Protein AF-0000000086746421 (afdb_homodimer)

Foldseek 3Di:
DDQEFAEEEEAQELWSLLLLLLCVVVVHTYAYEHQAPAHLVVLVQPPQVFWALQFAALDAPDDADLQNLLRQLQQFPSCDPVNCVVPVLSRLSVQDNDGTDGSVSSRVSSRVCCVVSVVVVRYDYSQDWQAWFDDPQWIWTDRDPVDIHIYNFYEYAHAFDFDDDDDAAPDDPLAAAESSRDHLVCCLVQAAQFFEEEEEQWASSLVVLQSCLVGYVAYEYEYQDDQDECLQAVFSRGYYPVSCCLVVCVVVVVRRYYYNWDWRYKDADCDDPLHQWIKTWTWDWAVVDVNTDIDIDIDTGNHYYYDHDGADLPVRHYPCVGDPADADPVRRAGDADLLQAGPPRPNYHYAELRVCVQPVRFCRNGSLARSLSSSVNSQVCCVVPPPDHFDFPDKDKAQQVHRQVVLLVVLVVVLVCQQRHSNLSRRAPFKKWKWAWDDDPDPRITMITIGDIGTVNVVCVVCLQGAWMKIKHKDAQDVVSNPPPDDSPQDDDWDDLVDQSRGGGIWIKIFIGGHNHGDDIQTATDAPSSHLQDHPDDADQFPNCLSSQSSSQRVCVRVVHPDHDHNGRHDPVCCCVRPPDDDPVRVVVVCVVRVSVVVSVVVD/DDQEFAEEEEAQELWSLLLLLLCVVVVHDYAYEHQAPAHLVVLVQPPQVFWALQFAALDAPDDADLQNLLRQLQQFPSCHPVNCVVPVLSRLNVQDNDGTDGSVSSRVSSRVCCVVSVVVVRYDYSQDWQAWFDDPQWIWTDRDPVDIHIYNFYEYAHAFDFDDDDDAAPDDPLAAAESSRDHLVCCLVQAAQFFEEEEEQWASSLVVLQSCLVRYVAYEYEYQDDQDECLQAVFSRGYYPVSCCLVVCVVVVVRRYYYNWDWRYKDADCDDPLHQWIKTWTWDWAVVDVNTDIDIDIDTGNHYYYDYDGADLPVRHYPCVGDPADADPVRRAGDADLLQAGPPRPNYHYAELRVCVQPVRFCRNGSLARSLSSSVNSQVCCVVPPPDHFDFPDKDKAQQVHRQVVLLVVLVVVQVCQQRHSNLSRRAPFKKWKWAWDDDPDPRITMITIGDIGTPNVVCVVCLQGAWMKIKHKDAQDPVSNPPPDDSPQDDQQADLVDQSRGGGIWIKIFIGGHNHGDDIQTAHDAPSSHLQDHPDDDDQFPNCLSSQSSSQRVCVSVVHPDHDHNGRHDPVCCCVRPPDDDPVRVVVVCVVRVSNVVSVVVD

Organism: NCBI:txid471575

InterPro domains:
  IPR036188 FAD/NAD(P)-binding domain superfamily [G3DSA:3.50.50.60] (3-385)
  IPR036188 FAD/NAD(P)-binding domain superfamily [SSF51905] (1-231)
  IPR050982 Auxin biosynthesis and cation transport [PTHR43539] (8-226)

Radius of gyration: 33.9 Å; Cα contacts (8 Å, |Δi|>4): 2793; chains: 2; bounding box: 78×106×78 Å

Structure (mmCIF, N/CA/C/O backbone):
data_AF-0000000086746421-model_v1
#
loop_
_entity.id
_entity.type
_entity.pdbx_description
1 polymer 'Pyridine nucleotide-disulfide oxidoreductase'
#
loop_
_atom_site.group_PDB
_atom_site.id
_atom_site.type_symbol
_atom_site.label_atom_id
_atom_site.label_alt_id
_atom_site.label_comp_id
_atom_site.label_asym_id
_atom_site.label_entity_id
_atom_site.label_seq_id
_atom_site.pdbx_PDB_ins_code
_atom_site.Cartn_x
_atom_site.Cartn_y
_atom_site.Cartn_z
_atom_site.occupancy
_atom_site.B_iso_or_equiv
_atom_site.auth_seq_id
_atom_site.auth_comp_id
_atom_site.auth_asym_id
_atom_site.auth_atom_id
_atom_site.pdbx_PDB_model_num
ATOM 1 N N . MET A 1 1 ? 13.844 49.219 -5.504 1 72.12 1 MET A N 1
ATOM 2 C CA . MET A 1 1 ? 14.188 48.562 -4.246 1 72.12 1 MET A CA 1
ATOM 3 C C . MET A 1 1 ? 14.82 49.562 -3.273 1 72.12 1 MET A C 1
ATOM 5 O O . MET A 1 1 ? 15.625 50.406 -3.678 1 72.12 1 MET A O 1
ATOM 9 N N . ARG A 1 2 ? 14.273 49.562 -2.148 1 80.69 2 ARG A N 1
ATOM 10 C CA . ARG A 1 2 ? 14.836 50.438 -1.112 1 80.69 2 ARG A CA 1
ATOM 11 C C . ARG A 1 2 ? 16.078 49.812 -0.5 1 80.69 2 ARG A C 1
ATOM 13 O O . ARG A 1 2 ? 16.375 48.625 -0.735 1 80.69 2 ARG A O 1
ATOM 20 N N . ASN A 1 3 ? 16.703 50.688 0.25 1 88.12 3 ASN A N 1
ATOM 21 C CA . ASN A 1 3 ? 17.938 50.188 0.85 1 88.12 3 ASN A CA 1
ATOM 22 C C . ASN A 1 3 ? 17.688 49.438 2.143 1 88.12 3 ASN A C 1
ATOM 24 O O . ASN A 1 3 ? 18.547 48.656 2.602 1 88.12 3 ASN A O 1
ATOM 28 N N . HIS A 1 4 ? 16.469 49.688 2.674 1 95.06 4 HIS A N 1
ATOM 29 C CA . HIS A 1 4 ? 16.141 49.062 3.949 1 95.06 4 HIS A CA 1
ATOM 30 C C . HIS A 1 4 ? 14.68 48.656 4 1 95.06 4 HIS A C 1
ATOM 32 O O . HIS A 1 4 ? 13.805 49.375 3.512 1 95.06 4 HIS A O 1
ATOM 38 N N . TYR A 1 5 ? 14.43 47.531 4.512 1 96.69 5 TYR A N 1
ATOM 39 C CA . TYR A 1 5 ? 13.086 47.031 4.746 1 96.69 5 TYR A CA 1
ATOM 40 C C . TYR A 1 5 ? 12.938 46.5 6.168 1 96.69 5 TYR A C 1
ATOM 42 O O . TYR A 1 5 ? 13.859 45.875 6.707 1 96.69 5 TYR A O 1
ATOM 50 N N . PRO A 1 6 ? 11.773 46.719 6.777 1 97.25 6 PRO A N 1
ATOM 51 C CA . PRO A 1 6 ? 11.578 46.094 8.086 1 97.25 6 PRO A CA 1
ATOM 52 C C . PRO A 1 6 ? 11.578 44.562 8.008 1 97.25 6 PRO A C 1
ATOM 54 O O . PRO A 1 6 ? 12.102 43.906 8.906 1 97.25 6 PRO A O 1
ATOM 57 N N . ASN A 1 7 ? 10.953 44 6.961 1 98.31 7 ASN A N 1
ATOM 58 C CA . ASN A 1 7 ? 10.836 42.562 6.777 1 98.31 7 ASN A CA 1
ATOM 59 C C . ASN A 1 7 ? 11.281 42.125 5.379 1 98.31 7 ASN A C 1
ATOM 61 O O . ASN A 1 7 ? 10.797 42.656 4.379 1 98.31 7 ASN A O 1
ATOM 65 N N . ILE A 1 8 ? 12.18 41.219 5.297 1 98.62 8 ILE A N 1
ATOM 66 C CA . ILE A 1 8 ? 12.555 40.594 4.02 1 98.62 8 ILE A CA 1
ATOM 67 C C . ILE A 1 8 ? 12.297 39.094 4.055 1 98.62 8 ILE A C 1
ATOM 69 O O . ILE A 1 8 ? 12.695 38.406 4.996 1 98.62 8 ILE A O 1
ATOM 73 N N . ILE A 1 9 ? 11.539 38.625 3.098 1 98.75 9 ILE A N 1
ATOM 74 C CA . ILE A 1 9 ? 11.281 37.188 2.898 1 98.75 9 ILE A CA 1
ATOM 75 C C . ILE A 1 9 ? 12.203 36.656 1.806 1 98.75 9 ILE A C 1
ATOM 77 O O . ILE A 1 9 ? 12.273 37.219 0.711 1 98.75 9 ILE A O 1
ATOM 81 N N . ILE A 1 10 ? 12.922 35.594 2.102 1 98 10 ILE A N 1
ATOM 82 C CA . ILE A 1 10 ? 13.828 35 1.124 1 98 10 ILE A CA 1
ATOM 83 C C . ILE A 1 10 ? 13.258 33.688 0.625 1 98 10 ILE A C 1
ATOM 85 O O . ILE A 1 10 ? 13.289 32.688 1.336 1 98 10 ILE A O 1
ATOM 89 N N . GLY A 1 11 ? 12.812 33.656 -0.613 1 97.44 11 GLY A N 1
ATOM 90 C CA . GLY A 1 11 ? 12.18 32.469 -1.216 1 97.44 11 GLY A CA 1
ATOM 91 C C . GLY A 1 11 ? 10.711 32.688 -1.534 1 97.44 11 GLY A C 1
ATOM 92 O O . GLY A 1 11 ? 9.938 33.094 -0.665 1 97.44 11 GLY A O 1
ATOM 93 N N . GLY A 1 12 ? 10.391 32.406 -2.756 1 97.88 12 GLY A N 1
ATOM 94 C CA . GLY A 1 12 ? 9.023 32.625 -3.219 1 97.88 12 GLY A CA 1
ATOM 95 C C . GLY A 1 12 ? 8.25 31.328 -3.412 1 97.88 12 GLY A C 1
ATOM 96 O O . GLY A 1 12 ? 7.477 31.203 -4.363 1 97.88 12 GLY A O 1
ATOM 97 N N . GLY A 1 13 ? 8.508 30.328 -2.598 1 97.5 13 GLY A N 1
ATOM 98 C CA . GLY A 1 13 ? 7.672 29.141 -2.525 1 97.5 13 GLY A CA 1
ATOM 99 C C . GLY A 1 13 ? 6.41 29.359 -1.71 1 97.5 13 GLY A C 1
ATOM 100 O O . GLY A 1 13 ? 6.074 30.484 -1.358 1 97.5 13 GLY A O 1
ATOM 101 N N . PRO A 1 14 ? 5.715 28.266 -1.425 1 98 14 PRO A N 1
ATOM 102 C CA . PRO A 1 14 ? 4.461 28.422 -0.682 1 98 14 PRO A CA 1
ATOM 103 C C . PRO A 1 14 ? 4.664 29.078 0.678 1 98 14 PRO A C 1
ATOM 105 O O . PRO A 1 14 ? 3.824 29.875 1.112 1 98 14 PRO A O 1
ATOM 108 N N . ALA A 1 15 ? 5.746 28.797 1.329 1 98.5 15 ALA A N 1
ATOM 109 C CA . ALA A 1 15 ? 6 29.406 2.637 1 98.5 15 ALA A CA 1
ATOM 110 C C . ALA A 1 15 ? 6.199 30.906 2.521 1 98.5 15 ALA A C 1
ATOM 112 O O . ALA A 1 15 ? 5.605 31.688 3.279 1 98.5 15 ALA A O 1
ATOM 113 N N . GLY A 1 16 ? 7.047 31.312 1.599 1 98.75 16 GLY A N 1
ATOM 114 C CA . GLY A 1 16 ? 7.285 32.719 1.396 1 98.75 16 GLY A CA 1
ATOM 115 C C . GLY A 1 16 ? 6.043 33.5 0.979 1 98.75 16 GLY A C 1
ATOM 116 O O . GLY A 1 16 ? 5.77 34.562 1.496 1 98.75 16 GLY A O 1
ATOM 117 N N . LEU A 1 17 ? 5.352 32.938 0.102 1 98.81 17 LEU A N 1
ATOM 118 C CA . LEU A 1 17 ? 4.129 33.562 -0.372 1 98.81 17 LEU A CA 1
ATOM 119 C C . LEU A 1 17 ? 3.092 33.656 0.742 1 98.81 17 LEU A C 1
ATOM 121 O O . LEU A 1 17 ? 2.355 34.625 0.836 1 98.81 17 LEU A O 1
ATOM 125 N N . ASN A 1 18 ? 2.994 32.594 1.522 1 98.81 18 ASN A N 1
ATOM 126 C CA . ASN A 1 18 ? 2.061 32.625 2.643 1 98.81 18 ASN A CA 1
ATOM 127 C C . ASN A 1 18 ? 2.416 33.719 3.643 1 98.81 18 ASN A C 1
ATOM 129 O O . ASN A 1 18 ? 1.531 34.406 4.168 1 98.81 18 ASN A O 1
ATOM 133 N N . MET A 1 19 ? 3.682 33.875 3.938 1 98.88 19 MET A N 1
ATOM 134 C CA . MET A 1 19 ? 4.121 34.969 4.824 1 98.88 19 MET A CA 1
ATOM 135 C C . MET A 1 19 ? 3.844 36.312 4.211 1 98.88 19 MET A C 1
ATOM 137 O O . MET A 1 19 ? 3.408 37.25 4.902 1 98.88 19 MET A O 1
ATOM 141 N N . ALA A 1 20 ? 4.109 36.406 2.93 1 98.88 20 ALA A N 1
ATOM 142 C CA . ALA A 1 20 ? 3.801 37.656 2.217 1 98.88 20 ALA A CA 1
ATOM 143 C C . ALA A 1 20 ? 2.318 38 2.33 1 98.88 20 ALA A C 1
ATOM 145 O O . ALA A 1 20 ? 1.957 39.156 2.535 1 98.88 20 ALA A O 1
ATOM 146 N N . LEU A 1 21 ? 1.496 37.031 2.18 1 98.81 21 LEU A N 1
ATOM 147 C CA . LEU A 1 21 ? 0.056 37.219 2.318 1 98.81 21 LEU A CA 1
ATOM 148 C C . LEU A 1 21 ? -0.292 37.75 3.709 1 98.81 21 LEU A C 1
ATOM 150 O O . LEU A 1 21 ? -1.094 38.656 3.848 1 98.81 21 LEU A O 1
ATOM 154 N N . GLU A 1 22 ? 0.291 37.125 4.723 1 98.62 22 GLU A N 1
ATOM 155 C CA . GLU A 1 22 ? 0.035 37.531 6.098 1 98.62 22 GLU A CA 1
ATOM 156 C C . GLU A 1 22 ? 0.398 39 6.312 1 98.62 22 GLU A C 1
ATOM 158 O O . GLU A 1 22 ? -0.371 39.75 6.91 1 98.62 22 GLU A O 1
ATOM 163 N N . LEU A 1 23 ? 1.551 39.406 5.828 1 98.62 23 LEU A N 1
ATOM 164 C CA . LEU A 1 23 ? 2.016 40.781 6.008 1 98.62 23 LEU A CA 1
ATOM 165 C C . LEU A 1 23 ? 1.192 41.75 5.164 1 98.62 23 LEU A C 1
ATOM 167 O O . LEU A 1 23 ? 0.782 42.812 5.645 1 98.62 23 LEU A O 1
ATOM 171 N N . SER A 1 24 ? 0.939 41.312 3.965 1 98.38 24 SER A N 1
ATOM 172 C CA . SER A 1 24 ? 0.194 42.188 3.041 1 98.38 24 SER A CA 1
ATOM 173 C C . SER A 1 24 ? -1.209 42.469 3.566 1 98.38 24 SER A C 1
ATOM 175 O O . SER A 1 24 ? -1.651 43.625 3.57 1 98.38 24 SER A O 1
ATOM 177 N N . LYS A 1 25 ? -1.902 41.469 3.996 1 97.44 25 LYS A N 1
ATOM 178 C CA . LYS A 1 25 ? -3.268 41.625 4.488 1 97.44 25 LYS A CA 1
ATOM 179 C C . LYS A 1 25 ? -3.309 42.531 5.719 1 97.44 25 LYS A C 1
ATOM 181 O O . LYS A 1 25 ? -4.332 43.156 5.996 1 97.44 25 LY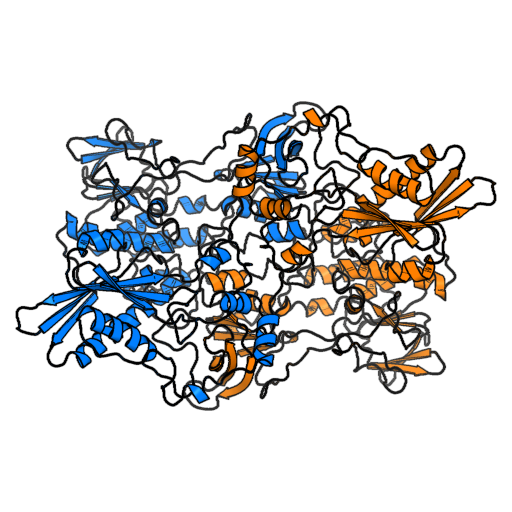S A O 1
ATOM 186 N N . ARG A 1 26 ? -2.182 42.688 6.391 1 97.44 26 ARG A N 1
ATOM 187 C CA . ARG A 1 26 ? -2.111 43.469 7.609 1 97.44 26 ARG A CA 1
ATOM 188 C C . ARG A 1 26 ? -1.513 44.844 7.328 1 97.44 26 ARG A C 1
ATOM 190 O O . ARG A 1 26 ? -1.334 45.656 8.25 1 97.44 26 ARG A O 1
ATOM 197 N N . GLY A 1 27 ? -1.17 45.062 6.098 1 97.44 27 GLY A N 1
ATOM 198 C CA . GLY A 1 27 ? -0.576 46.344 5.723 1 97.44 27 GLY A CA 1
ATOM 199 C C . GLY A 1 27 ? 0.847 46.5 6.227 1 97.44 27 GLY A C 1
ATOM 200 O O . GLY A 1 27 ? 1.319 47.625 6.41 1 97.44 27 GLY A O 1
ATOM 201 N N . ILE A 1 28 ? 1.508 45.469 6.52 1 98.25 28 ILE A N 1
ATOM 202 C CA . ILE A 1 28 ? 2.881 45.5 7.008 1 98.25 28 ILE A CA 1
ATOM 203 C C . ILE A 1 28 ? 3.852 45.469 5.828 1 98.25 28 ILE A C 1
ATOM 205 O O . ILE A 1 28 ? 3.717 44.625 4.926 1 98.25 28 ILE A O 1
ATOM 209 N N . GLU A 1 29 ? 4.812 46.281 5.844 1 97.75 29 GLU A N 1
ATOM 210 C CA . GLU A 1 29 ? 5.758 46.406 4.738 1 97.75 29 GLU A CA 1
ATOM 211 C C . GLU A 1 29 ? 6.711 45.219 4.68 1 97.75 29 GLU A C 1
ATOM 213 O O . GLU A 1 29 ? 7.188 44.75 5.711 1 97.75 29 GLU A O 1
ATOM 218 N N . TYR A 1 30 ? 6.977 44.75 3.438 1 98.25 30 TYR A N 1
ATOM 219 C CA . TYR A 1 30 ? 7.902 43.625 3.234 1 98.25 30 TYR A CA 1
ATOM 220 C C . TYR A 1 30 ? 8.469 43.656 1.818 1 98.25 30 TYR A C 1
ATOM 222 O O . TYR A 1 30 ? 7.98 44.375 0.958 1 98.25 30 TYR A O 1
ATOM 230 N N . LEU A 1 31 ? 9.508 42.906 1.626 1 98.62 31 LEU A N 1
ATOM 231 C CA . LEU A 1 31 ? 10.062 42.562 0.324 1 98.62 31 LEU A CA 1
ATOM 232 C C . LEU A 1 31 ? 10.344 41.062 0.239 1 98.62 31 LEU A C 1
ATOM 234 O O . LEU A 1 31 ? 10.906 40.5 1.165 1 98.62 31 LEU A O 1
ATOM 238 N N . LEU A 1 32 ? 9.859 40.438 -0.799 1 98.69 32 LEU A N 1
ATOM 239 C CA . LEU A 1 32 ? 10.141 39.031 -1.031 1 98.69 32 LEU A CA 1
ATOM 240 C C . LEU A 1 32 ? 11.133 38.844 -2.174 1 98.69 32 LEU A C 1
ATOM 242 O O . LEU A 1 32 ? 10.938 39.406 -3.262 1 98.69 32 LEU A O 1
ATOM 246 N N . LEU A 1 33 ? 12.242 38.188 -1.919 1 98.19 33 LEU A N 1
ATOM 247 C CA . LEU A 1 33 ? 13.266 37.875 -2.912 1 98.19 33 LEU A CA 1
ATOM 248 C C . LEU A 1 33 ? 13.156 36.438 -3.387 1 98.19 33 LEU A C 1
ATOM 250 O O . LEU A 1 33 ? 13.164 35.5 -2.574 1 98.19 33 LEU A O 1
ATOM 254 N N . GLU A 1 34 ? 12.984 36.219 -4.664 1 97.69 34 GLU A N 1
ATOM 255 C CA . GLU A 1 34 ? 12.922 34.875 -5.281 1 97.69 34 GLU A CA 1
ATOM 256 C C . GLU A 1 34 ? 14.07 34.688 -6.258 1 97.69 34 GLU A C 1
ATOM 258 O O . GLU A 1 34 ? 14.344 35.531 -7.102 1 97.69 34 GLU A O 1
ATOM 263 N N . ALA A 1 35 ? 14.758 33.562 -6.109 1 95.62 35 ALA A N 1
ATOM 264 C CA . ALA A 1 35 ? 15.961 33.281 -6.887 1 95.62 35 ALA A CA 1
ATOM 265 C C . ALA A 1 35 ? 15.617 33 -8.352 1 95.62 35 ALA A C 1
ATOM 267 O O . ALA A 1 35 ? 16.406 33.344 -9.25 1 95.62 35 ALA A O 1
ATOM 268 N N . ASN A 1 36 ? 14.461 32.469 -8.609 1 95.88 36 ASN A N 1
ATOM 269 C CA . ASN A 1 36 ? 14.094 32 -9.945 1 95.88 36 ASN A CA 1
ATOM 270 C C . ASN A 1 36 ? 13.297 33.062 -10.695 1 95.88 36 ASN A C 1
ATOM 272 O O . ASN A 1 36 ? 13.031 34.156 -10.164 1 95.88 36 ASN A O 1
ATOM 276 N N . GLU A 1 37 ? 12.969 32.719 -11.953 1 96.31 37 GLU A N 1
ATOM 277 C CA . GLU A 1 37 ? 12.266 33.656 -12.828 1 96.31 37 GLU A CA 1
ATOM 278 C C . GLU A 1 37 ? 10.828 33.875 -12.352 1 96.31 37 GLU A C 1
ATOM 280 O O . GLU A 1 37 ? 10.266 34.969 -12.57 1 96.31 37 GLU A O 1
ATOM 285 N N . THR A 1 38 ? 10.297 32.906 -11.758 1 96.88 38 THR A N 1
ATOM 286 C CA . THR A 1 38 ? 8.945 33 -11.219 1 96.88 38 THR A CA 1
ATOM 287 C C . THR A 1 38 ? 8.883 32.375 -9.82 1 96.88 38 THR A C 1
ATOM 289 O O . THR A 1 38 ? 9.789 31.672 -9.406 1 96.88 38 THR A O 1
ATOM 292 N N . VAL A 1 39 ? 7.84 32.781 -9.094 1 97.75 39 VAL A N 1
ATOM 293 C CA . VAL A 1 39 ? 7.605 32.156 -7.805 1 97.75 39 VAL A CA 1
ATOM 294 C C . VAL A 1 39 ? 7.328 30.656 -8.008 1 97.75 39 VAL A C 1
ATOM 296 O O . VAL A 1 39 ? 6.98 30.219 -9.109 1 97.75 39 VAL A O 1
ATOM 299 N N . GLY A 1 40 ? 7.52 29.891 -7.008 1 95.81 40 GLY A N 1
ATOM 300 C CA . GLY A 1 40 ? 7.266 28.469 -7.055 1 95.81 40 GLY A CA 1
ATOM 301 C C . GLY A 1 40 ? 8.375 27.688 -7.75 1 95.81 40 GLY A C 1
ATOM 302 O O . GLY A 1 40 ? 8.156 26.562 -8.211 1 95.81 40 GLY A O 1
ATOM 303 N N . GLY A 1 41 ? 9.562 28.234 -7.828 1 91.5 41 GLY A N 1
ATOM 304 C CA . GLY A 1 41 ? 10.656 27.656 -8.602 1 91.5 41 GLY A CA 1
ATOM 305 C C . GLY A 1 41 ? 11.008 26.25 -8.172 1 91.5 41 GLY A C 1
ATOM 306 O O . GLY A 1 41 ? 11.445 25.438 -8.992 1 91.5 41 GLY A O 1
ATOM 307 N N . GLN A 1 42 ? 10.836 25.875 -6.93 1 89.25 42 GLN A N 1
ATOM 308 C CA . GLN A 1 42 ? 11.18 24.547 -6.418 1 89.25 42 GLN A CA 1
ATOM 309 C C . GLN A 1 42 ? 10.352 23.453 -7.098 1 89.25 42 GLN A C 1
ATOM 311 O O . GLN A 1 42 ? 10.828 22.344 -7.285 1 89.25 42 GLN A O 1
ATOM 316 N N . TRP A 1 43 ? 9.156 23.719 -7.547 1 93.56 43 TRP A N 1
ATOM 317 C CA . TRP A 1 43 ? 8.211 22.734 -8.07 1 93.56 43 TRP A CA 1
ATOM 318 C C . TRP A 1 43 ? 8.523 22.406 -9.523 1 93.56 43 TRP A C 1
ATOM 320 O O . TRP A 1 43 ? 7.895 21.516 -10.109 1 93.56 43 TRP A O 1
ATOM 330 N N . ASP A 1 44 ? 9.516 23.141 -10.07 1 91.25 44 ASP A N 1
ATOM 331 C CA . ASP A 1 44 ? 10.055 22.766 -11.375 1 91.25 44 ASP A CA 1
ATOM 332 C C . ASP A 1 44 ? 11.031 21.594 -11.242 1 91.25 44 ASP A C 1
ATOM 334 O O . ASP A 1 44 ? 11.266 20.859 -12.203 1 91.25 44 ASP A O 1
ATOM 338 N N . ARG A 1 45 ? 11.5 21.438 -10.008 1 87.62 45 ARG A N 1
ATOM 339 C CA . ARG A 1 45 ? 12.594 20.484 -9.828 1 87.62 45 ARG A CA 1
ATOM 340 C C . ARG A 1 45 ? 12.141 19.297 -8.984 1 87.62 45 ARG A C 1
ATOM 342 O O . ARG A 1 45 ? 12.547 18.172 -9.234 1 87.62 45 ARG A O 1
ATOM 349 N N . PHE A 1 46 ? 11.375 19.578 -7.902 1 90.62 46 PHE A N 1
ATOM 350 C CA . PHE A 1 46 ? 10.977 18.562 -6.945 1 90.62 46 PHE A CA 1
ATOM 351 C C . PHE A 1 46 ? 9.461 18.516 -6.805 1 90.62 46 PHE A C 1
ATOM 353 O O . PHE A 1 46 ? 8.797 19.547 -6.852 1 90.62 46 PHE A O 1
ATOM 360 N N . PRO A 1 47 ? 8.93 17.312 -6.602 1 94.06 47 PRO A N 1
ATOM 361 C CA . PRO A 1 47 ? 9.594 16 -6.691 1 94.06 47 PRO A CA 1
ATOM 362 C C . PRO A 1 47 ? 10.023 15.656 -8.117 1 94.06 47 PRO A C 1
ATOM 364 O O . PRO A 1 47 ? 9.414 16.125 -9.078 1 94.06 47 PRO A O 1
ATOM 367 N N . VAL A 1 48 ? 11 14.828 -8.227 1 95.75 48 VAL A N 1
ATOM 368 C CA . VAL A 1 48 ? 11.672 14.664 -9.516 1 95.75 48 VAL A CA 1
ATOM 369 C C . VAL A 1 48 ? 10.727 13.977 -10.5 1 95.75 48 VAL A C 1
ATOM 371 O O . VAL A 1 48 ? 10.828 14.188 -11.711 1 95.75 48 VAL A O 1
ATOM 374 N N . CYS A 1 49 ? 9.766 13.203 -9.992 1 95.75 49 CYS A N 1
ATOM 375 C CA . CYS A 1 49 ? 8.852 12.516 -10.891 1 95.75 49 CYS A CA 1
ATOM 376 C C . CYS A 1 49 ? 7.574 13.32 -11.086 1 95.75 49 CYS A C 1
ATOM 378 O O . CYS A 1 49 ? 6.645 12.875 -11.766 1 95.75 49 CYS A O 1
ATOM 380 N N . GLY A 1 50 ? 7.41 14.414 -10.438 1 95.19 50 GLY A N 1
ATOM 381 C CA . GLY A 1 50 ? 6.438 15.438 -10.781 1 95.19 50 GLY A CA 1
ATOM 382 C C . GLY A 1 50 ? 5.105 15.266 -10.078 1 95.19 50 GLY A C 1
ATOM 383 O O . GLY A 1 50 ? 4.223 16.109 -10.188 1 95.19 50 GLY A O 1
ATOM 384 N N . GLU A 1 51 ? 4.891 14.188 -9.32 1 94.75 51 GLU A N 1
ATOM 385 C CA . GLU A 1 51 ? 3.633 13.953 -8.617 1 94.75 51 GLU A CA 1
ATOM 386 C C . GLU A 1 51 ? 3.762 14.289 -7.133 1 94.75 51 GLU A C 1
ATOM 388 O O . GLU A 1 51 ? 4.715 13.867 -6.477 1 94.75 51 GLU A O 1
ATOM 393 N N . LEU A 1 52 ? 2.795 15.109 -6.617 1 95.06 52 LEU A N 1
ATOM 394 C CA . LEU A 1 52 ? 2.805 15.492 -5.207 1 95.06 52 LEU A CA 1
ATOM 395 C C . LEU A 1 52 ? 2.201 14.391 -4.344 1 95.06 52 LEU A C 1
ATOM 397 O O . LEU A 1 52 ? 1.365 13.617 -4.812 1 95.06 52 LEU A O 1
ATOM 401 N N . ILE A 1 53 ? 2.652 14.305 -3.064 1 91.81 53 ILE A N 1
ATOM 402 C CA . ILE A 1 53 ? 2.123 13.312 -2.131 1 91.81 53 ILE A CA 1
ATOM 403 C C . ILE A 1 53 ? 1.168 13.992 -1.15 1 91.81 53 ILE A C 1
ATOM 405 O O . ILE A 1 53 ? 0.631 13.344 -0.25 1 91.81 53 ILE A O 1
ATOM 409 N N . SER A 1 54 ? 0.958 15.305 -1.263 1 93.75 54 SER A N 1
ATOM 410 C CA . SER A 1 54 ? -0.029 16.047 -0.477 1 93.75 54 SER A CA 1
ATOM 411 C C . SER A 1 54 ? -1.43 15.883 -1.06 1 93.75 54 SER A C 1
ATOM 413 O O . SER A 1 54 ? -1.627 16.031 -2.268 1 93.75 54 SER A O 1
ATOM 415 N N . LEU A 1 55 ? -2.359 15.648 -0.201 1 92.19 55 LEU A N 1
ATOM 416 C CA . LEU A 1 55 ? -3.703 15.273 -0.626 1 92.19 55 LEU A CA 1
ATOM 417 C C . LEU A 1 55 ? -4.477 16.484 -1.125 1 92.19 55 LEU A C 1
ATOM 419 O O . LEU A 1 55 ? -4.305 17.594 -0.606 1 92.19 55 LEU A O 1
ATOM 423 N N . ASN A 1 56 ? -5.246 16.266 -2.084 1 94.88 56 ASN A N 1
ATOM 424 C CA . ASN A 1 56 ? -6.215 17.219 -2.635 1 94.88 56 ASN A CA 1
ATOM 425 C C . ASN A 1 56 ? -7.59 16.578 -2.795 1 94.88 56 ASN A C 1
ATOM 427 O O . ASN A 1 56 ? -7.793 15.734 -3.67 1 94.88 56 ASN A O 1
ATOM 431 N N . LYS A 1 57 ? -8.484 16.875 -1.939 1 94.75 57 LYS A N 1
ATOM 432 C CA . LYS A 1 57 ? -9.844 16.359 -2.025 1 94.75 57 LYS A CA 1
ATOM 433 C C . LYS A 1 57 ? -10.844 17.469 -2.314 1 94.75 57 LYS A C 1
ATOM 435 O O . LYS A 1 57 ? -11.164 18.266 -1.433 1 94.75 57 LYS A O 1
ATOM 440 N N . LYS A 1 58 ? -11.398 17.422 -3.443 1 93.62 58 LYS A N 1
ATOM 441 C CA . LYS A 1 58 ? -12.281 18.5 -3.898 1 93.62 58 LYS A CA 1
ATOM 442 C C . LYS A 1 58 ? -13.641 18.422 -3.207 1 93.62 58 LYS A C 1
ATOM 444 O O . LYS A 1 58 ? -14.219 19.453 -2.852 1 93.62 58 LYS A O 1
ATOM 449 N N . TYR A 1 59 ? -14.125 17.234 -3.014 1 93 59 TYR A N 1
ATOM 450 C CA . TYR A 1 59 ? -15.461 17.047 -2.467 1 93 59 TYR A CA 1
ATOM 451 C C . TYR A 1 59 ? -15.398 16.516 -1.04 1 93 59 TYR A C 1
ATOM 453 O O . TYR A 1 59 ? -14.789 15.477 -0.788 1 93 59 TYR A O 1
ATOM 461 N N . VAL A 1 60 ? -15.906 17.25 -0.107 1 89.31 60 VAL A N 1
ATOM 462 C CA . VAL A 1 60 ? -15.984 16.859 1.298 1 89.31 60 VAL A CA 1
ATOM 463 C C . VAL A 1 60 ? -17.391 17.125 1.828 1 89.31 60 VAL A C 1
ATOM 465 O O . VAL A 1 60 ? -18.125 17.938 1.268 1 89.31 60 VAL A O 1
ATOM 468 N N . PRO A 1 61 ? -17.75 16.391 2.893 1 83.06 61 PRO A N 1
ATOM 469 C CA . PRO A 1 61 ? -19.078 16.641 3.445 1 83.06 61 PRO A CA 1
ATOM 470 C C . PRO A 1 61 ? -19.219 18.016 4.102 1 83.06 61 PRO A C 1
ATOM 472 O O . PRO A 1 61 ? -18.75 18.203 5.23 1 83.06 61 PRO A O 1
ATOM 475 N N . GLY A 1 62 ? -19.75 19.031 3.34 1 80.81 62 GLY A N 1
ATOM 476 C CA . GLY A 1 62 ? -19.938 20.359 3.893 1 80.81 62 GLY A CA 1
ATOM 477 C C . GLY A 1 62 ? -19.234 21.438 3.094 1 80.81 62 GLY A C 1
ATOM 478 O O . GLY A 1 62 ? -18.484 21.141 2.162 1 80.81 62 GLY A O 1
ATOM 479 N N . ASP A 1 63 ? -19.438 22.688 3.557 1 84.94 63 ASP A N 1
ATOM 480 C CA . ASP A 1 63 ? -18.938 23.781 2.729 1 84.94 63 ASP A CA 1
ATOM 481 C C . ASP A 1 63 ? -18.141 24.781 3.564 1 84.94 63 ASP A C 1
ATOM 483 O O . ASP A 1 63 ? -17.734 25.844 3.064 1 84.94 63 ASP A O 1
ATOM 487 N N . ASN A 1 64 ? -17.891 24.406 4.816 1 91.31 64 ASN A N 1
ATOM 488 C CA . ASN A 1 64 ? -17.078 25.312 5.637 1 91.31 64 ASN A CA 1
ATOM 489 C C . ASN A 1 64 ? -15.664 25.453 5.094 1 91.31 64 ASN A C 1
ATOM 491 O O . ASN A 1 64 ? -15.016 24.453 4.785 1 91.31 64 ASN A O 1
ATOM 495 N N . HIS A 1 65 ? -15.195 26.656 5.031 1 94.25 65 HIS A N 1
ATOM 496 C CA . HIS A 1 65 ? -13.938 26.953 4.363 1 94.25 65 HIS A CA 1
ATOM 497 C C . HIS A 1 65 ? -12.766 26.266 5.062 1 94.25 65 HIS A C 1
ATOM 499 O O . HIS A 1 65 ? -11.977 25.578 4.418 1 94.25 65 HIS A O 1
ATOM 505 N N . THR A 1 66 ? -12.664 26.438 6.395 1 94 66 THR A N 1
ATOM 506 C CA . THR A 1 66 ? -11.523 25.891 7.125 1 94 66 THR A CA 1
ATOM 507 C C . THR A 1 66 ? -11.617 24.375 7.234 1 94 66 THR A C 1
ATOM 509 O O . THR A 1 66 ? -10.594 23.688 7.242 1 94 66 THR A O 1
ATOM 512 N N . TYR A 1 67 ? -12.852 23.859 7.254 1 92.88 67 TYR A N 1
ATOM 513 C CA . TYR A 1 67 ? -13.031 22.422 7.219 1 92.88 67 TYR A CA 1
ATOM 514 C C . TYR A 1 67 ? -12.531 21.844 5.898 1 92.88 67 TYR A C 1
ATOM 516 O O . TYR A 1 67 ? -11.812 20.844 5.883 1 92.88 67 TYR A O 1
ATOM 524 N N . ARG A 1 68 ? -12.875 22.516 4.809 1 92.81 68 ARG A N 1
ATOM 525 C CA . ARG A 1 68 ? -12.445 22.062 3.486 1 92.81 68 ARG A CA 1
ATOM 526 C C . ARG A 1 68 ? -10.922 22.094 3.369 1 92.81 68 ARG A C 1
ATOM 528 O O . ARG A 1 68 ? -10.328 21.219 2.732 1 92.81 68 ARG A O 1
ATOM 535 N N . MET A 1 69 ? -10.359 22.984 4.027 1 94.56 69 MET A N 1
ATOM 536 C CA . MET A 1 69 ? -8.914 23.172 3.932 1 94.56 69 MET A CA 1
ATOM 537 C C . MET A 1 69 ? -8.18 22.047 4.66 1 94.56 69 MET A C 1
ATOM 539 O O . MET A 1 69 ? -6.98 21.844 4.441 1 94.56 69 MET A O 1
ATOM 543 N N . ARG A 1 70 ? -8.875 21.25 5.504 1 94.12 70 ARG A N 1
ATOM 544 C CA . ARG A 1 70 ? -8.273 20.062 6.105 1 94.12 70 ARG A CA 1
ATOM 545 C C . ARG A 1 70 ? -7.879 19.047 5.043 1 94.12 70 ARG A C 1
ATOM 547 O O . ARG A 1 70 ? -6.949 18.266 5.242 1 94.12 70 ARG A O 1
ATOM 554 N N . TYR A 1 71 ? -8.602 19.172 3.916 1 93.94 71 TYR A N 1
ATOM 555 C CA . TYR A 1 71 ? -8.438 18.141 2.895 1 93.94 71 TYR A CA 1
ATOM 556 C C . TYR A 1 71 ? -7.902 18.734 1.6 1 93.94 71 TYR A C 1
ATOM 558 O O . TYR A 1 71 ? -7.812 18.047 0.581 1 93.94 71 TYR A O 1
ATOM 566 N N . ASP A 1 72 ? -7.688 19.984 1.603 1 95.94 72 ASP A N 1
ATOM 567 C CA . ASP A 1 72 ? -6.906 20.766 0.644 1 95.94 72 ASP A CA 1
ATOM 568 C C . ASP A 1 72 ? -5.547 21.141 1.225 1 95.94 72 ASP A C 1
ATOM 570 O O . ASP A 1 72 ? -5.414 22.188 1.871 1 95.94 72 ASP A O 1
ATOM 574 N N . TRP A 1 73 ? -4.57 20.328 0.873 1 96.75 73 TRP A N 1
ATOM 575 C CA . TRP A 1 73 ? -3.275 20.5 1.524 1 96.75 73 TRP A CA 1
ATOM 576 C C . TRP A 1 73 ? -2.41 21.5 0.766 1 96.75 73 TRP A C 1
ATOM 578 O O . TRP A 1 73 ? -1.193 21.547 0.963 1 96.75 73 TRP A O 1
ATOM 588 N N . HIS A 1 74 ? -3.057 22.328 -0.131 1 97.62 74 HIS A N 1
ATOM 589 C CA . HIS A 1 74 ? -2.273 23.156 -1.035 1 97.62 74 HIS A CA 1
ATOM 590 C C . HIS A 1 74 ? -2.65 24.625 -0.896 1 97.62 74 HIS A C 1
ATOM 592 O O . HIS A 1 74 ? -1.784 25.5 -0.952 1 97.62 74 HIS A O 1
ATOM 598 N N . THR A 1 75 ? -3.887 24.891 -0.689 1 98.25 75 THR A N 1
ATOM 599 C CA . THR A 1 75 ? -4.328 26.266 -0.561 1 98.25 75 THR A CA 1
ATOM 600 C C . THR A 1 75 ? -3.639 26.953 0.617 1 98.25 75 THR A C 1
ATOM 602 O O . THR A 1 75 ? -3.527 26.375 1.698 1 98.25 75 THR A O 1
ATOM 605 N N . LEU A 1 76 ? -3.178 28.156 0.413 1 98.19 76 LEU A N 1
ATOM 606 C CA . LEU A 1 76 ? -2.475 28.891 1.461 1 98.19 76 LEU A CA 1
ATOM 607 C C . LEU A 1 76 ? -3.449 29.375 2.531 1 98.19 76 LEU A C 1
ATOM 609 O O . LEU A 1 76 ? -4.566 29.781 2.217 1 98.19 76 LEU A O 1
ATOM 613 N N . SER A 1 77 ? -3.047 29.297 3.744 1 95.25 77 SER A N 1
ATOM 614 C CA . SER A 1 77 ? -3.934 29.422 4.898 1 95.25 77 SER A CA 1
ATOM 615 C C . SER A 1 77 ? -4.504 30.828 5 1 95.25 77 SER A C 1
ATOM 617 O O . SER A 1 77 ? -5.586 31.031 5.559 1 95.25 77 SER A O 1
ATOM 619 N N . THR A 1 78 ? -3.799 31.797 4.484 1 96.81 78 THR A N 1
ATOM 620 C CA . THR A 1 78 ? -4.219 33.188 4.613 1 96.81 78 THR A CA 1
ATOM 621 C C . THR A 1 78 ? -5.359 33.5 3.65 1 96.81 78 THR A C 1
ATOM 623 O O . THR A 1 78 ? -6.043 34.531 3.797 1 96.81 78 THR A O 1
ATOM 626 N N . ILE A 1 79 ? -5.566 32.719 2.641 1 97.81 79 ILE A N 1
ATOM 627 C CA . ILE A 1 79 ? -6.73 32.812 1.771 1 97.81 79 ILE A CA 1
ATOM 628 C C . ILE A 1 79 ? -7.996 32.469 2.553 1 97.81 79 ILE A C 1
ATOM 630 O O . ILE A 1 79 ? -8.188 31.328 2.959 1 97.81 79 ILE A O 1
ATOM 634 N N . ASP A 1 80 ? -8.852 33.469 2.736 1 96.31 80 ASP A N 1
ATOM 635 C CA . ASP A 1 80 ? -10.023 33.219 3.574 1 96.31 80 ASP A CA 1
ATOM 636 C C . ASP A 1 80 ? -11.266 33 2.725 1 96.31 80 ASP A C 1
ATOM 638 O O . ASP A 1 80 ? -11.188 32.906 1.496 1 96.31 80 ASP A O 1
ATOM 642 N N . ALA A 1 81 ? -12.375 32.75 3.398 1 96 81 ALA A N 1
ATOM 643 C CA . ALA A 1 81 ? -13.633 32.406 2.734 1 96 81 ALA A CA 1
ATOM 644 C C . ALA A 1 81 ? -14.07 33.5 1.78 1 96 81 ALA A C 1
ATOM 646 O O . ALA A 1 81 ? -14.594 33.25 0.699 1 96 81 ALA A O 1
ATOM 647 N N . GLU A 1 82 ? -13.898 34.719 2.172 1 96.94 82 GLU A N 1
ATOM 648 C CA . GLU A 1 82 ? -14.297 35.875 1.347 1 96.94 82 GLU A CA 1
ATOM 649 C C . GLU A 1 82 ? -13.477 35.938 0.065 1 96.94 82 GLU A C 1
ATOM 651 O O . GLU A 1 82 ? -14 36.25 -1.004 1 96.94 82 GLU A O 1
ATOM 656 N N . ASP A 1 83 ? -12.148 35.656 0.196 1 97.88 83 ASP A N 1
ATOM 657 C CA . ASP A 1 83 ? -11.289 35.625 -0.984 1 97.88 83 ASP A CA 1
ATOM 658 C C . ASP A 1 83 ? -11.805 34.594 -2.01 1 97.88 83 ASP A C 1
ATOM 660 O O . ASP A 1 83 ? -11.883 34.906 -3.201 1 97.88 83 ASP A O 1
ATOM 664 N N . VAL A 1 84 ? -12.188 33.469 -1.512 1 96.69 84 VAL A N 1
ATOM 665 C CA . VAL A 1 84 ? -12.594 32.375 -2.379 1 96.69 84 VAL A CA 1
ATOM 666 C C . VAL A 1 84 ? -13.945 32.688 -3.02 1 96.69 84 VAL A C 1
ATOM 668 O O . VAL A 1 84 ? -14.188 32.312 -4.172 1 96.69 84 VAL A O 1
ATOM 671 N N . VAL A 1 85 ? -14.852 33.312 -2.289 1 96.19 85 VAL A N 1
ATOM 672 C CA . VAL A 1 85 ? -16.141 33.719 -2.836 1 96.19 85 VAL A CA 1
ATOM 673 C C . VAL A 1 85 ? -15.922 34.688 -3.99 1 96.19 85 VAL A C 1
ATOM 675 O O . VAL A 1 85 ? -16.594 34.594 -5.02 1 96.19 85 VAL A O 1
ATOM 678 N N . ASN A 1 86 ? -14.984 35.562 -3.771 1 97.44 86 ASN A N 1
ATOM 679 C CA . ASN A 1 86 ? -14.68 36.562 -4.789 1 97.44 86 ASN A CA 1
ATOM 680 C C . ASN A 1 86 ? -13.977 35.938 -5.992 1 97.44 86 ASN A C 1
ATOM 682 O O . ASN A 1 86 ? -14.172 36.375 -7.125 1 97.44 86 ASN A O 1
ATOM 686 N N . ASP A 1 87 ? -13.109 34.969 -5.727 1 98.31 87 ASP A N 1
ATOM 687 C CA . ASP A 1 87 ? -12.367 34.281 -6.773 1 98.31 87 ASP A CA 1
ATOM 688 C C . ASP A 1 87 ? -12.125 32.812 -6.391 1 98.31 87 ASP A C 1
ATOM 690 O O . ASP A 1 87 ? -11.125 32.5 -5.75 1 98.31 87 ASP A O 1
ATOM 694 N N . PRO A 1 88 ? -12.977 31.938 -6.887 1 96.81 88 PRO A N 1
ATOM 695 C CA . PRO A 1 88 ? -12.883 30.516 -6.516 1 96.81 88 PRO A CA 1
ATOM 696 C C . PRO A 1 88 ? -11.523 29.906 -6.879 1 96.81 88 PRO A C 1
ATOM 698 O O . PRO A 1 88 ? -11.086 28.953 -6.238 1 96.81 88 PRO A O 1
ATOM 701 N N . LYS A 1 89 ? -10.797 30.453 -7.789 1 98.06 89 LYS A N 1
ATOM 702 C CA . LYS A 1 89 ? -9.531 29.906 -8.25 1 98.06 89 LYS A CA 1
ATOM 703 C C . LYS A 1 89 ? -8.43 30.125 -7.219 1 98.06 89 LYS A C 1
ATOM 705 O O . LYS A 1 89 ? -7.336 29.562 -7.336 1 98.06 89 LYS A O 1
ATOM 710 N N . LEU A 1 90 ? -8.734 30.875 -6.184 1 98.44 90 LEU A N 1
ATOM 711 C CA . LEU A 1 90 ? -7.781 31.031 -5.09 1 98.44 90 LEU A CA 1
ATOM 712 C C . LEU A 1 90 ? -7.734 29.781 -4.23 1 98.44 90 LEU A C 1
ATOM 714 O O . LEU A 1 90 ? -6.832 29.609 -3.406 1 98.44 90 LEU A O 1
ATOM 718 N N . GLN A 1 91 ? -8.711 28.969 -4.453 1 97.25 91 GLN A N 1
ATOM 719 C CA . GLN A 1 91 ? -8.703 27.641 -3.846 1 97.25 91 GLN A CA 1
ATOM 720 C C . GLN A 1 91 ? -8.094 26.609 -4.785 1 97.25 91 GLN A C 1
ATOM 722 O O . GLN A 1 91 ? -8.531 26.453 -5.926 1 97.25 91 GLN A O 1
ATOM 727 N N . PHE A 1 92 ? -7.145 25.844 -4.297 1 98.12 92 PHE A N 1
ATOM 728 C CA . PHE A 1 92 ? -6.398 24.938 -5.168 1 98.12 92 PHE A CA 1
ATOM 729 C C . PHE A 1 92 ? -7.301 23.844 -5.715 1 98.12 92 PHE A C 1
ATOM 731 O O . PHE A 1 92 ? -7.117 23.375 -6.844 1 98.12 92 PHE A O 1
ATOM 738 N N . THR A 1 93 ? -8.312 23.375 -4.977 1 96.31 93 THR A N 1
ATOM 739 C CA . THR A 1 93 ? -9.188 22.281 -5.375 1 96.31 93 THR A CA 1
ATOM 740 C C . THR A 1 93 ? -9.938 22.625 -6.66 1 96.31 93 THR A C 1
ATOM 742 O O . THR A 1 93 ? -10.516 21.75 -7.301 1 96.31 93 THR A O 1
ATOM 745 N N . GLU A 1 94 ? -9.922 23.844 -7.098 1 97 94 GLU A N 1
ATOM 746 C CA . GLU A 1 94 ? -10.586 24.266 -8.328 1 97 94 GLU A CA 1
ATOM 747 C C . GLU A 1 94 ? -9.672 24.094 -9.531 1 97 94 GLU A C 1
ATOM 749 O O . GLU A 1 94 ? -10.109 24.234 -10.68 1 97 94 GLU A O 1
ATOM 754 N N . TRP A 1 95 ? -8.453 23.766 -9.32 1 97.88 95 TRP A N 1
ATOM 755 C CA . TRP A 1 95 ? -7.48 23.609 -10.398 1 97.88 95 TRP A CA 1
ATOM 756 C C . TRP A 1 95 ? -7.438 22.172 -10.883 1 97.88 95 TRP A C 1
ATOM 758 O O . TRP A 1 95 ? -7.102 21.906 -12.039 1 97.88 95 TRP A O 1
ATOM 768 N N . THR A 1 96 ? -7.695 21.25 -10.016 1 96.31 96 THR A N 1
ATOM 769 C CA . THR A 1 96 ? -7.688 19.828 -10.352 1 96.31 96 THR A CA 1
ATOM 770 C C . THR A 1 96 ? -8.469 19.016 -9.32 1 96.31 96 THR A C 1
ATOM 772 O O . THR A 1 96 ? -8.531 19.391 -8.148 1 96.31 96 THR A O 1
ATOM 775 N N . SER A 1 97 ? -9.078 17.953 -9.758 1 92.44 97 SER A N 1
ATOM 776 C CA . SER A 1 97 ? -9.75 17.031 -8.844 1 92.44 97 SER A CA 1
ATOM 777 C C . SER A 1 97 ? -8.852 15.836 -8.5 1 92.44 97 SER A C 1
ATOM 779 O O . SER A 1 97 ? -9.234 14.969 -7.715 1 92.44 97 SER A O 1
ATOM 781 N N . ALA A 1 98 ? -7.621 15.875 -9.086 1 92.44 98 ALA A N 1
ATOM 782 C CA . ALA A 1 98 ? -6.703 14.781 -8.789 1 92.44 98 ALA A CA 1
ATOM 783 C C . ALA A 1 98 ? -6.355 14.742 -7.305 1 92.44 98 ALA A C 1
ATOM 785 O O . ALA A 1 98 ? -6.043 15.773 -6.707 1 92.44 98 ALA A O 1
ATOM 786 N N . HIS A 1 99 ? -6.441 13.547 -6.742 1 90.44 99 HIS A N 1
ATOM 787 C CA . HIS A 1 99 ? -6.156 13.391 -5.32 1 90.44 99 HIS A CA 1
ATOM 788 C C . HIS A 1 99 ? -4.684 13.672 -5.023 1 90.44 99 HIS A C 1
ATOM 790 O O . HIS A 1 99 ? -4.352 14.211 -3.965 1 90.44 99 HIS A O 1
ATOM 796 N N . TRP A 1 100 ? -3.824 13.25 -5.961 1 92.12 100 TRP A N 1
ATOM 797 C CA . TRP A 1 100 ? -2.393 13.531 -5.941 1 92.12 100 TRP A CA 1
ATOM 798 C C . TRP A 1 100 ? -1.998 14.414 -7.121 1 92.12 100 TRP A C 1
ATOM 800 O O . TRP A 1 100 ? -1.655 13.914 -8.195 1 92.12 100 TRP A O 1
ATOM 810 N N . PRO A 1 101 ? -1.923 15.695 -6.887 1 96.06 101 PRO A N 1
ATOM 811 C CA . PRO A 1 101 ? -1.799 16.625 -8.016 1 96.06 101 PRO A CA 1
ATOM 812 C C . PRO A 1 101 ? -0.374 16.703 -8.555 1 96.06 101 PRO A C 1
ATOM 814 O O . PRO A 1 101 ? 0.563 16.219 -7.914 1 96.06 101 PRO A O 1
ATOM 817 N N . SER A 1 102 ? -0.268 17.266 -9.727 1 96.44 102 SER A N 1
ATOM 818 C CA . SER A 1 102 ? 1.029 17.547 -10.344 1 96.44 102 SER A CA 1
ATOM 819 C C . SER A 1 102 ? 1.705 18.75 -9.688 1 96.44 102 SER A C 1
ATOM 821 O O . SER A 1 102 ? 1.042 19.734 -9.352 1 96.44 102 SER A O 1
ATOM 823 N N . ALA A 1 103 ? 3.057 18.656 -9.578 1 96.88 103 ALA A N 1
ATOM 824 C CA . ALA A 1 103 ? 3.848 19.766 -9.062 1 96.88 103 ALA A CA 1
ATOM 825 C C . ALA A 1 103 ? 3.715 21 -9.969 1 96.88 103 ALA A C 1
ATOM 827 O O . ALA A 1 103 ? 3.707 22.125 -9.484 1 96.88 103 ALA A O 1
ATOM 828 N N . ARG A 1 104 ? 3.539 20.766 -11.242 1 96.75 104 ARG A N 1
ATOM 829 C CA . ARG A 1 104 ? 3.428 21.844 -12.203 1 96.75 104 ARG A CA 1
ATOM 830 C C . ARG A 1 104 ? 2.156 22.656 -11.977 1 96.75 104 ARG A C 1
ATOM 832 O O . ARG A 1 104 ? 2.18 23.891 -12.031 1 96.75 104 ARG A O 1
ATOM 839 N N . ILE A 1 105 ? 1.084 21.984 -11.688 1 98 105 ILE A N 1
ATOM 840 C CA . ILE A 1 105 ? -0.181 22.656 -11.438 1 98 105 ILE A CA 1
ATOM 841 C C . ILE A 1 105 ? -0.075 23.5 -10.172 1 98 105 ILE A C 1
ATOM 843 O O . ILE A 1 105 ? -0.625 24.609 -10.094 1 98 105 ILE A O 1
ATOM 847 N N . TYR A 1 106 ? 0.626 23.031 -9.219 1 98.12 106 TYR A N 1
ATOM 848 C CA . TYR A 1 106 ? 0.776 23.766 -7.977 1 98.12 106 TYR A CA 1
ATOM 849 C C . TYR A 1 106 ? 1.586 25.047 -8.203 1 98.12 106 TYR A C 1
ATOM 851 O O . TYR A 1 106 ? 1.271 26.094 -7.637 1 98.12 106 TYR A O 1
ATOM 859 N N . LYS A 1 107 ? 2.635 24.922 -9.008 1 98 107 LYS A N 1
ATOM 860 C CA . LYS A 1 107 ? 3.404 26.125 -9.352 1 98 107 LYS A CA 1
ATOM 861 C C . LYS A 1 107 ? 2.518 27.172 -10.008 1 98 107 LYS A C 1
ATOM 863 O O . LYS A 1 107 ? 2.582 28.359 -9.648 1 98 107 LYS A O 1
ATOM 868 N N . GLU A 1 108 ? 1.752 26.781 -10.922 1 98.44 108 GLU A N 1
ATOM 869 C CA . GLU A 1 108 ? 0.856 27.719 -11.602 1 98.44 108 GLU A CA 1
ATOM 870 C C . GLU A 1 108 ? -0.14 28.328 -10.625 1 98.44 108 GLU A C 1
ATOM 872 O O . GLU A 1 108 ? -0.473 29.516 -10.734 1 98.44 108 GLU A O 1
ATOM 877 N N . TYR A 1 109 ? -0.611 27.562 -9.727 1 98.44 109 TYR A N 1
ATOM 878 C CA . TYR A 1 109 ? -1.489 28.062 -8.68 1 98.44 109 TYR A CA 1
ATOM 879 C C . TYR A 1 109 ? -0.804 29.156 -7.871 1 98.44 109 TYR A C 1
ATOM 881 O O . TYR A 1 109 ? -1.395 30.203 -7.617 1 98.44 109 TYR A O 1
ATOM 889 N N . LEU A 1 110 ? 0.416 28.906 -7.438 1 98.56 110 LEU A N 1
ATOM 890 C CA . LEU A 1 110 ? 1.157 29.875 -6.637 1 98.56 110 LEU A CA 1
ATOM 891 C C . LEU A 1 110 ? 1.343 31.188 -7.398 1 98.56 110 LEU A C 1
ATOM 893 O O . LEU A 1 110 ? 1.226 32.281 -6.82 1 98.56 110 LEU A O 1
ATOM 897 N N . LYS A 1 111 ? 1.643 31.078 -8.664 1 98.62 111 LYS A N 1
ATOM 898 C CA . LYS A 1 111 ? 1.746 32.281 -9.5 1 98.62 111 LYS A CA 1
ATOM 899 C C . LYS A 1 111 ? 0.433 33.062 -9.516 1 98.62 111 LYS A C 1
ATOM 901 O O . LYS A 1 111 ? 0.432 34.281 -9.414 1 98.62 111 LYS A O 1
ATOM 906 N N . TYR A 1 112 ? -0.603 32.281 -9.672 1 98.69 112 TYR A N 1
ATOM 907 C CA . TYR A 1 112 ? -1.932 32.875 -9.703 1 98.69 112 TYR A CA 1
ATOM 908 C C . TYR A 1 112 ? -2.227 33.625 -8.406 1 98.69 112 TYR A C 1
ATOM 910 O O . TYR A 1 112 ? -2.705 34.75 -8.422 1 98.69 112 TYR A O 1
ATOM 918 N N . VAL A 1 113 ? -1.947 33.031 -7.293 1 98.62 113 VAL A N 1
ATOM 919 C CA . VAL A 1 113 ? -2.188 33.625 -5.984 1 98.62 113 VAL A CA 1
ATOM 920 C C . VAL A 1 113 ? -1.375 34.906 -5.844 1 98.62 113 VAL A C 1
ATOM 922 O O . VAL A 1 113 ? -1.898 35.938 -5.414 1 98.62 113 VAL A O 1
ATOM 925 N N . ALA A 1 114 ? -0.11 34.844 -6.184 1 98.69 114 ALA A N 1
ATOM 926 C CA . ALA A 1 114 ? 0.751 36.031 -6.086 1 98.69 114 ALA A CA 1
ATOM 927 C C . ALA A 1 114 ? 0.181 37.188 -6.887 1 98.69 114 ALA A C 1
ATOM 929 O O . ALA A 1 114 ? 0.187 38.312 -6.418 1 98.69 114 ALA A O 1
ATOM 930 N N . ASP A 1 115 ? -0.269 36.875 -8.016 1 98.5 115 ASP A N 1
ATOM 931 C CA . ASP A 1 115 ? -0.806 37.906 -8.914 1 98.5 115 ASP A CA 1
ATOM 932 C C . ASP A 1 115 ? -2.139 38.438 -8.398 1 98.5 115 ASP A C 1
ATOM 934 O O . ASP A 1 115 ? -2.283 39.656 -8.18 1 98.5 115 ASP A O 1
ATOM 938 N N . LYS A 1 116 ? -3.094 37.562 -8.133 1 98.31 116 LYS A N 1
ATOM 939 C CA . LYS A 1 116 ? -4.469 37.969 -7.82 1 98.31 116 LYS A CA 1
ATOM 940 C C . LYS A 1 116 ? -4.562 38.625 -6.445 1 98.31 116 LYS A C 1
ATOM 942 O O . LYS A 1 116 ? -5.434 39.469 -6.211 1 98.31 116 LYS A O 1
ATOM 947 N N . MET A 1 117 ? -3.629 38.25 -5.586 1 98.25 117 MET A N 1
ATOM 948 C CA . MET A 1 117 ? -3.66 38.812 -4.242 1 98.25 117 MET A CA 1
ATOM 949 C C . MET A 1 117 ? -2.775 40.062 -4.156 1 98.25 117 MET A C 1
ATOM 951 O O . MET A 1 117 ? -2.57 40.625 -3.07 1 98.25 117 MET A O 1
ATOM 955 N N . GLY A 1 118 ? -2.172 40.469 -5.262 1 97.69 118 GLY A N 1
ATOM 956 C CA . GLY A 1 118 ? -1.442 41.719 -5.344 1 97.69 118 GLY A CA 1
ATOM 957 C C . GLY A 1 118 ? -0.068 41.656 -4.707 1 97.69 118 GLY A C 1
ATOM 958 O O . GLY A 1 118 ? 0.45 42.656 -4.23 1 97.69 118 GLY A O 1
ATOM 959 N N . LEU A 1 119 ? 0.533 40.531 -4.684 1 98.5 119 LEU A N 1
ATOM 960 C CA . LEU A 1 119 ? 1.819 40.375 -4.016 1 98.5 119 LEU A CA 1
ATOM 961 C C . LEU A 1 119 ? 2.967 40.75 -4.949 1 98.5 119 LEU A C 1
ATOM 963 O O . LEU A 1 119 ? 4.078 41.031 -4.496 1 98.5 119 LEU A O 1
ATOM 967 N N . VAL A 1 120 ? 2.754 40.719 -6.211 1 98 120 VAL A N 1
ATOM 968 C CA . VAL A 1 120 ? 3.793 40.812 -7.23 1 98 120 VAL A CA 1
ATOM 969 C C . VAL A 1 120 ? 4.559 42.125 -7.055 1 98 120 VAL A C 1
ATOM 971 O O . VAL A 1 120 ? 5.766 42.188 -7.297 1 98 120 VAL A O 1
ATOM 974 N N . LYS A 1 121 ? 3.908 43.156 -6.602 1 97 121 LYS A N 1
ATOM 975 C CA . LYS A 1 121 ? 4.523 44.469 -6.445 1 97 121 LYS A CA 1
ATOM 976 C C . LYS A 1 121 ? 5.637 44.438 -5.402 1 97 121 LYS A C 1
ATOM 978 O O . LYS A 1 121 ? 6.535 45.281 -5.422 1 97 121 LYS A O 1
ATOM 983 N N . CYS A 1 122 ? 5.582 43.469 -4.531 1 98.19 122 CYS A N 1
ATOM 984 C CA . CYS A 1 122 ? 6.562 43.375 -3.453 1 98.19 122 CYS A CA 1
ATOM 985 C C . CYS A 1 122 ? 7.469 42.156 -3.635 1 98.19 122 CYS A C 1
ATOM 987 O O . CYS A 1 122 ? 8.18 41.781 -2.707 1 98.19 122 CYS A O 1
ATOM 989 N N . ILE A 1 123 ? 7.406 41.531 -4.789 1 98.31 123 ILE A N 1
ATOM 990 C CA . ILE A 1 123 ? 8.242 40.375 -5.105 1 98.31 123 ILE A CA 1
ATOM 991 C C . ILE A 1 123 ? 9.289 40.781 -6.145 1 98.31 123 ILE A C 1
ATOM 993 O O . ILE A 1 123 ? 8.977 41.438 -7.133 1 98.31 123 ILE A O 1
ATOM 997 N N . ARG A 1 124 ? 10.5 40.469 -5.902 1 97.81 124 ARG A N 1
ATOM 998 C CA . ARG A 1 124 ? 11.57 40.594 -6.887 1 97.81 124 ARG A CA 1
ATOM 999 C C . ARG A 1 124 ? 12.133 39.219 -7.254 1 97.81 124 ARG A C 1
ATOM 1001 O O . ARG A 1 124 ? 12.578 38.469 -6.383 1 97.81 124 ARG A O 1
ATOM 1008 N N . THR A 1 125 ? 12.062 38.875 -8.5 1 97 125 THR A N 1
ATOM 1009 C CA . THR A 1 125 ? 12.539 37.594 -8.992 1 97 125 THR A CA 1
ATOM 1010 C C . THR A 1 125 ? 13.969 37.719 -9.523 1 97 125 THR A C 1
ATOM 1012 O O . THR A 1 125 ? 14.523 38.812 -9.578 1 97 125 THR A O 1
ATOM 1015 N N . ASN A 1 126 ? 14.562 36.594 -9.805 1 96.31 126 ASN A N 1
ATOM 1016 C CA . ASN A 1 126 ? 15.953 36.531 -10.227 1 96.31 126 ASN A CA 1
ATOM 1017 C C . ASN A 1 126 ? 16.875 37.219 -9.219 1 96.31 126 ASN A C 1
ATOM 1019 O O . ASN A 1 126 ? 17.781 37.969 -9.609 1 96.31 126 ASN A O 1
ATOM 1023 N N . MET A 1 127 ? 16.516 37.062 -7.973 1 95.81 127 MET A N 1
ATOM 1024 C CA . MET A 1 127 ? 17.266 37.625 -6.867 1 95.81 127 MET A CA 1
ATOM 1025 C C . MET A 1 127 ? 17.766 36.562 -5.918 1 95.81 127 MET A C 1
ATOM 1027 O O . MET A 1 127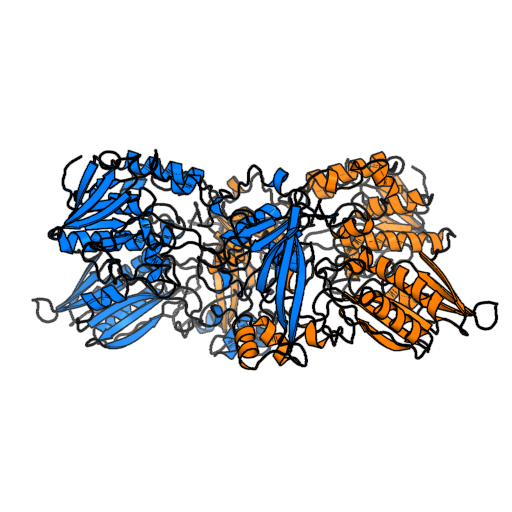 ? 17.266 36.438 -4.793 1 95.81 127 MET A O 1
ATOM 1031 N N . ARG A 1 128 ? 18.812 35.844 -6.348 1 95.44 128 ARG A N 1
ATOM 1032 C CA . ARG A 1 128 ? 19.406 34.844 -5.484 1 95.44 128 ARG A CA 1
ATOM 1033 C C . ARG A 1 128 ? 20.25 35.5 -4.391 1 95.44 128 ARG A C 1
ATOM 1035 O O . ARG A 1 128 ? 21.188 36.25 -4.684 1 95.44 128 ARG A O 1
ATOM 1042 N N . VAL A 1 129 ? 19.891 35.281 -3.197 1 96.56 129 VAL A N 1
ATOM 1043 C CA . VAL A 1 129 ? 20.656 35.781 -2.07 1 96.56 129 VAL A CA 1
ATOM 1044 C C . VAL A 1 129 ? 21.969 35 -1.945 1 96.56 129 VAL A C 1
ATOM 1046 O O . VAL A 1 129 ? 21.969 33.781 -1.864 1 96.56 129 VAL A O 1
ATOM 1049 N N . ARG A 1 130 ? 23.078 35.719 -1.821 1 96.12 130 ARG A N 1
ATOM 1050 C CA . ARG A 1 130 ? 24.391 35.094 -1.799 1 96.12 130 ARG A CA 1
ATOM 1051 C C . ARG A 1 130 ? 24.938 35.031 -0.379 1 96.12 130 ARG A C 1
ATOM 1053 O O . ARG A 1 130 ? 25.688 34.125 -0.034 1 96.12 130 ARG A O 1
ATOM 1060 N N . ARG A 1 131 ? 24.578 36.094 0.272 1 96.44 131 ARG A N 1
ATOM 1061 C CA . ARG A 1 131 ? 25.172 36.188 1.601 1 96.44 131 ARG A CA 1
ATOM 1062 C C . ARG A 1 131 ? 24.297 37.031 2.531 1 96.44 131 ARG A C 1
ATOM 1064 O O . ARG A 1 131 ? 23.719 38.031 2.113 1 96.44 131 ARG A O 1
ATOM 1071 N N . ILE A 1 132 ? 24.234 36.594 3.789 1 97.38 132 ILE A N 1
ATOM 1072 C CA . ILE A 1 132 ? 23.516 37.344 4.836 1 97.38 132 ILE A CA 1
ATOM 1073 C C . ILE A 1 132 ? 24.484 37.656 5.973 1 97.38 132 ILE A C 1
ATOM 1075 O O . ILE A 1 132 ? 25.125 36.781 6.543 1 97.38 132 ILE A O 1
ATOM 1079 N N . MET A 1 133 ? 24.594 38.906 6.254 1 96.94 133 MET A N 1
ATOM 1080 C CA . MET A 1 133 ? 25.438 39.406 7.32 1 96.94 133 MET A CA 1
ATOM 1081 C C . MET A 1 133 ? 24.641 40.219 8.32 1 96.94 133 MET A C 1
ATOM 1083 O O . MET A 1 133 ? 23.484 40.562 8.062 1 96.94 133 MET A O 1
ATOM 1087 N N . LYS A 1 134 ? 25.219 40.406 9.422 1 95.88 134 LYS A N 1
ATOM 1088 C CA . LYS A 1 134 ? 24.609 41.281 10.414 1 95.88 134 LYS A CA 1
ATOM 1089 C C . LYS A 1 134 ? 25.578 42.406 10.82 1 95.88 134 LYS A C 1
ATOM 1091 O O . LYS A 1 134 ? 26.734 42.125 11.141 1 95.88 134 LYS A O 1
ATOM 1096 N N . GLU A 1 135 ? 25.078 43.719 10.695 1 92.94 135 GLU A N 1
ATOM 1097 C CA . GLU A 1 135 ? 25.812 44.906 11.078 1 92.94 135 GLU A CA 1
ATOM 1098 C C . GLU A 1 135 ? 24.953 45.844 11.914 1 92.94 135 GLU A C 1
ATOM 1100 O O . GLU A 1 135 ? 23.859 46.25 11.484 1 92.94 135 GLU A O 1
ATOM 1105 N N . ASN A 1 136 ? 25.5 46.406 13.016 1 88.94 136 ASN A N 1
ATOM 1106 C CA . ASN A 1 136 ? 24.797 47.344 13.875 1 88.94 136 ASN A CA 1
ATOM 1107 C C . ASN A 1 136 ? 23.359 46.906 14.133 1 88.94 136 ASN A C 1
ATOM 1109 O O . ASN A 1 136 ? 22.422 47.688 13.922 1 88.94 136 ASN A O 1
ATOM 1113 N N . GLU A 1 137 ? 23.016 45.75 14.312 1 88.12 137 GLU A N 1
ATOM 1114 C CA . GLU A 1 137 ? 21.75 45.188 14.727 1 88.12 137 GLU A CA 1
ATOM 1115 C C . GLU A 1 137 ? 20.844 44.938 13.516 1 88.12 137 GLU A C 1
ATOM 1117 O O . GLU A 1 137 ? 19.719 44.438 13.664 1 88.12 137 GLU A O 1
ATOM 1122 N N . HIS A 1 138 ? 21.344 45.281 12.305 1 95.44 138 HIS A N 1
ATOM 1123 C CA . HIS A 1 138 ? 20.578 45.031 11.086 1 95.44 138 HIS A CA 1
ATOM 1124 C C . HIS A 1 138 ? 21.203 43.906 10.266 1 95.44 138 HIS A C 1
ATOM 1126 O O . HIS A 1 138 ? 22.422 43.719 10.297 1 95.44 138 HIS A O 1
ATOM 1132 N N . PHE A 1 139 ? 20.312 43.25 9.578 1 98.06 139 PHE A N 1
ATOM 1133 C CA . PHE A 1 139 ? 20.797 42.281 8.617 1 98.06 139 PHE A CA 1
ATOM 1134 C C . PHE A 1 139 ? 21.172 42.938 7.301 1 98.06 139 PHE A C 1
ATOM 1136 O O . PHE A 1 139 ? 20.5 43.875 6.859 1 98.06 139 PHE A O 1
ATOM 1143 N N . ILE A 1 140 ? 22.25 42.5 6.727 1 97.62 140 ILE A N 1
ATOM 1144 C CA . ILE A 1 140 ? 22.672 42.906 5.391 1 97.62 140 ILE A CA 1
ATOM 1145 C C . ILE A 1 140 ? 22.578 41.719 4.441 1 97.62 140 ILE A C 1
ATOM 1147 O O . ILE A 1 140 ? 23.234 40.688 4.652 1 97.62 140 ILE A O 1
ATOM 1151 N N . ILE A 1 141 ? 21.766 41.844 3.408 1 97.62 141 ILE A N 1
ATOM 1152 C CA . ILE A 1 141 ? 21.547 40.781 2.432 1 97.62 141 ILE A CA 1
ATOM 1153 C C . ILE A 1 141 ? 22.234 41.125 1.119 1 97.62 141 ILE A C 1
ATOM 1155 O O . ILE A 1 141 ? 21.891 42.125 0.474 1 97.62 141 ILE A O 1
ATOM 1159 N N . GLU A 1 142 ? 23.156 40.312 0.771 1 96.94 142 GLU A N 1
ATOM 1160 C CA . GLU A 1 142 ? 23.891 40.5 -0.472 1 96.94 142 GLU A CA 1
ATOM 1161 C C . GLU A 1 142 ? 23.297 39.688 -1.605 1 96.94 142 GLU A C 1
ATOM 1163 O O . GLU A 1 142 ? 23.188 38.469 -1.492 1 96.94 142 GLU A O 1
ATOM 1168 N N . ILE A 1 143 ? 22.938 40.312 -2.641 1 95.56 143 ILE A N 1
ATOM 1169 C CA . ILE A 1 143 ? 22.359 39.656 -3.812 1 95.56 143 ILE A CA 1
ATOM 1170 C C . ILE A 1 143 ? 23.422 39.562 -4.91 1 95.56 143 ILE A C 1
ATOM 1172 O O . ILE A 1 143 ? 23.5 38.531 -5.605 1 95.56 143 ILE A O 1
ATOM 1176 N N . SER A 1 144 ? 24.141 40.625 -5.113 1 92.44 144 SER A N 1
ATOM 1177 C CA . SER A 1 144 ? 25.297 40.688 -6.008 1 92.44 144 SER A CA 1
ATOM 1178 C C . SER A 1 144 ? 26.391 41.594 -5.441 1 92.44 144 SER A C 1
ATOM 1180 O O . SER A 1 144 ? 26.219 42.188 -4.367 1 92.44 144 SER A O 1
ATOM 1182 N N . ASP A 1 145 ? 27.438 41.656 -6.277 1 89.06 145 ASP A N 1
ATOM 1183 C CA . ASP A 1 145 ? 28.547 42.5 -5.84 1 89.06 145 ASP A CA 1
ATOM 1184 C C . ASP A 1 145 ? 28.125 43.969 -5.742 1 89.06 145 ASP A C 1
ATOM 1186 O O . ASP A 1 145 ? 28.656 44.719 -4.934 1 89.06 145 ASP A O 1
ATOM 1190 N N . SER A 1 146 ? 27.172 44.312 -6.402 1 91.19 146 SER A N 1
ATOM 1191 C CA . SER A 1 146 ? 26.797 45.719 -6.484 1 91.19 146 SER A CA 1
ATOM 1192 C C . SER A 1 146 ? 25.453 45.969 -5.805 1 91.19 146 SER A C 1
ATOM 1194 O O . SER A 1 146 ? 24.984 47.125 -5.75 1 91.19 146 SER A O 1
ATOM 1196 N N . LEU A 1 147 ? 24.859 44.938 -5.289 1 93.81 147 LEU A N 1
ATOM 1197 C CA . LEU A 1 147 ? 23.516 45.125 -4.746 1 93.81 147 LEU A CA 1
ATOM 1198 C C . LEU A 1 147 ? 23.391 44.469 -3.373 1 93.81 147 LEU A C 1
ATOM 1200 O O . LEU A 1 147 ? 23.5 43.25 -3.256 1 93.81 147 LEU A O 1
ATOM 1204 N N . SER A 1 148 ? 23.188 45.25 -2.375 1 95.19 148 SER A N 1
ATOM 1205 C CA . SER A 1 148 ? 22.922 44.844 -1.006 1 95.19 148 SER A CA 1
ATOM 1206 C C . SER A 1 148 ? 21.781 45.656 -0.39 1 95.19 148 SER A C 1
ATOM 1208 O O . SER A 1 148 ? 21.656 46.844 -0.65 1 95.19 148 SER A O 1
ATOM 1210 N N . ILE A 1 149 ? 21.031 44.969 0.37 1 96.5 149 ILE A N 1
ATOM 1211 C CA . ILE A 1 149 ? 19.922 45.656 1.062 1 96.5 149 ILE A CA 1
ATOM 1212 C C . ILE A 1 149 ? 19.938 45.25 2.537 1 96.5 149 ILE A C 1
ATOM 1214 O O . ILE A 1 149 ? 20.531 44.219 2.91 1 96.5 149 ILE A O 1
ATOM 1218 N N . SER A 1 150 ? 19.344 46.062 3.373 1 97.12 150 SER A N 1
ATOM 1219 C CA . SER A 1 150 ? 19.328 45.781 4.805 1 97.12 150 SER A CA 1
ATOM 1220 C C . SER A 1 150 ? 17.922 45.5 5.301 1 97.12 150 SER A C 1
ATOM 1222 O O . SER A 1 150 ? 16.938 45.875 4.641 1 97.12 150 SER A O 1
ATOM 1224 N N . ALA A 1 151 ? 17.812 44.844 6.438 1 97.81 151 ALA A N 1
ATOM 1225 C CA . ALA A 1 151 ? 16.5 44.5 7 1 97.81 151 ALA A CA 1
ATOM 1226 C C . ALA A 1 151 ? 16.578 44.406 8.523 1 97.81 151 ALA A C 1
ATOM 1228 O O . ALA A 1 151 ? 17.641 44.125 9.086 1 97.81 151 ALA A O 1
ATOM 1229 N N . ASP A 1 152 ? 15.422 44.688 9.18 1 97.88 152 ASP A N 1
ATOM 1230 C CA . ASP A 1 152 ? 15.305 44.438 10.609 1 97.88 152 ASP A CA 1
ATOM 1231 C C . ASP A 1 152 ? 15.125 42.938 10.898 1 97.88 152 ASP A C 1
ATOM 1233 O O . ASP A 1 152 ? 15.656 42.438 11.883 1 97.88 152 ASP A O 1
ATOM 1237 N N . ARG A 1 153 ? 14.359 42.25 10.07 1 97.88 153 ARG A N 1
ATOM 1238 C CA . ARG A 1 153 ? 14.016 40.844 10.219 1 97.88 153 ARG A CA 1
ATOM 1239 C C . ARG A 1 153 ? 14.062 40.125 8.875 1 97.88 153 ARG A C 1
ATOM 1241 O O . ARG A 1 153 ? 13.695 40.688 7.848 1 97.88 153 ARG A O 1
ATOM 1248 N N . ILE A 1 154 ? 14.477 38.906 8.977 1 98.19 154 ILE A N 1
ATOM 1249 C CA . ILE A 1 154 ? 14.531 38.062 7.789 1 98.19 154 ILE A CA 1
ATOM 1250 C C . ILE A 1 154 ? 13.719 36.812 8.016 1 98.19 154 ILE A C 1
ATOM 1252 O O . ILE A 1 154 ? 13.758 36.219 9.102 1 98.19 154 ILE A O 1
ATOM 1256 N N . PHE A 1 155 ? 12.922 36.406 7.031 1 98.69 155 PHE A N 1
ATOM 1257 C CA . PHE A 1 155 ? 12.211 35.156 7 1 98.69 155 PHE A CA 1
ATOM 1258 C C . PHE A 1 155 ? 12.789 34.25 5.922 1 98.69 155 PHE A C 1
ATOM 1260 O O . PHE A 1 155 ? 12.516 34.438 4.734 1 98.69 155 PHE A O 1
ATOM 1267 N N . CYS A 1 156 ? 13.539 33.25 6.352 1 98.12 156 CYS A N 1
ATOM 1268 C CA . CYS A 1 156 ? 14.148 32.312 5.418 1 98.12 156 CYS A CA 1
ATOM 1269 C C . CYS A 1 156 ? 13.133 31.266 4.965 1 98.12 156 CYS A C 1
ATOM 1271 O O . CYS A 1 156 ? 12.82 30.328 5.711 1 98.12 156 CYS A O 1
ATOM 1273 N N . ALA A 1 157 ? 12.688 31.312 3.756 1 97.69 157 ALA A N 1
ATOM 1274 C CA . ALA A 1 157 ? 11.719 30.406 3.143 1 97.69 157 ALA A CA 1
ATOM 1275 C C . ALA A 1 157 ? 12.32 29.703 1.925 1 97.69 157 ALA A C 1
ATOM 1277 O O . ALA A 1 157 ? 11.648 29.531 0.907 1 97.69 157 ALA A O 1
ATOM 1278 N N . THR A 1 158 ? 13.523 29.219 1.979 1 92.12 158 THR A N 1
ATOM 1279 C CA . THR A 1 158 ? 14.273 28.766 0.813 1 92.12 158 THR A CA 1
ATOM 1280 C C . THR A 1 158 ? 14.023 27.281 0.571 1 92.12 158 THR A C 1
ATOM 1282 O O . THR A 1 158 ? 14.344 26.75 -0.502 1 92.12 158 THR A O 1
ATOM 1285 N N . GLY A 1 159 ? 13.398 26.609 1.509 1 86.88 159 GLY A N 1
ATOM 1286 C CA . GLY A 1 159 ? 13.242 25.172 1.355 1 86.88 159 GLY A CA 1
ATOM 1287 C C . GLY A 1 159 ? 14.547 24.406 1.512 1 86.88 159 GLY A C 1
ATOM 1288 O O . GLY A 1 159 ? 15.375 24.75 2.363 1 86.88 159 GLY A O 1
ATOM 1289 N N . VAL A 1 160 ? 14.711 23.297 0.667 1 78.81 160 VAL A N 1
ATOM 1290 C CA . VAL A 1 160 ? 15.867 22.406 0.778 1 78.81 160 VAL A CA 1
ATOM 1291 C C . VAL A 1 160 ? 17.125 23.141 0.325 1 78.81 160 VAL A C 1
ATOM 1293 O O . VAL A 1 160 ? 17.094 23.922 -0.63 1 78.81 160 VAL A O 1
ATOM 1296 N N . SER A 1 161 ? 18.141 22.828 1.031 1 73.25 161 SER A N 1
ATOM 1297 C CA . SER A 1 161 ? 19.406 23.516 0.751 1 73.25 161 SER A CA 1
ATOM 1298 C C . SER A 1 161 ? 20.391 22.594 0.049 1 73.25 161 SER A C 1
ATOM 1300 O O . SER A 1 161 ? 20.844 22.891 -1.06 1 73.25 161 SER A O 1
ATOM 1302 N N . LYS A 1 162 ? 20.719 21.469 0.667 1 85.25 162 LYS A N 1
ATOM 1303 C CA . LYS A 1 162 ? 21.734 20.578 0.106 1 85.25 162 LYS A CA 1
ATOM 1304 C C . LYS A 1 162 ? 21.375 19.109 0.335 1 85.25 162 LYS A C 1
ATOM 1306 O O . LYS A 1 162 ? 20.875 18.75 1.401 1 85.25 162 LYS A O 1
ATOM 1311 N N . PRO A 1 163 ? 21.781 18.266 -0.712 1 89.44 163 PRO A N 1
ATOM 1312 C CA . PRO A 1 163 ? 21.594 16.828 -0.488 1 89.44 163 PRO A CA 1
ATOM 1313 C C . PRO A 1 163 ? 22.547 16.266 0.555 1 89.44 163 PRO A C 1
ATOM 1315 O O . PRO A 1 163 ? 23.672 16.75 0.691 1 89.44 163 PRO A O 1
ATOM 1318 N N . ILE A 1 164 ? 22.141 15.32 1.232 1 89.69 164 ILE A N 1
ATOM 1319 C CA . ILE A 1 164 ? 23 14.617 2.184 1 89.69 164 ILE A CA 1
ATOM 1320 C C . ILE A 1 164 ? 23.734 13.484 1.477 1 89.69 164 ILE A C 1
ATOM 1322 O O . ILE A 1 164 ? 23.109 12.625 0.852 1 89.69 164 ILE A O 1
ATOM 1326 N N . MET A 1 165 ? 25.062 13.492 1.573 1 90.5 165 MET A N 1
ATOM 1327 C CA . MET A 1 165 ? 25.891 12.43 1.021 1 90.5 165 MET A CA 1
ATOM 1328 C C . MET A 1 165 ? 26.312 11.445 2.109 1 90.5 165 MET A C 1
ATOM 1330 O O . MET A 1 165 ? 26.922 11.828 3.104 1 90.5 165 MET A O 1
ATOM 1334 N N . PRO A 1 166 ? 25.891 10.203 1.894 1 92.25 166 PRO A N 1
ATOM 1335 C CA . PRO A 1 166 ? 26.344 9.234 2.898 1 92.25 166 PRO A CA 1
ATOM 1336 C C . PRO A 1 166 ? 27.859 9 2.854 1 92.25 166 PRO A C 1
ATOM 1338 O O . PRO A 1 166 ? 28.484 9.156 1.802 1 92.25 166 PRO A O 1
ATOM 1341 N N . ASP A 1 167 ? 28.391 8.617 4.02 1 92.75 167 ASP A N 1
ATOM 1342 C CA . ASP A 1 167 ? 29.812 8.328 4.125 1 92.75 167 ASP A CA 1
ATOM 1343 C C . ASP A 1 167 ? 30.125 6.898 3.672 1 92.75 167 ASP A C 1
ATOM 1345 O O . ASP A 1 167 ? 30.234 5.988 4.5 1 92.75 167 ASP A O 1
ATOM 1349 N N . ILE A 1 168 ? 30.234 6.605 2.396 1 96.5 168 ILE A N 1
ATOM 1350 C CA . ILE A 1 168 ? 30.547 5.332 1.759 1 96.5 168 ILE A CA 1
ATOM 1351 C C . ILE A 1 168 ? 31.812 5.477 0.916 1 96.5 168 ILE A C 1
ATOM 1353 O O . ILE A 1 168 ? 31.906 6.379 0.08 1 96.5 168 ILE A O 1
ATOM 1357 N N . LYS A 1 169 ? 32.781 4.598 1.169 1 97.62 169 LYS A N 1
ATOM 1358 C CA . LYS A 1 169 ? 34.062 4.66 0.427 1 97.62 169 LYS A CA 1
ATOM 1359 C C . LYS A 1 169 ? 33.812 4.562 -1.076 1 97.62 169 LYS A C 1
ATOM 1361 O O . LYS A 1 169 ? 33.125 3.643 -1.544 1 97.62 169 LYS A O 1
ATOM 1366 N N . GLY A 1 170 ? 34.219 5.547 -1.82 1 97.56 170 GLY A N 1
ATOM 1367 C CA . GLY A 1 170 ? 34.156 5.504 -3.271 1 97.56 170 GLY A CA 1
ATOM 1368 C C . GLY A 1 170 ? 32.906 6.152 -3.824 1 97.56 170 GLY A C 1
ATOM 1369 O O . GLY A 1 170 ? 32.75 6.305 -5.039 1 97.56 170 GLY A O 1
ATOM 1370 N N . LEU A 1 171 ? 31.969 6.527 -2.977 1 96.69 171 LEU A N 1
ATOM 1371 C CA . LEU A 1 171 ? 30.75 7.184 -3.43 1 96.69 171 LEU A CA 1
ATOM 1372 C C . LEU A 1 171 ? 31.016 8.648 -3.775 1 96.69 171 LEU A C 1
ATOM 1374 O O . LEU A 1 171 ? 31.438 9.422 -2.92 1 96.69 171 LEU A O 1
ATOM 1378 N N . ASN A 1 172 ? 30.781 8.969 -5 1 95.06 172 ASN A N 1
ATOM 1379 C CA . ASN A 1 172 ? 30.969 10.328 -5.488 1 95.06 172 ASN A CA 1
ATOM 1380 C C . ASN A 1 172 ? 30.156 10.586 -6.75 1 95.06 172 ASN A C 1
ATOM 1382 O O . ASN A 1 172 ? 29.312 9.773 -7.125 1 95.06 172 ASN A O 1
ATOM 1386 N N . ALA A 1 173 ? 30.344 11.719 -7.344 1 91.12 173 ALA A N 1
ATOM 1387 C CA . ALA A 1 173 ? 29.531 12.156 -8.469 1 91.12 173 ALA A CA 1
ATOM 1388 C C . ALA A 1 173 ? 29.688 11.219 -9.664 1 91.12 173 ALA A C 1
ATOM 1390 O O . ALA A 1 173 ? 28.781 11.094 -10.484 1 91.12 173 ALA A O 1
ATOM 1391 N N . GLU A 1 174 ? 30.781 10.5 -9.703 1 93 174 GLU A N 1
ATOM 1392 C CA . GLU A 1 174 ? 31.047 9.617 -10.828 1 93 174 GLU A CA 1
ATOM 1393 C C . GLU A 1 174 ? 30.453 8.227 -10.594 1 93 174 GLU A C 1
ATOM 1395 O O . GLU A 1 174 ? 30.344 7.43 -11.531 1 93 174 GLU A O 1
ATOM 1400 N N . THR A 1 175 ? 30.172 7.957 -9.367 1 96.31 175 THR A N 1
ATOM 1401 C CA . THR A 1 175 ? 29.75 6.594 -9.062 1 96.31 175 THR A CA 1
ATOM 1402 C C . THR A 1 175 ? 28.312 6.559 -8.586 1 96.31 175 THR A C 1
ATOM 1404 O O . THR A 1 175 ? 27.812 5.516 -8.141 1 96.31 175 THR A O 1
ATOM 1407 N N . CYS A 1 176 ? 27.641 7.672 -8.617 1 96.44 176 CYS A N 1
ATOM 1408 C CA . CYS A 1 176 ? 26.234 7.664 -8.203 1 96.44 176 CYS A CA 1
ATOM 1409 C C . CYS A 1 176 ? 25.453 8.758 -8.922 1 96.44 176 CYS A C 1
ATOM 1411 O O . CYS A 1 176 ? 26.031 9.617 -9.586 1 96.44 176 CYS A O 1
ATOM 1413 N N . THR A 1 177 ? 24.188 8.641 -8.945 1 96.56 177 THR A N 1
ATOM 1414 C CA . THR A 1 177 ? 23.234 9.68 -9.328 1 96.56 177 THR A CA 1
ATOM 1415 C C . THR A 1 177 ? 22.516 10.227 -8.094 1 96.56 177 THR A C 1
ATOM 1417 O O . THR A 1 177 ? 21.922 9.469 -7.324 1 96.56 177 THR A O 1
ATOM 1420 N N . LEU A 1 178 ? 22.609 11.547 -7.879 1 95.94 178 LEU A N 1
ATOM 1421 C CA . LEU A 1 178 ? 21.875 12.148 -6.777 1 95.94 178 LEU A CA 1
ATOM 1422 C C . LEU A 1 178 ? 20.406 12.297 -7.133 1 95.94 178 LEU A C 1
ATOM 1424 O O . LEU A 1 178 ? 20.047 12.422 -8.305 1 95.94 178 LEU A O 1
ATOM 1428 N N . TYR A 1 179 ? 19.547 12.281 -6.156 1 95.81 179 TYR A N 1
ATOM 1429 C CA . TYR A 1 179 ? 18.109 12.414 -6.34 1 95.81 179 TYR A CA 1
ATOM 1430 C C . TYR A 1 179 ? 17.781 13.609 -7.238 1 95.81 179 TYR A C 1
ATOM 1432 O O . TYR A 1 179 ? 16.984 13.492 -8.164 1 95.81 179 TYR A O 1
ATOM 1440 N N . GLU A 1 180 ? 18.469 14.719 -6.98 1 92.81 180 GLU A N 1
ATOM 1441 C CA . GLU A 1 180 ? 18.172 15.969 -7.684 1 92.81 180 GLU A CA 1
ATOM 1442 C C . GLU A 1 180 ? 18.578 15.883 -9.148 1 92.81 180 GLU A C 1
ATOM 1444 O O . GLU A 1 180 ? 18.156 16.703 -9.969 1 92.81 180 GLU A O 1
ATOM 1449 N N . ASN A 1 181 ? 19.391 14.859 -9.453 1 94.38 181 ASN A N 1
ATOM 1450 C CA . ASN A 1 181 ? 19.891 14.719 -10.82 1 94.38 181 ASN A CA 1
ATOM 1451 C C . ASN A 1 181 ? 19.125 13.633 -11.578 1 94.38 181 ASN A C 1
ATOM 1453 O O . ASN A 1 181 ? 19.375 13.406 -12.766 1 94.38 181 ASN A O 1
ATOM 1457 N N . PHE A 1 182 ? 18.219 12.93 -10.945 1 96.38 182 PHE A N 1
ATOM 1458 C CA . PHE A 1 182 ? 17.375 11.945 -11.609 1 96.38 182 PHE A CA 1
ATOM 1459 C C . PHE A 1 182 ? 16.406 12.625 -12.57 1 96.38 182 PHE A C 1
ATOM 1461 O O . PHE A 1 182 ? 15.703 13.562 -12.188 1 96.38 182 PHE A O 1
ATOM 1468 N N . ASP A 1 183 ? 16.359 12.188 -13.805 1 96.44 183 ASP A N 1
ATOM 1469 C CA . ASP A 1 183 ? 15.445 12.727 -14.812 1 96.44 183 ASP A CA 1
ATOM 1470 C C . ASP A 1 183 ? 14.461 11.656 -15.289 1 96.44 183 ASP A C 1
ATOM 1472 O O . ASP A 1 183 ? 14.828 10.773 -16.062 1 96.44 183 ASP A O 1
ATOM 1476 N N . PRO A 1 184 ? 13.195 11.75 -14.883 1 95.5 184 PRO A N 1
ATOM 1477 C CA . PRO A 1 184 ? 12.203 10.75 -15.266 1 95.5 184 PRO A CA 1
ATOM 1478 C C . PRO A 1 184 ? 12.008 10.656 -16.781 1 95.5 184 PRO A C 1
ATOM 1480 O O . PRO A 1 184 ? 11.617 9.602 -17.281 1 95.5 184 PRO A O 1
ATOM 1483 N N . ASN A 1 185 ? 12.289 11.711 -17.531 1 94.94 185 ASN A N 1
ATOM 1484 C CA . ASN A 1 185 ? 12.07 11.734 -18.969 1 94.94 185 ASN A CA 1
ATOM 1485 C C . ASN A 1 185 ? 13.109 10.898 -19.703 1 94.94 185 ASN A C 1
ATOM 1487 O O . ASN A 1 185 ? 12.875 10.461 -20.844 1 94.94 185 ASN A O 1
ATOM 1491 N N . THR A 1 186 ? 14.203 10.688 -19.062 1 96.56 186 THR A N 1
ATOM 1492 C CA . THR A 1 186 ? 15.258 9.914 -19.719 1 96.56 186 THR A CA 1
ATOM 1493 C C . THR A 1 186 ? 15.469 8.578 -19.016 1 96.56 186 THR A C 1
ATOM 1495 O O . THR A 1 186 ? 16.312 7.781 -19.422 1 96.56 186 THR A O 1
ATOM 1498 N N . ALA A 1 187 ? 14.742 8.344 -17.984 1 96.44 187 ALA A N 1
ATOM 1499 C CA . ALA A 1 187 ? 14.938 7.16 -17.141 1 96.44 187 ALA A CA 1
ATOM 1500 C C . ALA A 1 187 ? 14.719 5.879 -17.938 1 96.44 187 ALA A C 1
ATOM 1502 O O . ALA A 1 187 ? 15.477 4.91 -17.797 1 96.44 187 ALA A O 1
ATOM 1503 N N . ALA A 1 188 ? 13.703 5.836 -18.828 1 95.31 188 ALA A N 1
ATOM 1504 C CA . ALA A 1 188 ? 13.359 4.645 -19.609 1 95.31 188 ALA A CA 1
ATOM 1505 C C . ALA A 1 188 ? 14.531 4.199 -20.469 1 95.31 188 ALA A C 1
ATOM 1507 O O . ALA A 1 188 ? 14.742 3 -20.672 1 95.31 188 ALA A O 1
ATOM 1508 N N . GLU A 1 189 ? 15.234 5.145 -20.984 1 96.81 189 GLU A N 1
ATOM 1509 C CA . GLU A 1 189 ? 16.391 4.832 -21.812 1 96.81 189 GLU A CA 1
ATOM 1510 C C . GLU A 1 189 ? 17.609 4.516 -20.953 1 96.81 189 GLU A C 1
ATOM 1512 O O . GLU A 1 189 ? 18.297 3.52 -21.172 1 96.81 189 GLU A O 1
ATOM 1517 N N . ARG A 1 190 ? 17.812 5.266 -19.953 1 96.5 190 ARG A N 1
ATOM 1518 C CA . ARG A 1 190 ? 19.031 5.195 -19.141 1 96.5 190 ARG A CA 1
ATOM 1519 C C . ARG A 1 190 ? 19.047 3.92 -18.312 1 96.5 190 ARG A C 1
ATOM 1521 O O . ARG A 1 190 ? 20.109 3.316 -18.109 1 96.5 190 ARG A O 1
ATOM 1528 N N . TYR A 1 191 ? 17.922 3.51 -17.828 1 97.19 191 TYR A N 1
ATOM 1529 C CA . TYR A 1 191 ? 17.906 2.438 -16.844 1 97.19 191 TYR A CA 1
ATOM 1530 C C . TYR A 1 191 ? 17.234 1.192 -17.406 1 97.19 191 TYR A C 1
ATOM 1532 O O . TYR A 1 191 ? 16.969 0.232 -16.672 1 97.19 191 TYR A O 1
ATOM 1540 N N . LYS A 1 192 ? 16.953 1.161 -18.703 1 96.62 192 LYS A N 1
ATOM 1541 C CA . LYS A 1 192 ? 16.297 0.025 -19.344 1 96.62 192 LYS A CA 1
ATOM 1542 C C . LYS A 1 192 ? 17.047 -1.272 -19.078 1 96.62 192 LYS A C 1
ATOM 1544 O O . LYS A 1 192 ? 18.234 -1.38 -19.375 1 96.62 192 LYS A O 1
ATOM 1549 N N . ASN A 1 193 ? 16.312 -2.254 -18.484 1 94.81 193 ASN A N 1
ATOM 1550 C CA . ASN A 1 193 ? 16.844 -3.602 -18.281 1 94.81 193 ASN A CA 1
ATOM 1551 C C . ASN A 1 193 ? 18.078 -3.594 -17.406 1 94.81 193 ASN A C 1
ATOM 1553 O O . ASN A 1 193 ? 18.969 -4.445 -17.562 1 94.81 193 ASN A O 1
ATOM 1557 N N . LYS A 1 194 ? 18.266 -2.584 -16.531 1 95.38 194 LYS A N 1
ATOM 1558 C CA . LYS A 1 194 ? 19.453 -2.445 -15.688 1 95.38 194 LYS A CA 1
ATOM 1559 C C . LYS A 1 194 ? 19.156 -2.861 -14.25 1 95.38 194 LYS A C 1
ATOM 1561 O O . LYS A 1 194 ? 17.984 -3.014 -13.875 1 95.38 194 LYS A O 1
ATOM 1566 N N . ILE A 1 195 ? 20.234 -3.143 -13.516 1 93.56 195 ILE A N 1
ATOM 1567 C CA . ILE A 1 195 ? 20.172 -3.338 -12.078 1 93.56 195 ILE A CA 1
ATOM 1568 C C . ILE A 1 195 ? 20.531 -2.037 -11.359 1 93.56 195 ILE A C 1
ATOM 1570 O O . ILE A 1 195 ? 21.672 -1.568 -11.445 1 93.56 195 ILE A O 1
ATOM 1574 N N . VAL A 1 196 ? 19.547 -1.474 -10.656 1 96.88 196 VAL A N 1
ATOM 1575 C CA . VAL A 1 196 ? 19.719 -0.153 -10.062 1 96.88 196 VAL A CA 1
ATOM 1576 C C . VAL A 1 196 ? 19.5 -0.234 -8.547 1 96.88 196 VAL A C 1
ATOM 1578 O O . VAL A 1 196 ? 18.516 -0.823 -8.086 1 96.88 196 VAL A O 1
ATOM 1581 N N . VAL A 1 197 ? 20.438 0.343 -7.801 1 96.5 197 VAL A N 1
ATOM 1582 C CA . VAL A 1 197 ? 20.328 0.453 -6.352 1 96.5 197 VAL A CA 1
ATOM 1583 C C . VAL A 1 197 ? 19.844 1.851 -5.973 1 96.5 197 VAL A C 1
ATOM 1585 O O . VAL A 1 197 ? 20.359 2.852 -6.48 1 96.5 197 VAL A O 1
ATOM 1588 N N . VAL A 1 198 ? 18.844 1.932 -5.191 1 97.25 198 VAL A N 1
ATOM 1589 C CA . VAL A 1 198 ? 18.359 3.188 -4.637 1 97.25 198 VAL A CA 1
ATOM 1590 C C . VAL A 1 198 ? 18.656 3.24 -3.139 1 97.25 198 VAL A C 1
ATOM 1592 O O . VAL A 1 198 ? 18.172 2.396 -2.375 1 97.25 198 VAL A O 1
ATOM 1595 N N . LEU A 1 199 ? 19.453 4.258 -2.721 1 96.75 199 LEU A N 1
ATOM 1596 C CA . LEU A 1 199 ? 19.797 4.426 -1.313 1 96.75 199 LEU A CA 1
ATOM 1597 C C . LEU A 1 199 ? 18.812 5.367 -0.619 1 96.75 199 LEU A C 1
ATOM 1599 O O . LEU A 1 199 ? 18.672 6.523 -1.021 1 96.75 199 LEU A O 1
ATOM 1603 N N . GLY A 1 200 ? 18.094 4.848 0.387 1 93.62 200 GLY A N 1
ATOM 1604 C CA . GLY A 1 200 ? 17.188 5.688 1.157 1 93.62 200 GLY A CA 1
ATOM 1605 C C . GLY A 1 200 ? 15.977 4.938 1.681 1 93.62 200 GLY A C 1
ATOM 1606 O O . GLY A 1 200 ? 15.68 3.828 1.228 1 93.62 200 GLY A O 1
ATOM 1607 N N . ARG A 1 201 ? 15.266 5.484 2.619 1 89.06 201 ARG A N 1
ATOM 1608 C CA . ARG A 1 201 ? 14.125 4.805 3.217 1 89.06 201 ARG A CA 1
ATOM 1609 C C . ARG A 1 201 ? 12.867 5.668 3.131 1 89.06 201 ARG A C 1
ATOM 1611 O O . ARG A 1 201 ? 11.789 5.254 3.562 1 89.06 201 ARG A O 1
ATOM 1618 N N . GLY A 1 202 ? 13 6.828 2.674 1 92.38 202 GLY A N 1
ATOM 1619 C CA . GLY A 1 202 ? 11.883 7.758 2.701 1 92.38 202 GLY A CA 1
ATOM 1620 C C . GLY A 1 202 ? 11.172 7.871 1.368 1 92.38 202 GLY A C 1
ATOM 1621 O O . GLY A 1 202 ? 11.32 7.012 0.5 1 92.38 202 GLY A O 1
ATOM 1622 N N . ASN A 1 203 ? 10.359 8.914 1.226 1 94.06 203 ASN A N 1
ATOM 1623 C CA . ASN A 1 203 ? 9.461 9.094 0.087 1 94.06 203 ASN A CA 1
ATOM 1624 C C . ASN A 1 203 ? 10.242 9.32 -1.207 1 94.06 203 ASN A C 1
ATOM 1626 O O . ASN A 1 203 ? 9.828 8.852 -2.271 1 94.06 203 ASN A O 1
ATOM 1630 N N . SER A 1 204 ? 11.367 10.016 -1.141 1 95.5 204 SER A N 1
ATOM 1631 C CA . SER A 1 204 ? 12.156 10.25 -2.348 1 95.5 204 SER A CA 1
ATOM 1632 C C . SER A 1 204 ? 12.672 8.945 -2.936 1 95.5 204 SER A C 1
ATOM 1634 O O . SER A 1 204 ? 12.648 8.75 -4.152 1 95.5 204 SER A O 1
ATOM 1636 N N . ALA A 1 205 ? 13.172 8.055 -2.07 1 96.38 205 ALA A N 1
ATOM 1637 C CA . ALA A 1 205 ? 13.695 6.77 -2.521 1 96.38 205 ALA A CA 1
ATOM 1638 C C . ALA A 1 205 ? 12.602 5.941 -3.189 1 96.38 205 ALA A C 1
ATOM 1640 O O . ALA A 1 205 ? 12.797 5.406 -4.281 1 96.38 205 ALA A O 1
ATOM 1641 N N . PHE A 1 206 ? 11.484 5.887 -2.6 1 94.94 206 PHE A N 1
ATOM 1642 C CA . PHE A 1 206 ? 10.422 5.02 -3.098 1 94.94 206 PHE A CA 1
ATOM 1643 C C . PHE A 1 206 ? 9.695 5.668 -4.273 1 94.94 206 PHE A C 1
ATOM 1645 O O . PHE A 1 206 ? 9.078 4.977 -5.086 1 94.94 206 PHE A O 1
ATOM 1652 N N . GLU A 1 207 ? 9.758 6.996 -4.348 1 96.25 207 GLU A N 1
ATOM 1653 C CA . GLU A 1 207 ? 9.328 7.656 -5.578 1 96.25 207 GLU A CA 1
ATOM 1654 C C . GLU A 1 207 ? 10.117 7.152 -6.781 1 96.25 207 GLU A C 1
ATOM 1656 O O . GLU A 1 207 ? 9.531 6.785 -7.805 1 96.25 207 GLU A O 1
ATOM 1661 N N . ILE A 1 208 ? 11.391 7.125 -6.617 1 97.44 208 ILE A N 1
ATOM 1662 C CA . ILE A 1 208 ? 12.266 6.691 -7.703 1 97.44 208 ILE A CA 1
ATOM 1663 C C . ILE A 1 208 ? 12.062 5.203 -7.961 1 97.44 208 ILE A C 1
ATOM 1665 O O . ILE A 1 208 ? 11.922 4.777 -9.109 1 97.44 208 ILE A O 1
ATOM 1669 N N . ALA A 1 209 ? 12.039 4.41 -6.918 1 96.31 209 ALA A N 1
ATOM 1670 C CA . ALA A 1 209 ? 11.836 2.971 -7.07 1 96.31 209 ALA A CA 1
ATOM 1671 C C . ALA A 1 209 ? 10.531 2.672 -7.793 1 96.31 209 ALA A C 1
ATOM 1673 O O . ALA A 1 209 ? 10.484 1.816 -8.68 1 96.31 209 ALA A O 1
ATOM 1674 N N . HIS A 1 210 ? 9.484 3.383 -7.41 1 94.94 210 HIS A N 1
ATOM 1675 C CA . HIS A 1 210 ? 8.18 3.229 -8.047 1 94.94 210 HIS A CA 1
ATOM 1676 C C . HIS A 1 210 ? 8.258 3.547 -9.539 1 94.94 210 HIS A C 1
ATOM 1678 O O . HIS A 1 210 ? 7.68 2.83 -10.359 1 94.94 210 HIS A O 1
ATOM 1684 N N . HIS A 1 211 ? 8.953 4.59 -9.859 1 96.31 211 HIS A N 1
ATOM 1685 C CA . HIS A 1 211 ? 9.078 5.016 -11.25 1 96.31 211 HIS A CA 1
ATOM 1686 C C . HIS A 1 211 ? 9.852 3.988 -12.078 1 96.31 211 HIS A C 1
ATOM 1688 O O . HIS A 1 211 ? 9.594 3.824 -13.273 1 96.31 211 HIS A O 1
ATOM 1694 N N . LEU A 1 212 ? 10.711 3.258 -11.453 1 96.5 212 LEU A N 1
ATOM 1695 C CA . LEU A 1 212 ? 11.648 2.393 -12.164 1 96.5 212 LEU A CA 1
ATOM 1696 C C . LEU A 1 212 ? 11.086 0.982 -12.305 1 96.5 212 LEU A C 1
ATOM 1698 O O . LEU A 1 212 ? 11.648 0.153 -13.023 1 96.5 212 LEU A O 1
ATOM 1702 N N . ILE A 1 213 ? 9.984 0.629 -11.742 1 91.31 213 ILE A N 1
ATOM 1703 C CA . ILE A 1 213 ? 9.508 -0.743 -11.586 1 91.31 213 ILE A CA 1
ATOM 1704 C C . ILE A 1 213 ? 9.328 -1.386 -12.953 1 91.31 213 ILE A C 1
ATOM 1706 O O . ILE A 1 213 ? 9.602 -2.576 -13.133 1 91.31 213 ILE A O 1
ATOM 1710 N N . ASP A 1 214 ? 8.867 -0.639 -13.969 1 90.5 214 ASP A N 1
ATOM 1711 C CA . ASP A 1 214 ? 8.594 -1.246 -15.266 1 90.5 214 ASP A CA 1
ATOM 1712 C C . ASP A 1 214 ? 9.734 -0.974 -16.25 1 90.5 214 ASP A C 1
ATOM 1714 O O . ASP A 1 214 ? 9.602 -1.229 -17.438 1 90.5 214 ASP A O 1
ATOM 1718 N N . ILE A 1 215 ? 10.844 -0.423 -15.75 1 95.62 215 ILE A N 1
ATOM 1719 C CA . ILE A 1 215 ? 11.945 -0.014 -16.625 1 95.62 215 ILE A CA 1
ATOM 1720 C C . ILE A 1 215 ? 13.148 -0.917 -16.375 1 95.62 215 ILE A C 1
ATOM 1722 O O . ILE A 1 215 ? 13.773 -1.396 -17.328 1 95.62 215 ILE A O 1
ATOM 1726 N N . THR A 1 216 ? 13.391 -1.216 -15.133 1 95.88 216 THR A N 1
ATOM 1727 C CA . THR A 1 216 ? 14.617 -1.911 -14.758 1 95.88 216 THR A CA 1
ATOM 1728 C C . THR A 1 216 ? 14.406 -3.422 -14.758 1 95.88 216 THR A C 1
ATOM 1730 O O . THR A 1 216 ? 13.266 -3.893 -14.711 1 95.88 216 THR A O 1
ATOM 1733 N N . ALA A 1 217 ? 15.531 -4.141 -14.852 1 93.38 217 ALA A N 1
ATOM 1734 C CA . ALA A 1 217 ? 15.5 -5.578 -14.586 1 93.38 217 ALA A CA 1
ATOM 1735 C C . ALA A 1 217 ? 15.344 -5.852 -13.086 1 93.38 217 ALA A C 1
ATOM 1737 O O . ALA A 1 217 ? 14.625 -6.77 -12.695 1 93.38 217 ALA A O 1
ATOM 1738 N N . GLU A 1 218 ? 16.062 -5.008 -12.352 1 92.12 218 GLU A N 1
ATOM 1739 C CA . GLU A 1 218 ? 15.984 -5.102 -10.898 1 92.12 218 GLU A CA 1
ATOM 1740 C C . GLU A 1 218 ? 16.172 -3.732 -10.25 1 92.12 218 GLU A C 1
ATOM 1742 O O . GLU A 1 218 ? 17.047 -2.965 -10.656 1 92.12 218 GLU A O 1
ATOM 1747 N N . THR A 1 219 ? 15.336 -3.41 -9.375 1 94.19 219 THR A N 1
ATOM 1748 C CA . THR A 1 219 ? 15.492 -2.258 -8.5 1 94.19 219 THR A CA 1
ATOM 1749 C C . THR A 1 219 ? 15.648 -2.699 -7.051 1 94.19 219 THR A C 1
ATOM 1751 O O . THR A 1 219 ? 14.812 -3.439 -6.527 1 94.19 219 THR A O 1
ATOM 1754 N N . ARG A 1 220 ? 16.672 -2.277 -6.473 1 93.06 220 ARG A N 1
ATOM 1755 C CA . ARG A 1 220 ? 16.953 -2.643 -5.09 1 93.06 220 ARG A CA 1
ATOM 1756 C C . ARG A 1 220 ? 17.031 -1.405 -4.199 1 93.06 220 ARG A C 1
ATOM 1758 O O . ARG A 1 220 ? 17.953 -0.592 -4.328 1 93.06 220 ARG A O 1
ATOM 1765 N N . VAL A 1 221 ? 16.109 -1.285 -3.291 1 93.38 221 VAL A N 1
ATOM 1766 C CA . VAL A 1 221 ? 16.156 -0.219 -2.295 1 93.38 221 VAL A CA 1
ATOM 1767 C C . VAL A 1 221 ? 16.969 -0.676 -1.09 1 93.38 221 VAL A C 1
ATOM 1769 O O . VAL A 1 221 ? 16.672 -1.711 -0.487 1 93.38 221 VAL A O 1
ATOM 1772 N N . VAL A 1 222 ? 18.016 0.024 -0.811 1 91.44 222 VAL A N 1
ATOM 1773 C CA . VAL A 1 222 ? 18.875 -0.289 0.324 1 91.44 222 VAL A CA 1
ATOM 1774 C C . VAL A 1 222 ? 18.656 0.736 1.435 1 91.44 222 VAL A C 1
ATOM 1776 O O . VAL A 1 222 ? 18.828 1.938 1.22 1 91.44 222 VAL A O 1
ATOM 1779 N N . THR A 1 223 ? 18.25 0.244 2.51 1 87.06 223 THR A N 1
ATOM 1780 C CA . THR A 1 223 ? 17.953 1.121 3.637 1 87.06 223 THR A CA 1
ATOM 1781 C C . THR A 1 223 ? 18.781 0.731 4.859 1 87.06 223 THR A C 1
ATOM 1783 O O . THR A 1 223 ? 19.141 -0.436 5.027 1 87.06 223 THR A O 1
ATOM 1786 N N . ARG A 1 224 ? 19.094 1.661 5.715 1 80.44 224 ARG A N 1
ATOM 1787 C CA . ARG A 1 224 ? 19.859 1.403 6.934 1 80.44 224 ARG A CA 1
ATOM 1788 C C . ARG A 1 224 ? 18.922 1.239 8.133 1 80.44 224 ARG A C 1
ATOM 1790 O O . ARG A 1 224 ? 19.344 0.748 9.18 1 80.44 224 ARG A O 1
ATOM 1797 N N . SER A 1 225 ? 17.688 1.715 7.926 1 77.38 225 SER A N 1
ATOM 1798 C CA . SER A 1 225 ? 16.688 1.604 8.984 1 77.38 225 SER A CA 1
ATOM 1799 C C . SER A 1 225 ? 15.336 1.167 8.43 1 77.38 225 SER A C 1
ATOM 1801 O O . SER A 1 225 ? 15.117 1.213 7.215 1 77.38 225 SER A O 1
ATOM 1803 N N . LEU A 1 226 ? 14.516 0.791 9.312 1 76.12 226 LEU A N 1
ATOM 1804 C CA . LEU A 1 226 ? 13.195 0.301 8.93 1 76.12 226 LEU A CA 1
ATOM 1805 C C . LEU A 1 226 ? 12.367 1.413 8.305 1 76.12 226 LEU A C 1
ATOM 1807 O O . LEU A 1 226 ? 12.219 2.49 8.883 1 76.12 226 LEU A O 1
ATOM 1811 N N . PRO A 1 227 ? 11.906 1.136 7.055 1 81.12 227 PRO A N 1
ATOM 1812 C CA . PRO A 1 227 ? 10.938 2.094 6.516 1 81.12 227 PRO A CA 1
ATOM 1813 C C . PRO A 1 227 ? 9.625 2.113 7.305 1 81.12 227 PRO A C 1
ATOM 1815 O O . PRO A 1 227 ? 9.117 1.059 7.684 1 81.12 227 PRO A O 1
ATOM 1818 N N . LEU A 1 228 ? 9.141 3.26 7.641 1 81.31 228 LEU A N 1
ATOM 1819 C CA . LEU A 1 228 ? 7.875 3.432 8.344 1 81.31 228 LEU A CA 1
ATOM 1820 C C . LEU A 1 228 ? 6.785 3.918 7.395 1 81.31 228 LEU A C 1
ATOM 1822 O O . LEU A 1 228 ? 7.047 4.734 6.508 1 81.31 228 LEU A O 1
ATOM 1826 N N . PHE A 1 229 ? 5.598 3.404 7.59 1 83 229 PHE A N 1
ATOM 1827 C CA . PHE A 1 229 ? 4.473 3.807 6.754 1 83 229 PHE A CA 1
ATOM 1828 C C . PHE A 1 229 ? 3.633 4.871 7.453 1 83 229 PHE A C 1
ATOM 1830 O O . PHE A 1 229 ? 3.336 4.75 8.641 1 83 229 PHE A O 1
ATOM 1837 N N . ALA A 1 230 ? 3.219 5.875 6.68 1 84.38 230 ALA A N 1
ATOM 1838 C CA . ALA A 1 230 ? 2.387 6.949 7.223 1 84.38 230 ALA A CA 1
ATOM 1839 C C . ALA A 1 230 ? 1.088 6.395 7.801 1 84.38 230 ALA A C 1
ATOM 1841 O O . ALA A 1 230 ? 0.578 6.906 8.797 1 84.38 230 ALA A O 1
ATOM 1842 N N . ARG A 1 231 ? 0.538 5.383 7.238 1 79.62 231 ARG A N 1
ATOM 1843 C CA . ARG A 1 231 ? -0.713 4.789 7.699 1 79.62 231 ARG A CA 1
ATOM 1844 C C . ARG A 1 231 ? -0.555 4.191 9.094 1 79.62 231 ARG A C 1
ATOM 1846 O O . ARG A 1 231 ? -1.535 4.051 9.828 1 79.62 231 ARG A O 1
ATOM 1853 N N . GLN A 1 232 ? 0.597 3.895 9.453 1 76.94 232 GLN A N 1
ATOM 1854 C CA . GLN A 1 232 ? 0.853 3.289 10.758 1 76.94 232 GLN A CA 1
ATOM 1855 C C . GLN A 1 232 ? 1.237 4.344 11.789 1 76.94 232 GLN A C 1
ATOM 1857 O O . GLN A 1 232 ? 0.75 4.32 12.922 1 76.94 232 GLN A O 1
ATOM 1862 N N . THR A 1 233 ? 2.064 5.27 11.344 1 78.62 233 THR A N 1
ATOM 1863 C CA . THR A 1 233 ? 2.621 6.234 12.289 1 78.62 233 THR A CA 1
ATOM 1864 C C . THR A 1 233 ? 1.748 7.484 12.367 1 78.62 233 THR A C 1
ATOM 1866 O O . THR A 1 233 ? 1.896 8.297 13.281 1 78.62 233 THR A O 1
ATOM 1869 N N . HIS A 1 234 ? 0.92 7.727 11.406 1 80.94 234 HIS A N 1
ATOM 1870 C CA . HIS A 1 234 ? 0.135 8.945 11.227 1 80.94 234 HIS A CA 1
ATOM 1871 C C . HIS A 1 234 ? 1.032 10.141 10.938 1 80.94 234 HIS A C 1
ATOM 1873 O O . HIS A 1 234 ? 0.579 11.289 10.977 1 80.94 234 HIS A O 1
ATOM 1879 N N . ASN A 1 235 ? 2.332 9.852 10.742 1 86.5 235 ASN A N 1
ATOM 1880 C CA . ASN A 1 235 ? 3.277 10.883 10.328 1 86.5 235 ASN A CA 1
ATOM 1881 C C . ASN A 1 235 ? 3.354 11 8.812 1 86.5 235 ASN A C 1
ATOM 1883 O O . ASN A 1 235 ? 3.84 10.094 8.133 1 86.5 235 ASN A O 1
ATOM 1887 N N . VAL A 1 236 ? 2.988 12.125 8.305 1 89.44 236 VAL A N 1
ATOM 1888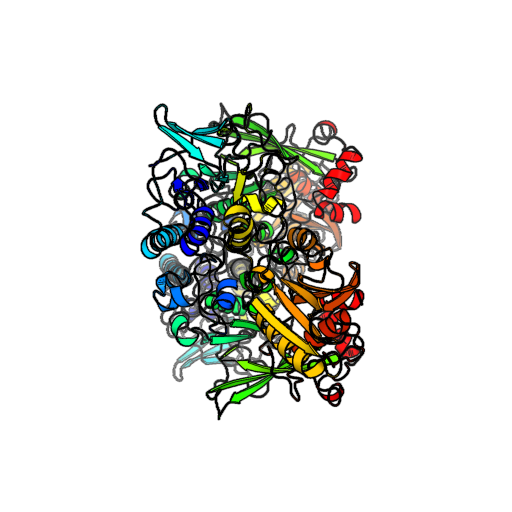 C CA . VAL A 1 236 ? 2.84 12.328 6.867 1 89.44 236 VAL A CA 1
ATOM 1889 C C . VAL A 1 236 ? 4.215 12.328 6.199 1 89.44 236 VAL A C 1
ATOM 1891 O O . VAL A 1 236 ? 4.316 12.227 4.977 1 89.44 236 VAL A O 1
ATOM 1894 N N . HIS A 1 237 ? 5.285 12.375 7.004 1 90.31 237 HIS A N 1
ATOM 1895 C CA . HIS A 1 237 ? 6.641 12.344 6.461 1 90.31 237 HIS A CA 1
ATOM 1896 C C . HIS A 1 237 ? 7.078 10.914 6.16 1 90.31 237 HIS A C 1
ATOM 1898 O O . HIS A 1 237 ? 8.07 10.695 5.457 1 90.31 237 HIS A O 1
ATOM 1904 N N . ASP A 1 238 ? 6.355 9.953 6.719 1 89 238 ASP A N 1
ATOM 1905 C CA . ASP A 1 238 ? 6.684 8.555 6.48 1 89 238 ASP A CA 1
ATOM 1906 C C . ASP A 1 238 ? 6.145 8.086 5.133 1 89 238 ASP A C 1
ATOM 1908 O O . ASP A 1 238 ? 5.434 8.828 4.449 1 89 238 ASP A O 1
ATOM 1912 N N . LEU A 1 239 ? 6.453 6.883 4.793 1 89.44 239 LEU A N 1
ATOM 1913 C CA . LEU A 1 239 ? 6.199 6.352 3.459 1 89.44 239 LEU A CA 1
ATOM 1914 C C . LEU A 1 239 ? 4.703 6.305 3.166 1 89.44 239 LEU A C 1
ATOM 1916 O O . LEU A 1 239 ? 3.918 5.84 3.996 1 89.44 239 LEU A O 1
ATOM 1920 N N . ARG A 1 240 ? 4.402 6.766 1.963 1 89 240 ARG A N 1
ATOM 1921 C CA . ARG A 1 240 ? 3.012 6.77 1.519 1 89 240 ARG A CA 1
ATOM 1922 C C . ARG A 1 240 ? 2.68 5.496 0.75 1 89 240 ARG A C 1
ATOM 1924 O O . ARG A 1 240 ? 3.543 4.922 0.087 1 89 240 ARG A O 1
ATOM 1931 N N . ALA A 1 241 ? 1.419 5.125 0.765 1 82.38 241 ALA A N 1
ATOM 1932 C CA . ALA A 1 241 ? 0.975 3.861 0.179 1 82.38 241 ALA A CA 1
ATOM 1933 C C . ALA A 1 241 ? 1.081 3.896 -1.343 1 82.38 241 ALA A C 1
ATOM 1935 O O . ALA A 1 241 ? 1.361 2.877 -1.976 1 82.38 241 ALA A O 1
ATOM 1936 N N . GLN A 1 242 ? 0.894 4.988 -1.956 1 83.44 242 GLN A N 1
ATOM 1937 C CA . GLN A 1 242 ? 0.784 5.074 -3.408 1 83.44 242 GLN A CA 1
ATOM 1938 C C . GLN A 1 242 ? 2.111 4.734 -4.082 1 83.44 242 GLN A C 1
ATOM 1940 O O . GLN A 1 242 ? 2.148 4.426 -5.273 1 83.44 242 GLN A O 1
ATOM 1945 N N . ILE A 1 243 ? 3.232 4.859 -3.334 1 87.62 243 ILE A N 1
ATOM 1946 C CA . ILE A 1 243 ? 4.535 4.57 -3.92 1 87.62 243 ILE A CA 1
ATOM 1947 C C . ILE A 1 243 ? 5.188 3.4 -3.184 1 87.62 243 ILE A C 1
ATOM 1949 O O . ILE A 1 243 ? 6.41 3.256 -3.193 1 87.62 243 ILE A O 1
ATOM 1953 N N . SER A 1 244 ? 4.43 2.617 -2.521 1 84.25 244 SER A N 1
ATOM 1954 C CA . SER A 1 244 ? 4.98 1.539 -1.706 1 84.25 244 SER A CA 1
ATOM 1955 C C . SER A 1 244 ? 4.848 0.192 -2.408 1 84.25 244 SER A C 1
ATOM 1957 O O . SER A 1 244 ? 4.973 -0.858 -1.774 1 84.25 244 SER A O 1
ATOM 1959 N N . ASP A 1 245 ? 4.578 0.166 -3.67 1 86.25 245 ASP A N 1
ATOM 1960 C CA . ASP A 1 245 ? 4.324 -1.061 -4.418 1 86.25 245 ASP A CA 1
ATOM 1961 C C . ASP A 1 245 ? 5.535 -1.991 -4.375 1 86.25 245 ASP A C 1
ATOM 1963 O O . ASP A 1 245 ? 5.391 -3.211 -4.492 1 86.25 245 ASP A O 1
ATOM 1967 N N . VAL A 1 246 ? 6.777 -1.418 -4.188 1 87.06 246 VAL A N 1
ATOM 1968 C CA . VAL A 1 246 ? 7.984 -2.232 -4.137 1 87.06 246 VAL A CA 1
ATOM 1969 C C . VAL A 1 246 ? 7.879 -3.25 -3.004 1 87.06 246 VAL A C 1
ATOM 1971 O O . VAL A 1 246 ? 8.398 -4.363 -3.109 1 87.06 246 VAL A O 1
ATOM 1974 N N . PHE A 1 247 ? 7.18 -2.867 -1.948 1 82.5 247 PHE A N 1
ATOM 1975 C CA . PHE A 1 247 ? 6.996 -3.789 -0.834 1 82.5 247 PHE A CA 1
ATOM 1976 C C . PHE A 1 247 ? 6.195 -5.012 -1.27 1 82.5 247 PHE A C 1
ATOM 1978 O O . PHE A 1 247 ? 6.531 -6.141 -0.904 1 82.5 247 PHE A O 1
ATOM 1985 N N . ASP A 1 248 ? 5.156 -4.766 -2.057 1 81.56 248 ASP A N 1
ATOM 1986 C CA . ASP A 1 248 ? 4.344 -5.863 -2.57 1 81.56 248 ASP A CA 1
ATOM 1987 C C . ASP A 1 248 ? 5.133 -6.711 -3.566 1 81.56 248 ASP A C 1
ATOM 1989 O O . ASP A 1 248 ? 5.078 -7.941 -3.521 1 81.56 248 ASP A O 1
ATOM 1993 N N . LEU A 1 249 ? 5.844 -6.035 -4.336 1 86.62 249 LEU A N 1
ATOM 1994 C CA . LEU A 1 249 ? 6.57 -6.711 -5.406 1 86.62 249 LEU A CA 1
ATOM 1995 C C . LEU A 1 249 ? 7.711 -7.551 -4.84 1 86.62 249 LEU A C 1
ATOM 1997 O O . LEU A 1 249 ? 8.023 -8.617 -5.375 1 86.62 249 LEU A O 1
ATOM 2001 N N . MET A 1 250 ? 8.273 -7.055 -3.803 1 84.69 250 MET A N 1
ATOM 2002 C CA . MET A 1 250 ? 9.32 -7.836 -3.145 1 84.69 250 MET A CA 1
ATOM 2003 C C . MET A 1 250 ? 8.742 -9.133 -2.57 1 84.69 250 MET A C 1
ATOM 2005 O O . MET A 1 250 ? 9.32 -10.203 -2.748 1 84.69 250 MET A O 1
ATOM 2009 N N . GLN A 1 251 ? 7.656 -9.008 -1.991 1 77.88 251 GLN A N 1
ATOM 2010 C CA . GLN A 1 251 ? 7.062 -10.164 -1.327 1 77.88 251 GLN A CA 1
ATOM 2011 C C . GLN A 1 251 ? 6.52 -11.164 -2.344 1 77.88 251 GLN A C 1
ATOM 2013 O O . GLN A 1 251 ? 6.484 -12.367 -2.08 1 77.88 251 GLN A O 1
ATOM 2018 N N . LEU A 1 252 ? 6.172 -10.609 -3.508 1 75.12 252 LEU A N 1
ATOM 2019 C CA . LEU A 1 252 ? 5.723 -11.484 -4.586 1 75.12 252 LEU A CA 1
ATOM 2020 C C . LEU A 1 252 ? 6.895 -11.914 -5.461 1 75.12 252 LEU A C 1
ATOM 2022 O O . LEU A 1 252 ? 6.699 -12.555 -6.496 1 75.12 252 LEU A O 1
ATOM 2026 N N . LYS A 1 253 ? 8.141 -11.523 -4.996 1 77.12 253 LYS A N 1
ATOM 2027 C CA . LYS A 1 253 ? 9.406 -11.914 -5.617 1 77.12 253 LYS A CA 1
ATOM 2028 C C . LYS A 1 253 ? 9.445 -11.5 -7.086 1 77.12 253 LYS A C 1
ATOM 2030 O O . LYS A 1 253 ? 9.766 -12.312 -7.957 1 77.12 253 LYS A O 1
ATOM 2035 N N . SER A 1 254 ? 9.172 -10.25 -7.359 1 80.94 254 SER A N 1
ATOM 2036 C CA . SER A 1 254 ? 9.125 -9.719 -8.719 1 80.94 254 SER A CA 1
ATOM 2037 C C . SER A 1 254 ? 10.336 -8.844 -9.008 1 80.94 254 SER A C 1
ATOM 2039 O O . SER A 1 254 ? 10.203 -7.746 -9.562 1 80.94 254 SER A O 1
ATOM 2041 N N . ASN A 1 255 ? 11.445 -9.219 -8.555 1 85.31 255 ASN A N 1
ATOM 2042 C CA . ASN A 1 255 ? 12.758 -8.633 -8.844 1 85.31 255 ASN A CA 1
ATOM 2043 C C . ASN A 1 255 ? 12.82 -7.176 -8.406 1 85.31 255 ASN A C 1
ATOM 2045 O O . ASN A 1 255 ? 13.484 -6.359 -9.047 1 85.31 255 ASN A O 1
ATOM 2049 N N . ASN A 1 256 ? 12.078 -6.727 -7.555 1 88.31 256 ASN A N 1
ATOM 2050 C CA . ASN A 1 256 ? 12.156 -5.496 -6.781 1 88.31 256 ASN A CA 1
ATOM 2051 C C . ASN A 1 256 ? 12.336 -5.777 -5.293 1 88.31 256 ASN A C 1
ATOM 2053 O O . ASN A 1 256 ? 11.562 -6.531 -4.703 1 88.31 256 ASN A O 1
ATOM 2057 N N . ASN A 1 257 ? 13.375 -5.215 -4.781 1 85.38 257 ASN A N 1
ATOM 2058 C CA . ASN A 1 257 ? 13.758 -5.66 -3.447 1 85.38 257 ASN A CA 1
ATOM 2059 C C . ASN A 1 257 ? 14.023 -4.48 -2.514 1 85.38 257 ASN A C 1
ATOM 2061 O O . ASN A 1 257 ? 14.32 -3.377 -2.971 1 85.38 257 ASN A O 1
ATOM 2065 N N . ILE A 1 258 ? 13.797 -4.699 -1.294 1 86.62 258 ILE A N 1
ATOM 2066 C CA . ILE A 1 258 ? 14.203 -3.822 -0.202 1 86.62 258 ILE A CA 1
ATOM 2067 C C . ILE A 1 258 ? 15.148 -4.574 0.736 1 86.62 258 ILE A C 1
ATOM 2069 O O . ILE A 1 258 ? 14.789 -5.625 1.274 1 86.62 258 ILE A O 1
ATOM 2073 N N . VAL A 1 259 ? 16.359 -4.074 0.894 1 82.25 259 VAL A N 1
ATOM 2074 C CA . VAL A 1 259 ? 17.328 -4.773 1.721 1 82.25 259 VAL A CA 1
ATOM 2075 C C . VAL A 1 259 ? 17.906 -3.818 2.764 1 82.25 259 VAL A C 1
ATOM 2077 O O . VAL A 1 259 ? 17.984 -2.609 2.533 1 82.25 259 VAL A O 1
ATOM 2080 N N . SER A 1 260 ? 18.25 -4.344 3.904 1 79.25 260 SER A N 1
ATOM 2081 C CA . SER A 1 260 ? 18.844 -3.555 4.984 1 79.25 260 SER A CA 1
ATOM 2082 C C . SER A 1 260 ? 20.344 -3.758 5.055 1 79.25 260 SER A C 1
ATOM 2084 O O . SER A 1 260 ? 20.938 -3.746 6.145 1 79.25 260 SER A O 1
ATOM 2086 N N . ASP A 1 261 ? 20.969 -3.84 4 1 81.75 261 ASP A N 1
ATOM 2087 C CA . ASP A 1 261 ? 22.422 -4.004 3.928 1 81.75 261 ASP A CA 1
ATOM 2088 C C . ASP A 1 261 ? 23.125 -2.674 4.152 1 81.75 261 ASP A C 1
ATOM 2090 O O . ASP A 1 261 ? 22.562 -1.607 3.914 1 81.75 261 ASP A O 1
ATOM 2094 N N . ARG A 1 262 ? 24.328 -2.801 4.711 1 87.69 262 ARG A N 1
ATOM 2095 C CA . ARG A 1 262 ? 25.234 -1.655 4.77 1 87.69 262 ARG A CA 1
ATOM 2096 C C . ARG A 1 262 ? 26.188 -1.645 3.574 1 87.69 262 ARG A C 1
ATOM 2098 O O . ARG A 1 262 ? 27.016 -2.543 3.426 1 87.69 262 ARG A O 1
ATOM 2105 N N . ILE A 1 263 ? 25.984 -0.706 2.73 1 93.5 263 ILE A N 1
ATOM 2106 C CA . ILE A 1 263 ? 26.969 -0.541 1.659 1 93.5 263 ILE A CA 1
ATOM 2107 C C . ILE A 1 263 ? 28.219 0.15 2.201 1 93.5 263 ILE A C 1
ATOM 2109 O O . ILE A 1 263 ? 28.141 1.247 2.758 1 93.5 263 ILE A O 1
ATOM 2113 N N . VAL A 1 264 ? 29.359 -0.454 2.021 1 95 264 VAL A N 1
ATOM 2114 C CA . VAL A 1 264 ? 30.562 0.079 2.658 1 95 264 VAL A CA 1
ATOM 2115 C C . VAL A 1 264 ? 31.531 0.605 1.594 1 95 264 VAL A C 1
ATOM 2117 O O . VAL A 1 264 ? 32.406 1.431 1.885 1 95 264 VAL A O 1
ATOM 2120 N N . GLU A 1 265 ? 31.391 0.106 0.38 1 96.5 265 GLU A N 1
ATOM 2121 C CA . GLU A 1 265 ? 32.281 0.546 -0.679 1 96.5 265 GLU A CA 1
ATOM 2122 C C . GLU A 1 265 ? 31.625 0.425 -2.051 1 96.5 265 GLU A C 1
ATOM 2124 O O . GLU A 1 265 ? 30.859 -0.508 -2.297 1 96.5 265 GLU A O 1
ATOM 2129 N N . ILE A 1 266 ? 31.906 1.383 -2.928 1 96.88 266 ILE A N 1
ATOM 2130 C CA . ILE A 1 266 ? 31.484 1.363 -4.324 1 96.88 266 ILE A CA 1
ATOM 2131 C C . ILE A 1 266 ? 32.688 1.689 -5.223 1 96.88 266 ILE A C 1
ATOM 2133 O O . ILE A 1 266 ? 33.438 2.623 -4.949 1 96.88 266 ILE A O 1
ATOM 2137 N N . ARG A 1 267 ? 32.875 0.883 -6.262 1 95.19 267 ARG A N 1
ATOM 2138 C CA . ARG A 1 267 ? 33.969 1.144 -7.215 1 95.19 267 ARG A CA 1
ATOM 2139 C C . ARG A 1 267 ? 33.5 0.839 -8.641 1 95.19 267 ARG A C 1
ATOM 2141 O O . ARG A 1 267 ? 32.75 -0.103 -8.867 1 95.19 267 ARG A O 1
ATOM 2148 N N . ARG A 1 268 ? 34 1.573 -9.531 1 95.56 268 ARG A N 1
ATOM 2149 C CA . ARG A 1 268 ? 33.75 1.309 -10.945 1 95.56 268 ARG A CA 1
ATOM 2150 C C . ARG A 1 268 ? 34.656 0.184 -11.461 1 95.56 268 ARG A C 1
ATOM 2152 O O . ARG A 1 268 ? 35.844 0.168 -11.195 1 95.56 268 ARG A O 1
ATOM 2159 N N . ILE A 1 269 ? 33.938 -0.742 -12.102 1 93.81 269 ILE A N 1
ATOM 2160 C CA . ILE A 1 269 ? 34.688 -1.819 -12.734 1 93.81 269 ILE A CA 1
ATOM 2161 C C . ILE A 1 269 ? 35.344 -1.307 -14.016 1 93.81 269 ILE A C 1
ATOM 2163 O O . ILE A 1 269 ? 34.688 -0.796 -14.906 1 93.81 269 ILE A O 1
ATOM 2167 N N . THR A 1 270 ? 36.656 -1.487 -14.141 1 93.94 270 THR A N 1
ATOM 2168 C CA . THR A 1 270 ? 37.406 -0.813 -15.203 1 93.94 270 THR A CA 1
ATOM 2169 C C . THR A 1 270 ? 37.812 -1.805 -16.281 1 93.94 270 THR A C 1
ATOM 2171 O O . THR A 1 270 ? 38.312 -1.409 -17.328 1 93.94 270 THR A O 1
ATOM 2174 N N . SER A 1 271 ? 37.594 -3.049 -16.109 1 92.56 271 SER A N 1
ATOM 2175 C CA . SER A 1 271 ? 38 -4.035 -17.094 1 92.56 271 SER A CA 1
ATOM 2176 C C . SER A 1 271 ? 37.125 -5.281 -17.031 1 92.56 271 SER A C 1
ATOM 2178 O O . SER A 1 271 ? 36.406 -5.48 -16.062 1 92.56 271 SER A O 1
ATOM 2180 N N . GLY A 1 272 ? 37.125 -5.934 -18.156 1 90.69 272 GLY A N 1
ATOM 2181 C CA . GLY A 1 272 ? 36.438 -7.199 -18.172 1 90.69 272 GLY A CA 1
ATOM 2182 C C . GLY A 1 272 ? 35 -7.074 -18.688 1 90.69 272 GLY A C 1
ATOM 2183 O O . GLY A 1 272 ? 34.656 -6.07 -19.297 1 90.69 272 GLY A O 1
ATOM 2184 N N . LYS A 1 273 ? 34.25 -8.062 -18.469 1 88.12 273 LYS A N 1
ATOM 2185 C CA . LYS A 1 273 ? 32.875 -8.203 -19.016 1 88.12 273 LYS A CA 1
ATOM 2186 C C . LYS A 1 273 ? 31.938 -7.18 -18.375 1 88.12 273 LYS A C 1
ATOM 2188 O O . LYS A 1 273 ? 30.953 -6.785 -18.984 1 88.12 273 LYS A O 1
ATOM 2193 N N . HIS A 1 274 ? 32.281 -6.703 -17.219 1 90.31 274 HIS A N 1
ATOM 2194 C CA . HIS A 1 274 ? 31.406 -5.812 -16.469 1 90.31 274 HIS A CA 1
ATOM 2195 C C . HIS A 1 274 ? 31.953 -4.387 -16.453 1 90.31 274 HIS A C 1
ATOM 2197 O O . HIS A 1 274 ? 31.609 -3.602 -15.562 1 90.31 274 HIS A O 1
ATOM 2203 N N . LYS A 1 275 ? 32.781 -4.121 -17.422 1 92.94 275 LYS A N 1
ATOM 2204 C CA . LYS A 1 275 ? 33.344 -2.783 -17.5 1 92.94 275 LYS A CA 1
ATOM 2205 C C . LYS A 1 275 ? 32.25 -1.714 -17.531 1 92.94 275 LYS A C 1
ATOM 2207 O O . LYS A 1 275 ? 31.281 -1.836 -18.266 1 92.94 275 LYS A O 1
ATOM 2212 N N . GLY A 1 276 ? 32.5 -0.707 -16.688 1 93.44 276 GLY A N 1
ATOM 2213 C CA . GLY A 1 276 ? 31.547 0.396 -16.641 1 93.44 276 GLY A CA 1
ATOM 2214 C C . GLY A 1 276 ? 30.531 0.255 -15.531 1 93.44 276 GLY A C 1
ATOM 2215 O O . GLY A 1 276 ? 30 1.253 -15.031 1 93.44 276 GLY A O 1
ATOM 2216 N N . GLN A 1 277 ? 30.266 -0.994 -15.125 1 94.44 277 GLN A N 1
ATOM 2217 C CA . GLN A 1 277 ? 29.344 -1.232 -14.016 1 94.44 277 GLN A CA 1
ATOM 2218 C C . GLN A 1 277 ? 30.016 -0.952 -12.672 1 94.44 277 GLN A C 1
ATOM 2220 O O . GLN A 1 277 ? 31.188 -0.572 -12.633 1 94.44 277 GLN A O 1
ATOM 2225 N N . LEU A 1 278 ? 29.234 -1.015 -11.641 1 96.06 278 LEU A N 1
ATOM 2226 C CA . LEU A 1 278 ? 29.734 -0.717 -10.305 1 96.06 278 LEU A CA 1
ATOM 2227 C C . LEU A 1 278 ? 29.844 -1.988 -9.469 1 96.06 278 LEU A C 1
ATOM 2229 O O . LEU A 1 278 ? 28.953 -2.838 -9.508 1 96.06 278 LEU A O 1
ATOM 2233 N N . LEU A 1 279 ? 30.969 -2.133 -8.844 1 94.06 279 LEU A N 1
ATOM 2234 C CA . LEU A 1 279 ? 31.109 -3.143 -7.801 1 94.06 279 LEU A CA 1
ATOM 2235 C C . LEU A 1 279 ? 30.766 -2.568 -6.434 1 94.06 279 LEU A C 1
ATOM 2237 O O . LEU A 1 279 ? 31.375 -1.598 -5.984 1 94.06 279 LEU A O 1
ATOM 2241 N N . VAL A 1 280 ? 29.766 -3.146 -5.781 1 94.5 280 VAL A N 1
ATOM 2242 C CA . VAL A 1 280 ? 29.297 -2.666 -4.488 1 94.5 280 VAL A CA 1
ATOM 2243 C C . VAL A 1 280 ? 29.594 -3.697 -3.404 1 94.5 280 VAL A C 1
ATOM 2245 O O . VAL A 1 280 ? 29.297 -4.883 -3.566 1 94.5 280 VAL A O 1
ATOM 2248 N N . SER A 1 281 ? 30.203 -3.273 -2.322 1 93.19 281 SER A N 1
ATOM 2249 C CA . SER A 1 281 ? 30.484 -4.125 -1.169 1 93.19 281 SER A CA 1
ATOM 2250 C C . SER A 1 281 ? 29.438 -3.928 -0.076 1 93.19 281 SER A C 1
ATOM 2252 O O . SER A 1 281 ? 29.203 -2.805 0.374 1 93.19 281 SER A O 1
ATOM 2254 N N . TYR A 1 282 ? 28.859 -5.082 0.319 1 89.31 282 TYR A N 1
ATOM 2255 C CA . TYR A 1 282 ? 27.797 -5.07 1.327 1 89.31 282 TYR A CA 1
ATOM 2256 C C . TYR A 1 282 ? 28.25 -5.762 2.605 1 89.31 282 TYR A C 1
ATOM 2258 O O . TYR A 1 282 ? 28.984 -6.754 2.555 1 89.31 282 TYR A O 1
ATOM 2266 N N . GLU A 1 283 ? 27.859 -5.223 3.74 1 88.56 283 GLU A N 1
ATOM 2267 C CA . GLU A 1 283 ? 27.906 -5.906 5.031 1 88.56 283 GLU A CA 1
ATOM 2268 C C . GLU A 1 283 ? 26.516 -6.027 5.637 1 88.56 283 GLU A C 1
ATOM 2270 O O . GLU A 1 283 ? 25.859 -5.02 5.914 1 88.56 283 GLU A O 1
ATOM 2275 N N . THR A 1 284 ? 26.078 -7.234 5.754 1 84.31 284 THR A N 1
ATOM 2276 C CA . THR A 1 284 ? 24.75 -7.488 6.281 1 84.31 284 THR A CA 1
ATOM 2277 C C . THR A 1 284 ? 24.828 -8.078 7.684 1 84.31 284 THR A C 1
ATOM 2279 O O . THR A 1 284 ? 25.422 -9.133 7.891 1 84.31 284 THR A O 1
ATOM 2282 N N . PRO A 1 285 ? 24.25 -7.352 8.688 1 85.19 285 PRO A N 1
ATOM 2283 C CA . PRO A 1 285 ? 24.188 -7.961 10.016 1 85.19 285 PRO A CA 1
ATOM 2284 C C . PRO A 1 285 ? 23.188 -9.109 10.102 1 85.19 285 PRO A C 1
ATOM 2286 O O . PRO A 1 285 ? 22.031 -8.961 9.688 1 85.19 285 PRO A O 1
ATOM 2289 N N . CYS A 1 286 ? 23.625 -10.227 10.617 1 84.5 286 CYS A N 1
ATOM 2290 C CA . CYS A 1 286 ? 22.766 -11.398 10.758 1 84.5 286 CYS A CA 1
ATOM 2291 C C . CYS A 1 286 ? 22.719 -11.859 12.211 1 84.5 286 CYS A C 1
ATOM 2293 O O . CYS A 1 286 ? 23.156 -12.969 12.531 1 84.5 286 CYS A O 1
ATOM 2295 N N . PRO A 1 287 ? 22.047 -11.141 13.039 1 84.44 287 PRO A N 1
ATOM 2296 C CA . PRO A 1 287 ? 21.969 -11.516 14.461 1 84.44 287 PRO A CA 1
ATOM 2297 C C . PRO A 1 287 ? 21.156 -12.773 14.695 1 84.44 287 PRO A C 1
ATOM 2299 O O . PRO A 1 287 ? 21.25 -13.391 15.758 1 84.44 287 PRO A O 1
ATOM 2302 N N . HIS A 1 288 ? 20.344 -13.141 13.703 1 78.75 288 HIS A N 1
ATOM 2303 C CA . HIS A 1 288 ? 19.469 -14.305 13.828 1 78.75 288 HIS A CA 1
ATOM 2304 C C . HIS A 1 288 ? 20.234 -15.602 13.562 1 78.75 288 HIS A C 1
ATOM 2306 O O . HIS A 1 288 ? 19.719 -16.688 13.812 1 78.75 288 HIS A O 1
ATOM 2312 N N . TRP A 1 289 ? 21.391 -15.43 13.023 1 82.12 289 TRP A N 1
ATOM 2313 C CA . TRP A 1 289 ? 22.219 -16.609 12.805 1 82.12 289 TRP A CA 1
ATOM 2314 C C . TRP A 1 289 ? 22.766 -17.156 14.125 1 82.12 289 TRP A C 1
ATOM 2316 O O . TRP A 1 289 ? 22.812 -16.422 15.125 1 82.12 289 TRP A O 1
ATOM 2326 N N . SER A 1 290 ? 23 -18.438 14.211 1 81.38 290 SER A N 1
ATOM 2327 C CA . SER A 1 290 ? 23.609 -19.031 15.391 1 81.38 290 SER A CA 1
ATOM 2328 C C . SER A 1 290 ? 24.984 -19.609 15.062 1 81.38 290 SER A C 1
ATOM 2330 O O . SER A 1 290 ? 25.094 -20.641 14.391 1 81.38 290 SER A O 1
ATOM 2332 N N . PRO A 1 291 ? 26.031 -19 15.516 1 87.5 291 PRO A N 1
ATOM 2333 C CA . PRO A 1 291 ? 26.125 -17.703 16.203 1 87.5 291 PRO A CA 1
ATOM 2334 C C . PRO A 1 291 ? 25.906 -16.516 15.281 1 87.5 291 PRO A C 1
ATOM 2336 O O . PRO A 1 291 ? 26.016 -16.656 14.062 1 87.5 291 PRO A O 1
ATOM 2339 N N . PRO A 1 292 ? 25.625 -15.32 15.891 1 90.12 292 PRO A N 1
ATOM 2340 C CA . PRO A 1 292 ? 25.422 -14.117 15.078 1 90.12 292 PRO A CA 1
ATOM 2341 C C . PRO A 1 292 ? 26.672 -13.711 14.305 1 90.12 292 PRO A C 1
ATOM 2343 O O . PRO A 1 292 ? 27.766 -13.734 14.852 1 90.12 292 PRO A O 1
ATOM 2346 N N . ARG A 1 293 ? 26.531 -13.359 13.008 1 90.12 293 ARG A N 1
ATOM 2347 C CA . ARG A 1 293 ? 27.656 -13.055 12.141 1 90.12 293 ARG A CA 1
ATOM 2348 C C . ARG A 1 293 ? 27.328 -11.906 11.188 1 90.12 293 ARG A C 1
ATOM 2350 O O . ARG A 1 293 ? 26.156 -11.57 11 1 90.12 293 ARG A O 1
ATOM 2357 N N . TRP A 1 294 ? 28.438 -11.281 10.695 1 89.25 294 TRP A N 1
ATOM 2358 C CA . TRP A 1 294 ? 28.312 -10.406 9.539 1 89.25 294 TRP A CA 1
ATOM 2359 C C . TRP A 1 294 ? 28.453 -11.188 8.242 1 89.25 294 TRP A C 1
ATOM 2361 O O . TRP A 1 294 ? 29.297 -12.086 8.133 1 89.25 294 TRP A O 1
ATOM 2371 N N . MET A 1 295 ? 27.609 -10.883 7.348 1 85.69 295 MET A N 1
ATOM 2372 C CA . MET A 1 295 ? 27.766 -11.43 6.004 1 85.69 295 MET A CA 1
ATOM 2373 C C . MET A 1 295 ? 28.359 -10.398 5.059 1 85.69 295 MET A C 1
ATOM 2375 O O . MET A 1 295 ? 27.812 -9.305 4.898 1 85.69 295 MET A O 1
ATOM 2379 N N . LYS A 1 296 ? 29.531 -10.672 4.57 1 87.19 296 LYS A N 1
ATOM 2380 C CA . LYS A 1 296 ? 30.203 -9.781 3.617 1 87.19 296 LYS A CA 1
ATOM 2381 C C . LYS A 1 296 ? 30.031 -10.289 2.188 1 87.19 296 LYS A C 1
ATOM 2383 O O . LYS A 1 296 ? 30.328 -11.453 1.895 1 87.19 296 LYS A O 1
ATOM 2388 N N . ARG A 1 297 ? 29.516 -9.383 1.346 1 86 297 ARG A N 1
ATOM 2389 C CA . ARG A 1 297 ? 29.234 -9.773 -0.034 1 86 297 ARG A CA 1
ATOM 2390 C C . ARG A 1 297 ? 29.484 -8.609 -0.991 1 86 297 ARG A C 1
ATOM 2392 O O . ARG A 1 297 ? 29.625 -7.469 -0.561 1 86 297 ARG A O 1
ATOM 2399 N N . THR A 1 298 ? 29.688 -9.016 -2.238 1 88.56 298 THR A N 1
ATOM 2400 C CA . THR A 1 298 ? 29.797 -8.008 -3.287 1 88.56 298 THR A CA 1
ATOM 2401 C C . THR A 1 298 ? 28.766 -8.25 -4.383 1 88.56 298 THR A C 1
ATOM 2403 O O . THR A 1 298 ? 28.281 -9.375 -4.555 1 88.56 298 THR A O 1
ATOM 2406 N N . GLY A 1 299 ? 28.312 -7.207 -4.969 1 87.44 299 GLY A N 1
ATOM 2407 C CA . GLY A 1 299 ? 27.391 -7.277 -6.09 1 87.44 299 GLY A CA 1
ATOM 2408 C C . GLY A 1 299 ? 27.719 -6.289 -7.191 1 87.44 299 GLY A C 1
ATOM 2409 O O . GLY A 1 299 ? 28.391 -5.285 -6.957 1 87.44 299 GLY A O 1
ATOM 2410 N N . ILE A 1 300 ? 27.406 -6.68 -8.422 1 90.75 300 ILE A N 1
ATOM 2411 C CA . ILE A 1 300 ? 27.594 -5.797 -9.57 1 90.75 300 ILE A CA 1
ATOM 2412 C C . ILE A 1 300 ? 26.266 -5.137 -9.938 1 90.75 300 ILE A C 1
ATOM 2414 O O . ILE A 1 300 ? 25.25 -5.812 -10.094 1 90.75 300 ILE A O 1
ATOM 2418 N N . VAL A 1 301 ? 26.266 -3.871 -9.984 1 93.69 301 VAL A N 1
ATOM 2419 C CA . VAL A 1 301 ? 25.062 -3.123 -10.336 1 93.69 301 VAL A CA 1
ATOM 2420 C C . VAL A 1 301 ? 25.391 -2.102 -11.422 1 93.69 301 VAL A C 1
ATOM 2422 O O . VAL A 1 301 ? 26.562 -1.854 -11.719 1 93.69 301 VAL A O 1
ATOM 2425 N N . ASP A 1 302 ? 24.344 -1.562 -12.023 1 94.88 302 ASP A N 1
ATOM 2426 C CA . ASP A 1 302 ? 24.547 -0.626 -13.125 1 94.88 302 ASP A CA 1
ATOM 2427 C C . ASP A 1 302 ? 24.594 0.814 -12.617 1 94.88 302 ASP A C 1
ATOM 2429 O O . ASP A 1 302 ? 25.281 1.661 -13.203 1 94.88 302 ASP A O 1
ATOM 2433 N N . ASP A 1 303 ? 23.859 1.104 -11.578 1 96.88 303 ASP A N 1
ATOM 2434 C CA . ASP A 1 303 ? 23.797 2.467 -11.055 1 96.88 303 ASP A CA 1
ATOM 2435 C C . ASP A 1 303 ? 23.359 2.473 -9.586 1 96.88 303 ASP A C 1
ATOM 2437 O O . ASP A 1 303 ? 22.781 1.496 -9.102 1 96.88 303 ASP A O 1
ATOM 2441 N N . VAL A 1 304 ? 23.766 3.543 -8.938 1 97.88 304 VAL A N 1
ATOM 2442 C CA . VAL A 1 304 ? 23.359 3.826 -7.562 1 97.88 304 VAL A CA 1
ATOM 2443 C C . VAL A 1 304 ? 22.75 5.223 -7.48 1 97.88 304 VAL A C 1
ATOM 2445 O O . VAL A 1 304 ? 23.406 6.211 -7.832 1 97.88 304 VAL A O 1
ATOM 2448 N N . ILE A 1 305 ? 21.516 5.281 -7.09 1 98.19 305 ILE A N 1
ATOM 2449 C CA . ILE A 1 305 ? 20.828 6.559 -6.922 1 98.19 305 ILE A CA 1
ATOM 2450 C C . ILE A 1 305 ? 20.719 6.895 -5.438 1 98.19 305 ILE A C 1
ATOM 2452 O O . ILE A 1 305 ? 20.172 6.113 -4.656 1 98.19 305 ILE A O 1
ATOM 2456 N N . VAL A 1 306 ? 21.203 8.078 -5.07 1 97.69 306 VAL A N 1
ATOM 2457 C CA . VAL A 1 306 ? 21.297 8.469 -3.664 1 97.69 306 VAL A CA 1
ATOM 2458 C C . VAL A 1 306 ? 20.078 9.328 -3.295 1 97.69 306 VAL A C 1
ATOM 2460 O O . VAL A 1 306 ? 19.938 10.453 -3.783 1 97.69 306 VAL A O 1
ATOM 2463 N N . CYS A 1 307 ? 19.234 8.797 -2.436 1 96.56 307 CYS A N 1
ATOM 2464 C CA . CYS A 1 307 ? 18.047 9.461 -1.896 1 96.56 307 CYS A CA 1
ATOM 2465 C C . CYS A 1 307 ? 18.109 9.508 -0.373 1 96.56 307 CYS A C 1
ATOM 2467 O O . CYS A 1 307 ? 17.172 9.055 0.3 1 96.56 307 CYS A O 1
ATOM 2469 N N . CYS A 1 308 ? 19.078 10.172 0.169 1 94 308 CYS A N 1
ATOM 2470 C CA . CYS A 1 308 ? 19.344 10.117 1.603 1 94 308 CYS A CA 1
ATOM 2471 C C . CYS A 1 308 ? 18.953 11.422 2.283 1 94 308 CYS A C 1
ATOM 2473 O O . CYS A 1 308 ? 19.438 11.727 3.371 1 94 308 CYS A O 1
ATOM 2475 N N . GLY A 1 309 ? 18.125 12.195 1.643 1 91.06 309 GLY A N 1
ATOM 2476 C CA . GLY A 1 309 ? 17.562 13.375 2.287 1 91.06 309 GLY A CA 1
ATOM 2477 C C . GLY A 1 309 ? 18.328 14.641 1.981 1 91.06 309 GLY A C 1
ATOM 2478 O O . GLY A 1 309 ? 19.25 14.633 1.157 1 91.06 309 GLY A O 1
ATOM 2479 N N . PHE A 1 310 ? 17.828 15.805 2.602 1 90.69 310 PHE A N 1
ATOM 2480 C CA . PHE A 1 310 ? 18.375 17.141 2.43 1 90.69 310 PHE A CA 1
ATOM 2481 C C . PHE A 1 310 ? 18.578 17.828 3.781 1 90.69 310 PHE A C 1
ATOM 2483 O O . PHE A 1 310 ? 18 17.406 4.785 1 90.69 310 PHE A O 1
ATOM 2490 N N . ASN A 1 311 ? 19.453 18.75 3.799 1 90.12 311 ASN A N 1
ATOM 2491 C CA . ASN A 1 311 ? 19.516 19.641 4.961 1 90.12 311 ASN A CA 1
ATOM 2492 C C . ASN A 1 311 ? 18.828 20.969 4.688 1 90.12 311 ASN A C 1
ATOM 2494 O O . ASN A 1 311 ? 18.516 21.297 3.537 1 90.12 311 ASN A O 1
ATOM 2498 N N . TYR A 1 312 ? 18.5 21.75 5.781 1 91.94 312 TYR A N 1
ATOM 2499 C CA . TYR A 1 312 ? 17.766 23 5.711 1 91.94 312 TYR A CA 1
ATOM 2500 C C . TYR A 1 312 ? 18.5 24.109 6.441 1 91.94 312 TYR A C 1
ATOM 2502 O O . TYR A 1 312 ? 17.891 25.094 6.879 1 91.94 312 TYR A O 1
ATOM 2510 N N . THR A 1 313 ? 19.828 24.078 6.602 1 89.25 313 THR A N 1
ATOM 2511 C CA . THR A 1 313 ? 20.578 24.969 7.5 1 89.25 313 THR A CA 1
ATOM 2512 C C . THR A 1 313 ? 21.047 26.219 6.758 1 89.25 313 THR A C 1
ATOM 2514 O O . THR A 1 313 ? 21.422 27.203 7.387 1 89.25 313 THR A O 1
ATOM 2517 N N . LEU A 1 314 ? 21.094 26.156 5.453 1 89 314 LEU A N 1
ATOM 2518 C CA . LEU A 1 314 ? 21.516 27.281 4.637 1 89 314 LEU A CA 1
ATOM 2519 C C . LEU A 1 314 ? 22.922 27.734 5.02 1 89 314 LEU A C 1
ATOM 2521 O O . LEU A 1 314 ? 23.203 28.938 5.012 1 89 314 LEU A O 1
ATOM 2525 N N . SER A 1 315 ? 23.719 26.953 5.332 1 83.75 315 SER A N 1
ATOM 2526 C CA . SER A 1 315 ? 25.047 27.281 5.867 1 83.75 315 SER A CA 1
ATOM 2527 C C . SER A 1 315 ? 25.891 28.016 4.832 1 83.75 315 SER A C 1
ATOM 2529 O O . SER A 1 315 ? 26.797 28.781 5.191 1 83.75 315 SER A O 1
ATOM 2531 N N . ASP A 1 316 ? 25.594 27.922 3.65 1 87.94 316 ASP A N 1
ATOM 2532 C CA . ASP A 1 316 ? 26.406 28.516 2.588 1 87.94 316 ASP A CA 1
ATOM 2533 C C . ASP A 1 316 ? 26.078 30 2.404 1 87.94 316 ASP A C 1
ATOM 2535 O O . ASP A 1 316 ? 26.844 30.719 1.775 1 87.94 316 ASP A O 1
ATOM 2539 N N . ILE A 1 317 ? 25 30.438 2.979 1 92.88 317 ILE A N 1
ATOM 2540 C CA . ILE A 1 317 ? 24.594 31.812 2.689 1 92.88 317 ILE A CA 1
ATOM 2541 C C . ILE A 1 317 ? 24.828 32.688 3.918 1 92.88 317 ILE A C 1
ATOM 2543 O O . ILE A 1 317 ? 24.875 33.906 3.812 1 92.88 317 ILE A O 1
ATOM 2547 N N . PHE A 1 318 ? 24.984 32.156 5.039 1 94.75 318 PHE A N 1
ATOM 2548 C CA . PHE A 1 318 ? 25.203 32.938 6.25 1 94.75 318 PHE A CA 1
ATOM 2549 C C . PHE A 1 318 ? 26.688 33.281 6.414 1 94.75 318 PHE A C 1
ATOM 2551 O O . PHE A 1 318 ? 27.547 32.438 6.227 1 94.75 318 PHE A O 1
ATOM 2558 N N . ASP A 1 319 ? 26.953 34.5 6.676 1 95.44 319 ASP A N 1
ATOM 2559 C CA . ASP A 1 319 ? 28.297 34.906 7.133 1 95.44 319 ASP A CA 1
ATOM 2560 C C . ASP A 1 319 ? 28.547 34.406 8.562 1 95.44 319 ASP A C 1
ATOM 2562 O O . ASP A 1 319 ? 28.125 35.062 9.523 1 95.44 319 ASP A O 1
ATOM 2566 N N . MET A 1 320 ? 29.312 33.438 8.641 1 91.94 320 MET A N 1
ATOM 2567 C CA . MET A 1 320 ? 29.438 32.688 9.898 1 91.94 320 MET A CA 1
ATOM 2568 C C . MET A 1 320 ? 30.141 33.531 10.953 1 91.94 320 MET A C 1
ATOM 2570 O O . MET A 1 320 ? 30.094 33.219 12.141 1 91.94 320 MET A O 1
ATOM 2574 N N . ASP A 1 321 ? 30.719 34.625 10.555 1 93.75 321 ASP A N 1
ATOM 2575 C CA . ASP A 1 321 ? 31.359 35.531 11.516 1 93.75 321 ASP A CA 1
ATOM 2576 C C . ASP A 1 321 ? 30.328 36.406 12.211 1 93.75 321 ASP A C 1
ATOM 2578 O O . ASP A 1 321 ? 30.5 36.781 13.375 1 93.75 321 ASP A O 1
ATOM 2582 N N . THR A 1 322 ? 29.266 36.688 11.492 1 95.38 322 THR A N 1
ATOM 2583 C CA . THR A 1 322 ? 28.312 37.656 12.031 1 95.38 322 THR A CA 1
ATOM 2584 C C . THR A 1 322 ? 26.953 37 12.258 1 95.38 322 THR A C 1
ATOM 2586 O O . THR A 1 322 ? 26.156 37.469 13.062 1 95.38 322 THR A O 1
ATOM 2589 N N . VAL A 1 323 ? 26.625 36 11.516 1 96.44 323 VAL A N 1
ATOM 2590 C CA . VAL A 1 323 ? 25.344 35.312 11.602 1 96.44 323 VAL A CA 1
ATOM 2591 C C . VAL A 1 323 ? 25.594 33.781 11.609 1 96.44 323 VAL A C 1
ATOM 2593 O O . VAL A 1 323 ? 25.859 33.188 10.562 1 96.44 323 VAL A O 1
ATOM 2596 N N . ARG A 1 324 ? 25.406 33.188 12.75 1 95.31 324 ARG A N 1
ATOM 2597 C CA . ARG A 1 324 ? 25.641 31.75 12.898 1 95.31 324 ARG A CA 1
ATOM 2598 C C . ARG A 1 324 ? 24.516 31.094 13.695 1 95.31 324 ARG A C 1
ATOM 2600 O O . ARG A 1 324 ? 24.688 30.781 14.875 1 95.31 324 ARG A O 1
ATOM 2607 N N . PRO A 1 325 ? 23.469 30.766 13.008 1 96.5 325 PRO A N 1
ATOM 2608 C CA . PRO A 1 325 ? 22.391 30.094 13.734 1 96.5 325 PRO A CA 1
ATOM 2609 C C . PRO A 1 325 ? 22.812 28.734 14.273 1 96.5 325 PRO A C 1
ATOM 2611 O O . PRO A 1 325 ? 23.531 27.984 13.602 1 96.5 325 PRO A O 1
ATOM 2614 N N . ASP A 1 326 ? 22.328 28.375 15.5 1 97.38 326 ASP A N 1
ATOM 2615 C CA . ASP A 1 326 ? 22.562 27.047 16.062 1 97.38 326 ASP A CA 1
ATOM 2616 C C . ASP A 1 326 ? 21.812 25.969 15.273 1 97.38 326 ASP A C 1
ATOM 2618 O O . ASP A 1 326 ? 20.688 26.203 14.797 1 97.38 326 ASP A O 1
ATOM 2622 N N . VAL A 1 327 ? 22.453 24.844 15.133 1 95.62 327 VAL A N 1
ATOM 2623 C CA . VAL A 1 327 ? 21.859 23.75 14.375 1 95.62 327 VAL A CA 1
ATOM 2624 C C . VAL A 1 327 ? 21.703 22.531 15.266 1 95.62 327 VAL A C 1
ATOM 2626 O O . VAL A 1 327 ? 22.312 22.438 16.328 1 95.62 327 VAL A O 1
ATOM 2629 N N . ASP A 1 328 ? 20.781 21.688 14.906 1 94.12 328 ASP A N 1
ATOM 2630 C CA . ASP A 1 328 ? 20.562 20.453 15.656 1 94.12 328 ASP A CA 1
ATOM 2631 C C . ASP A 1 328 ? 21.781 19.531 15.562 1 94.12 328 ASP A C 1
ATOM 2633 O O . ASP A 1 328 ? 22.703 19.797 14.797 1 94.12 328 ASP A O 1
ATOM 2637 N N . GLU A 1 329 ? 21.766 18.469 16.25 1 91.06 329 GLU A N 1
ATOM 2638 C CA . GLU A 1 329 ? 22.906 17.562 16.359 1 91.06 329 GLU A CA 1
ATOM 2639 C C . GLU A 1 329 ? 23.25 16.938 15.016 1 91.06 329 GLU A C 1
ATOM 2641 O O . GLU A 1 329 ? 24.422 16.703 14.719 1 91.06 329 GLU A O 1
ATOM 2646 N N . LYS A 1 330 ? 22.266 16.766 14.211 1 84.38 330 LYS A N 1
ATOM 2647 C CA . LYS A 1 330 ? 22.453 16.094 12.938 1 84.38 330 LYS A CA 1
ATOM 2648 C C . LYS A 1 330 ? 22.812 17.078 11.828 1 84.38 330 LYS A C 1
ATOM 2650 O O . LYS A 1 330 ? 23.141 16.672 10.711 1 84.38 330 LYS A O 1
ATOM 2655 N N . GLY A 1 331 ? 22.766 18.312 12.234 1 88.69 331 GLY A N 1
ATOM 2656 C CA . GLY A 1 331 ? 23.078 19.344 11.242 1 88.69 331 GLY A CA 1
ATOM 2657 C C . GLY A 1 331 ? 22.016 19.469 10.164 1 88.69 331 GLY A C 1
ATOM 2658 O O . GLY A 1 331 ? 22.312 19.844 9.031 1 88.69 331 GLY A O 1
ATOM 2659 N N . LYS A 1 332 ? 20.875 19.141 10.445 1 91.56 332 LYS A N 1
ATOM 2660 C CA . LYS A 1 332 ? 19.812 19.125 9.43 1 91.56 332 LYS A CA 1
ATOM 2661 C C . LYS A 1 332 ? 18.969 20.391 9.492 1 91.56 332 LYS A C 1
ATOM 2663 O O . LYS A 1 332 ? 18.531 20.891 8.461 1 91.56 332 LYS A O 1
ATOM 2668 N N . TYR A 1 333 ? 18.734 20.891 10.703 1 95.19 333 TYR A N 1
ATOM 2669 C CA . TYR A 1 333 ? 17.875 22.047 10.898 1 95.19 333 TYR A CA 1
ATOM 2670 C C . TYR A 1 333 ? 18.516 23.078 11.82 1 95.19 333 TYR A C 1
ATOM 2672 O O . TYR A 1 333 ? 19.281 22.703 12.719 1 95.19 333 TYR A O 1
ATOM 2680 N N . CYS A 1 334 ? 18.219 24.328 11.586 1 96.19 334 CYS A N 1
ATOM 2681 C CA . CYS A 1 334 ? 18.5 25.328 12.609 1 96.19 334 CYS A CA 1
ATOM 2682 C C . CYS A 1 334 ? 17.531 25.188 13.773 1 96.19 334 CYS A C 1
ATOM 2684 O O . CYS A 1 334 ? 16.359 24.844 13.586 1 96.19 334 CYS A O 1
ATOM 2686 N N . LEU A 1 335 ? 18.031 25.422 14.953 1 98.06 335 LEU A N 1
ATOM 2687 C CA . LEU A 1 335 ? 17.188 25.359 16.141 1 98.06 335 LEU A CA 1
ATOM 2688 C C . LEU A 1 335 ? 16.328 26.609 16.266 1 98.06 335 LEU A C 1
ATOM 2690 O O . LEU A 1 335 ? 16.828 27.734 16.094 1 98.06 335 LEU A O 1
ATOM 2694 N N . LEU A 1 336 ? 15.086 26.406 16.594 1 98.5 336 LEU A N 1
ATOM 2695 C CA . LEU A 1 336 ? 14.133 27.5 16.547 1 98.5 336 LEU A CA 1
ATOM 2696 C C . LEU A 1 336 ? 13.375 27.625 17.859 1 98.5 336 LEU A C 1
ATOM 2698 O O . LEU A 1 336 ? 13.141 26.625 18.547 1 98.5 336 LEU A O 1
ATOM 2702 N N . THR A 1 337 ? 12.984 28.828 18.172 1 98.56 337 THR A N 1
ATOM 2703 C CA . THR A 1 337 ? 12.094 29.078 19.297 1 98.56 337 THR A CA 1
ATOM 2704 C C . THR A 1 337 ? 10.672 28.641 18.984 1 98.56 337 THR A C 1
ATOM 2706 O O . THR A 1 337 ? 10.391 28.156 17.875 1 98.56 337 THR A O 1
ATOM 2709 N N . SER A 1 338 ? 9.758 28.859 19.938 1 98.12 338 SER A N 1
ATOM 2710 C CA . SER A 1 338 ? 8.344 28.516 19.766 1 98.12 338 SER A CA 1
ATOM 2711 C C . SER A 1 338 ? 7.688 29.422 18.719 1 98.12 338 SER A C 1
ATOM 2713 O O . SER A 1 338 ? 6.598 29.109 18.234 1 98.12 338 SER A O 1
ATOM 2715 N N . SER A 1 339 ? 8.336 30.516 18.375 1 98.25 339 SER A N 1
ATOM 2716 C CA . SER A 1 339 ? 7.844 31.422 17.328 1 98.25 339 SER A CA 1
ATOM 2717 C C . SER A 1 339 ? 8.688 31.312 16.062 1 98.25 339 SER A C 1
ATOM 2719 O O . SER A 1 339 ? 8.719 32.25 15.266 1 98.25 339 SER A O 1
ATOM 2721 N N . TRP A 1 340 ? 9.5 30.25 15.922 1 98.5 340 TRP A N 1
ATOM 2722 C CA . TRP A 1 340 ? 10.258 29.859 14.742 1 98.5 340 TRP A CA 1
ATOM 2723 C C . TRP A 1 340 ? 11.328 30.891 14.414 1 98.5 340 TRP A C 1
ATOM 2725 O O . TRP A 1 340 ? 11.625 31.141 13.242 1 98.5 340 TRP A O 1
ATOM 2735 N N . GLU A 1 341 ? 11.773 31.641 15.406 1 98.62 341 GLU A N 1
ATOM 2736 C CA . GLU A 1 341 ? 12.977 32.469 15.375 1 98.62 341 GLU A CA 1
ATOM 2737 C C . GLU A 1 341 ? 14.211 31.672 15.766 1 98.62 341 GLU A C 1
ATOM 2739 O O . GLU A 1 341 ? 14.117 30.719 16.547 1 98.62 341 GLU A O 1
ATOM 2744 N N . SER A 1 342 ? 15.352 32.031 15.062 1 98.12 342 SER A N 1
ATOM 2745 C CA . SER A 1 342 ? 16.594 31.406 15.523 1 98.12 342 SER A CA 1
ATOM 2746 C C . SER A 1 342 ? 16.75 31.562 17.031 1 98.12 342 SER A C 1
ATOM 2748 O O . SER A 1 342 ? 16.469 32.625 17.594 1 98.12 342 SER A O 1
ATOM 2750 N N . VAL A 1 343 ? 17.234 30.516 17.672 1 98.25 343 VAL A N 1
ATOM 2751 C CA . VAL A 1 343 ? 17.328 30.531 19.141 1 98.25 343 VAL A CA 1
ATOM 2752 C C . VAL A 1 343 ? 18.406 31.516 19.562 1 98.25 343 VAL A C 1
ATOM 2754 O O . VAL A 1 343 ? 18.391 32 20.703 1 98.25 343 VAL A O 1
ATOM 2757 N N . ASN A 1 344 ? 19.359 31.828 18.625 1 97.69 344 ASN A N 1
ATOM 2758 C CA . ASN A 1 344 ? 20.484 32.625 19.078 1 97.69 344 ASN A CA 1
ATOM 2759 C C . ASN A 1 344 ? 20.703 33.844 18.172 1 97.69 344 ASN A C 1
ATOM 2761 O O . ASN A 1 344 ? 21.609 34.625 18.406 1 97.69 344 ASN A O 1
ATOM 2765 N N . VAL A 1 345 ? 19.938 33.969 17.125 1 97.06 345 VAL A N 1
ATOM 2766 C CA . VAL A 1 345 ? 20.062 35.125 16.234 1 97.06 345 VAL A CA 1
ATOM 2767 C C . VAL A 1 345 ? 18.719 35.875 16.156 1 97.06 345 VAL A C 1
ATOM 2769 O O . VAL A 1 345 ? 17.938 35.625 15.242 1 97.06 345 VAL A O 1
ATOM 2772 N N . PRO A 1 346 ? 18.484 36.844 17 1 96.56 346 PRO A N 1
ATOM 2773 C CA . PRO A 1 346 ? 17.219 37.562 17 1 96.56 346 PRO A CA 1
ATOM 2774 C C . PRO A 1 346 ? 16.906 38.219 15.656 1 96.56 346 PRO A C 1
ATOM 2776 O O . PRO A 1 346 ? 17.797 38.812 15.023 1 96.56 346 PRO A O 1
ATOM 2779 N N . GLY A 1 347 ? 15.68 38.062 15.211 1 97.56 347 GLY A N 1
ATOM 2780 C CA . GLY A 1 347 ? 15.234 38.656 13.961 1 97.56 347 GLY A CA 1
ATOM 2781 C C . GLY A 1 347 ? 15.359 37.719 12.773 1 97.56 347 GLY A C 1
ATOM 2782 O O . GLY A 1 347 ? 14.883 38.031 11.68 1 97.56 347 GLY A O 1
ATOM 2783 N N . LEU A 1 348 ? 16.016 36.625 12.984 1 97.88 348 LEU A N 1
ATOM 2784 C CA . LEU A 1 348 ? 16.172 35.625 11.922 1 97.88 348 LEU A CA 1
ATOM 2785 C C . LEU A 1 348 ? 15.148 34.5 12.078 1 97.88 348 LEU A C 1
ATOM 2787 O O . LEU A 1 348 ? 15.227 33.719 13.016 1 97.88 348 LEU A O 1
ATOM 2791 N N . TYR A 1 349 ? 14.188 34.438 11.203 1 98.62 349 TYR A N 1
ATOM 2792 C CA . TYR A 1 349 ? 13.133 33.438 11.234 1 98.62 349 TYR A CA 1
ATOM 2793 C C . TYR A 1 349 ? 13.32 32.406 10.125 1 98.62 349 TYR A C 1
ATOM 2795 O O . TYR A 1 349 ? 13.891 32.719 9.07 1 98.62 349 TYR A O 1
ATOM 2803 N N . PHE A 1 350 ? 12.969 31.172 10.383 1 98.12 350 PHE A N 1
ATOM 2804 C CA . PHE A 1 350 ? 12.898 30.109 9.383 1 98.12 350 PHE A CA 1
ATOM 2805 C C . PHE A 1 350 ? 11.469 29.641 9.203 1 98.12 350 PHE A C 1
ATOM 2807 O O . PHE A 1 350 ? 10.805 29.25 10.172 1 98.12 350 PHE A O 1
ATOM 2814 N N . ILE A 1 351 ? 11 29.672 7.934 1 98.31 351 ILE A N 1
ATOM 2815 C CA . ILE A 1 351 ? 9.617 29.266 7.68 1 98.31 351 ILE A CA 1
ATOM 2816 C C . ILE A 1 351 ? 9.578 28.234 6.559 1 98.31 351 ILE A C 1
ATOM 2818 O O . ILE A 1 351 ? 10.484 28.172 5.73 1 98.31 351 ILE A O 1
ATOM 2822 N N . GLY A 1 352 ? 8.516 27.438 6.523 1 97.25 352 GLY A N 1
ATOM 2823 C CA . GLY A 1 352 ? 8.414 26.312 5.602 1 97.25 352 GLY A CA 1
ATOM 2824 C C . GLY A 1 352 ? 8.844 25 6.215 1 97.25 352 GLY A C 1
ATOM 2825 O O . GLY A 1 352 ? 8.578 24.734 7.387 1 97.25 352 GLY A O 1
ATOM 2826 N N . ALA A 1 353 ? 9.461 24.172 5.426 1 95.06 353 ALA A N 1
ATOM 2827 C CA . ALA A 1 353 ? 9.828 22.812 5.82 1 95.06 353 ALA A CA 1
ATOM 2828 C C . ALA A 1 353 ? 10.695 22.828 7.078 1 95.06 353 ALA A C 1
ATOM 2830 O O . ALA A 1 353 ? 10.555 21.953 7.941 1 95.06 353 ALA A O 1
ATOM 2831 N N . PRO A 1 354 ? 11.547 23.797 7.289 1 95.88 354 PRO A N 1
ATOM 2832 C CA . PRO A 1 354 ? 12.398 23.812 8.477 1 95.88 354 PRO A CA 1
ATOM 2833 C C . PRO A 1 354 ? 11.609 23.875 9.781 1 95.88 354 PRO A C 1
ATOM 2835 O O . PRO A 1 354 ? 12.125 23.547 10.844 1 95.88 354 PRO A O 1
ATOM 2838 N N . MET A 1 355 ? 10.383 24.328 9.703 1 97.5 355 MET A N 1
ATOM 2839 C CA . MET A 1 355 ? 9.562 24.469 10.906 1 97.5 355 MET A CA 1
ATOM 2840 C C . MET A 1 355 ? 9.273 23.109 11.539 1 97.5 355 MET A C 1
ATOM 2842 O O . MET A 1 355 ? 8.859 23.047 12.695 1 97.5 355 MET A O 1
ATOM 2846 N N . ARG A 1 356 ? 9.57 22.078 10.867 1 95.5 356 ARG A N 1
ATOM 2847 C CA . ARG A 1 356 ? 9.367 20.719 11.359 1 95.5 356 ARG A CA 1
ATOM 2848 C C . ARG A 1 356 ? 10.242 20.438 12.578 1 95.5 356 ARG A C 1
ATOM 2850 O O . ARG A 1 356 ? 9.93 19.562 13.383 1 95.5 356 ARG A O 1
ATOM 2857 N N . VAL A 1 357 ? 11.344 21.141 12.695 1 96.19 357 VAL A N 1
ATOM 2858 C CA . VAL A 1 357 ? 12.281 20.891 13.781 1 96.19 357 VAL A CA 1
ATOM 2859 C C . VAL A 1 357 ? 11.547 20.953 15.117 1 96.19 357 VAL A C 1
ATOM 2861 O O . VAL A 1 357 ? 11.898 20.234 16.062 1 96.19 357 VAL A O 1
ATOM 2864 N N . ASN A 1 358 ? 10.461 21.75 15.195 1 97.5 358 ASN A N 1
ATOM 2865 C CA . ASN A 1 358 ? 9.688 21.906 16.422 1 97.5 358 ASN A CA 1
ATOM 2866 C C . ASN A 1 358 ? 8.516 20.938 16.469 1 97.5 358 ASN A C 1
ATOM 2868 O O . ASN A 1 358 ? 7.848 20.812 17.5 1 97.5 358 ASN A O 1
ATOM 2872 N N . ASP A 1 359 ? 8.211 20.312 15.414 1 94.62 359 ASP A N 1
ATOM 2873 C CA . ASP A 1 359 ? 7.047 19.453 15.25 1 94.62 359 ASP A CA 1
ATOM 2874 C C . ASP A 1 359 ? 7.395 18.203 14.43 1 94.62 359 ASP A C 1
ATOM 2876 O O . ASP A 1 359 ? 6.914 18.047 13.305 1 94.62 359 ASP A O 1
ATOM 2880 N N . PRO A 1 360 ? 8.117 17.297 14.953 1 88.56 360 PRO A N 1
ATOM 2881 C CA . PRO A 1 360 ? 8.609 16.172 14.164 1 88.56 360 PRO A CA 1
ATOM 2882 C C . PRO A 1 360 ? 7.508 15.172 13.805 1 88.56 360 PRO A C 1
ATOM 2884 O O . PRO A 1 360 ? 7.656 14.391 12.867 1 88.56 360 PRO A O 1
ATOM 2887 N N . ASP A 1 361 ? 6.395 15.211 14.422 1 85.25 361 ASP A N 1
ATOM 2888 C CA . ASP A 1 361 ? 5.422 14.133 14.289 1 85.25 361 ASP A CA 1
ATOM 2889 C C . ASP A 1 361 ? 4.219 14.578 13.461 1 85.25 361 ASP A C 1
ATOM 2891 O O . ASP A 1 361 ? 3.496 13.742 12.914 1 85.25 361 ASP A O 1
ATOM 2895 N N . ALA A 1 362 ? 4.062 15.898 13.414 1 88.94 362 ALA A N 1
ATOM 2896 C CA . ALA A 1 362 ? 2.881 16.375 12.703 1 88.94 362 ALA A CA 1
ATOM 2897 C C . ALA A 1 362 ? 3.254 16.906 11.32 1 88.94 362 ALA A C 1
ATOM 2899 O O . ALA A 1 362 ? 4.133 16.359 10.656 1 88.94 362 ALA A O 1
ATOM 2900 N N . ALA A 1 363 ? 2.496 17.922 10.781 1 94.5 363 ALA A N 1
ATOM 2901 C CA . ALA A 1 363 ? 2.539 18.219 9.352 1 94.5 363 ALA A CA 1
ATOM 2902 C C . ALA A 1 363 ? 3.377 19.469 9.078 1 94.5 363 ALA A C 1
ATOM 2904 O O . ALA A 1 363 ? 3.369 20 7.965 1 94.5 363 ALA A O 1
ATOM 2905 N N . SER A 1 364 ? 4.242 19.906 10 1 96.94 364 SER A N 1
ATOM 2906 C CA . SER A 1 364 ? 4.918 21.188 9.867 1 96.94 364 SER A CA 1
ATOM 2907 C C . SER A 1 364 ? 5.957 21.156 8.758 1 96.94 364 SER A C 1
ATOM 2909 O O . SER A 1 364 ? 6.453 22.203 8.336 1 96.94 364 SER A O 1
ATOM 2911 N N . GLY A 1 365 ? 6.281 20.016 8.297 1 95.19 365 GLY A N 1
ATOM 2912 C CA . GLY A 1 365 ? 7.25 19.922 7.215 1 95.19 365 GLY A CA 1
ATOM 2913 C C . GLY A 1 365 ? 6.621 20.031 5.84 1 95.19 365 GLY A C 1
ATOM 2914 O O . GLY A 1 365 ? 7.328 20.078 4.828 1 95.19 365 GLY A O 1
ATOM 2915 N N . PHE A 1 366 ? 5.32 20.141 5.785 1 95.81 366 PHE A N 1
ATOM 2916 C CA . PHE A 1 366 ? 4.57 20.219 4.535 1 95.81 366 PHE A CA 1
ATOM 2917 C C . PHE A 1 366 ? 3.715 21.484 4.488 1 95.81 366 PHE A C 1
ATOM 2919 O O . PHE A 1 366 ? 3.477 22.109 5.52 1 95.81 366 PHE A O 1
ATOM 2926 N N . VAL A 1 367 ? 3.209 21.766 3.309 1 97.31 367 VAL A N 1
ATOM 2927 C CA . VAL A 1 367 ? 2.461 22.984 3.084 1 97.31 367 VAL A CA 1
ATOM 2928 C C . VAL A 1 367 ? 1.24 23.031 4.004 1 97.31 367 VAL A C 1
ATOM 2930 O O . VAL A 1 367 ? 0.982 24.031 4.66 1 97.31 367 VAL A O 1
ATOM 2933 N N . HIS A 1 368 ? 0.545 21.922 4.105 1 96.88 368 HIS A N 1
ATOM 2934 C CA . HIS A 1 368 ? -0.692 21.906 4.879 1 96.88 368 HIS A CA 1
ATOM 2935 C C . HIS A 1 368 ? -0.411 22.031 6.371 1 96.88 368 HIS A C 1
ATOM 2937 O O . HIS A 1 368 ? -1.322 22.312 7.16 1 96.88 368 HIS A O 1
ATOM 2943 N N . GLY A 1 369 ? 0.817 21.844 6.797 1 97.38 369 GLY A N 1
ATOM 2944 C CA . GLY A 1 369 ? 1.205 22.062 8.18 1 97.38 369 GLY A CA 1
ATOM 2945 C C . GLY A 1 369 ? 1.802 23.438 8.43 1 97.38 369 GLY A C 1
ATOM 2946 O O . GLY A 1 369 ? 1.287 24.203 9.242 1 97.38 369 GLY A O 1
ATOM 2947 N N . PHE A 1 370 ? 2.838 23.812 7.613 1 98.19 370 PHE A N 1
ATOM 2948 C CA . PHE A 1 370 ? 3.553 25.031 7.949 1 98.19 370 PHE A CA 1
ATOM 2949 C C . PHE A 1 370 ? 2.719 26.266 7.594 1 98.19 370 PHE A C 1
ATOM 2951 O O . PHE A 1 370 ? 2.973 27.359 8.094 1 98.19 370 PHE A O 1
ATOM 2958 N N . ARG A 1 371 ? 1.705 26.109 6.727 1 98.44 371 ARG A N 1
ATOM 2959 C CA . ARG A 1 371 ? 0.83 27.25 6.469 1 98.44 371 ARG A CA 1
ATOM 2960 C C . ARG A 1 371 ? 0.131 27.703 7.746 1 98.44 371 ARG A C 1
ATOM 2962 O O . ARG A 1 371 ? -0.081 28.906 7.953 1 98.44 371 ARG A O 1
ATOM 2969 N N . CYS A 1 372 ? -0.172 26.719 8.617 1 98.06 372 CYS A N 1
ATOM 2970 C CA . CYS A 1 372 ? -0.758 27.031 9.914 1 98.06 372 CYS A CA 1
ATOM 2971 C C . CYS A 1 372 ? 0.259 27.719 10.82 1 98.06 372 CYS A C 1
ATOM 2973 O O . CYS A 1 372 ? -0.072 28.672 11.516 1 98.06 372 CYS A O 1
ATOM 2975 N N . ASN A 1 373 ? 1.5 27.203 10.773 1 98.69 373 ASN A N 1
ATOM 2976 C CA . ASN A 1 373 ? 2.584 27.859 11.508 1 98.69 373 ASN A CA 1
ATOM 2977 C C . ASN A 1 373 ? 2.75 29.312 11.094 1 98.69 373 ASN A C 1
ATOM 2979 O O . ASN A 1 373 ? 2.9 30.188 11.945 1 98.69 373 ASN A O 1
ATOM 2983 N N . ILE A 1 374 ? 2.66 29.531 9.859 1 98.75 374 ILE A N 1
ATOM 2984 C CA . ILE A 1 374 ? 2.932 30.859 9.312 1 98.75 374 ILE A CA 1
ATOM 2985 C C . ILE A 1 374 ? 1.79 31.797 9.672 1 98.75 374 ILE A C 1
ATOM 2987 O O . ILE A 1 374 ? 2.021 32.969 9.961 1 98.75 374 ILE A O 1
ATOM 2991 N N . GLN A 1 375 ? 0.598 31.312 9.633 1 98.06 375 GLN A N 1
ATOM 2992 C CA . GLN A 1 375 ? -0.523 32.125 10.07 1 98.06 375 GLN A CA 1
ATOM 2993 C C . GLN A 1 375 ? -0.356 32.562 11.531 1 98.06 375 GLN A C 1
ATOM 2995 O O . GLN A 1 375 ? -0.6 33.719 11.883 1 98.06 375 GLN A O 1
ATOM 3000 N N . ALA A 1 376 ? 0.026 31.656 12.359 1 98.56 376 ALA A N 1
ATOM 3001 C CA . ALA A 1 376 ? 0.315 31.969 13.75 1 98.56 376 ALA A CA 1
ATOM 3002 C C . ALA A 1 376 ? 1.448 33 13.859 1 98.56 376 ALA A C 1
ATOM 3004 O O . ALA A 1 376 ? 1.364 33.938 14.641 1 98.56 376 ALA A O 1
ATOM 3005 N N . LEU A 1 377 ? 2.48 32.781 13.109 1 98.81 377 LEU A N 1
ATOM 3006 C CA . LEU A 1 377 ? 3.621 33.688 13.102 1 98.81 377 LEU A CA 1
ATOM 3007 C C . LEU A 1 377 ? 3.195 35.094 12.672 1 98.81 377 LEU A C 1
ATOM 3009 O O . LEU A 1 377 ? 3.686 36.094 13.219 1 98.81 377 LEU A O 1
ATOM 3013 N N . GLY A 1 378 ? 2.326 35.156 11.656 1 98.62 378 GLY A N 1
ATOM 3014 C CA . GLY A 1 378 ? 1.792 36.438 11.266 1 98.62 378 GLY A CA 1
ATOM 3015 C C . GLY A 1 378 ? 1.203 37.219 12.422 1 98.62 378 GLY A C 1
ATOM 3016 O O . GLY A 1 378 ? 1.458 38.406 12.562 1 98.62 378 GLY A O 1
ATOM 3017 N N . ASN A 1 379 ? 0.445 36.562 13.242 1 98.5 379 ASN A N 1
ATOM 3018 C CA . ASN A 1 379 ? -0.12 37.188 14.438 1 98.5 379 ASN A CA 1
ATOM 3019 C C . ASN A 1 379 ? 0.971 37.625 15.398 1 98.5 379 ASN A C 1
ATOM 3021 O O . ASN A 1 379 ? 0.896 38.75 15.953 1 98.5 379 ASN A O 1
ATOM 3025 N N . ILE A 1 380 ? 1.959 36.812 15.578 1 98.69 380 ILE A N 1
ATOM 3026 C CA . ILE A 1 380 ? 3.027 37.094 16.531 1 98.69 380 ILE A CA 1
ATOM 3027 C C . ILE A 1 380 ? 3.83 38.312 16.078 1 98.69 380 ILE A C 1
ATOM 3029 O O . ILE A 1 380 ? 4.098 39.219 16.859 1 98.69 380 ILE A O 1
ATOM 3033 N N . ILE A 1 381 ? 4.191 38.344 14.82 1 98.56 381 ILE A N 1
ATOM 3034 C CA . ILE A 1 381 ? 4.984 39.438 14.258 1 98.56 381 ILE A CA 1
ATOM 3035 C C . ILE A 1 381 ? 4.199 40.75 14.336 1 98.56 381 ILE A C 1
ATOM 3037 O O . ILE A 1 381 ? 4.75 41.781 14.703 1 98.56 381 ILE A O 1
ATOM 3041 N N . ALA A 1 382 ? 2.969 40.688 13.969 1 98.38 382 ALA A N 1
ATOM 3042 C CA . ALA A 1 382 ? 2.119 41.875 13.992 1 98.38 382 ALA A CA 1
ATOM 3043 C C . ALA A 1 382 ? 2.039 42.469 15.398 1 98.38 382 ALA A C 1
ATOM 3045 O O . ALA A 1 382 ? 2.111 43.688 15.562 1 98.38 382 ALA A O 1
ATOM 3046 N N . GLU A 1 383 ? 1.865 41.625 16.344 1 98.31 383 GLU A N 1
ATOM 3047 C CA . GLU A 1 383 ? 1.747 42.094 17.719 1 98.31 383 GLU A CA 1
ATOM 3048 C C . GLU A 1 383 ? 3.092 42.562 18.266 1 98.31 383 GLU A C 1
ATOM 3050 O O . GLU A 1 383 ? 3.186 43.656 18.844 1 98.31 383 GLU A O 1
ATOM 3055 N N . LYS A 1 384 ? 4.133 41.844 18.062 1 97.81 384 LYS A N 1
ATOM 3056 C CA . LYS A 1 384 ? 5.441 42.062 18.672 1 97.81 384 LYS A CA 1
ATOM 3057 C C . LYS A 1 384 ? 6.113 43.312 18.062 1 97.81 384 LYS A C 1
ATOM 3059 O O . LYS A 1 384 ? 6.785 44.062 18.766 1 97.81 384 LYS A O 1
ATOM 3064 N N . TYR A 1 385 ? 5.949 43.562 16.766 1 97.5 385 TYR A N 1
ATOM 3065 C CA . TYR A 1 385 ? 6.809 44.531 16.109 1 97.5 385 TYR A CA 1
ATOM 3066 C C . TYR A 1 385 ? 5.98 45.656 15.453 1 97.5 385 TYR A C 1
ATOM 3068 O O . TYR A 1 385 ? 6.512 46.688 15.07 1 97.5 385 TYR A O 1
ATOM 3076 N N . HIS A 1 386 ? 4.676 45.438 15.359 1 96.38 386 HIS A N 1
ATOM 3077 C CA . HIS A 1 386 ? 3.92 46.406 14.578 1 96.38 386 HIS A CA 1
ATOM 3078 C C . HIS A 1 386 ? 2.703 46.906 15.352 1 96.38 386 HIS A C 1
ATOM 3080 O O . HIS A 1 386 ? 1.77 47.469 14.758 1 96.38 386 HIS A O 1
ATOM 3086 N N . GLY A 1 387 ? 2.578 46.594 16.562 1 96.31 387 GLY A N 1
ATOM 3087 C CA . GLY A 1 387 ? 1.613 47.188 17.469 1 96.31 387 GLY A CA 1
ATOM 3088 C C . GLY A 1 387 ? 0.197 46.688 17.25 1 96.31 387 GLY A C 1
ATOM 3089 O O . GLY A 1 387 ? -0.767 47.344 17.641 1 96.31 387 GLY A O 1
ATOM 3090 N N . MET A 1 388 ? -0.011 45.625 16.594 1 97.56 388 MET A N 1
ATOM 3091 C CA . MET A 1 388 ? -1.331 45.062 16.375 1 97.56 388 MET A CA 1
ATOM 3092 C C . MET A 1 388 ? -1.645 44 17.422 1 97.56 388 MET A C 1
ATOM 3094 O O . MET A 1 388 ? -1.162 42.844 17.328 1 97.56 388 MET A O 1
ATOM 3098 N N . ALA A 1 389 ? -2.559 44.281 18.234 1 97.44 389 ALA A N 1
ATOM 3099 C CA . ALA A 1 389 ? -2.879 43.375 19.344 1 97.44 389 ALA A CA 1
ATOM 3100 C C . ALA A 1 389 ? -3.607 42.125 18.859 1 97.44 389 ALA A C 1
ATOM 3102 O O . ALA A 1 389 ? -4.438 42.219 17.938 1 97.44 389 ALA A O 1
ATOM 3103 N N . LEU A 1 390 ? -3.324 41.031 19.5 1 97.69 390 LEU A N 1
ATOM 3104 C CA . LEU A 1 390 ? -4.039 39.812 19.219 1 97.69 390 LEU A CA 1
ATOM 3105 C C . LEU A 1 390 ? -5.496 39.906 19.641 1 97.69 390 LEU A C 1
ATOM 3107 O O . LEU A 1 390 ? -5.801 40.438 20.719 1 97.69 390 LEU A O 1
ATOM 3111 N N . LYS A 1 391 ? -6.414 39.5 18.812 1 97.19 391 LYS A N 1
ATOM 3112 C CA . LYS A 1 391 ? -7.84 39.5 19.125 1 97.19 391 LYS A CA 1
ATOM 3113 C C . LYS A 1 391 ? -8.352 38.094 19.375 1 97.19 391 LYS A C 1
ATOM 3115 O O . LYS A 1 391 ? -7.949 37.156 18.703 1 97.19 391 LYS A O 1
ATOM 3120 N N . PRO A 1 392 ? -9.18 37.906 20.406 1 97.94 392 PRO A N 1
ATOM 3121 C CA . PRO A 1 392 ? -9.773 36.594 20.594 1 97.94 392 PRO A CA 1
ATOM 3122 C C . PRO A 1 392 ? -10.758 36.219 19.5 1 97.94 392 PRO A C 1
ATOM 3124 O O . PRO A 1 392 ? -11.344 37.094 18.859 1 97.94 392 PRO A O 1
ATOM 3127 N N . MET A 1 393 ? -10.898 34.969 19.312 1 97.69 393 MET A N 1
ATOM 3128 C CA . MET A 1 393 ? -11.828 34.438 18.328 1 97.69 393 MET A CA 1
ATOM 3129 C C . MET A 1 393 ? -13.266 34.531 18.828 1 97.69 393 MET A C 1
ATOM 3131 O O . MET A 1 393 ? -14.203 34.562 18.031 1 97.69 393 MET A O 1
ATOM 3135 N N . PHE A 1 394 ? -13.438 34.406 20.078 1 98 394 PHE A N 1
ATOM 3136 C CA . PHE A 1 394 ? -14.719 34.406 20.766 1 98 394 PHE A CA 1
ATOM 3137 C C . PHE A 1 394 ? -14.562 34.969 22.188 1 98 394 PHE A C 1
ATOM 3139 O O . PHE A 1 394 ? -13.531 34.75 22.828 1 98 394 PHE A O 1
ATOM 3146 N N . GLU A 1 395 ? -15.539 35.688 22.656 1 97.25 395 GLU A N 1
ATOM 3147 C CA . GLU A 1 395 ? -15.547 36.25 24.016 1 97.25 395 GLU A CA 1
ATOM 3148 C C . GLU A 1 395 ? -16.953 36.219 24.594 1 97.25 395 GLU A C 1
ATOM 3150 O O . GLU A 1 395 ? -17.938 36.5 23.891 1 97.25 395 GLU A O 1
ATOM 3155 N N . CYS A 1 396 ? -17.062 35.812 25.828 1 96.19 396 CYS A N 1
ATOM 3156 C CA . CYS A 1 396 ? -18.344 35.906 26.531 1 96.19 396 CYS A CA 1
ATOM 3157 C C . CYS A 1 396 ? -18.141 36.156 28.016 1 96.19 396 CYS A C 1
ATOM 3159 O O . CYS A 1 396 ? -17.031 36 28.531 1 96.19 396 CYS A O 1
ATOM 3161 N N . ARG A 1 397 ? -19.281 36.656 28.703 1 96.06 397 ARG A N 1
ATOM 3162 C CA . ARG A 1 397 ? -19.312 36.906 30.141 1 96.06 397 ARG A CA 1
ATOM 3163 C C . ARG A 1 397 ? -20.109 35.812 30.859 1 96.06 397 ARG A C 1
ATOM 3165 O O . ARG A 1 397 ? -21.219 35.469 30.453 1 96.06 397 ARG A O 1
ATOM 3172 N N . ILE A 1 398 ? -19.453 35.219 31.812 1 96.19 398 ILE A N 1
ATOM 3173 C CA . ILE A 1 398 ? -20.047 34.125 32.562 1 96.19 398 ILE A CA 1
ATOM 3174 C C . ILE A 1 398 ? -20.406 34.594 33.969 1 96.19 398 ILE A C 1
ATOM 3176 O O . ILE A 1 398 ? -19.531 34.656 34.844 1 96.19 398 ILE A O 1
ATOM 3180 N N . PRO A 1 399 ? -21.703 34.812 34.281 1 94.31 399 PRO A N 1
ATOM 3181 C CA . PRO A 1 399 ? -22.094 35.094 35.656 1 94.31 399 PRO A CA 1
ATOM 3182 C C . PRO A 1 399 ? -21.984 33.875 36.562 1 94.31 399 PRO A C 1
ATOM 3184 O O . PRO A 1 399 ? -22.594 32.812 36.25 1 94.31 399 PRO A O 1
ATOM 3187 N N . LEU A 1 400 ? -21.281 33.875 37.625 1 89.75 400 LEU A N 1
ATOM 3188 C CA . LEU A 1 400 ? -21.016 32.75 38.469 1 89.75 400 LEU A CA 1
ATOM 3189 C C . LEU A 1 400 ? -22.281 32.312 39.219 1 89.75 400 LEU A C 1
ATOM 3191 O O . LEU A 1 400 ? -22.391 31.188 39.719 1 89.75 400 LEU A O 1
ATOM 3195 N N . THR A 1 401 ? -23.266 33.25 39.375 1 89.44 401 THR A N 1
ATOM 3196 C CA . THR A 1 401 ? -24.531 32.906 40.031 1 89.44 401 THR A CA 1
ATOM 3197 C C . THR A 1 401 ? -25.328 31.922 39.188 1 89.44 401 THR A C 1
ATOM 3199 O O . THR A 1 401 ? -26 31.047 39.719 1 89.44 401 THR A O 1
ATOM 3202 N N . ASN A 1 402 ? -25.297 32.062 37.844 1 91.19 402 ASN A N 1
ATOM 3203 C CA . ASN A 1 402 ? -25.953 31.156 36.906 1 91.19 402 ASN A CA 1
ATOM 3204 C C . ASN A 1 402 ? -25.125 30.969 35.656 1 91.19 402 ASN A C 1
ATOM 3206 O O . ASN A 1 402 ? -25.5 31.453 34.562 1 91.19 402 ASN A O 1
ATOM 3210 N N . PRO A 1 403 ? -24.109 30.203 35.719 1 92.88 403 PRO A N 1
ATOM 3211 C CA . PRO A 1 403 ? -23.125 30.125 34.656 1 92.88 403 PRO A CA 1
ATOM 3212 C C . PRO A 1 403 ? -23.609 29.266 33.469 1 92.88 403 PRO A C 1
ATOM 3214 O O . PRO A 1 403 ? -23.016 29.297 32.406 1 92.88 403 PRO A O 1
ATOM 3217 N N . SER A 1 404 ? -24.688 28.5 33.594 1 92.25 404 SER A N 1
ATOM 3218 C CA . SER A 1 404 ? -25.062 27.422 32.656 1 92.25 404 SER A CA 1
ATOM 3219 C C . SER A 1 404 ? -25.297 27.953 31.25 1 92.25 404 SER A C 1
ATOM 3221 O O . SER A 1 404 ? -24.797 27.375 30.281 1 92.25 404 SER A O 1
ATOM 3223 N N . ASP A 1 405 ? -26 29.031 31.109 1 92.06 405 ASP A N 1
ATOM 3224 C CA . ASP A 1 405 ? -26.328 29.562 29.781 1 92.06 405 ASP A CA 1
ATOM 3225 C C . ASP A 1 405 ? -25.062 30.016 29.047 1 92.06 405 ASP A C 1
ATOM 3227 O O . ASP A 1 405 ? -24.906 29.734 27.859 1 92.06 405 ASP A O 1
ATOM 3231 N N . ALA A 1 406 ? -24.25 30.734 29.781 1 94.25 406 ALA A N 1
ATOM 3232 C CA . ALA A 1 406 ? -23 31.203 29.188 1 94.25 406 ALA A CA 1
ATOM 3233 C C . ALA A 1 406 ? -22.109 30.047 28.797 1 94.25 406 ALA A C 1
ATOM 3235 O O . ALA A 1 406 ? -21.453 30.078 27.75 1 94.25 406 ALA A O 1
ATOM 3236 N N . LEU A 1 407 ? -22.125 29.047 29.578 1 96.62 407 LEU A N 1
ATOM 3237 C CA . LEU A 1 407 ? -21.297 27.875 29.297 1 96.62 407 LEU A CA 1
ATOM 3238 C C . LEU A 1 407 ? -21.828 27.109 28.094 1 96.62 407 LEU A C 1
ATOM 3240 O O . LEU A 1 407 ? -21.047 26.531 27.328 1 96.62 407 LEU A O 1
ATOM 3244 N N . VAL A 1 408 ? -23.109 27.109 27.891 1 96.5 408 VAL A N 1
ATOM 3245 C CA . VAL A 1 408 ? -23.703 26.469 26.719 1 96.5 408 VAL A CA 1
ATOM 3246 C C . VAL A 1 408 ? -23.266 27.188 25.453 1 96.5 408 VAL A C 1
ATOM 3248 O O . VAL A 1 408 ? -22.906 26.547 24.453 1 96.5 408 VAL A O 1
ATOM 3251 N N . SER A 1 409 ? -23.281 28.484 25.516 1 96.81 409 SER A N 1
ATOM 3252 C CA . SER A 1 409 ? -22.859 29.281 24.375 1 96.81 409 SER A CA 1
ATOM 3253 C C . SER A 1 409 ? -21.391 29.062 24.062 1 96.81 409 SER A C 1
ATOM 3255 O O . SER A 1 409 ? -21 28.875 22.906 1 96.81 409 SER A O 1
ATOM 3257 N N . LEU A 1 410 ? -20.547 29.094 25.078 1 98.06 410 LEU A N 1
ATOM 3258 C CA . LEU A 1 410 ? -19.125 28.844 24.906 1 98.06 410 LEU A CA 1
ATOM 3259 C C . LEU A 1 410 ? -18.875 27.453 24.375 1 98.06 410 LEU A C 1
ATOM 3261 O O . LEU A 1 410 ? -18.047 27.266 23.469 1 98.06 410 LEU A O 1
ATOM 3265 N N . SER A 1 411 ? -19.594 26.484 24.875 1 98 411 SER A N 1
ATOM 3266 C CA . SER A 1 411 ? -19.453 25.109 24.438 1 98 411 SER A CA 1
ATOM 3267 C C . SER A 1 411 ? -19.828 24.938 22.969 1 98 411 SER A C 1
ATOM 3269 O O . SER A 1 411 ? -19.188 24.188 22.234 1 98 411 SER A O 1
ATOM 3271 N N . LYS A 1 412 ? -20.859 25.609 22.594 1 97.12 412 LYS A N 1
ATOM 3272 C CA . LYS A 1 412 ? -21.266 25.562 21.203 1 97.12 412 LYS A CA 1
ATOM 3273 C C . LYS A 1 412 ? -20.172 26.094 20.281 1 97.12 412 LYS A C 1
ATOM 3275 O O . LYS A 1 412 ? -19.859 25.484 19.25 1 97.12 412 LYS A O 1
ATOM 3280 N N . PHE A 1 413 ? -19.594 27.219 20.688 1 97.75 413 PHE A N 1
ATOM 3281 C CA . PHE A 1 413 ? -18.5 27.797 19.891 1 97.75 413 PHE A CA 1
ATOM 3282 C C . PHE A 1 413 ? -17.328 26.828 19.812 1 97.75 413 PHE A C 1
ATOM 3284 O O . PHE A 1 413 ? -16.75 26.641 18.734 1 97.75 413 PHE A O 1
ATOM 3291 N N . LEU A 1 414 ? -16.984 26.203 20.938 1 98.44 414 LEU A N 1
ATOM 3292 C CA . LEU A 1 414 ? -15.828 25.312 20.984 1 98.44 414 LEU A CA 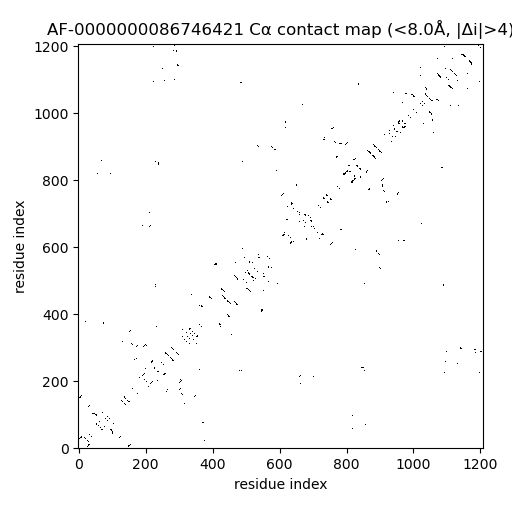1
ATOM 3293 C C . LEU A 1 414 ? -16.047 24.078 20.125 1 98.44 414 LEU A C 1
ATOM 3295 O O . LEU A 1 414 ? -15.117 23.594 19.484 1 98.44 414 LEU A O 1
ATOM 3299 N N . VAL A 1 415 ? -17.234 23.547 20.062 1 97.25 415 VAL A N 1
ATOM 3300 C CA . VAL A 1 415 ? -17.547 22.391 19.219 1 97.25 415 VAL A CA 1
ATOM 3301 C C . VAL A 1 415 ? -17.469 22.797 17.75 1 97.25 415 VAL A C 1
ATOM 3303 O O . VAL A 1 415 ? -16.938 22.047 16.922 1 97.25 415 VAL A O 1
ATOM 3306 N N . ASP A 1 416 ? -17.984 24 17.438 1 96.25 416 ASP A N 1
ATOM 3307 C CA . ASP A 1 416 ? -17.828 24.5 16.078 1 96.25 416 ASP A CA 1
ATOM 3308 C C . ASP A 1 416 ? -16.359 24.656 15.695 1 96.25 416 ASP A C 1
ATOM 3310 O O . ASP A 1 416 ? -15.969 24.312 14.578 1 96.25 416 ASP A O 1
ATOM 3314 N N . LEU A 1 417 ? -15.602 25.141 16.625 1 97.69 417 LEU A N 1
ATOM 3315 C CA . LEU A 1 417 ? -14.172 25.344 16.422 1 97.69 417 LEU A CA 1
ATOM 3316 C C . LEU A 1 417 ? -13.477 24.016 16.109 1 97.69 417 LEU A C 1
ATOM 3318 O O . LEU A 1 417 ? -12.781 23.906 15.086 1 97.69 417 LEU A O 1
ATOM 3322 N N . VAL A 1 418 ? -13.68 22.984 16.906 1 97.25 418 VAL A N 1
ATOM 3323 C CA . VAL A 1 418 ? -12.945 21.734 16.734 1 97.25 418 VAL A CA 1
ATOM 3324 C C . VAL A 1 418 ? -13.484 21 15.516 1 97.25 418 VAL A C 1
ATOM 3326 O O . VAL A 1 418 ? -12.781 20.172 14.914 1 97.25 418 VAL A O 1
ATOM 3329 N N . SER A 1 419 ? -14.711 21.281 15.086 1 95.38 419 SER A N 1
ATOM 3330 C CA . SER A 1 419 ? -15.32 20.609 13.938 1 95.38 419 SER A CA 1
ATOM 3331 C C . SER A 1 419 ? -14.75 21.141 12.625 1 95.38 419 SER A C 1
ATOM 3333 O O . SER A 1 419 ? -14.852 20.484 11.586 1 95.38 419 SER A O 1
ATOM 3335 N N . THR A 1 420 ? -14.102 22.344 12.719 1 95.31 420 THR A N 1
ATOM 3336 C CA . THR A 1 420 ? -13.727 22.953 11.445 1 95.31 420 THR A CA 1
ATOM 3337 C C . THR A 1 420 ? -12.266 23.391 11.461 1 95.31 420 THR A C 1
ATOM 3339 O O . THR A 1 420 ? -11.695 23.719 10.422 1 95.31 420 THR A O 1
ATOM 3342 N N . SER A 1 421 ? -11.602 23.344 12.555 1 96.19 421 SER A N 1
ATOM 3343 C CA . SER A 1 421 ? -10.258 23.891 12.688 1 96.19 421 SER A CA 1
ATOM 3344 C C . SER A 1 421 ? -9.258 23.125 11.828 1 96.19 421 SER A C 1
ATOM 3346 O O . SER A 1 421 ? -9.086 21.906 12.008 1 96.19 421 SER A O 1
ATOM 3348 N N . MET A 1 422 ? -8.617 23.859 11 1 95.5 422 MET A N 1
ATOM 3349 C CA . MET A 1 422 ? -7.57 23.297 10.164 1 95.5 422 MET A CA 1
ATOM 3350 C C . MET A 1 422 ? -6.266 23.156 10.938 1 95.5 422 MET A C 1
ATOM 3352 O O . MET A 1 422 ? -5.656 22.094 10.969 1 95.5 422 MET A O 1
ATOM 3356 N N . PRO A 1 423 ? -5.797 24.141 11.727 1 97.25 423 PRO A N 1
ATOM 3357 C CA . PRO A 1 423 ? -4.504 24.047 12.406 1 97.25 423 PRO A CA 1
ATOM 3358 C C . PRO A 1 423 ? -4.473 22.938 13.453 1 97.25 423 PRO A C 1
ATOM 3360 O O . PRO A 1 423 ? -3.473 22.219 13.578 1 97.25 423 PRO A O 1
ATOM 3363 N N . LEU A 1 424 ? -5.586 22.781 14.242 1 97.06 424 LEU A N 1
ATOM 3364 C CA . LEU A 1 424 ? -5.602 21.75 15.273 1 97.06 424 LEU A CA 1
ATOM 3365 C C . LEU A 1 424 ? -5.594 20.359 14.648 1 97.06 424 LEU A C 1
ATOM 3367 O O . LEU A 1 424 ? -5.008 19.422 15.211 1 97.06 424 LEU A O 1
ATOM 3371 N N . PHE A 1 425 ? -6.234 20.281 13.5 1 95 425 PHE A N 1
ATOM 3372 C CA . PHE A 1 425 ? -6.332 19 12.812 1 95 425 PHE A CA 1
ATOM 3373 C C . PHE A 1 425 ? -4.996 18.625 12.18 1 95 425 PHE A C 1
ATOM 3375 O O . PHE A 1 425 ? -4.535 17.484 12.328 1 95 425 PHE A O 1
ATOM 3382 N N . GLU A 1 426 ? -4.34 19.531 11.508 1 94.81 426 GLU A N 1
ATOM 3383 C CA . GLU A 1 426 ? -3.109 19.266 10.773 1 94.81 426 GLU A CA 1
ATOM 3384 C C . GLU A 1 426 ? -1.912 19.172 11.711 1 94.81 426 GLU A C 1
ATOM 3386 O O . GLU A 1 426 ? -0.952 18.438 11.438 1 94.81 426 GLU A O 1
ATOM 3391 N N . LEU A 1 427 ? -1.952 19.953 12.711 1 96.94 427 LEU A N 1
ATOM 3392 C CA . LEU A 1 427 ? -0.834 20.031 13.648 1 96.94 427 LEU A CA 1
ATOM 3393 C C . LEU A 1 427 ? -1.219 19.453 15.008 1 96.94 427 LEU A C 1
ATOM 3395 O O . LEU A 1 427 ? -1.032 20.109 16.031 1 96.94 427 LEU A O 1
ATOM 3399 N N . PHE A 1 428 ? -1.704 18.219 14.977 1 94.25 428 PHE A N 1
ATOM 3400 C CA . PHE A 1 428 ? -2.131 17.516 16.172 1 94.25 428 PHE A CA 1
ATOM 3401 C C . PHE A 1 428 ? -0.99 17.422 17.188 1 94.25 428 PHE A C 1
ATOM 3403 O O . PHE A 1 428 ? 0.174 17.281 16.797 1 94.25 428 PHE A O 1
ATOM 3410 N N . SER A 1 429 ? -1.341 17.516 18.453 1 94.19 429 SER A N 1
ATOM 3411 C CA . SER A 1 429 ? -0.448 17.406 19.594 1 94.19 429 SER A CA 1
ATOM 3412 C C . SER A 1 429 ? 0.561 18.562 19.625 1 94.19 429 SER A C 1
ATOM 3414 O O . SER A 1 429 ? 1.375 18.656 20.547 1 94.19 429 SER A O 1
ATOM 3416 N N . TYR A 1 430 ? 0.565 19.406 18.656 1 97.12 430 TYR A N 1
ATOM 3417 C CA . TYR A 1 430 ? 1.536 20.5 18.578 1 97.12 430 TYR A CA 1
ATOM 3418 C C . TYR A 1 430 ? 0.86 21.844 18.766 1 97.12 430 TYR A C 1
ATOM 3420 O O . TYR A 1 430 ? 1.379 22.703 19.484 1 97.12 430 TYR A O 1
ATOM 3428 N N . PHE A 1 431 ? -0.257 22.031 18.094 1 98.44 431 PHE A N 1
ATOM 3429 C CA . PHE A 1 431 ? -1.003 23.281 18.203 1 98.44 431 PHE A CA 1
ATOM 3430 C C . PHE A 1 431 ? -2.17 23.125 19.172 1 98.44 431 PHE A C 1
ATOM 3432 O O . PHE A 1 431 ? -2.678 22.031 19.359 1 98.44 431 PHE A O 1
ATOM 3439 N N . GLY A 1 432 ? -2.592 24.25 19.766 1 98.56 432 GLY A N 1
ATOM 3440 C CA . GLY A 1 432 ? -3.779 24.297 20.594 1 98.56 432 GLY A CA 1
ATOM 3441 C C . GLY A 1 432 ? -4.406 25.672 20.672 1 98.56 432 GLY A C 1
ATOM 3442 O O . GLY A 1 432 ? -3.734 26.688 20.422 1 98.56 432 GLY A O 1
ATOM 3443 N N . ASN A 1 433 ? -5.691 25.719 20.938 1 98.75 433 ASN A N 1
ATOM 3444 C CA . ASN A 1 433 ? -6.387 26.938 21.328 1 98.75 433 ASN A CA 1
ATOM 3445 C C . ASN A 1 433 ? -6.492 27.062 22.844 1 98.75 433 ASN A C 1
ATOM 3447 O O . ASN A 1 433 ? -6.812 26.094 23.531 1 98.75 433 ASN A O 1
ATOM 3451 N N . VAL A 1 434 ? -6.195 28.234 23.312 1 98.56 434 VAL A N 1
ATOM 3452 C CA . VAL A 1 434 ? -6.312 28.484 24.75 1 98.56 434 VAL A CA 1
ATOM 3453 C C . VAL A 1 434 ? -7.605 29.234 25.031 1 98.56 434 VAL A C 1
ATOM 3455 O O . VAL A 1 434 ? -7.992 30.141 24.281 1 98.56 434 VAL A O 1
ATOM 3458 N N . VAL A 1 435 ? -8.328 28.812 26.031 1 98.69 435 VAL A N 1
ATOM 3459 C CA . VAL A 1 435 ? -9.445 29.547 26.609 1 98.69 435 VAL A CA 1
ATOM 3460 C C . VAL A 1 435 ? -9.039 30.109 27.969 1 98.69 435 VAL A C 1
ATOM 3462 O O . VAL A 1 435 ? -8.695 29.344 28.891 1 98.69 435 VAL A O 1
ATOM 3465 N N . THR A 1 436 ? -9.102 31.406 28.125 1 97.69 436 THR A N 1
ATOM 3466 C CA . THR A 1 436 ? -8.781 32.031 29.406 1 97.69 436 THR A CA 1
ATOM 3467 C C . THR A 1 436 ? -10.055 32.438 30.141 1 97.69 436 THR A C 1
ATOM 3469 O O . THR A 1 436 ? -11.039 32.812 29.516 1 97.69 436 THR A O 1
ATOM 3472 N N . PHE A 1 437 ? -10.023 32.188 31.422 1 96.81 437 PHE A N 1
ATOM 3473 C CA . PHE A 1 437 ? -11.086 32.625 32.312 1 96.81 437 PHE A CA 1
ATOM 3474 C C . PHE A 1 437 ? -10.57 33.688 33.281 1 96.81 437 PHE A C 1
ATOM 3476 O O . PHE A 1 437 ? -9.867 33.344 34.25 1 96.81 437 PHE A O 1
ATOM 3483 N N . GLU A 1 438 ? -10.977 34.938 33.062 1 93.56 438 GLU A N 1
ATOM 3484 C CA . GLU A 1 438 ? -10.43 36.031 33.875 1 93.56 438 GLU A CA 1
ATOM 3485 C C . GLU A 1 438 ? -11.547 36.812 34.531 1 93.56 438 GLU A C 1
ATOM 3487 O O . GLU A 1 438 ? -12.625 37 33.969 1 93.56 438 GLU A O 1
ATOM 3492 N N . GLU A 1 439 ? -11.234 37.281 35.688 1 89.81 439 GLU A N 1
ATOM 3493 C CA . GLU A 1 439 ? -12.195 38.125 36.375 1 89.81 439 GLU A CA 1
ATOM 3494 C C . GLU A 1 439 ? -12.352 39.5 35.688 1 89.81 439 GLU A C 1
ATOM 3496 O O . GLU A 1 439 ? -11.383 40.031 35.156 1 89.81 439 GLU A O 1
ATOM 3501 N N . CYS A 1 440 ? -13.609 39.75 35.594 1 85.56 440 CYS A N 1
ATOM 3502 C CA . CYS A 1 440 ? -13.898 41.094 35.031 1 85.56 440 CYS A CA 1
ATOM 3503 C C . CYS A 1 440 ? -14.148 42.094 36.156 1 85.56 440 CYS A C 1
ATOM 3505 O O . CYS A 1 440 ? -14.055 41.75 37.344 1 85.56 440 CYS A O 1
ATOM 3507 N N . ASN A 1 441 ? -14.352 43.375 35.75 1 82.94 441 ASN A N 1
ATOM 3508 C CA . ASN A 1 441 ? -14.602 44.469 36.719 1 82.94 441 ASN A CA 1
ATOM 3509 C C . ASN A 1 441 ? -15.906 44.25 37.469 1 82.94 441 ASN A C 1
ATOM 3511 O O . ASN A 1 441 ? -16.094 44.812 38.562 1 82.94 441 ASN A O 1
ATOM 3515 N N . ASP A 1 442 ? -16.859 43.531 36.875 1 83.44 442 ASP A N 1
ATOM 3516 C CA . ASP A 1 442 ? -18.125 43.219 37.531 1 83.44 442 ASP A CA 1
ATOM 3517 C C . ASP A 1 442 ? -17.984 42.062 38.5 1 83.44 442 ASP A C 1
ATOM 3519 O O . ASP A 1 442 ? -17.484 41 38.125 1 83.44 442 ASP A O 1
ATOM 3523 N N . GLU A 1 443 ? -18.344 42.375 39.688 1 81.94 443 GLU A N 1
ATOM 3524 C CA . GLU A 1 443 ? -18.219 41.375 40.719 1 81.94 443 GLU A CA 1
ATOM 3525 C C . GLU A 1 443 ? -19 40.125 40.375 1 81.94 443 GLU A C 1
ATOM 3527 O O . GLU A 1 443 ? -20.172 40.188 39.969 1 81.94 443 GLU A O 1
ATOM 3532 N N . GLY A 1 444 ? -18.375 39 40.344 1 88.31 444 GLY A N 1
ATOM 3533 C CA . GLY A 1 444 ? -19.031 37.688 40.156 1 88.31 444 GLY A CA 1
ATOM 3534 C C . GLY A 1 444 ? -19.141 37.281 38.719 1 88.31 444 GLY A C 1
ATOM 3535 O O . GLY A 1 444 ? -19.906 36.375 38.375 1 88.31 444 GLY A O 1
ATOM 3536 N N . VAL A 1 445 ? -18.5 38.062 37.875 1 94.12 445 VAL A N 1
ATOM 3537 C CA . VAL A 1 445 ? -18.578 37.719 36.438 1 94.12 445 VAL A CA 1
ATOM 3538 C C . VAL A 1 445 ? -17.188 37.406 35.906 1 94.12 445 VAL A C 1
ATOM 3540 O O . VAL A 1 445 ? -16.219 38.094 36.219 1 94.12 445 VAL A O 1
ATOM 3543 N N . ILE A 1 446 ? -17.062 36.312 35.25 1 95.56 446 ILE A N 1
ATOM 3544 C CA . ILE A 1 446 ? -15.82 35.844 34.625 1 95.56 446 ILE A CA 1
ATOM 3545 C C . ILE A 1 446 ? -15.867 36.094 33.125 1 95.56 446 ILE A C 1
ATOM 3547 O O . ILE A 1 446 ? -16.875 35.781 32.469 1 95.56 446 ILE A O 1
ATOM 3551 N N . ARG A 1 447 ? -14.805 36.688 32.594 1 95.94 447 ARG A N 1
ATOM 3552 C CA . ARG A 1 447 ? -14.672 36.844 31.156 1 95.94 447 ARG A CA 1
ATOM 3553 C C . ARG A 1 447 ? -13.922 35.656 30.547 1 95.94 447 ARG A C 1
ATOM 3555 O O . ARG A 1 447 ? -12.781 35.406 30.906 1 95.94 447 ARG A O 1
ATOM 3562 N N . ALA A 1 448 ? -14.586 34.938 29.641 1 97.44 448 ALA A N 1
ATOM 3563 C CA . ALA A 1 448 ? -13.961 33.844 28.906 1 97.44 448 ALA A CA 1
ATOM 3564 C C . ALA A 1 448 ? -13.562 34.281 27.5 1 97.44 448 ALA A C 1
ATOM 3566 O O . ALA A 1 448 ? -14.352 34.906 26.797 1 97.44 448 ALA A O 1
ATOM 3567 N N . ARG A 1 449 ? -12.305 34.094 27.125 1 98 449 ARG A N 1
ATOM 3568 C CA . ARG A 1 449 ? -11.805 34.406 25.781 1 98 449 ARG A CA 1
ATOM 3569 C C . ARG A 1 449 ? -11.156 33.188 25.141 1 98 449 ARG A C 1
ATOM 3571 O O . ARG A 1 449 ? -10.344 32.5 25.781 1 98 449 ARG A O 1
ATOM 3578 N N . VAL A 1 450 ? -11.602 32.844 23.891 1 98.69 450 VAL A N 1
ATOM 3579 C CA . VAL A 1 450 ? -10.953 31.812 23.078 1 98.69 450 VAL A CA 1
ATOM 3580 C C . VAL A 1 450 ? -9.938 32.469 22.141 1 98.69 450 VAL A C 1
ATOM 3582 O O . VAL A 1 450 ? -10.289 33.312 21.344 1 98.69 450 VAL A O 1
ATOM 3585 N N . TRP A 1 451 ? -8.719 32.062 22.219 1 98.56 451 TRP A N 1
ATOM 3586 C CA . TRP A 1 451 ? -7.641 32.688 21.469 1 98.56 451 TRP A CA 1
ATOM 3587 C C . TRP A 1 451 ? -7.281 31.859 20.234 1 98.56 451 TRP A C 1
ATOM 3589 O O . TRP A 1 451 ? -7.586 30.656 20.172 1 98.56 451 TRP A O 1
ATOM 3599 N N . PRO A 1 452 ? -6.66 32.5 19.203 1 98.06 452 PRO A N 1
ATOM 3600 C CA . PRO A 1 452 ? -6.195 31.75 18.031 1 98.06 452 PRO A CA 1
ATOM 3601 C C . PRO A 1 452 ? -5.211 30.641 18.391 1 98.06 452 PRO A C 1
ATOM 3603 O O . PRO A 1 452 ? -4.684 30.609 19.516 1 98.06 452 PRO A O 1
ATOM 3606 N N . SER A 1 453 ? -5.098 29.734 17.5 1 98.12 453 SER A N 1
ATOM 3607 C CA . SER A 1 453 ? -4.242 28.578 17.766 1 98.12 453 SER A CA 1
ATOM 3608 C C . SER A 1 453 ? -2.768 28.938 17.594 1 98.12 453 SER A C 1
ATOM 3610 O O . SER A 1 453 ? -2.4 29.656 16.672 1 98.12 453 SER A O 1
ATOM 3612 N N . PHE A 1 454 ? -1.919 28.516 18.484 1 98.62 454 PHE A N 1
ATOM 3613 C CA . PHE A 1 454 ? -0.463 28.578 18.469 1 98.62 454 PHE A CA 1
ATOM 3614 C C . PHE A 1 454 ? 0.145 27.25 18.906 1 98.62 454 PHE A C 1
ATOM 3616 O O . PHE A 1 454 ? -0.578 26.328 19.281 1 98.62 454 PHE A O 1
ATOM 3623 N N . SER A 1 455 ? 1.506 27.125 18.734 1 98.38 455 SER A N 1
ATOM 3624 C CA . SER A 1 455 ? 2.158 25.953 19.312 1 98.38 455 SER A CA 1
ATOM 3625 C C . SER A 1 455 ? 1.938 25.875 20.812 1 98.38 455 SER A C 1
ATOM 3627 O O . SER A 1 455 ? 1.864 26.922 21.484 1 98.38 455 SER A O 1
ATOM 3629 N N . ARG A 1 456 ? 1.808 24.703 21.359 1 97.75 456 ARG A N 1
ATOM 3630 C CA . ARG A 1 456 ? 1.555 24.531 22.781 1 97.75 456 ARG A CA 1
ATOM 3631 C C . ARG A 1 456 ? 2.652 25.188 23.609 1 97.75 456 ARG A C 1
ATOM 3633 O O . ARG A 1 456 ? 2.385 25.734 24.688 1 97.75 456 ARG A O 1
ATOM 3640 N N . LYS A 1 457 ? 3.893 25.062 23.125 1 97.94 457 LYS A N 1
ATOM 3641 C CA . LYS A 1 457 ? 4.992 25.734 23.812 1 97.94 457 LYS A CA 1
ATOM 3642 C C . LYS A 1 457 ? 4.766 27.234 23.891 1 97.94 457 LYS A C 1
ATOM 3644 O O . LYS A 1 457 ? 4.949 27.844 24.953 1 97.94 457 LYS A O 1
ATOM 3649 N N . TYR A 1 458 ? 4.414 27.859 22.781 1 98.5 458 TYR A N 1
ATOM 3650 C CA . TYR A 1 458 ? 4.129 29.281 22.781 1 98.5 458 TYR A CA 1
ATOM 3651 C C . TYR A 1 458 ? 2.941 29.609 23.672 1 98.5 458 TYR A C 1
ATOM 3653 O O . TYR A 1 458 ? 2.947 30.609 24.391 1 98.5 458 TYR A O 1
ATOM 3661 N N . ASN A 1 459 ? 1.873 28.797 23.625 1 98.12 459 ASN A N 1
ATOM 3662 C CA . ASN A 1 459 ? 0.718 28.969 24.5 1 98.12 459 ASN A CA 1
ATOM 3663 C C . ASN A 1 459 ? 1.132 29.016 25.969 1 98.12 459 ASN A C 1
ATOM 3665 O O . ASN A 1 459 ? 0.647 29.859 26.719 1 98.12 459 ASN A O 1
ATOM 3669 N N . ASN A 1 460 ? 1.967 28.125 26.328 1 96.88 460 ASN A N 1
ATOM 3670 C CA . ASN A 1 460 ? 2.432 28.078 27.703 1 96.88 460 ASN A CA 1
ATOM 3671 C C . ASN A 1 460 ? 3.219 29.328 28.062 1 96.88 460 ASN A C 1
ATOM 3673 O O . ASN A 1 460 ? 3.098 29.844 29.188 1 96.88 460 ASN A O 1
ATOM 3677 N N . GLU A 1 461 ? 4.074 29.797 27.172 1 97.38 461 GLU A N 1
ATOM 3678 C CA . GLU A 1 461 ? 4.848 31.016 27.406 1 97.38 461 GLU A CA 1
ATOM 3679 C C . GLU A 1 461 ? 3.936 32.219 27.562 1 97.38 461 GLU A C 1
ATOM 3681 O O . GLU A 1 461 ? 4.207 33.125 28.375 1 97.38 461 GLU A O 1
ATOM 3686 N N . ARG A 1 462 ? 2.9 32.219 26.828 1 96.88 462 ARG A N 1
ATOM 3687 C CA . ARG A 1 462 ? 2.041 33.406 26.781 1 96.88 462 ARG A CA 1
ATOM 3688 C C . ARG A 1 462 ? 1 33.375 27.891 1 96.88 462 ARG A C 1
ATOM 3690 O O . ARG A 1 462 ? 0.724 34.375 28.531 1 96.88 462 ARG A O 1
ATOM 3697 N N . TRP A 1 463 ? 0.371 32.219 28.109 1 96.38 463 TRP A N 1
ATOM 3698 C CA . TRP A 1 463 ? -0.788 32.156 29 1 96.38 463 TRP A CA 1
ATOM 3699 C C . TRP A 1 463 ? -0.527 31.188 30.172 1 96.38 463 TRP A C 1
ATOM 3701 O O . TRP A 1 463 ? -1.423 30.938 30.969 1 96.38 463 TRP A O 1
ATOM 3711 N N . GLY A 1 464 ? 0.638 30.656 30.281 1 92.69 464 GLY A N 1
ATOM 3712 C CA . GLY A 1 464 ? 0.947 29.672 31.312 1 92.69 464 GLY A CA 1
ATOM 3713 C C . GLY A 1 464 ? 0.747 30.203 32.719 1 92.69 464 GLY A C 1
ATOM 3714 O O . GLY A 1 464 ? 0.527 29.438 33.656 1 92.69 464 GLY A O 1
ATOM 3715 N N . ASP A 1 465 ? 0.761 31.516 32.875 1 90.25 465 ASP A N 1
ATOM 3716 C CA . ASP A 1 465 ? 0.661 32.125 34.219 1 90.25 465 ASP A CA 1
ATOM 3717 C C . ASP A 1 465 ? -0.797 32.375 34.594 1 90.25 465 ASP A C 1
ATOM 3719 O O . ASP A 1 465 ? -1.092 32.719 35.719 1 90.25 465 ASP A O 1
ATOM 3723 N N . LYS A 1 466 ? -1.656 32.125 33.688 1 88.06 466 LYS A N 1
ATOM 3724 C CA . LYS A 1 466 ? -3.068 32.312 34 1 88.06 466 LYS A CA 1
ATOM 3725 C C . LYS A 1 466 ? -3.551 31.25 34.969 1 88.06 466 LYS A C 1
ATOM 3727 O O . LYS A 1 466 ? -3.164 30.078 34.875 1 88.06 466 LYS A O 1
ATOM 3732 N N . GLN A 1 467 ? -4.398 31.656 35.875 1 86.31 467 GLN A N 1
ATOM 3733 C CA . GLN A 1 467 ? -4.855 30.766 36.969 1 86.31 467 GLN A CA 1
ATOM 3734 C C . GLN A 1 467 ? -5.758 29.672 36.406 1 86.31 467 GLN A C 1
ATOM 3736 O O . GLN A 1 467 ? -5.559 28.484 36.719 1 86.31 467 GLN A O 1
ATOM 3741 N N . ASN A 1 468 ? -6.773 30.094 35.656 1 94.06 468 ASN A N 1
ATOM 3742 C CA . ASN A 1 468 ? -7.715 29.141 35.062 1 94.06 468 ASN A CA 1
ATOM 3743 C C . ASN A 1 468 ? -7.738 29.25 33.531 1 94.06 468 ASN A C 1
ATOM 3745 O O . ASN A 1 468 ? -7.938 30.328 33 1 94.06 468 ASN A O 1
ATOM 3749 N N . ARG A 1 469 ? -7.539 28.109 32.938 1 97.19 469 ARG A N 1
ATOM 3750 C CA . ARG A 1 469 ? -7.586 28.094 31.469 1 97.19 469 ARG A CA 1
ATOM 3751 C C . ARG A 1 469 ? -7.852 26.703 30.938 1 97.19 469 ARG A C 1
ATOM 3753 O O . ARG A 1 469 ? -7.758 25.719 31.672 1 97.19 469 ARG A O 1
ATOM 3760 N N . LEU A 1 470 ? -8.273 26.656 29.719 1 97.94 470 LEU A N 1
ATOM 3761 C CA . LEU A 1 470 ? -8.383 25.438 28.922 1 97.94 470 LEU A CA 1
ATOM 3762 C C . LEU A 1 470 ? -7.438 25.484 27.719 1 97.94 470 LEU A C 1
ATOM 3764 O O . LEU A 1 470 ? -7.168 26.562 27.172 1 97.94 470 LEU A O 1
ATOM 3768 N N . GLU A 1 471 ? -6.875 24.406 27.406 1 98.44 471 GLU A N 1
ATOM 3769 C CA . GLU A 1 471 ? -6.199 24.25 26.125 1 98.44 471 GLU A CA 1
ATOM 3770 C C . GLU A 1 471 ? -6.82 23.125 25.297 1 98.44 471 GLU A C 1
ATOM 3772 O O . GLU A 1 471 ? -6.871 21.969 25.75 1 98.44 471 GLU A O 1
ATOM 3777 N N . VAL A 1 472 ? -7.355 23.438 24.156 1 98.69 472 VAL A N 1
ATOM 3778 C CA . VAL A 1 472 ? -7.969 22.469 23.25 1 98.69 472 VAL A CA 1
ATOM 3779 C C . VAL A 1 472 ? -6.938 22 22.234 1 98.69 472 VAL A C 1
ATOM 3781 O O . VAL A 1 472 ? -6.375 22.797 21.484 1 98.69 472 VAL A O 1
ATOM 3784 N N . VAL A 1 473 ? -6.66 20.703 22.219 1 97.94 473 VAL A N 1
ATOM 3785 C CA . VAL A 1 473 ? -5.648 20.094 21.375 1 97.94 473 VAL A CA 1
ATOM 3786 C C . VAL A 1 473 ? -6.211 18.828 20.703 1 97.94 473 VAL A C 1
ATOM 3788 O O . VAL A 1 473 ? -7.02 18.125 21.312 1 97.94 473 VAL A O 1
ATOM 3791 N N . PHE A 1 474 ? -5.922 18.641 19.406 1 95.81 474 PHE A N 1
ATOM 3792 C CA . PHE A 1 474 ? -6.207 17.344 18.812 1 95.81 474 PHE A CA 1
ATOM 3793 C C . PHE A 1 474 ? -5.098 16.344 19.109 1 95.81 474 PHE A C 1
ATOM 3795 O O . PHE A 1 474 ? -3.916 16.688 19.078 1 95.81 474 PHE A O 1
ATOM 3802 N N . GLU A 1 475 ? -5.492 15.109 19.453 1 91.5 475 GLU A N 1
ATOM 3803 C CA . GLU A 1 475 ? -4.516 14.078 19.781 1 91.5 475 GLU A CA 1
ATOM 3804 C C . GLU A 1 475 ? -4.945 12.719 19.234 1 91.5 475 GLU A C 1
ATOM 3806 O O . GLU A 1 475 ? -6.137 12.461 19.062 1 91.5 475 GLU A O 1
ATOM 3811 N N . TYR A 1 476 ? -3.953 11.938 18.859 1 83.25 476 TYR A N 1
ATOM 3812 C CA . TYR A 1 476 ? -4.191 10.508 18.656 1 83.25 476 TYR A CA 1
ATOM 3813 C C . TYR A 1 476 ? -4.078 9.75 19.969 1 83.25 476 TYR A C 1
ATOM 3815 O O . TYR A 1 476 ? -3.264 10.094 20.828 1 83.25 476 TYR A O 1
ATOM 3823 N N . GLY A 1 477 ? -4.938 8.953 20.312 1 70.88 477 GLY A N 1
ATOM 3824 C CA . GLY A 1 477 ? -4.883 8.211 21.562 1 70.88 477 GLY A CA 1
ATOM 3825 C C . GLY A 1 477 ? -3.863 7.082 21.531 1 70.88 477 GLY A C 1
ATOM 3826 O O . GLY A 1 477 ? -3.131 6.883 22.5 1 70.88 477 GLY A O 1
ATOM 3827 N N . PHE A 1 478 ? -4.156 5.871 20.891 1 57.81 478 PHE A N 1
ATOM 3828 C CA . PHE A 1 478 ? -3.406 4.641 21.109 1 57.81 478 PHE A CA 1
ATOM 3829 C C . PHE A 1 478 ? -2 4.75 20.531 1 57.81 478 PHE A C 1
ATOM 3831 O O . PHE A 1 478 ? -1.83 4.988 19.344 1 57.81 478 PHE A O 1
ATOM 3838 N N . TYR A 1 479 ? -1.048 5.027 21.531 1 52.19 479 TYR A N 1
ATOM 3839 C CA . TYR A 1 479 ? 0.38 5.031 21.234 1 52.19 479 TYR A CA 1
ATOM 3840 C C . TYR A 1 479 ? 0.764 3.824 20.375 1 52.19 479 TYR A C 1
ATOM 3842 O O . TYR A 1 479 ? 1.728 3.879 19.609 1 52.19 479 TYR A O 1
ATOM 3850 N N . ARG A 1 480 ? 0.005 2.746 20.641 1 49.78 480 ARG A N 1
ATOM 3851 C CA . ARG A 1 480 ? 0.494 1.496 20.078 1 49.78 480 ARG A CA 1
ATOM 3852 C C . ARG A 1 480 ? 0.281 1.467 18.562 1 49.78 480 ARG A C 1
ATOM 3854 O O . ARG A 1 480 ? 0.836 0.613 17.875 1 49.78 480 ARG A O 1
ATOM 3861 N N . TYR A 1 481 ? -0.758 2.252 18.125 1 52.53 481 TYR A N 1
ATOM 3862 C CA . TYR A 1 481 ? -0.942 2.254 16.672 1 52.53 481 TYR A CA 1
ATOM 3863 C C . TYR A 1 481 ? 0.249 2.896 15.969 1 52.53 481 TYR A C 1
ATOM 3865 O O . TYR A 1 481 ? 0.489 2.646 14.789 1 52.53 481 TYR A O 1
ATOM 3873 N N . GLY A 1 482 ? 1.053 3.559 16.859 1 50.38 482 GLY A N 1
ATOM 3874 C CA . GLY A 1 482 ? 2.078 4.383 16.25 1 50.38 482 GLY A CA 1
ATOM 3875 C C . GLY A 1 482 ? 3.465 3.773 16.328 1 50.38 482 GLY A C 1
ATOM 3876 O O . GLY A 1 482 ? 4.402 4.266 15.695 1 50.38 482 GLY A O 1
ATOM 3877 N N . ASN A 1 483 ? 3.539 2.705 17.156 1 48.62 483 ASN A N 1
ATOM 3878 C CA . ASN A 1 483 ? 4.93 2.297 17.312 1 48.62 483 ASN A CA 1
ATOM 3879 C C . ASN A 1 483 ? 5.305 1.19 16.344 1 48.62 483 ASN A C 1
ATOM 3881 O O . ASN A 1 483 ? 6.359 0.564 16.469 1 48.62 483 ASN A O 1
ATOM 3885 N N . GLY A 1 484 ? 4.441 1.008 15.32 1 50.69 484 GLY A N 1
ATOM 3886 C CA . GLY A 1 484 ? 4.816 0.034 14.305 1 50.69 484 GLY A CA 1
ATOM 3887 C C . GLY A 1 484 ? 4.5 -1.395 14.711 1 50.69 484 GLY A C 1
ATOM 3888 O O . GLY A 1 484 ? 4.707 -2.324 13.93 1 50.69 484 GLY A O 1
ATOM 3889 N N . GLU A 1 485 ? 4.066 -1.602 15.914 1 53.28 485 GLU A N 1
ATOM 3890 C CA . GLU A 1 485 ? 3.887 -2.982 16.359 1 53.28 485 GLU A CA 1
ATOM 3891 C C . GLU A 1 485 ? 2.535 -3.531 15.906 1 53.28 485 GLU A C 1
ATOM 3893 O O . GLU A 1 485 ? 2.344 -4.75 15.844 1 53.28 485 GLU A O 1
ATOM 3898 N N . LEU A 1 486 ? 1.646 -2.643 15.703 1 56.69 486 LEU A N 1
ATOM 3899 C CA . LEU A 1 486 ? 0.34 -3.135 15.281 1 56.69 486 LEU A CA 1
ATOM 3900 C C . LEU A 1 486 ? 0.278 -3.275 13.766 1 56.69 486 LEU A C 1
ATOM 3902 O O . LEU A 1 486 ? 0.777 -2.414 13.031 1 56.69 486 LEU A O 1
ATOM 3906 N N . PRO A 1 487 ? -0.13 -4.508 13.461 1 54.91 487 PRO A N 1
ATOM 3907 C CA . PRO A 1 487 ? -0.281 -4.656 12.008 1 54.91 487 PRO A CA 1
ATOM 3908 C C . PRO A 1 487 ? -1.147 -3.561 11.391 1 54.91 487 PRO A C 1
ATOM 3910 O O . PRO A 1 487 ? -2.1 -3.092 12.023 1 54.91 487 PRO A O 1
ATOM 3913 N N . THR A 1 488 ? -0.629 -2.846 10.438 1 52.03 488 THR A N 1
ATOM 3914 C CA . THR A 1 488 ? -1.15 -1.693 9.711 1 52.03 488 THR A CA 1
ATOM 3915 C C . THR A 1 488 ? -2.631 -1.882 9.391 1 52.03 488 THR A C 1
ATOM 3917 O O . THR A 1 488 ? -3.336 -0.914 9.102 1 52.03 488 THR A O 1
ATOM 3920 N N . HIS A 1 489 ? -3.113 -3.102 9.336 1 51.25 489 HIS A N 1
ATOM 3921 C CA . HIS A 1 489 ? -4.461 -3.293 8.812 1 51.25 489 HIS A CA 1
ATOM 3922 C C . HIS A 1 489 ? -5.5 -3.254 9.922 1 51.25 489 HIS A C 1
ATOM 3924 O O . HIS A 1 489 ? -6.688 -3.477 9.68 1 51.25 489 HIS A O 1
ATOM 3930 N N . TYR A 1 490 ? -4.992 -2.961 11.094 1 52.97 490 TYR A N 1
ATOM 3931 C CA . TYR A 1 490 ? -5.949 -3.004 12.195 1 52.97 490 TYR A CA 1
ATOM 3932 C C . TYR A 1 490 ? -6.703 -1.685 12.312 1 52.97 490 TYR A C 1
ATOM 3934 O O . TYR A 1 490 ? -6.113 -0.649 12.625 1 52.97 490 TYR A O 1
ATOM 3942 N N . PHE A 1 491 ? -7.582 -1.343 11.422 1 50.34 491 PHE A N 1
ATOM 3943 C CA . PHE A 1 491 ? -8.172 -0.016 11.266 1 50.34 491 PHE A CA 1
ATOM 3944 C C . PHE A 1 491 ? -9.477 0.092 12.039 1 50.34 491 PHE A C 1
ATOM 3946 O O . PHE A 1 491 ? -10.031 1.182 12.18 1 50.34 491 PHE A O 1
ATOM 3953 N N . THR A 1 492 ? -10.008 -1.108 12.453 1 48.66 492 THR A N 1
ATOM 3954 C CA . THR A 1 492 ? -11.43 -0.832 12.602 1 48.66 492 THR A CA 1
ATOM 3955 C C . THR A 1 492 ? -11.695 -0.019 13.867 1 48.66 492 THR A C 1
ATOM 3957 O O . THR A 1 492 ? -10.836 0.077 14.742 1 48.66 492 THR A O 1
ATOM 3960 N N . LEU A 1 493 ? -12.852 0.015 14.32 1 52.84 493 LEU A N 1
ATOM 3961 C CA . LEU A 1 493 ? -13.844 0.911 14.906 1 52.84 493 LEU A CA 1
ATOM 3962 C C . LEU A 1 493 ? -13.367 1.444 16.25 1 52.84 493 LEU A C 1
ATOM 3964 O O . LEU A 1 493 ? -12.484 0.852 16.891 1 52.84 493 LEU A O 1
ATOM 3968 N N . PRO A 1 494 ? -14.32 1.971 16.828 1 57.5 494 PRO A N 1
ATOM 3969 C CA . PRO A 1 494 ? -14.648 3.117 17.688 1 57.5 494 PRO A CA 1
ATOM 3970 C C . PRO A 1 494 ? -14.219 2.916 19.141 1 57.5 494 PRO A C 1
ATOM 3972 O O . PRO A 1 494 ? -14.109 1.776 19.594 1 57.5 494 PRO A O 1
ATOM 3975 N N . ALA A 1 495 ? -13.617 3.926 19.562 1 63.81 495 ALA A N 1
ATOM 3976 C CA . ALA A 1 495 ? -13.375 4.277 20.953 1 63.81 495 ALA A CA 1
ATOM 3977 C C . ALA A 1 495 ? -14.523 3.811 21.844 1 63.81 495 ALA A C 1
ATOM 3979 O O . ALA A 1 495 ? -15.648 3.648 21.375 1 63.81 495 ALA A O 1
ATOM 3980 N N . ASP A 1 496 ? -14.18 3.297 22.984 1 75.5 496 ASP A N 1
ATOM 3981 C CA . ASP A 1 496 ? -15.148 3.049 24.047 1 75.5 496 ASP A CA 1
ATOM 3982 C C . ASP A 1 496 ? -15.945 4.312 24.375 1 75.5 496 ASP A C 1
ATOM 3984 O O . ASP A 1 496 ? -15.383 5.301 24.844 1 75.5 496 ASP A O 1
ATOM 3988 N N . HIS A 1 497 ? -17.281 4.375 24.109 1 80.75 497 HIS A N 1
ATOM 3989 C CA . HIS A 1 497 ? -18.109 5.551 24.344 1 80.75 497 HIS A CA 1
ATOM 3990 C C . HIS A 1 497 ? -18.219 5.855 25.844 1 80.75 497 HIS A C 1
ATOM 3992 O O . HIS A 1 497 ? -18.562 6.977 26.219 1 80.75 497 HIS A O 1
ATOM 3998 N N . PHE A 1 498 ? -17.953 4.926 26.625 1 85.38 498 PHE A N 1
ATOM 3999 C CA . PHE A 1 498 ? -18.078 5.086 28.062 1 85.38 498 PHE A CA 1
ATOM 4000 C C . PHE A 1 498 ? -16.75 5.57 28.672 1 85.38 498 PHE A C 1
ATOM 4002 O O . PHE A 1 498 ? -16.703 5.988 29.828 1 85.38 498 PHE A O 1
ATOM 4009 N N . ASP A 1 499 ? -15.773 5.512 27.891 1 86.38 499 ASP A N 1
ATOM 4010 C CA . ASP A 1 499 ? -14.461 6.031 28.25 1 86.38 499 ASP A CA 1
ATOM 4011 C C . ASP A 1 499 ? -13.758 6.645 27.031 1 86.38 499 ASP A C 1
ATOM 4013 O O . ASP A 1 499 ? -12.883 6.02 26.438 1 86.38 499 ASP A O 1
ATOM 4017 N N . THR A 1 500 ? -14.062 7.805 26.812 1 85.62 500 THR A N 1
ATOM 4018 C CA . THR A 1 500 ? -13.602 8.5 25.625 1 85.62 500 THR A CA 1
ATOM 4019 C C . THR A 1 500 ? -12.086 8.68 25.656 1 85.62 500 THR A C 1
ATOM 4021 O O . THR A 1 500 ? -11.477 9 24.625 1 85.62 500 THR A O 1
ATOM 4024 N N . SER A 1 501 ? -11.43 8.5 26.797 1 83.31 501 SER A N 1
ATOM 4025 C CA . SER A 1 501 ? -9.977 8.609 26.875 1 83.31 501 SER A CA 1
ATOM 4026 C C . SER A 1 501 ? -9.297 7.469 26.141 1 83.31 501 SER A C 1
ATOM 4028 O O . SER A 1 501 ? -8.086 7.523 25.875 1 83.31 501 SER A O 1
ATOM 4030 N N . GLN A 1 502 ? -10.133 6.5 25.656 1 78.81 502 GLN A N 1
ATOM 4031 C CA . GLN A 1 502 ? -9.602 5.348 24.938 1 78.81 502 GLN A CA 1
ATOM 4032 C C . GLN A 1 502 ? -9.734 5.535 23.438 1 78.81 502 GLN A C 1
ATOM 4034 O O . GLN A 1 502 ? -9.5 4.602 22.656 1 78.81 502 GLN A O 1
ATOM 4039 N N . SER A 1 503 ? -10.133 6.719 23.078 1 79.88 503 SER A N 1
ATOM 4040 C CA . SER A 1 503 ? -10.203 6.996 21.641 1 79.88 503 SER A CA 1
ATOM 4041 C C . SER A 1 503 ? -8.836 6.816 20.984 1 79.88 503 SER A C 1
ATOM 4043 O O . SER A 1 503 ? -7.824 7.281 21.5 1 79.88 503 SER A O 1
ATOM 4045 N N . ALA A 1 504 ? -8.852 6.078 19.875 1 76.56 504 ALA A N 1
ATOM 4046 C CA . ALA A 1 504 ? -7.598 5.746 19.203 1 76.56 504 ALA A CA 1
ATOM 4047 C C . ALA A 1 504 ? -7.246 6.777 18.141 1 76.56 504 ALA A C 1
ATOM 4049 O O . ALA A 1 504 ? -6.082 7.141 17.969 1 76.56 504 ALA A O 1
ATOM 4050 N N . TYR A 1 505 ? -8.203 7.293 17.438 1 81 505 TYR A N 1
ATOM 4051 C CA . TYR A 1 505 ? -7.941 8.188 16.312 1 81 505 TYR A CA 1
ATOM 4052 C C . TYR A 1 505 ? -7.973 9.641 16.75 1 81 505 TYR A C 1
ATOM 4054 O O . TYR A 1 505 ? -8.281 9.938 17.906 1 81 505 TYR A O 1
ATOM 4062 N N . ILE A 1 506 ? -7.598 10.477 15.844 1 87.38 506 ILE A N 1
ATOM 4063 C CA . ILE A 1 506 ? -7.465 11.906 16.141 1 87.38 506 ILE A CA 1
ATOM 4064 C C . ILE A 1 506 ? -8.781 12.445 16.672 1 87.38 506 ILE A C 1
ATOM 4066 O O . ILE A 1 506 ? -9.852 12.156 16.125 1 87.38 506 ILE A O 1
ATOM 4070 N N . HIS A 1 507 ? -8.758 13.062 17.828 1 91.31 507 HIS A N 1
ATOM 4071 C CA . HIS A 1 507 ? -9.93 13.641 18.469 1 91.31 507 HIS A CA 1
ATOM 4072 C C . HIS A 1 507 ? -9.539 14.828 19.344 1 91.31 507 HIS A C 1
ATOM 4074 O O . HIS A 1 507 ? -8.391 14.953 19.766 1 91.31 507 HIS A O 1
ATOM 4080 N N . PRO A 1 508 ? -10.5 15.727 19.594 1 96.38 508 PRO A N 1
ATOM 4081 C CA . PRO A 1 508 ? -10.219 16.859 20.469 1 96.38 508 PRO A CA 1
ATOM 4082 C C . PRO A 1 508 ? -10.062 16.453 21.922 1 96.38 508 PRO A C 1
ATOM 4084 O O . PRO A 1 508 ? -10.836 15.641 22.438 1 96.38 508 PRO A O 1
ATOM 4087 N N . VAL A 1 509 ? -9.133 17 22.562 1 97.12 509 VAL A N 1
ATOM 4088 C CA . VAL A 1 509 ? -8.906 16.859 24 1 97.12 509 VAL A CA 1
ATOM 4089 C C . VAL A 1 509 ? -8.867 18.234 24.656 1 97.12 509 VAL A C 1
ATOM 4091 O O . VAL A 1 509 ? -8.133 19.125 24.203 1 97.12 509 VAL A O 1
ATOM 4094 N N . PHE A 1 510 ? -9.672 18.422 25.703 1 98.38 510 PHE A N 1
ATOM 4095 C CA . PHE A 1 510 ? -9.711 19.641 26.484 1 98.38 510 PHE A CA 1
ATOM 4096 C C . PHE A 1 510 ? -8.891 19.5 27.75 1 98.38 510 PHE A C 1
ATOM 4098 O O . PHE A 1 510 ? -9.367 18.938 28.75 1 98.38 510 PHE A O 1
ATOM 4105 N N . HIS A 1 511 ? -7.711 20.016 27.734 1 98.19 511 HIS A N 1
ATOM 4106 C CA . HIS A 1 511 ? -6.867 20.031 28.922 1 98.19 511 HIS A CA 1
ATOM 4107 C C . HIS A 1 511 ? -7.262 21.156 29.875 1 98.19 511 HIS A C 1
ATOM 4109 O O . HIS A 1 511 ? -7.281 22.328 29.484 1 98.19 511 HIS A O 1
ATOM 4115 N N . VAL A 1 512 ? -7.504 20.812 31.109 1 98.38 512 VAL A N 1
ATOM 4116 C CA . VAL A 1 512 ? -8.008 21.781 32.062 1 98.38 512 VAL A CA 1
ATOM 4117 C C . VAL A 1 512 ? -6.902 22.141 33.062 1 98.38 512 VAL A C 1
ATOM 4119 O O . VAL A 1 512 ? -6.32 21.266 33.719 1 98.38 512 VAL A O 1
ATOM 4122 N N . PHE A 1 513 ? -6.66 23.453 33.188 1 97.62 513 PHE A N 1
ATOM 4123 C CA . PHE A 1 513 ? -5.656 23.953 34.125 1 97.62 513 PHE A CA 1
ATOM 4124 C C . PHE A 1 513 ? -6.297 24.828 35.188 1 97.62 513 PHE A C 1
ATOM 4126 O O . PHE A 1 513 ? -7.07 25.734 34.844 1 97.62 513 PHE A O 1
ATOM 4133 N N . ARG A 1 514 ? -5.992 24.578 36.406 1 95.31 514 ARG A N 1
ATOM 4134 C CA . ARG A 1 514 ? -6.312 25.422 37.562 1 95.31 514 ARG A CA 1
ATOM 4135 C C . ARG A 1 514 ? -5.055 25.766 38.344 1 95.31 514 ARG A C 1
ATOM 4137 O O . ARG A 1 514 ? -4.242 24.891 38.625 1 95.31 514 ARG A O 1
ATOM 4144 N N . GLU A 1 515 ? -4.926 27.047 38.656 1 90.12 515 GLU A N 1
ATOM 4145 C CA . GLU A 1 515 ? -3.756 27.547 39.344 1 90.12 515 GLU A CA 1
ATOM 4146 C C . GLU A 1 515 ? -2.465 27.094 38.688 1 90.12 515 GLU A C 1
ATOM 4148 O O . GLU A 1 515 ? -1.532 26.641 39.344 1 90.12 515 GLU A O 1
ATOM 4153 N N . GLY A 1 516 ? -2.533 26.953 37.344 1 87.06 516 GLY A N 1
ATOM 4154 C CA . GLY A 1 516 ? -1.351 26.703 36.531 1 87.06 516 GLY A CA 1
ATOM 4155 C C . GLY A 1 516 ? -1.043 25.219 36.375 1 87.06 516 GLY A C 1
ATOM 4156 O O . GLY A 1 516 ? -0.103 24.859 35.688 1 87.06 516 GLY A O 1
ATOM 4157 N N . VAL A 1 517 ? -1.886 24.391 37 1 93.38 517 VAL A N 1
ATOM 4158 C CA . VAL A 1 517 ? -1.623 22.953 36.969 1 93.38 517 VAL A CA 1
ATOM 4159 C C . VAL A 1 517 ? -2.76 22.25 36.25 1 93.38 517 VAL A C 1
ATOM 4161 O O . VAL A 1 517 ? -3.93 22.594 36.406 1 93.38 517 VAL A O 1
ATOM 4164 N N . GLU A 1 518 ? -2.355 21.328 35.375 1 95.69 518 GLU A N 1
ATOM 4165 C CA . GLU A 1 518 ? -3.393 20.531 34.719 1 95.69 518 GLU A CA 1
ATOM 4166 C C . GLU A 1 518 ? -4.121 19.641 35.719 1 95.69 518 GLU A C 1
ATOM 4168 O O . GLU A 1 518 ? -3.504 18.797 36.344 1 95.69 518 GLU A O 1
ATOM 4173 N N . VAL A 1 519 ? -5.402 19.734 35.812 1 96.69 519 VAL A N 1
ATOM 4174 C CA . VAL A 1 519 ? -6.152 19.016 36.812 1 96.69 519 VAL A CA 1
ATOM 4175 C C . VAL A 1 519 ? -7.012 17.938 36.188 1 96.69 519 VAL A C 1
ATOM 4177 O O . VAL A 1 519 ? -7.465 17.016 36.844 1 96.69 519 VAL A O 1
ATOM 4180 N N . ASN A 1 520 ? -7.258 18.109 34.875 1 96.56 520 ASN A N 1
ATOM 4181 C CA . ASN A 1 520 ? -8.094 17.141 34.156 1 96.56 520 ASN A CA 1
ATOM 4182 C C . ASN A 1 520 ? -7.945 17.25 32.656 1 96.56 520 ASN A C 1
ATOM 4184 O O . ASN A 1 520 ? -7.352 18.219 32.156 1 96.56 520 ASN A O 1
ATOM 4188 N N . ALA A 1 521 ? -8.359 16.25 31.938 1 96.88 521 ALA A N 1
ATOM 4189 C CA . ALA A 1 521 ? -8.461 16.25 30.469 1 96.88 521 ALA A CA 1
ATOM 4190 C C . ALA A 1 521 ? -9.758 15.586 30.016 1 96.88 521 ALA A C 1
ATOM 4192 O O . ALA A 1 521 ? -10.078 14.469 30.438 1 96.88 521 ALA A O 1
ATOM 4193 N N . PHE A 1 522 ? -10.531 16.281 29.234 1 96.69 522 PHE A N 1
ATOM 4194 C CA . PHE A 1 522 ? -11.773 15.75 28.703 1 96.69 522 PHE A CA 1
ATOM 4195 C C . PHE A 1 522 ? -11.617 15.398 27.219 1 96.69 522 PHE A C 1
ATOM 4197 O O . PHE A 1 522 ? -11.336 16.266 26.391 1 96.69 522 PHE A O 1
ATOM 4204 N N . HIS A 1 523 ? -11.812 14.133 26.891 1 93.94 523 HIS A N 1
ATOM 4205 C CA . HIS A 1 523 ? -11.695 13.617 25.531 1 93.94 523 HIS A CA 1
ATOM 4206 C C . HIS A 1 523 ? -13.047 13.586 24.828 1 93.94 523 HIS A C 1
ATOM 4208 O O . HIS A 1 523 ? -14.031 13.102 25.391 1 93.94 523 HIS A O 1
ATOM 4214 N N . MET A 1 524 ? -13.031 14.188 23.688 1 92.25 524 MET A N 1
ATOM 4215 C CA . MET A 1 524 ? -14.219 14 22.859 1 92.25 524 MET A CA 1
ATOM 4216 C C . MET A 1 524 ? -14.156 12.672 22.109 1 92.25 524 MET A C 1
ATOM 4218 O O . MET A 1 524 ? -13.086 12.258 21.656 1 92.25 524 MET A O 1
ATOM 4222 N N . GLN A 1 525 ? -15.328 12.07 22.031 1 87.19 525 GLN A N 1
ATOM 4223 C CA . GLN A 1 525 ? -15.391 10.844 21.25 1 87.19 525 GLN A CA 1
ATOM 4224 C C . GLN A 1 525 ? -14.953 11.078 19.812 1 87.19 525 GLN A C 1
ATOM 4226 O O . GLN A 1 525 ? -15.32 12.086 19.203 1 87.19 525 GLN A O 1
ATOM 4231 N N . GLU A 1 526 ? -14.195 10.141 19.281 1 83.5 526 GLU A N 1
ATOM 4232 C CA . GLU A 1 526 ? -13.711 10.281 17.922 1 83.5 526 GLU A CA 1
ATOM 4233 C C . GLU A 1 526 ? -14.859 10.242 16.922 1 83.5 526 GLU A C 1
ATOM 4235 O O . GLU A 1 526 ? -15.891 9.617 17.172 1 83.5 526 GLU A O 1
ATOM 4240 N N . SER A 1 527 ? -14.664 10.969 15.852 1 82.19 527 SER A N 1
ATOM 4241 C CA . SER A 1 527 ? -15.609 11.039 14.742 1 82.19 527 SER A CA 1
ATOM 4242 C C . SER A 1 527 ? -15.016 10.445 13.477 1 82.19 527 SER A C 1
ATOM 4244 O O . SER A 1 527 ? -13.836 10.641 13.18 1 82.19 527 SER A O 1
ATOM 4246 N N . LEU A 1 528 ? -15.844 9.711 12.734 1 77.69 528 LEU A N 1
ATOM 4247 C CA . LEU A 1 528 ? -15.414 9.109 11.477 1 77.69 528 LEU A CA 1
ATOM 4248 C C . LEU A 1 528 ? -15.078 10.18 10.445 1 77.69 528 LEU A C 1
ATOM 4250 O O . LEU A 1 528 ? -14.148 10.008 9.648 1 77.69 528 LEU A O 1
ATOM 4254 N N . ILE A 1 529 ? -15.828 11.297 10.453 1 77.81 529 ILE A N 1
ATOM 4255 C CA . ILE A 1 529 ? -15.648 12.312 9.43 1 77.81 529 ILE A CA 1
ATOM 4256 C C . ILE A 1 529 ? -14.859 13.492 10 1 77.81 529 ILE A C 1
ATOM 4258 O O . ILE A 1 529 ? -14.719 14.531 9.344 1 77.81 529 ILE A O 1
ATOM 4262 N N . GLY A 1 530 ? -14.438 13.398 11.242 1 83.06 530 GLY A N 1
ATOM 4263 C CA . GLY A 1 530 ? -13.633 14.438 11.867 1 83.06 530 GLY A CA 1
ATOM 4264 C C . GLY A 1 530 ? -14.43 15.695 12.172 1 83.06 530 GLY A C 1
ATOM 4265 O O . GLY A 1 530 ? -13.898 16.797 12.117 1 83.06 530 GLY A O 1
ATOM 4266 N N . ARG A 1 531 ? -15.711 15.531 12.375 1 88.25 531 ARG A N 1
ATOM 4267 C CA . ARG A 1 531 ? -16.578 16.641 12.75 1 88.25 531 ARG A CA 1
ATOM 4268 C C . ARG A 1 531 ? -17.422 16.281 13.977 1 88.25 531 ARG A C 1
ATOM 4270 O O . ARG A 1 531 ? -17.891 15.148 14.102 1 88.25 531 ARG A O 1
ATOM 4277 N N . TRP A 1 532 ? -17.656 17.219 14.828 1 91.31 532 TRP A N 1
ATOM 4278 C CA . TRP A 1 532 ? -18.375 16.984 16.078 1 91.31 532 TRP A CA 1
ATOM 4279 C C . TRP A 1 532 ? -19.609 17.875 16.172 1 91.31 532 TRP A C 1
ATOM 4281 O O . TRP A 1 532 ? -20.281 17.906 17.203 1 91.31 532 TRP A O 1
ATOM 4291 N N . ASP A 1 533 ? -19.859 18.625 15.062 1 88.62 533 ASP A N 1
ATOM 4292 C CA . ASP A 1 533 ? -21.109 19.391 14.969 1 88.62 533 ASP A CA 1
ATOM 4293 C C . ASP A 1 533 ? -22.156 18.625 14.18 1 88.62 533 ASP A C 1
ATOM 4295 O O . ASP A 1 533 ? -23.312 19.047 14.125 1 88.62 533 ASP A O 1
ATOM 4299 N N . LEU A 1 534 ? -21.656 17.547 13.523 1 77 534 LEU A N 1
ATOM 4300 C CA . LEU A 1 534 ? -22.5 16.625 12.781 1 77 534 LEU A CA 1
ATOM 4301 C C . LEU A 1 534 ? -22.344 15.203 13.297 1 77 534 LEU A C 1
ATOM 4303 O O . LEU A 1 534 ? -21.25 14.82 13.734 1 77 534 LEU A O 1
ATOM 4307 N N . ASP A 1 535 ? -23.438 14.539 13.305 1 68.12 535 ASP A N 1
ATOM 4308 C CA . ASP A 1 535 ? -23.312 13.141 13.703 1 68.12 535 ASP A CA 1
ATOM 4309 C C . ASP A 1 535 ? -22.922 12.266 12.516 1 68.12 535 ASP A C 1
ATOM 4311 O O . ASP A 1 535 ? -23.422 12.445 11.406 1 68.12 535 ASP A O 1
ATOM 4315 N N . ASP A 1 536 ? -21.969 11.375 12.797 1 61.38 536 ASP A N 1
ATOM 4316 C CA . ASP A 1 536 ? -21.562 10.383 11.812 1 61.38 536 ASP A CA 1
ATOM 4317 C C . ASP A 1 536 ? -22.75 9.492 11.422 1 61.38 536 ASP A C 1
ATOM 4319 O O . ASP A 1 536 ? -22.891 9.117 10.25 1 61.38 536 ASP A O 1
ATOM 4323 N N . TYR A 1 537 ? -23.391 9.086 12.5 1 63.22 537 TYR A N 1
ATOM 4324 C CA . TYR A 1 537 ? -24.562 8.219 12.453 1 63.22 537 TYR A CA 1
ATOM 4325 C C . TYR A 1 537 ? -25.734 8.844 13.203 1 63.22 537 TYR A C 1
ATOM 4327 O O . TYR A 1 537 ? -25.547 9.781 13.984 1 63.22 537 TYR A O 1
ATOM 4335 N N . VAL A 1 538 ? -26.844 8.648 12.648 1 64.31 538 VAL A N 1
ATOM 4336 C CA . VAL A 1 538 ? -28 9.102 13.414 1 64.31 538 VAL A CA 1
ATOM 4337 C C . VAL A 1 538 ? -28.516 7.957 14.281 1 64.31 538 VAL A C 1
ATOM 4339 O O . VAL A 1 538 ? -28.875 6.891 13.773 1 64.31 538 VAL A O 1
ATOM 4342 N N . ASP A 1 539 ? -28.125 8.031 15.562 1 58.72 539 ASP A N 1
ATOM 4343 C CA . ASP A 1 539 ? -28.625 7.055 16.531 1 58.72 539 ASP A CA 1
ATOM 4344 C C . ASP A 1 539 ? -30.109 7.289 16.828 1 58.72 539 ASP A C 1
ATOM 4346 O O . ASP A 1 539 ? -30.594 8.406 16.703 1 58.72 539 ASP A O 1
ATOM 4350 N N . ALA A 1 540 ? -30.75 6.184 16.984 1 63.41 540 ALA A N 1
ATOM 4351 C CA . ALA A 1 540 ? -32.062 6.344 17.625 1 63.41 540 ALA A CA 1
ATOM 4352 C C . ALA A 1 540 ? -31.922 7.004 18.984 1 63.41 540 ALA A C 1
ATOM 4354 O O . ALA A 1 540 ? -31 6.699 19.75 1 63.41 540 ALA A O 1
ATOM 4355 N N . GLU A 1 541 ? -32.562 7.98 19.359 1 73.19 541 GLU A N 1
ATOM 4356 C CA . GLU A 1 541 ? -32.625 8.711 20.625 1 73.19 541 GLU A CA 1
ATOM 4357 C C . GLU A 1 541 ? -31.266 9.375 20.922 1 73.19 541 GLU A C 1
ATOM 4359 O O . GLU A 1 541 ? -30.734 9.227 22.016 1 73.19 541 GLU A O 1
ATOM 4364 N N . THR A 1 542 ? -30.75 9.945 19.875 1 79.75 542 THR A N 1
ATOM 4365 C CA . THR A 1 542 ? -29.422 10.562 19.891 1 79.75 542 THR A CA 1
ATOM 4366 C C . THR A 1 542 ? -29.375 11.703 20.906 1 79.75 542 THR A C 1
ATOM 4368 O O . THR A 1 542 ? -30.312 12.492 21.016 1 79.75 542 THR A O 1
ATOM 4371 N N . ASN A 1 543 ? -28.422 11.617 21.8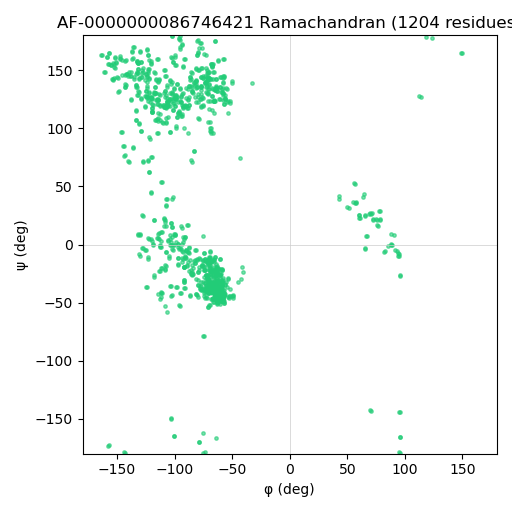12 1 85.56 543 ASN A N 1
ATOM 4372 C CA . ASN A 1 543 ? -28.016 12.789 22.578 1 85.56 543 ASN A CA 1
ATOM 4373 C C . ASN A 1 543 ? -27.297 13.812 21.703 1 85.56 543 ASN A C 1
ATOM 4375 O O . ASN A 1 543 ? -26.078 13.734 21.516 1 85.56 543 ASN A O 1
ATOM 4379 N N . VAL A 1 544 ? -28.031 14.812 21.25 1 83.44 544 VAL A N 1
ATOM 4380 C CA . VAL A 1 544 ? -27.516 15.75 20.266 1 83.44 544 VAL A CA 1
ATOM 4381 C C . VAL A 1 544 ? -26.453 16.641 20.891 1 83.44 544 VAL A C 1
ATOM 4383 O O . VAL A 1 544 ? -25.672 17.297 20.188 1 83.44 544 VAL A O 1
ATOM 4386 N N . ASP A 1 545 ? -26.406 16.609 22.266 1 89.69 545 ASP A N 1
ATOM 4387 C CA . ASP A 1 545 ? -25.5 17.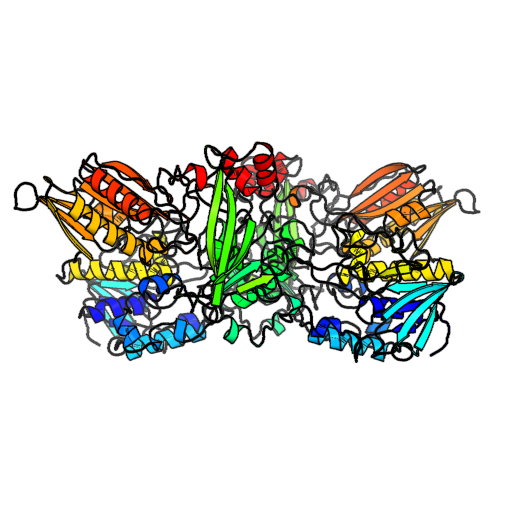516 22.953 1 89.69 545 ASP A CA 1
ATOM 4388 C C . ASP A 1 545 ? -24.234 16.781 23.438 1 89.69 545 ASP A C 1
ATOM 4390 O O . ASP A 1 545 ? -23.406 17.375 24.141 1 89.69 545 ASP A O 1
ATOM 4394 N N . GLN A 1 546 ? -24.109 15.578 23.062 1 90.25 546 GLN A N 1
ATOM 4395 C CA . GLN A 1 546 ? -23.016 14.758 23.594 1 90.25 546 GLN A CA 1
ATOM 4396 C C . GLN A 1 546 ? -21.688 15.492 23.5 1 90.25 546 GLN A C 1
ATOM 4398 O O . GLN A 1 546 ? -20.922 15.531 24.469 1 90.25 546 GLN A O 1
ATOM 4403 N N . TYR A 1 547 ? -21.375 16.109 22.391 1 93.31 547 TYR A N 1
ATOM 4404 C CA . TYR A 1 547 ? -20.094 16.766 22.188 1 93.31 547 TYR A CA 1
ATOM 4405 C C . TYR A 1 547 ? -20.047 18.109 22.891 1 93.31 547 TYR A C 1
ATOM 4407 O O . TYR A 1 547 ? -19.016 18.469 23.5 1 93.31 547 TYR A O 1
ATOM 4415 N N . ARG A 1 548 ? -21.125 18.828 22.891 1 95.88 548 ARG A N 1
ATOM 4416 C CA . ARG A 1 548 ? -21.203 20.094 23.625 1 95.88 548 ARG A CA 1
ATOM 4417 C C . ARG A 1 548 ? -21.047 19.875 25.125 1 95.88 548 ARG A C 1
ATOM 4419 O O . ARG A 1 548 ? -20.469 20.719 25.828 1 95.88 548 ARG A O 1
ATOM 4426 N N . ASN A 1 549 ? -21.547 18.75 25.516 1 96.5 549 ASN A N 1
ATOM 4427 C CA . ASN A 1 549 ? -21.422 18.422 26.938 1 96.5 549 ASN A CA 1
ATOM 4428 C C . ASN A 1 549 ? -19.984 18.188 27.344 1 96.5 549 ASN A C 1
ATOM 4430 O O . ASN A 1 549 ? -19.594 18.484 28.469 1 96.5 549 ASN A O 1
ATOM 4434 N N . VAL A 1 550 ? -19.156 17.672 26.453 1 96.81 550 VAL A N 1
ATOM 4435 C CA . VAL A 1 550 ? -17.75 17.5 26.75 1 96.81 550 VAL A CA 1
ATOM 4436 C C . VAL A 1 550 ? -17.109 18.875 26.984 1 96.81 550 VAL A C 1
ATOM 4438 O O . VAL A 1 550 ? -16.406 19.078 27.984 1 96.81 550 VAL A O 1
ATOM 4441 N N . ALA A 1 551 ? -17.344 19.781 26.094 1 98.19 551 ALA A N 1
ATOM 4442 C CA . ALA A 1 551 ? -16.828 21.141 26.219 1 98.19 551 ALA A CA 1
ATOM 4443 C C . ALA A 1 551 ? -17.391 21.828 27.453 1 98.19 551 ALA A C 1
ATOM 4445 O O . ALA A 1 551 ? -16.672 22.516 28.172 1 98.19 551 ALA A O 1
ATOM 4446 N N . PHE A 1 552 ? -18.703 21.641 27.703 1 98.31 552 PHE A N 1
ATOM 4447 C CA . PHE A 1 552 ? -19.359 22.203 28.891 1 98.31 552 PHE A CA 1
ATOM 4448 C C . PHE A 1 552 ? -18.672 21.719 30.156 1 98.31 552 PHE A C 1
ATOM 4450 O O . PHE A 1 552 ? -18.344 22.531 31.031 1 98.31 552 PHE A O 1
ATOM 4457 N N . ASN A 1 553 ? -18.5 20.438 30.234 1 98.12 553 ASN A N 1
ATOM 4458 C CA . ASN A 1 553 ? -17.875 19.844 31.422 1 98.12 553 ASN A CA 1
ATOM 4459 C C . ASN A 1 553 ? -16.453 20.344 31.625 1 98.12 553 ASN A C 1
ATOM 4461 O O . ASN A 1 553 ? -16.031 20.562 32.75 1 98.12 553 ASN A O 1
ATOM 4465 N N . ALA A 1 554 ? -15.695 20.5 30.547 1 98.31 554 ALA A N 1
ATOM 4466 C CA . ALA A 1 554 ? -14.336 21.016 30.641 1 98.31 554 ALA A CA 1
ATOM 4467 C C . ALA A 1 554 ? -14.328 22.438 31.172 1 98.31 554 ALA A C 1
ATOM 4469 O O . ALA A 1 554 ? -13.539 22.781 32.062 1 98.31 554 ALA A O 1
ATOM 4470 N N . CYS A 1 555 ? -15.211 23.281 30.656 1 98 555 CYS A N 1
ATOM 4471 C CA . CYS A 1 555 ? -15.312 24.672 31.094 1 98 555 CYS A CA 1
ATOM 4472 C C . CYS A 1 555 ? -15.742 24.75 32.562 1 98 555 CYS A C 1
ATOM 4474 O O . CYS A 1 555 ? -15.188 25.547 33.312 1 98 555 CYS A O 1
ATOM 4476 N N . ALA A 1 556 ? -16.734 23.953 32.875 1 97.38 556 ALA A N 1
ATOM 4477 C CA . ALA A 1 556 ? -17.203 23.922 34.25 1 97.38 556 ALA A CA 1
ATOM 4478 C C . ALA A 1 556 ? -16.078 23.516 35.188 1 97.38 556 ALA A C 1
ATOM 4480 O O . ALA A 1 556 ? -15.93 24.094 36.281 1 97.38 556 ALA A O 1
ATOM 4481 N N . CYS A 1 557 ? -15.359 22.531 34.75 1 97.12 557 CYS A N 1
ATOM 4482 C CA . CYS A 1 557 ? -14.227 22.062 35.562 1 97.12 557 CYS A CA 1
ATOM 4483 C C . CYS A 1 557 ? -13.211 23.188 35.75 1 97.12 557 CYS A C 1
ATOM 4485 O O . CYS A 1 557 ? -12.703 23.391 36.844 1 97.12 557 CYS A O 1
ATOM 4487 N N . ALA A 1 558 ? -12.898 23.875 34.75 1 96.69 558 ALA A N 1
ATOM 4488 C CA . ALA A 1 558 ? -11.93 24.969 34.812 1 96.69 558 ALA A CA 1
ATOM 4489 C C . ALA A 1 558 ? -12.375 26.047 35.781 1 96.69 558 ALA A C 1
ATOM 4491 O O . ALA A 1 558 ? -11.547 26.688 36.438 1 96.69 558 ALA A O 1
ATOM 4492 N N . LEU A 1 559 ? -13.672 26.219 35.938 1 94.69 559 LEU A N 1
ATOM 4493 C CA . LEU A 1 559 ? -14.234 27.281 36.75 1 94.69 559 LEU A CA 1
ATOM 4494 C C . LEU A 1 559 ? -14.562 26.781 38.156 1 94.69 559 LEU A C 1
ATOM 4496 O O . LEU A 1 559 ? -15.055 27.547 39 1 94.69 559 LEU A O 1
ATOM 4500 N N . GLY A 1 560 ? -14.352 25.5 38.344 1 92.56 560 GLY A N 1
ATOM 4501 C CA . GLY A 1 560 ? -14.641 24.922 39.656 1 92.56 560 GLY A CA 1
ATOM 4502 C C . GLY A 1 560 ? -16.125 24.719 39.906 1 92.56 560 GLY A C 1
ATOM 4503 O O . GLY A 1 560 ? -16.562 24.688 41.031 1 92.56 560 GLY A O 1
ATOM 4504 N N . ILE A 1 561 ? -16.891 24.656 38.844 1 93.25 561 ILE A N 1
ATOM 4505 C CA . ILE A 1 561 ? -18.328 24.406 38.938 1 93.25 561 ILE A CA 1
ATOM 4506 C C . ILE A 1 561 ? -18.578 22.906 38.969 1 93.25 561 ILE A C 1
ATOM 4508 O O . ILE A 1 561 ? -17.953 22.141 38.25 1 93.25 561 ILE A O 1
ATOM 4512 N N . GLU A 1 562 ? -19.531 22.422 39.75 1 92.44 562 GLU A N 1
ATOM 4513 C CA . GLU A 1 562 ? -19.766 21 40 1 92.44 562 GLU A CA 1
ATOM 4514 C C . GLU A 1 562 ? -20.656 20.391 38.906 1 92.44 562 GLU A C 1
ATOM 4516 O O . GLU A 1 562 ? -20.594 19.188 38.656 1 92.44 562 GLU A O 1
ATOM 4521 N N . GLU A 1 563 ? -21.422 21.156 38.25 1 93.94 563 GLU A N 1
ATOM 4522 C CA . GLU A 1 563 ? -22.344 20.656 37.25 1 93.94 563 GLU A CA 1
ATOM 4523 C C . GLU A 1 563 ? -21.609 19.875 36.156 1 93.94 563 GLU A C 1
ATOM 4525 O O . GLU A 1 563 ? -20.547 20.312 35.688 1 93.94 563 GLU A O 1
ATOM 4530 N N . ARG A 1 564 ? -22.156 18.688 35.906 1 95.5 564 ARG A N 1
ATOM 4531 C CA . ARG A 1 564 ? -21.688 17.859 34.781 1 95.5 564 ARG A CA 1
ATOM 4532 C C . ARG A 1 564 ? -22.844 17.328 33.969 1 95.5 564 ARG A C 1
ATOM 4534 O O . ARG A 1 564 ? -23.922 17.047 34.5 1 95.5 564 ARG A O 1
ATOM 4541 N N . ARG A 1 565 ? -22.578 17.188 32.719 1 96 565 ARG A N 1
ATOM 4542 C CA . ARG A 1 565 ? -23.594 16.688 31.797 1 96 565 ARG A CA 1
ATOM 4543 C C . ARG A 1 565 ? -23.109 15.43 31.094 1 96 565 ARG A C 1
ATOM 4545 O O . ARG A 1 565 ? -21.891 15.203 30.969 1 96 565 ARG A O 1
ATOM 4552 N N . SER A 1 566 ? -24.109 14.641 30.578 1 93.62 566 SER A N 1
ATOM 4553 C CA . SER A 1 566 ? -23.781 13.359 29.969 1 93.62 566 SER A CA 1
ATOM 4554 C C . SER A 1 566 ? -23.109 13.539 28.625 1 93.62 566 SER A C 1
ATOM 4556 O O . SER A 1 566 ? -23.578 14.305 27.781 1 93.62 566 SER A O 1
ATOM 4558 N N . MET A 1 567 ? -22.094 12.781 28.438 1 91.19 567 MET A N 1
ATOM 4559 C CA . MET A 1 567 ? -21.328 12.844 27.203 1 91.19 567 MET A CA 1
ATOM 4560 C C . MET A 1 567 ? -21.625 11.641 26.312 1 91.19 567 MET A C 1
ATOM 4562 O O . MET A 1 567 ? -21 11.453 25.266 1 91.19 567 MET A O 1
ATOM 4566 N N . LEU A 1 568 ? -22.547 10.766 26.688 1 87.88 568 LEU A N 1
ATOM 4567 C CA . LEU A 1 568 ? -22.906 9.594 25.906 1 87.88 568 LEU A CA 1
ATOM 4568 C C . LEU A 1 568 ? -23.688 9.992 24.656 1 87.88 568 LEU A C 1
ATOM 4570 O O . LEU A 1 568 ? -24.484 10.945 24.703 1 87.88 568 LEU A O 1
ATOM 4574 N N . PRO A 1 569 ? -23.516 9.242 23.594 1 85.06 569 PRO A N 1
ATOM 4575 C CA . PRO A 1 569 ? -24.219 9.586 22.359 1 85.06 569 PRO A CA 1
ATOM 4576 C C . PRO A 1 569 ? -25.719 9.32 22.453 1 85.06 569 PRO A C 1
ATOM 4578 O O . PRO A 1 569 ? -26.484 9.82 21.625 1 85.06 569 PRO A O 1
ATOM 4581 N N . VAL A 1 570 ? -26.156 8.523 23.438 1 87.88 570 VAL A N 1
ATOM 4582 C CA . VAL A 1 570 ? -27.562 8.203 23.641 1 87.88 570 VAL A CA 1
ATOM 4583 C C . VAL A 1 570 ? -28.016 8.703 25 1 87.88 570 VAL A C 1
ATOM 4585 O O . VAL A 1 570 ? -27.219 8.773 25.953 1 87.88 570 VAL A O 1
ATOM 4588 N N . LEU A 1 571 ? -29.297 9.047 24.938 1 89.38 571 LEU A N 1
ATOM 4589 C CA . LEU A 1 571 ? -29.859 9.438 26.234 1 89.38 571 LEU A CA 1
ATOM 4590 C C . LEU A 1 571 ? -29.766 8.289 27.234 1 89.38 571 LEU A C 1
ATOM 4592 O O . LEU A 1 571 ? -29.922 7.121 26.859 1 89.38 571 LEU A O 1
ATOM 4596 N N . ASP A 1 572 ? -29.531 8.656 28.438 1 88.12 572 ASP A N 1
ATOM 4597 C CA . ASP A 1 572 ? -29.219 7.691 29.484 1 88.12 572 ASP A CA 1
ATOM 4598 C C . ASP A 1 572 ? -30.297 6.609 29.578 1 88.12 572 ASP A C 1
ATOM 4600 O O . ASP A 1 572 ? -29.984 5.434 29.766 1 88.12 572 ASP A O 1
ATOM 4604 N N . GLU A 1 573 ? -31.484 7.016 29.375 1 90.12 573 GLU A N 1
ATOM 4605 C CA . GLU A 1 573 ? -32.594 6.086 29.547 1 90.12 573 GLU A CA 1
ATOM 4606 C C . GLU A 1 573 ? -32.656 5.086 28.406 1 90.12 573 GLU A C 1
ATOM 4608 O O . GLU A 1 573 ? -33.312 4.047 28.516 1 90.12 573 GLU A O 1
ATOM 4613 N N . PHE A 1 574 ? -31.922 5.336 27.375 1 89.44 574 PHE A N 1
ATOM 4614 C CA . PHE A 1 574 ? -32.031 4.488 26.203 1 89.44 574 PHE A CA 1
ATOM 4615 C C . PHE A 1 574 ? -30.734 3.697 25.984 1 89.44 574 PHE A C 1
ATOM 4617 O O . PHE A 1 574 ? -30.594 2.994 24.984 1 89.44 574 PHE A O 1
ATOM 4624 N N . VAL A 1 575 ? -29.781 3.752 26.812 1 89.12 575 VAL A N 1
ATOM 4625 C CA . VAL A 1 575 ? -28.469 3.146 26.656 1 89.12 575 VAL A CA 1
ATOM 4626 C C . VAL A 1 575 ? -28.609 1.638 26.469 1 89.12 575 VAL A C 1
ATOM 4628 O O . VAL A 1 575 ? -28.016 1.061 25.562 1 89.12 575 VAL A O 1
ATOM 4631 N N . GLU A 1 576 ? -29.438 0.97 27.219 1 89.38 576 GLU A N 1
ATOM 4632 C CA . GLU A 1 576 ? -29.578 -0.482 27.156 1 89.38 576 GLU A CA 1
ATOM 4633 C C . GLU A 1 576 ? -30.234 -0.914 25.844 1 89.38 576 GLU A C 1
ATOM 4635 O O . GLU A 1 576 ? -29.922 -1.976 25.312 1 89.38 576 GLU A O 1
ATOM 4640 N N . LYS A 1 577 ? -31.109 -0.11 25.391 1 87.94 577 LYS A N 1
ATOM 4641 C CA . LYS A 1 577 ? -31.797 -0.419 24.141 1 87.94 577 LYS A CA 1
ATOM 4642 C C . LYS A 1 577 ? -30.891 -0.214 22.938 1 87.94 577 LYS A C 1
ATOM 4644 O O . LYS A 1 577 ? -30.891 -1.029 22.016 1 87.94 577 LYS A O 1
ATOM 4649 N N . CYS A 1 578 ? -30.141 0.828 22.984 1 88.12 578 CYS A N 1
ATOM 4650 C CA . CYS A 1 578 ? -29.312 1.208 21.844 1 88.12 578 CYS A CA 1
ATOM 4651 C C . CYS A 1 578 ? -27.984 0.468 21.859 1 88.12 578 CYS A C 1
ATOM 4653 O O . CYS A 1 578 ? -27.344 0.286 20.828 1 88.12 578 CYS A O 1
ATOM 4655 N N . TYR A 1 579 ? -27.578 0.085 23.078 1 90.06 579 TYR A N 1
ATOM 4656 C CA . TYR A 1 579 ? -26.328 -0.642 23.266 1 90.06 579 TYR A CA 1
ATOM 4657 C C . TYR A 1 579 ? -26.562 -1.922 24.062 1 90.06 579 TYR A C 1
ATOM 4659 O O . TYR A 1 579 ? -26.078 -2.051 25.188 1 90.06 579 TYR A O 1
ATOM 4667 N N . PRO A 1 580 ? -27.172 -2.85 23.422 1 92.88 580 PRO A N 1
ATOM 4668 C CA . PRO A 1 580 ? -27.391 -4.09 24.172 1 92.88 580 PRO A CA 1
ATOM 4669 C C . PRO A 1 580 ? -26.109 -4.848 24.453 1 92.88 580 PRO A C 1
ATOM 4671 O O . PRO A 1 580 ? -25.141 -4.727 23.703 1 92.88 580 PRO A O 1
ATOM 4674 N N . LEU A 1 581 ? -26.109 -5.652 25.5 1 95.06 581 LEU A N 1
ATOM 4675 C CA . LEU A 1 581 ? -24.938 -6.434 25.891 1 95.06 581 LEU A CA 1
ATOM 4676 C C . LEU A 1 581 ? -24.688 -7.566 24.906 1 95.06 581 LEU A C 1
ATOM 4678 O O . LEU A 1 581 ? -25.625 -8.133 24.344 1 95.06 581 LEU A O 1
ATOM 4682 N N . MET A 1 582 ? -23.453 -7.84 24.688 1 94.81 582 MET A N 1
ATOM 4683 C CA . MET A 1 582 ? -23.047 -8.961 23.844 1 94.81 582 MET A CA 1
ATOM 4684 C C . MET A 1 582 ? -22.984 -10.25 24.641 1 94.81 582 MET A C 1
ATOM 4686 O O . MET A 1 582 ? -22.641 -10.234 25.828 1 94.81 582 MET A O 1
ATOM 4690 N N . SER A 1 583 ? -23.266 -11.398 23.984 1 95.88 583 SER A N 1
ATOM 4691 C CA . SER A 1 583 ? -23.062 -12.711 24.578 1 95.88 583 SER A CA 1
ATOM 4692 C C . SER A 1 583 ? -21.609 -13.148 24.484 1 95.88 583 SER A C 1
ATOM 4694 O O . SER A 1 583 ? -20.812 -12.539 23.75 1 95.88 583 SER A O 1
ATOM 4696 N N . GLU A 1 584 ? -21.219 -14.141 25.266 1 93.81 584 GLU A N 1
ATOM 4697 C CA . GLU A 1 584 ? -19.859 -14.672 25.219 1 93.81 584 GLU A CA 1
ATOM 4698 C C . GLU A 1 584 ? -19.516 -15.211 23.828 1 93.81 584 GLU A C 1
ATOM 4700 O O . GLU A 1 584 ? -18.391 -15.055 23.344 1 93.81 584 GLU A O 1
ATOM 4705 N N . GLU A 1 585 ? -20.453 -15.773 23.203 1 94.38 585 GLU A N 1
ATOM 4706 C CA . GLU A 1 585 ? -20.266 -16.312 21.859 1 94.38 585 GLU A CA 1
ATOM 4707 C C . GLU A 1 585 ? -20.062 -15.188 20.844 1 94.38 585 GLU A C 1
ATOM 4709 O O . GLU A 1 585 ? -19.234 -15.312 19.938 1 94.38 585 GLU A O 1
ATOM 4714 N N . GLU A 1 586 ? -20.797 -14.188 21.047 1 91.56 586 GLU A N 1
ATOM 4715 C CA . GLU A 1 586 ? -20.672 -13.047 20.156 1 91.56 586 GLU A CA 1
ATOM 4716 C C . GLU A 1 586 ? -19.312 -12.359 20.312 1 91.56 586 GLU A C 1
ATOM 4718 O O . GLU A 1 586 ? -18.719 -11.922 19.328 1 91.56 586 GLU A O 1
ATOM 4723 N N . ILE A 1 587 ? -18.906 -12.266 21.484 1 90.69 587 ILE A N 1
ATOM 4724 C CA . ILE A 1 587 ? -17.609 -11.672 21.781 1 90.69 587 ILE A CA 1
ATOM 4725 C C . ILE A 1 587 ? -16.5 -12.484 21.125 1 90.69 587 ILE A C 1
ATOM 4727 O O . ILE A 1 587 ? -15.641 -11.93 20.438 1 90.69 587 ILE A O 1
ATOM 4731 N N . ALA A 1 588 ? -16.562 -13.758 21.234 1 88.44 588 ALA A N 1
ATOM 4732 C CA . ALA A 1 588 ? -15.562 -14.648 20.656 1 88.44 588 ALA A CA 1
ATOM 4733 C C . ALA A 1 588 ? -15.547 -14.539 19.125 1 88.44 588 ALA A C 1
ATOM 4735 O O . ALA A 1 588 ? -14.484 -14.523 18.516 1 88.44 588 ALA A O 1
ATOM 4736 N N . GLU A 1 589 ? -16.656 -14.438 18.609 1 85.25 589 GLU A N 1
ATOM 4737 C CA . GLU A 1 589 ? -16.781 -14.32 17.156 1 85.25 589 GLU A CA 1
ATOM 4738 C C . GLU A 1 589 ? -16.188 -13 16.672 1 85.25 589 GLU A C 1
ATOM 4740 O O . GLU A 1 589 ? -15.453 -12.969 15.688 1 85.25 589 GLU A O 1
ATOM 4745 N N . ALA A 1 590 ? -16.562 -11.953 17.391 1 83 590 ALA A N 1
ATOM 4746 C CA . ALA A 1 590 ? -16.078 -10.633 16.984 1 83 590 ALA A CA 1
ATOM 4747 C C . ALA A 1 590 ? -14.562 -10.562 17.062 1 83 590 ALA A C 1
ATOM 4749 O O . ALA A 1 590 ? -13.922 -9.977 16.188 1 83 590 ALA A O 1
ATOM 4750 N N . LEU A 1 591 ? -14.008 -11.141 18.062 1 80.25 591 LEU A N 1
ATOM 4751 C CA . LEU A 1 591 ? -12.562 -11.102 18.266 1 80.25 591 LEU A CA 1
ATOM 4752 C C . LEU A 1 591 ? -11.852 -11.977 17.234 1 80.25 591 LEU A C 1
ATOM 4754 O O . LEU A 1 591 ? -10.719 -11.688 16.844 1 80.25 591 LEU A O 1
ATOM 4758 N N . ARG A 1 592 ? -12.5 -12.945 16.797 1 74.88 592 ARG A N 1
ATOM 4759 C CA . ARG A 1 592 ? -11.938 -13.82 15.781 1 74.88 592 ARG A CA 1
ATOM 4760 C C . ARG A 1 592 ? -11.898 -13.133 14.422 1 74.88 592 ARG A C 1
ATOM 4762 O O . ARG A 1 592 ? -10.938 -13.297 13.664 1 74.88 592 ARG A O 1
ATOM 4769 N N . ILE A 1 593 ? -12.875 -12.406 14.266 1 71.62 593 ILE A N 1
ATOM 4770 C CA . ILE A 1 593 ? -13.047 -11.781 12.953 1 71.62 593 ILE A CA 1
ATOM 4771 C C . ILE A 1 593 ? -12.125 -10.562 12.844 1 71.62 593 ILE A C 1
ATOM 4773 O O . ILE A 1 593 ? -11.602 -10.273 11.766 1 71.62 593 ILE A O 1
ATOM 4777 N N . GLN A 1 594 ? -11.945 -9.891 13.969 1 72.88 594 GLN A N 1
ATOM 4778 C CA . GLN A 1 594 ? -11.148 -8.672 13.938 1 72.88 594 GLN A CA 1
ATOM 4779 C C . GLN A 1 594 ? -10.062 -8.688 15.008 1 72.88 594 GLN A C 1
ATOM 4781 O O . GLN A 1 594 ? -10.273 -8.211 16.125 1 72.88 594 GLN A O 1
ATOM 4786 N N . PRO A 1 595 ? -8.945 -9.047 14.562 1 64.56 595 PRO A N 1
ATOM 4787 C CA . PRO A 1 595 ? -7.871 -9.117 15.555 1 64.56 595 PRO A CA 1
ATOM 4788 C C . PRO A 1 595 ? -7.539 -7.762 16.172 1 64.56 595 PRO A C 1
ATOM 4790 O O . PRO A 1 595 ? -7.039 -7.695 17.297 1 64.56 595 PRO A O 1
ATOM 4793 N N . THR A 1 596 ? -7.945 -6.695 15.523 1 66.25 596 THR A N 1
ATOM 4794 C CA . THR A 1 596 ? -7.727 -5.371 16.094 1 66.25 596 THR A CA 1
ATOM 4795 C C . THR A 1 596 ? -8.57 -5.164 17.344 1 66.25 596 THR A C 1
ATOM 4797 O O . THR A 1 596 ? -8.125 -4.531 18.297 1 66.25 596 THR A O 1
ATOM 4800 N N . LEU A 1 597 ? -9.797 -5.734 17.281 1 71.5 597 LEU A N 1
ATOM 4801 C CA . LEU A 1 597 ? -10.664 -5.645 18.453 1 71.5 597 LEU A CA 1
ATOM 4802 C C . LEU A 1 597 ? -10.086 -6.422 19.625 1 71.5 597 LEU A C 1
ATOM 4804 O O . LEU A 1 597 ? -10.203 -5.996 20.781 1 71.5 597 LEU A O 1
ATOM 4808 N N . ALA A 1 598 ? -9.406 -7.469 19.219 1 69.38 598 ALA A N 1
ATOM 4809 C CA . ALA A 1 598 ? -8.773 -8.281 20.25 1 69.38 598 ALA A CA 1
ATOM 4810 C C . ALA A 1 598 ? -7.645 -7.516 20.938 1 69.38 598 ALA A C 1
ATOM 4812 O O . ALA A 1 598 ? -7.484 -7.594 22.156 1 69.38 598 ALA A O 1
ATOM 4813 N N . LEU A 1 599 ? -6.961 -6.793 20.219 1 67.81 599 LEU A N 1
ATOM 4814 C CA . LEU A 1 599 ? -5.867 -5.992 20.766 1 67.81 599 LEU A CA 1
ATOM 4815 C C . LEU A 1 599 ? -6.402 -4.906 21.688 1 67.81 599 LEU A C 1
ATOM 4817 O O . LEU A 1 599 ? -5.82 -4.648 22.75 1 67.81 599 LEU A O 1
ATOM 4821 N N . LEU A 1 600 ? -7.539 -4.336 21.328 1 69.69 600 LEU A N 1
ATOM 4822 C CA . LEU A 1 600 ? -8.133 -3.277 22.141 1 69.69 600 LEU A CA 1
ATOM 4823 C C . LEU A 1 600 ? -8.742 -3.848 23.422 1 69.69 600 LEU A C 1
ATOM 4825 O O . LEU A 1 600 ? -8.719 -3.197 24.469 1 69.69 600 LEU A O 1
ATOM 4829 N N . ALA A 1 601 ? -9.242 -5.062 23.25 1 70.75 601 ALA A N 1
ATOM 4830 C CA . ALA A 1 601 ? -9.891 -5.703 24.391 1 70.75 601 ALA A CA 1
ATOM 4831 C C . ALA A 1 601 ? -8.859 -6.125 25.438 1 70.75 601 ALA A C 1
ATOM 4833 O O . ALA A 1 601 ? -9.148 -6.129 26.625 1 70.75 601 ALA A O 1
ATOM 4834 N N . LYS A 1 602 ? -7.691 -6.645 24.969 1 62.75 602 LYS A N 1
ATOM 4835 C CA . LYS A 1 602 ? -6.641 -7.102 25.875 1 62.75 602 LYS A CA 1
ATOM 4836 C C . LYS A 1 602 ? -6.035 -5.938 26.656 1 62.75 602 LYS A C 1
ATOM 4838 O O . LYS A 1 602 ? -5.445 -6.129 27.719 1 62.75 602 LYS A O 1
ATOM 4843 N N . GLN A 1 603 ? -6.184 -4.762 26.031 1 52.56 603 GLN A N 1
ATOM 4844 C CA . GLN A 1 603 ? -5.582 -3.604 26.688 1 52.56 603 GLN A CA 1
ATOM 4845 C C . GLN A 1 603 ? -6.535 -2.99 27.703 1 52.56 603 GLN A C 1
ATOM 4847 O O . GLN A 1 603 ? -6.145 -2.105 28.469 1 52.56 603 GLN A O 1
ATOM 4852 N N . SER A 1 604 ? -7.789 -3.391 27.641 1 46.34 604 SER A N 1
ATOM 4853 C CA . SER A 1 604 ? -8.711 -2.91 28.672 1 46.34 604 SER A CA 1
ATOM 4854 C C . SER A 1 604 ? -8.648 -3.783 29.922 1 46.34 604 SER A C 1
ATOM 4856 O O . SER A 1 604 ? -8.477 -5 29.828 1 46.34 604 SER A O 1
ATOM 4858 N N . MET B 1 1 ? -19.922 -27.969 -38 1 72.12 1 MET B N 1
ATOM 4859 C CA . MET B 1 1 ? -19.875 -28.562 -36.656 1 72.12 1 MET B CA 1
ATOM 4860 C C . MET B 1 1 ? -20.375 -30 -36.688 1 72.12 1 MET B C 1
ATOM 4862 O O . MET B 1 1 ? -21.328 -30.312 -37.406 1 72.12 1 MET B O 1
ATOM 4866 N N . ARG B 1 2 ? -19.578 -30.812 -36.188 1 80.81 2 ARG B N 1
ATOM 4867 C CA . ARG B 1 2 ? -19.969 -32.219 -36.094 1 80.81 2 ARG B CA 1
ATOM 4868 C C . ARG B 1 2 ? -20.953 -32.438 -34.969 1 80.81 2 ARG B C 1
ATOM 4870 O O . ARG B 1 2 ? -21.156 -31.562 -34.125 1 80.81 2 ARG B O 1
ATOM 4877 N N . ASN B 1 3 ? -21.469 -33.625 -35.031 1 88.12 3 ASN B N 1
ATOM 4878 C CA . ASN B 1 3 ? -22.469 -33.938 -34.031 1 88.12 3 ASN B CA 1
ATOM 4879 C C . ASN B 1 3 ? -21.844 -34.406 -32.719 1 88.12 3 ASN B C 1
ATOM 4881 O O . ASN B 1 3 ? -22.469 -34.406 -31.672 1 88.12 3 ASN B O 1
ATOM 4885 N N . HIS B 1 4 ? -20.578 -34.844 -32.906 1 95.06 4 HIS B N 1
ATOM 4886 C CA . HIS B 1 4 ? -19.891 -35.406 -31.734 1 95.06 4 HIS B CA 1
ATOM 4887 C C . HIS B 1 4 ? -18.422 -35.031 -31.719 1 95.06 4 HIS B C 1
ATOM 4889 O O . HIS B 1 4 ? -17.766 -35 -32.781 1 95.06 4 HIS B O 1
ATOM 4895 N N . TYR B 1 5 ? -17.938 -34.688 -30.609 1 96.69 5 TYR B N 1
ATOM 4896 C CA . TYR B 1 5 ? -16.516 -34.406 -30.391 1 96.69 5 TYR B CA 1
ATOM 4897 C C . TYR B 1 5 ? -15.992 -35.156 -29.172 1 96.69 5 TYR B C 1
ATOM 4899 O O . TYR B 1 5 ? -16.688 -35.312 -28.172 1 96.69 5 TYR B O 1
ATOM 4907 N N . PRO B 1 6 ? -14.742 -35.625 -29.266 1 97.25 6 PRO B N 1
ATOM 4908 C CA . PRO B 1 6 ? -14.18 -36.219 -28.047 1 97.25 6 PRO B CA 1
ATOM 4909 C C . PRO B 1 6 ? -14.023 -35.219 -26.906 1 97.25 6 PRO B C 1
ATOM 4911 O O . PRO B 1 6 ? -14.242 -35.562 -25.75 1 97.25 6 PRO B O 1
ATOM 4914 N N . ASN B 1 7 ? -13.602 -34 -27.25 1 98.38 7 ASN B N 1
ATOM 4915 C CA . ASN B 1 7 ? -13.367 -32.938 -26.266 1 98.38 7 ASN B CA 1
ATOM 4916 C C . ASN B 1 7 ? -14.07 -31.641 -26.656 1 98.38 7 ASN B C 1
ATOM 4918 O O . ASN B 1 7 ? -13.898 -31.141 -27.781 1 98.38 7 ASN B O 1
ATOM 4922 N N . ILE B 1 8 ? -14.859 -31.094 -25.781 1 98.62 8 ILE B N 1
ATOM 4923 C CA . ILE B 1 8 ? -15.453 -29.766 -26 1 98.62 8 ILE B CA 1
ATOM 4924 C C . ILE B 1 8 ? -15.023 -28.828 -24.875 1 98.62 8 ILE B C 1
ATOM 4926 O O . ILE B 1 8 ? -15.117 -29.172 -23.688 1 98.62 8 ILE B O 1
ATOM 4930 N N . ILE B 1 9 ? -14.469 -27.703 -25.25 1 98.75 9 ILE B N 1
ATOM 4931 C CA . ILE B 1 9 ? -14.102 -26.641 -24.328 1 98.75 9 ILE B CA 1
ATOM 4932 C C . ILE B 1 9 ? -15.18 -25.547 -24.344 1 98.75 9 ILE B C 1
ATOM 4934 O O . ILE B 1 9 ? -15.57 -25.078 -25.406 1 98.75 9 ILE B O 1
ATOM 4938 N N . ILE B 1 10 ? -15.703 -25.219 -23.203 1 98 10 ILE B N 1
ATOM 4939 C CA . ILE B 1 10 ? -16.734 -24.188 -23.109 1 98 10 ILE B CA 1
ATOM 4940 C C . ILE B 1 10 ? -16.141 -22.906 -22.516 1 98 10 ILE B C 1
ATOM 4942 O O . ILE B 1 10 ? -15.883 -22.844 -21.312 1 98 10 ILE B O 1
ATOM 4946 N N . GLY B 1 11 ? -16 -21.875 -23.312 1 97.44 11 GLY B N 1
ATOM 4947 C CA . GLY B 1 11 ? -15.398 -20.609 -22.922 1 97.44 11 GLY B CA 1
ATOM 4948 C C . GLY B 1 11 ? -14.078 -20.328 -23.609 1 97.44 11 GLY B C 1
ATOM 4949 O O . GLY B 1 11 ? -13.172 -21.172 -23.594 1 97.44 11 GLY B O 1
ATOM 4950 N N . GLY B 1 12 ? -14.008 -19.172 -24.188 1 97.88 12 GLY B N 1
ATOM 4951 C CA . GLY B 1 12 ? -12.828 -18.797 -24.953 1 97.88 12 GLY B CA 1
ATOM 4952 C C . GLY B 1 12 ? -11.984 -17.75 -24.25 1 97.88 12 GLY B C 1
ATOM 4953 O O . GLY B 1 12 ? -11.438 -16.844 -24.891 1 97.88 12 GLY B O 1
ATOM 4954 N N . GLY B 1 13 ? -11.938 -17.766 -22.938 1 97.5 13 GLY B N 1
ATOM 4955 C CA . GLY B 1 13 ? -10.977 -16.984 -22.172 1 97.5 13 GLY B CA 1
ATOM 4956 C C . GLY B 1 13 ? -9.594 -17.609 -22.141 1 97.5 13 GLY B C 1
ATOM 4957 O O . GLY B 1 13 ? -9.312 -18.547 -22.891 1 97.5 13 GLY B O 1
ATOM 4958 N N . PRO B 1 14 ? -8.727 -17.062 -21.297 1 97.94 14 PRO B N 1
ATOM 4959 C CA . PRO B 1 14 ? -7.359 -17.594 -21.266 1 97.94 14 PRO B CA 1
ATOM 4960 C C . PRO B 1 14 ? -7.312 -19.094 -20.922 1 97.94 14 PRO B C 1
ATOM 4962 O O . PRO B 1 14 ? -6.492 -19.828 -21.469 1 97.94 14 PRO B O 1
ATOM 4965 N N . ALA B 1 15 ? -8.172 -19.531 -20.078 1 98.5 15 ALA B N 1
ATOM 4966 C CA . ALA B 1 15 ? -8.18 -20.953 -19.703 1 98.5 15 ALA B CA 1
ATOM 4967 C C . ALA B 1 15 ? -8.57 -21.828 -20.891 1 98.5 15 ALA B C 1
ATOM 4969 O O . ALA B 1 15 ? -7.906 -22.828 -21.172 1 98.5 15 ALA B O 1
ATOM 4970 N N . GLY B 1 16 ? -9.648 -21.469 -21.531 1 98.75 16 GLY B N 1
ATOM 4971 C CA . GLY B 1 16 ? -10.086 -22.219 -22.703 1 98.75 16 GLY B CA 1
ATOM 4972 C C . GLY B 1 16 ? -9.062 -22.234 -23.828 1 98.75 16 GLY B C 1
ATOM 4973 O O . GLY B 1 16 ? -8.805 -23.281 -24.422 1 98.75 16 GLY B O 1
ATOM 4974 N N . LEU B 1 17 ? -8.547 -21.125 -24.078 1 98.81 17 LEU B N 1
ATOM 4975 C CA . LEU B 1 17 ? -7.547 -21.031 -25.125 1 98.81 17 LEU B CA 1
ATOM 4976 C C . LEU B 1 17 ? -6.297 -21.828 -24.781 1 98.81 17 LEU B C 1
ATOM 4978 O O . LEU B 1 17 ? -5.672 -22.422 -25.656 1 98.81 17 LEU B O 1
ATOM 4982 N N . ASN B 1 18 ? -5.898 -21.75 -23.531 1 98.81 18 ASN B N 1
ATOM 4983 C CA . ASN B 1 18 ? -4.738 -22.531 -23.109 1 98.81 18 ASN B CA 1
ATOM 4984 C C . ASN B 1 18 ? -4.973 -24.031 -23.281 1 98.81 18 ASN B C 1
ATOM 4986 O O . ASN B 1 18 ? -4.074 -24.766 -23.703 1 98.81 18 ASN B O 1
ATOM 4990 N N . MET B 1 19 ? -6.152 -24.5 -22.938 1 98.88 19 MET B N 1
ATOM 4991 C CA . MET B 1 19 ? -6.488 -25.906 -23.125 1 98.88 19 MET B CA 1
ATOM 4992 C C . MET B 1 19 ? -6.52 -26.25 -24.609 1 98.88 19 MET B C 1
ATOM 4994 O O . MET B 1 19 ? -6.039 -27.312 -25.016 1 98.88 19 MET B O 1
ATOM 4998 N N . ALA B 1 20 ? -7.082 -25.359 -25.391 1 98.88 20 ALA B N 1
ATOM 4999 C CA . ALA B 1 20 ? -7.09 -25.547 -26.828 1 98.88 20 ALA B CA 1
ATOM 5000 C C . ALA B 1 20 ? -5.668 -25.672 -27.375 1 98.88 20 ALA B C 1
ATOM 5002 O O . ALA B 1 20 ? -5.398 -26.516 -28.234 1 98.88 20 ALA B O 1
ATOM 5003 N N . LEU B 1 21 ? -4.801 -24.859 -26.906 1 98.81 21 LEU B N 1
ATOM 5004 C CA . LEU B 1 21 ? -3.398 -24.922 -27.312 1 98.81 21 LEU B CA 1
ATOM 5005 C C . LEU B 1 21 ? -2.797 -26.281 -26.969 1 98.81 21 LEU B C 1
ATOM 5007 O O . LEU B 1 21 ? -2.096 -26.875 -27.797 1 98.81 21 LEU B O 1
ATOM 5011 N N . GLU B 1 22 ? -3.051 -26.75 -25.75 1 98.62 22 GLU B N 1
ATOM 5012 C CA . GLU B 1 22 ? -2.529 -28.047 -25.312 1 98.62 22 GLU B CA 1
ATOM 5013 C C . GLU B 1 22 ? -2.998 -29.156 -26.234 1 98.62 22 GLU B C 1
ATOM 5015 O O . GLU B 1 22 ? -2.199 -30.016 -26.656 1 98.62 22 GLU B O 1
ATOM 5020 N N . LEU B 1 23 ? -4.27 -29.188 -26.578 1 98.62 23 LEU B N 1
ATOM 5021 C CA . LEU B 1 23 ? -4.832 -30.234 -27.422 1 98.62 23 LEU B CA 1
ATOM 5022 C C . LEU B 1 23 ? -4.344 -30.094 -28.859 1 98.62 23 LEU B C 1
ATOM 5024 O O . LEU B 1 23 ? -3.955 -31.078 -29.484 1 98.62 23 LEU B O 1
ATOM 5028 N N . SER B 1 24 ? -4.324 -28.875 -29.297 1 98.38 24 SER B N 1
ATOM 5029 C CA . SER B 1 24 ? -3.914 -28.609 -30.672 1 98.38 24 SER B CA 1
ATOM 5030 C C . SER B 1 24 ? -2.469 -29.031 -30.906 1 98.38 24 SER B C 1
ATOM 5032 O O . SER B 1 24 ? -2.17 -29.703 -31.891 1 98.38 24 SER B O 1
ATOM 5034 N N . LYS B 1 25 ? -1.595 -28.672 -30.062 1 97.44 25 LYS B N 1
ATOM 5035 C CA . LYS B 1 25 ? -0.179 -28.984 -30.203 1 97.44 25 LYS B CA 1
ATOM 5036 C C . LYS B 1 25 ? 0.045 -30.5 -30.188 1 97.44 25 LYS B C 1
ATOM 5038 O O . LYS B 1 25 ? 1.026 -31 -30.75 1 97.44 25 LYS B O 1
ATOM 5043 N N . ARG B 1 26 ? -0.895 -31.234 -29.625 1 97.38 26 ARG B N 1
ATOM 5044 C CA . ARG B 1 26 ? -0.768 -32.688 -29.516 1 97.38 26 ARG B CA 1
ATOM 5045 C C . ARG B 1 26 ? -1.565 -33.375 -30.594 1 97.38 26 ARG B C 1
ATOM 5047 O O . ARG B 1 26 ? -1.614 -34.625 -30.641 1 97.38 26 ARG B O 1
ATOM 5054 N N . GLY B 1 27 ? -2.211 -32.625 -31.406 1 97.44 27 GLY B N 1
ATOM 5055 C CA . GLY B 1 27 ? -3.014 -33.188 -32.469 1 97.44 27 GLY B CA 1
ATOM 5056 C C . GLY B 1 27 ? -4.289 -33.844 -31.969 1 97.44 27 GLY B C 1
ATOM 5057 O O . GLY B 1 27 ? -4.832 -34.75 -32.625 1 97.44 27 GLY B O 1
ATOM 5058 N N . ILE B 1 28 ? -4.746 -33.5 -30.844 1 98.25 28 ILE B N 1
ATOM 5059 C CA . ILE B 1 28 ? -5.961 -34.062 -30.266 1 98.25 28 ILE B CA 1
ATOM 5060 C C . ILE B 1 28 ? -7.168 -33.219 -30.703 1 98.25 28 ILE B C 1
ATOM 5062 O O . ILE B 1 28 ? -7.152 -32 -30.641 1 98.25 28 ILE B O 1
ATOM 5066 N N . GLU B 1 29 ? -8.195 -33.875 -31.109 1 97.75 29 GLU B N 1
ATOM 5067 C CA . GLU B 1 29 ? -9.383 -33.188 -31.641 1 97.75 29 GLU B CA 1
ATOM 5068 C C . GLU B 1 29 ? -10.18 -32.5 -30.531 1 97.75 29 GLU B C 1
ATOM 5070 O O . GLU B 1 29 ? -10.352 -33.062 -29.453 1 97.75 29 GLU B O 1
ATOM 5075 N N . TYR B 1 30 ? -10.664 -31.297 -30.828 1 98.25 30 TYR B N 1
ATOM 5076 C CA . TYR B 1 30 ? -11.484 -30.547 -29.891 1 98.25 30 TYR B CA 1
ATOM 5077 C C . TYR B 1 30 ? -12.359 -29.531 -30.594 1 98.25 30 TYR B C 1
ATOM 5079 O O . TYR B 1 30 ? -12.18 -29.266 -31.797 1 98.25 30 TYR B O 1
ATOM 5087 N N . LEU B 1 31 ? -13.336 -29.031 -29.906 1 98.62 31 LEU B N 1
ATOM 5088 C CA . LEU B 1 31 ? -14.133 -27.875 -30.281 1 98.62 31 LEU B CA 1
ATOM 5089 C C . LEU B 1 31 ? -14.258 -26.891 -29.109 1 98.62 31 LEU B C 1
ATOM 5091 O O . LEU B 1 31 ? -14.508 -27.312 -27.969 1 98.62 31 LEU B O 1
ATOM 5095 N N . LEU B 1 32 ? -13.961 -25.656 -29.359 1 98.69 32 LEU B N 1
ATOM 5096 C CA . LEU B 1 32 ? -14.125 -24.625 -28.344 1 98.69 32 LEU B CA 1
ATOM 5097 C C . LEU B 1 32 ? -15.328 -23.734 -28.641 1 98.69 32 LEU B C 1
ATOM 5099 O O . LEU B 1 32 ? -15.461 -23.219 -29.766 1 98.69 32 LEU B O 1
ATOM 5103 N N . LEU B 1 33 ? -16.25 -23.641 -27.719 1 98.12 33 LEU B N 1
ATOM 5104 C CA . LEU B 1 33 ? -17.438 -22.797 -27.828 1 98.12 33 LEU B CA 1
ATOM 5105 C C . LEU B 1 33 ? -17.281 -21.516 -27.031 1 98.12 33 LEU B C 1
ATOM 5107 O O . LEU B 1 33 ? -17 -21.562 -25.828 1 98.12 33 LEU B O 1
ATOM 5111 N N . GLU B 1 34 ? -17.391 -20.375 -27.656 1 97.62 34 GLU B N 1
ATOM 5112 C CA . GLU B 1 34 ? -17.328 -19.062 -27.016 1 97.62 34 GLU B CA 1
ATOM 5113 C C . GLU B 1 34 ? -18.641 -18.312 -27.156 1 97.62 34 GLU B C 1
ATOM 5115 O O . GLU B 1 34 ? -19.203 -18.234 -28.25 1 97.62 34 GLU B O 1
ATOM 5120 N N . ALA B 1 35 ? -19.141 -17.797 -26.047 1 95.56 35 ALA B N 1
ATOM 5121 C CA . ALA B 1 35 ? -20.453 -17.172 -26.016 1 95.56 35 ALA B CA 1
ATOM 5122 C C . ALA B 1 35 ? -20.438 -15.828 -26.75 1 95.56 35 ALA B C 1
ATOM 5124 O O . ALA B 1 35 ? -21.438 -15.43 -27.344 1 95.56 35 ALA B O 1
ATOM 5125 N N . ASN B 1 36 ? -19.312 -15.148 -26.75 1 95.81 36 ASN B N 1
ATOM 5126 C CA . ASN B 1 36 ? -19.234 -13.789 -27.281 1 95.81 36 ASN B CA 1
ATOM 5127 C C . ASN B 1 36 ? -18.766 -13.789 -28.734 1 95.81 36 ASN B C 1
ATOM 5129 O O . ASN B 1 36 ? -18.5 -14.852 -29.297 1 95.81 36 ASN B O 1
ATOM 5133 N N . GLU B 1 37 ? -18.688 -12.57 -29.281 1 96.31 37 GLU B N 1
ATOM 5134 C CA . GLU B 1 37 ? -18.328 -12.391 -30.672 1 96.31 37 GLU B CA 1
ATOM 5135 C C . GLU B 1 37 ? -16.859 -12.742 -30.906 1 96.31 37 GLU B C 1
ATOM 5137 O O . GLU B 1 37 ? -16.484 -13.18 -32 1 96.31 37 GLU B O 1
ATOM 5142 N N . THR B 1 38 ? -16.078 -12.539 -29.922 1 96.81 38 THR B N 1
ATOM 5143 C CA . THR B 1 38 ? -14.664 -12.859 -29.984 1 96.81 38 THR B CA 1
ATOM 5144 C C . THR B 1 38 ? -14.203 -13.547 -28.703 1 96.81 38 THR B C 1
ATOM 5146 O O . THR B 1 38 ? -14.914 -13.523 -27.703 1 96.81 38 THR B O 1
ATOM 5149 N N . VAL B 1 39 ? -13.07 -14.227 -28.828 1 97.75 39 VAL B N 1
ATOM 5150 C CA . VAL B 1 39 ? -12.469 -14.789 -27.625 1 97.75 39 VAL B CA 1
ATOM 5151 C C . VAL B 1 39 ? -12.078 -13.672 -26.656 1 97.75 39 VAL B C 1
ATOM 5153 O O . VAL B 1 39 ? -11.961 -12.516 -27.062 1 97.75 39 VAL B O 1
ATOM 5156 N N . GLY B 1 40 ? -11.945 -13.992 -25.438 1 95.75 40 GLY B N 1
ATOM 5157 C CA . GLY B 1 40 ? -11.555 -13.031 -24.422 1 95.75 40 GLY B CA 1
ATOM 5158 C C . GLY B 1 40 ? -12.695 -12.141 -23.969 1 95.75 40 GLY B C 1
ATOM 5159 O O . GLY B 1 40 ? -12.469 -11.055 -23.422 1 95.75 40 GLY B O 1
ATOM 5160 N N . GLY B 1 41 ? -13.93 -12.547 -24.156 1 91.31 41 GLY B N 1
ATOM 5161 C CA . GLY B 1 41 ? -15.102 -11.719 -23.922 1 91.31 41 GLY B CA 1
ATOM 5162 C C . GLY B 1 41 ? -15.195 -11.203 -22.484 1 91.31 41 GLY B C 1
ATOM 5163 O O . GLY B 1 41 ? -15.711 -10.117 -22.25 1 91.31 41 GLY B O 1
ATOM 5164 N N . GLN B 1 42 ? -14.68 -11.906 -21.516 1 89.06 42 GLN B N 1
ATOM 5165 C CA . GLN B 1 42 ? -14.75 -11.523 -20.109 1 89.06 42 GLN B CA 1
ATOM 5166 C C . GLN B 1 42 ? -13.984 -10.219 -19.859 1 89.06 42 GLN B C 1
ATOM 5168 O O . GLN B 1 42 ? -14.367 -9.43 -18.984 1 89.06 42 GLN B O 1
ATOM 5173 N N . TRP B 1 43 ? -12.961 -9.898 -20.609 1 93.56 43 TRP B N 1
ATOM 5174 C CA . TRP B 1 43 ? -12.062 -8.773 -20.375 1 93.56 43 TRP B CA 1
ATOM 5175 C C . TRP B 1 43 ? -12.664 -7.477 -20.906 1 93.56 43 TRP B C 1
ATOM 5177 O O . TRP B 1 43 ? -12.094 -6.398 -20.719 1 93.56 43 TRP B O 1
ATOM 5187 N N . ASP B 1 44 ? -13.844 -7.621 -21.562 1 91.25 44 ASP B N 1
ATOM 5188 C CA . ASP B 1 44 ? -14.633 -6.441 -21.906 1 91.25 44 ASP B CA 1
ATOM 5189 C C . ASP B 1 44 ? -15.406 -5.926 -20.688 1 91.25 44 ASP B C 1
ATOM 5191 O O . ASP B 1 44 ? -15.781 -4.75 -20.641 1 91.25 44 ASP B O 1
ATOM 5195 N N . ARG B 1 45 ? -15.578 -6.855 -19.75 1 87.69 45 ARG B N 1
ATOM 5196 C CA . ARG B 1 45 ? -16.469 -6.527 -18.641 1 87.69 45 ARG B CA 1
ATOM 5197 C C . ARG B 1 45 ? -15.703 -6.383 -17.328 1 87.69 45 ARG B C 1
ATOM 5199 O O . ARG B 1 45 ? -16.016 -5.523 -16.516 1 87.69 45 ARG B O 1
ATOM 5206 N N . PHE B 1 46 ? -14.734 -7.301 -17.094 1 90.62 46 PHE B N 1
ATOM 5207 C CA . PHE B 1 46 ? -14 -7.348 -15.828 1 90.62 46 PHE B CA 1
ATOM 5208 C C . PHE B 1 46 ? -12.5 -7.246 -16.062 1 90.62 46 PHE B C 1
ATOM 5210 O O . PHE B 1 46 ? -11.984 -7.793 -17.047 1 90.62 46 PHE B O 1
ATOM 5217 N N . PRO B 1 47 ? -11.805 -6.578 -15.164 1 94.06 47 PRO B N 1
ATOM 5218 C CA . PRO B 1 47 ? -12.312 -5.77 -14.055 1 94.06 47 PRO B CA 1
ATOM 5219 C C . PRO B 1 47 ? -13.023 -4.504 -14.523 1 94.06 47 PRO B C 1
ATOM 5221 O O . PRO B 1 47 ? -12.711 -3.98 -15.602 1 94.06 47 PRO B O 1
ATOM 5224 N N . VAL B 1 48 ? -13.906 -4.012 -13.711 1 95.75 48 VAL B N 1
ATOM 5225 C CA . VAL B 1 48 ? -14.828 -2.99 -14.188 1 95.75 48 VAL B CA 1
ATOM 5226 C C . VAL B 1 48 ? -14.07 -1.694 -14.469 1 95.75 48 VAL B C 1
ATOM 5228 O O . VAL B 1 48 ? -14.477 -0.903 -15.32 1 95.75 48 VAL B O 1
ATOM 5231 N N . CYS B 1 49 ? -12.945 -1.49 -13.797 1 95.75 49 CYS B N 1
ATOM 5232 C CA . CYS B 1 49 ? -12.188 -0.262 -14.016 1 95.75 49 CYS B CA 1
ATOM 5233 C C . CYS B 1 49 ? -11.094 -0.475 -15.055 1 95.75 49 CYS B C 1
ATOM 5235 O O . CYS B 1 49 ? -10.305 0.434 -15.328 1 95.75 49 CYS B O 1
ATOM 5237 N N . GLY B 1 50 ? -10.898 -1.647 -15.547 1 95.25 50 GLY B N 1
ATOM 5238 C CA . GLY B 1 50 ? -10.164 -1.909 -16.766 1 95.25 50 GLY B CA 1
ATOM 5239 C C . GLY B 1 50 ? -8.695 -2.195 -16.531 1 95.25 50 GLY B C 1
ATOM 5240 O O . GLY B 1 50 ? -7.961 -2.533 -17.469 1 95.25 50 GLY B O 1
ATOM 5241 N N . GLU B 1 51 ? -8.18 -2.082 -15.305 1 94.75 51 GLU B N 1
ATOM 5242 C CA . GLU B 1 51 ? -6.773 -2.344 -15.008 1 94.75 51 GLU B CA 1
ATOM 5243 C C . GLU B 1 51 ? -6.59 -3.713 -14.359 1 94.75 51 GLU B C 1
ATOM 5245 O O . GLU B 1 51 ? -7.312 -4.062 -13.422 1 94.75 51 GLU B O 1
ATOM 5250 N N . LEU B 1 52 ? -5.625 -4.508 -14.914 1 95.06 52 LEU B N 1
ATOM 5251 C CA . LEU B 1 52 ? -5.348 -5.832 -14.367 1 95.06 52 LEU B CA 1
ATOM 5252 C C . LEU B 1 52 ? -4.441 -5.742 -13.148 1 95.06 52 LEU B C 1
ATOM 5254 O O . LEU B 1 52 ? -3.654 -4.801 -13.023 1 95.06 52 LEU B O 1
ATOM 5258 N N . ILE B 1 53 ? -4.578 -6.73 -12.211 1 91.81 53 ILE B N 1
ATOM 5259 C CA . ILE B 1 53 ? -3.74 -6.766 -11.016 1 91.81 53 ILE B CA 1
ATOM 5260 C C . ILE B 1 53 ? -2.662 -7.836 -11.18 1 91.81 53 ILE B C 1
ATOM 5262 O O . ILE B 1 53 ? -1.856 -8.055 -10.273 1 91.81 53 ILE B O 1
ATOM 5266 N N . SER B 1 54 ? -2.627 -8.555 -12.312 1 93.69 54 SER B N 1
ATOM 5267 C CA . SER B 1 54 ? -1.572 -9.508 -12.641 1 93.69 54 SER B CA 1
ATOM 5268 C C . SER B 1 54 ? -0.339 -8.797 -13.188 1 93.69 54 SER B C 1
ATOM 5270 O O . SER B 1 54 ? -0.448 -7.934 -14.062 1 93.69 54 SER B O 1
ATOM 5272 N N . LEU B 1 55 ? 0.782 -9.203 -12.711 1 92.12 55 LEU B N 1
ATOM 5273 C CA . LEU B 1 55 ? 2.02 -8.484 -12.984 1 92.12 55 LEU B CA 1
ATOM 5274 C C . LEU B 1 55 ? 2.521 -8.773 -14.398 1 92.12 55 LEU B C 1
ATOM 5276 O O . LEU B 1 55 ? 2.357 -9.891 -14.898 1 92.12 55 LEU B O 1
ATOM 5280 N N . ASN B 1 56 ? 3.07 -7.812 -14.984 1 94.88 56 ASN B N 1
ATOM 5281 C CA . ASN B 1 56 ? 3.77 -7.875 -16.266 1 94.88 56 ASN B CA 1
ATOM 5282 C C . ASN B 1 56 ? 5.137 -7.199 -16.188 1 94.88 56 ASN B C 1
ATOM 5284 O O . ASN B 1 56 ? 5.219 -5.973 -16.062 1 94.88 56 ASN B O 1
ATOM 5288 N N . LYS B 1 57 ? 6.168 -7.945 -16.141 1 94.62 57 LYS B N 1
ATOM 5289 C CA . LYS B 1 57 ? 7.52 -7.398 -16.109 1 94.62 57 LYS B CA 1
ATOM 5290 C C . LYS B 1 57 ? 8.289 -7.762 -17.375 1 94.62 57 LYS B C 1
ATOM 5292 O O . LYS B 1 57 ? 8.711 -8.906 -17.547 1 94.62 57 LYS B O 1
ATOM 5297 N N . LYS B 1 58 ? 8.57 -6.781 -18.125 1 93.56 58 LYS B N 1
ATOM 5298 C CA . LYS B 1 58 ? 9.195 -7.004 -19.438 1 93.56 58 LYS B CA 1
ATOM 5299 C C . LYS B 1 58 ? 10.68 -7.34 -19.281 1 93.56 58 LYS B C 1
ATOM 5301 O O . LYS B 1 58 ? 11.203 -8.188 -20 1 93.56 58 LYS B O 1
ATOM 5306 N N . TYR B 1 59 ? 11.328 -6.691 -18.359 1 92.94 59 TYR B N 1
ATOM 5307 C CA . TYR B 1 59 ? 12.766 -6.852 -18.203 1 92.94 59 TYR B CA 1
ATOM 5308 C C . TYR B 1 59 ? 13.094 -7.625 -16.938 1 92.94 59 TYR B C 1
ATOM 5310 O O . TYR B 1 59 ? 12.68 -7.234 -15.836 1 92.94 59 TYR B O 1
ATOM 5318 N N . VAL B 1 60 ? 13.711 -8.742 -17.062 1 89.25 60 VAL B N 1
ATOM 5319 C CA . VAL B 1 60 ? 14.156 -9.578 -15.945 1 89.25 60 VAL B CA 1
ATOM 5320 C C . VAL B 1 60 ? 15.602 -10 -16.172 1 89.25 60 VAL B C 1
ATOM 5322 O O . VAL B 1 60 ? 16.094 -9.992 -17.297 1 89.25 60 VAL B O 1
ATOM 5325 N N . PRO B 1 61 ? 16.266 -10.344 -15.062 1 82.94 61 PRO B N 1
ATOM 5326 C CA . PRO B 1 61 ? 17.656 -10.781 -15.242 1 82.94 61 PRO B CA 1
ATOM 5327 C C . PRO B 1 61 ? 17.766 -12.125 -15.961 1 82.94 61 PRO B C 1
ATOM 5329 O O . PRO B 1 61 ? 17.438 -13.164 -15.375 1 82.94 61 PRO B O 1
ATOM 5332 N N . GLY B 1 62 ? 18.078 -12.102 -17.297 1 80.62 62 GLY B N 1
ATOM 5333 C CA . GLY B 1 62 ? 18.25 -13.336 -18.047 1 80.62 62 GLY B CA 1
ATOM 5334 C C . GLY B 1 62 ? 17.25 -13.477 -19.188 1 80.62 62 GLY B C 1
ATOM 5335 O O . GLY B 1 62 ? 16.344 -12.656 -19.328 1 80.62 62 GLY B O 1
ATOM 5336 N N . ASP B 1 63 ? 17.391 -14.586 -19.922 1 84.62 63 ASP B N 1
ATOM 5337 C CA . ASP B 1 63 ? 16.594 -14.688 -21.125 1 84.62 63 ASP B CA 1
ATOM 5338 C C . ASP B 1 63 ? 15.898 -16.047 -21.219 1 84.62 63 ASP B C 1
ATOM 5340 O O . ASP B 1 63 ? 15.266 -16.359 -22.234 1 84.62 63 ASP B O 1
ATOM 5344 N N . ASN B 1 64 ? 15.977 -16.812 -20.141 1 91.19 64 ASN B N 1
ATOM 5345 C CA . ASN B 1 64 ? 15.289 -18.094 -20.156 1 91.19 64 ASN B CA 1
ATOM 5346 C C . ASN B 1 64 ? 13.781 -17.922 -20.25 1 91.19 64 ASN B C 1
ATOM 5348 O O . ASN B 1 64 ? 13.188 -17.141 -19.5 1 91.19 64 ASN B O 1
ATOM 5352 N N . HIS B 1 65 ? 13.172 -18.688 -21.125 1 94.25 65 HIS B N 1
ATOM 5353 C CA . HIS B 1 65 ? 11.766 -18.5 -21.453 1 94.25 65 HIS B CA 1
ATOM 5354 C C . HIS B 1 65 ? 10.883 -18.75 -20.234 1 94.25 65 HIS B C 1
ATOM 5356 O O . HIS B 1 65 ? 10.047 -17.906 -19.891 1 94.25 65 HIS B O 1
ATOM 5362 N N . THR B 1 66 ? 11.062 -19.891 -19.562 1 93.94 66 THR B N 1
ATOM 5363 C CA . THR B 1 66 ? 10.188 -20.25 -18.438 1 93.94 66 THR B CA 1
ATOM 5364 C C . THR B 1 66 ? 10.477 -19.375 -17.234 1 93.94 66 THR B C 1
ATOM 5366 O O . THR B 1 66 ? 9.562 -19.062 -16.453 1 93.94 66 THR B O 1
ATOM 5369 N N . TYR B 1 67 ? 11.734 -18.922 -17.109 1 92.81 67 TYR B N 1
ATOM 5370 C CA . TYR B 1 67 ? 12.055 -17.969 -16.047 1 92.81 67 TYR B CA 1
ATOM 5371 C C . TYR B 1 67 ? 11.328 -16.656 -16.266 1 92.81 67 TYR B C 1
ATOM 5373 O O . TYR B 1 67 ? 10.742 -16.094 -15.336 1 92.81 67 TYR B O 1
ATOM 5381 N N . ARG B 1 68 ? 11.336 -16.188 -17.516 1 92.75 68 ARG B N 1
ATOM 5382 C CA . ARG B 1 68 ? 10.664 -14.93 -17.844 1 92.75 68 ARG B CA 1
ATOM 5383 C C . ARG B 1 68 ? 9.164 -15.031 -17.578 1 92.75 68 ARG B C 1
ATOM 5385 O O . ARG B 1 68 ? 8.539 -14.062 -17.156 1 92.75 68 ARG B O 1
ATOM 5392 N N . MET B 1 69 ? 8.68 -16.172 -17.734 1 94.56 69 MET B N 1
ATOM 5393 C CA . MET B 1 69 ? 7.238 -16.375 -17.594 1 94.56 69 MET B CA 1
ATOM 5394 C C . MET B 1 69 ? 6.82 -16.312 -16.125 1 94.56 69 MET B C 1
ATOM 5396 O O . MET B 1 69 ? 5.641 -16.156 -15.828 1 94.56 69 MET B O 1
ATOM 5400 N N . ARG B 1 70 ? 7.777 -16.375 -15.18 1 94 70 ARG B N 1
ATOM 5401 C CA . ARG B 1 70 ? 7.477 -16.156 -13.766 1 94 70 ARG B CA 1
ATOM 5402 C C . ARG B 1 70 ? 6.961 -14.742 -13.523 1 94 70 ARG B C 1
ATOM 5404 O O . ARG B 1 70 ? 6.207 -14.508 -12.578 1 94 70 ARG B O 1
ATOM 5411 N N . TYR B 1 71 ? 7.383 -13.883 -14.461 1 93.94 71 TYR B N 1
ATOM 5412 C CA . TYR B 1 71 ? 7.105 -12.469 -14.234 1 93.94 71 TYR B CA 1
ATOM 5413 C C . TYR B 1 71 ? 6.223 -11.906 -15.344 1 93.94 71 TYR B C 1
ATOM 5415 O O . TYR B 1 71 ? 5.98 -10.695 -15.398 1 93.94 71 TYR B O 1
ATOM 5423 N N . ASP B 1 72 ? 5.871 -12.711 -16.25 1 95.88 72 ASP B N 1
ATOM 5424 C CA . ASP B 1 72 ? 4.809 -12.547 -17.234 1 95.88 72 ASP B CA 1
ATOM 5425 C C . ASP B 1 72 ? 3.588 -13.391 -16.859 1 95.88 72 ASP B C 1
ATOM 5427 O O . ASP B 1 72 ? 3.49 -14.555 -17.25 1 95.88 72 ASP B O 1
ATOM 5431 N N . TRP B 1 73 ? 2.65 -12.719 -16.219 1 96.75 73 TRP B N 1
ATOM 5432 C CA . TRP B 1 73 ? 1.532 -13.477 -15.664 1 96.75 73 TRP B CA 1
ATOM 5433 C C . TRP B 1 73 ? 0.41 -13.617 -16.688 1 96.75 73 TRP B C 1
ATOM 5435 O O . TRP B 1 73 ? -0.721 -13.961 -16.328 1 96.75 73 TRP B O 1
ATOM 5445 N N . HIS B 1 74 ? 0.729 -13.367 -18 1 97.62 74 HIS B N 1
ATOM 5446 C CA . HIS B 1 74 ? -0.334 -13.273 -18.984 1 97.62 74 HIS B CA 1
ATOM 5447 C C . HIS B 1 74 ? -0.104 -14.258 -20.141 1 97.62 74 HIS B C 1
ATOM 5449 O O . HIS B 1 74 ? -1.054 -14.867 -20.641 1 97.62 74 HIS B O 1
ATOM 5455 N N . THR B 1 75 ? 1.104 -14.43 -20.5 1 98.25 75 THR B N 1
ATOM 5456 C CA . THR B 1 75 ? 1.403 -15.352 -21.594 1 98.25 75 THR B CA 1
ATOM 5457 C C . THR B 1 75 ? 0.938 -16.766 -21.266 1 98.25 75 THR B C 1
ATOM 5459 O O . THR B 1 75 ? 1.15 -17.234 -20.141 1 98.25 75 THR B O 1
ATOM 5462 N N . LEU B 1 76 ? 0.305 -17.422 -22.203 1 98.19 76 LEU B N 1
ATOM 5463 C CA . LEU B 1 76 ? -0.211 -18.766 -21.984 1 98.19 76 LEU B CA 1
ATOM 5464 C C . LEU B 1 76 ? 0.925 -19.781 -21.938 1 98.19 76 LEU B C 1
ATOM 5466 O O . LEU B 1 76 ? 1.883 -19.672 -22.719 1 98.19 76 LEU B O 1
ATOM 5470 N N . SER B 1 77 ? 0.831 -20.719 -21.062 1 95.31 77 SER B N 1
ATOM 5471 C CA . SER B 1 77 ? 1.94 -21.578 -20.688 1 95.31 77 SER B CA 1
ATOM 5472 C C . SER B 1 77 ? 2.357 -22.484 -21.859 1 95.31 77 SER B C 1
ATOM 5474 O O . SER B 1 77 ? 3.508 -22.922 -21.922 1 95.31 77 SER B O 1
ATOM 5476 N N . THR B 1 78 ? 1.448 -22.766 -22.734 1 96.81 78 THR B N 1
ATOM 5477 C CA . THR B 1 78 ? 1.725 -23.703 -23.828 1 96.81 78 THR B CA 1
ATOM 5478 C C . THR B 1 78 ? 2.57 -23.031 -24.906 1 96.81 78 THR B C 1
ATOM 5480 O O . THR B 1 78 ? 3.148 -23.703 -25.766 1 96.81 78 THR B O 1
ATOM 5483 N N . ILE B 1 79 ? 2.619 -21.734 -24.938 1 97.81 79 ILE B N 1
ATOM 5484 C CA . ILE B 1 79 ? 3.523 -21.016 -25.828 1 97.81 79 ILE B CA 1
ATOM 5485 C C . ILE B 1 79 ? 4.969 -21.25 -25.391 1 97.81 79 ILE B C 1
ATOM 5487 O O . ILE B 1 79 ? 5.379 -20.812 -24.312 1 97.81 79 ILE B O 1
ATOM 5491 N N . ASP B 1 80 ? 5.734 -21.891 -26.234 1 96.25 80 ASP B N 1
ATOM 5492 C CA . ASP B 1 80 ? 7.09 -22.266 -25.828 1 96.25 80 ASP B CA 1
ATOM 5493 C C . ASP B 1 80 ? 8.117 -21.312 -26.438 1 96.25 80 ASP B C 1
ATOM 5495 O O . ASP B 1 80 ? 7.758 -20.328 -27.094 1 96.25 80 ASP B O 1
ATOM 5499 N N . ALA B 1 81 ? 9.375 -21.562 -26.125 1 96 81 ALA B N 1
ATOM 5500 C CA . ALA B 1 81 ? 10.469 -20.703 -26.547 1 96 81 ALA B CA 1
ATOM 5501 C C . ALA B 1 81 ? 10.547 -20.594 -28.062 1 96 81 ALA B C 1
ATOM 5503 O O . ALA B 1 81 ? 10.828 -19.531 -28.609 1 96 81 ALA B O 1
ATOM 5504 N N . GLU B 1 82 ? 10.336 -21.672 -28.719 1 96.94 82 GLU B N 1
ATOM 5505 C CA . GLU B 1 82 ? 10.398 -21.703 -30.188 1 96.94 82 GLU B CA 1
ATOM 5506 C C . GLU B 1 82 ? 9.297 -20.859 -30.797 1 96.94 82 GLU B C 1
ATOM 5508 O O . GLU B 1 82 ? 9.523 -20.156 -31.797 1 96.94 82 GLU B O 1
ATOM 5513 N N . ASP B 1 83 ? 8.086 -20.938 -30.203 1 97.88 83 ASP B N 1
ATOM 5514 C CA . ASP B 1 83 ? 6.98 -20.109 -30.672 1 97.88 83 ASP B CA 1
ATOM 5515 C C . ASP B 1 83 ? 7.355 -18.625 -30.625 1 97.88 83 ASP B C 1
ATOM 5517 O O . ASP B 1 83 ? 7.117 -17.891 -31.578 1 97.88 83 ASP B O 1
ATOM 5521 N N . VAL B 1 84 ? 7.961 -18.25 -29.531 1 96.69 84 VAL B N 1
ATOM 5522 C CA . VAL B 1 84 ? 8.273 -16.844 -29.297 1 96.69 84 VAL B CA 1
ATOM 5523 C C . VAL B 1 84 ? 9.391 -16.391 -30.234 1 96.69 84 VAL B C 1
ATOM 5525 O O . VAL B 1 84 ? 9.398 -15.258 -30.703 1 96.69 84 VAL B O 1
ATOM 5528 N N . VAL B 1 85 ? 10.375 -17.234 -30.484 1 96.12 85 VAL B N 1
ATOM 5529 C CA . VAL B 1 85 ? 11.445 -16.938 -31.422 1 96.12 85 VAL B CA 1
ATOM 5530 C C . VAL B 1 85 ? 10.859 -16.672 -32.812 1 96.12 85 VAL B C 1
ATOM 5532 O O . VAL B 1 85 ? 11.281 -15.75 -33.5 1 96.12 85 VAL B O 1
ATOM 5535 N N . ASN B 1 86 ? 9.898 -17.484 -33.125 1 97.44 86 ASN B N 1
ATOM 5536 C CA . ASN B 1 86 ? 9.266 -17.359 -34.438 1 97.44 86 ASN B CA 1
ATOM 5537 C C . ASN B 1 86 ? 8.367 -16.125 -34.5 1 97.44 86 ASN B C 1
ATOM 5539 O O . ASN B 1 86 ? 8.25 -15.508 -35.562 1 97.44 86 ASN B O 1
ATOM 5543 N N . ASP B 1 87 ? 7.691 -15.828 -33.406 1 98.31 87 ASP B N 1
ATOM 5544 C CA . ASP B 1 87 ? 6.812 -14.672 -33.312 1 98.31 87 ASP B CA 1
ATOM 5545 C C . ASP B 1 87 ? 6.836 -14.078 -31.922 1 98.31 87 ASP B C 1
ATOM 5547 O O . ASP B 1 87 ? 6.047 -14.477 -31.062 1 98.31 87 ASP B O 1
ATOM 5551 N N . PRO B 1 88 ? 7.645 -13.039 -31.719 1 96.75 88 PRO B N 1
ATOM 5552 C CA . PRO B 1 88 ? 7.793 -12.453 -30.391 1 96.75 88 PRO B CA 1
ATOM 5553 C C . PRO B 1 88 ? 6.473 -11.945 -29.828 1 96.75 88 PRO B C 1
ATOM 5555 O O . PRO B 1 88 ? 6.305 -11.883 -28.594 1 96.75 88 PRO B O 1
ATOM 5558 N N . LYS B 1 89 ? 5.492 -11.672 -30.609 1 98.06 89 LYS B N 1
ATOM 5559 C CA . LYS B 1 89 ? 4.223 -11.109 -30.172 1 98.06 89 LYS B CA 1
ATOM 5560 C C . LYS B 1 89 ? 3.373 -12.172 -29.469 1 98.06 89 LYS B C 1
ATOM 5562 O O . LYS B 1 89 ? 2.355 -11.852 -28.844 1 98.06 89 LYS B O 1
ATOM 5567 N N . LEU B 1 90 ? 3.828 -13.398 -29.5 1 98.44 90 LEU B N 1
ATOM 5568 C CA . LEU B 1 90 ? 3.146 -14.445 -28.75 1 98.44 90 LEU B CA 1
ATOM 5569 C C . LEU B 1 90 ? 3.447 -14.32 -27.266 1 98.44 90 LEU B C 1
ATOM 5571 O O . LEU B 1 90 ? 2.785 -14.953 -26.438 1 98.44 90 LEU B O 1
ATOM 5575 N N . GLN B 1 91 ? 4.43 -13.531 -27 1 97.19 91 GLN B N 1
ATOM 5576 C CA . GLN B 1 91 ? 4.711 -13.164 -25.609 1 97.19 91 GLN B CA 1
ATOM 5577 C C . GLN B 1 91 ? 4.008 -11.867 -25.234 1 97.19 91 GLN B C 1
ATOM 5579 O O . GLN B 1 91 ? 4.176 -10.844 -25.906 1 97.19 91 GLN B O 1
ATOM 5584 N N . PHE B 1 92 ? 3.307 -11.875 -24.125 1 98.12 92 PHE B N 1
ATOM 5585 C CA . PHE B 1 92 ? 2.482 -10.727 -23.766 1 98.12 92 PHE B CA 1
ATOM 5586 C C . PHE B 1 92 ? 3.35 -9.516 -23.469 1 98.12 92 PHE B C 1
ATOM 5588 O O . PHE B 1 92 ? 2.957 -8.375 -23.734 1 98.12 92 PHE B O 1
ATOM 5595 N N . THR B 1 93 ? 4.551 -9.68 -22.906 1 96.19 93 THR B N 1
ATOM 5596 C CA . THR B 1 93 ? 5.43 -8.594 -22.5 1 96.19 93 THR B CA 1
ATOM 5597 C C . THR B 1 93 ? 5.812 -7.727 -23.703 1 96.19 93 THR B C 1
ATOM 5599 O O . THR B 1 93 ? 6.328 -6.621 -23.531 1 96.19 93 THR B O 1
ATOM 5602 N N . GLU B 1 94 ? 5.555 -8.156 -24.906 1 97 94 GLU B N 1
ATOM 5603 C CA . GLU B 1 94 ? 5.859 -7.398 -26.109 1 97 94 GLU B CA 1
ATOM 5604 C C . GLU B 1 94 ? 4.711 -6.465 -26.484 1 97 94 GLU B C 1
ATOM 5606 O O . GLU B 1 94 ? 4.848 -5.625 -27.375 1 97 94 GLU B O 1
ATOM 5611 N N . TRP B 1 95 ? 3.621 -6.559 -25.812 1 97.88 95 TRP B N 1
ATOM 5612 C CA . TRP B 1 95 ? 2.451 -5.738 -26.094 1 97.88 95 TRP B CA 1
ATOM 5613 C C . TRP B 1 95 ? 2.459 -4.465 -25.25 1 97.88 95 TRP B C 1
ATOM 5615 O O . TRP B 1 95 ? 1.89 -3.447 -25.656 1 97.88 95 TRP B O 1
ATOM 5625 N N . THR B 1 96 ? 3.016 -4.527 -24.094 1 96.31 96 THR B N 1
ATOM 5626 C CA . THR B 1 96 ? 3.092 -3.381 -23.203 1 96.31 96 THR B CA 1
ATOM 5627 C C . THR B 1 96 ? 4.176 -3.588 -22.141 1 96.31 96 THR B C 1
ATOM 5629 O O . THR B 1 96 ? 4.465 -4.723 -21.75 1 96.31 96 THR B O 1
ATOM 5632 N N . SER B 1 97 ? 4.789 -2.518 -21.719 1 92.56 97 SER B N 1
ATOM 5633 C CA . SER B 1 97 ? 5.754 -2.57 -20.625 1 92.56 97 SER B CA 1
ATOM 5634 C C . SER B 1 97 ? 5.102 -2.193 -19.297 1 92.56 97 SER B C 1
ATOM 5636 O O . SER B 1 97 ? 5.754 -2.213 -18.25 1 92.56 97 SER B O 1
ATOM 5638 N N . ALA B 1 98 ? 3.77 -1.906 -19.391 1 92.5 98 ALA B N 1
ATOM 5639 C CA . ALA B 1 98 ? 3.078 -1.547 -18.156 1 92.5 98 ALA B CA 1
ATOM 5640 C C . ALA B 1 98 ? 3.088 -2.705 -17.156 1 92.5 98 ALA B C 1
ATOM 5642 O O . ALA B 1 98 ? 2.801 -3.848 -17.531 1 92.5 98 ALA B O 1
ATOM 5643 N N . HIS B 1 99 ? 3.445 -2.383 -15.93 1 90.5 99 HIS B N 1
ATOM 5644 C CA . HIS B 1 99 ? 3.514 -3.416 -14.898 1 90.5 99 HIS B CA 1
ATOM 5645 C C . HIS B 1 99 ? 2.131 -3.984 -14.594 1 90.5 99 HIS B C 1
ATOM 5647 O O . HIS B 1 99 ? 1.994 -5.176 -14.312 1 90.5 99 HIS B O 1
ATOM 5653 N N . TRP B 1 100 ? 1.127 -3.094 -14.617 1 92.06 100 TRP B N 1
ATOM 5654 C CA . TRP B 1 100 ? -0.283 -3.449 -14.492 1 92.06 100 TRP B CA 1
ATOM 5655 C C . TRP B 1 100 ? -1.041 -3.137 -15.781 1 92.06 100 TRP B C 1
ATOM 5657 O O . TRP B 1 100 ? -1.562 -2.031 -15.945 1 92.06 100 TRP B O 1
ATOM 5667 N N . PRO B 1 101 ? -1.2 -4.121 -16.609 1 96.06 101 PRO B N 1
ATOM 5668 C CA . PRO B 1 101 ? -1.688 -3.85 -17.969 1 96.06 101 PRO B CA 1
ATOM 5669 C C . PRO B 1 101 ? -3.201 -3.646 -18.016 1 96.06 101 PRO B C 1
ATOM 5671 O O . PRO B 1 101 ? -3.9 -3.945 -17.047 1 96.06 101 PRO B O 1
ATOM 5674 N N . SER B 1 102 ? -3.637 -3.113 -19.125 1 96.5 102 SER B N 1
ATOM 5675 C CA . SER B 1 102 ? -5.062 -2.957 -19.406 1 96.5 102 SER B CA 1
ATOM 5676 C C . SER B 1 102 ? -5.699 -4.289 -19.781 1 96.5 102 SER B C 1
ATOM 5678 O O . SER B 1 102 ? -5.094 -5.09 -20.5 1 96.5 102 SER B O 1
ATOM 5680 N N . ALA B 1 103 ? -6.965 -4.469 -19.328 1 96.88 103 ALA B N 1
ATOM 5681 C CA . ALA B 1 103 ? -7.738 -5.648 -19.703 1 96.88 103 ALA B CA 1
ATOM 5682 C C . ALA B 1 103 ? -7.961 -5.703 -21.203 1 96.88 103 ALA B C 1
ATOM 5684 O O . ALA B 1 103 ? -7.969 -6.785 -21.797 1 96.88 103 ALA B O 1
ATOM 5685 N N . ARG B 1 104 ? -8.062 -4.555 -21.828 1 96.75 104 ARG B N 1
ATOM 5686 C CA . ARG B 1 104 ? -8.305 -4.477 -23.266 1 96.75 104 ARG B CA 1
ATOM 5687 C C . ARG B 1 104 ? -7.113 -5.02 -24.047 1 96.75 104 ARG B C 1
ATOM 5689 O O . ARG B 1 104 ? -7.289 -5.746 -25.031 1 96.75 104 ARG B O 1
ATOM 5696 N N . ILE B 1 105 ? -5.93 -4.695 -23.609 1 98 105 ILE B N 1
ATOM 5697 C CA . ILE B 1 105 ? -4.727 -5.172 -24.281 1 98 105 ILE B CA 1
ATOM 5698 C C . ILE B 1 105 ? -4.629 -6.691 -24.141 1 98 105 ILE B C 1
ATOM 5700 O O . ILE B 1 105 ? -4.215 -7.375 -25.078 1 98 105 ILE B O 1
ATOM 5704 N N . TYR B 1 106 ? -5.027 -7.203 -23.047 1 98.12 106 TYR B N 1
ATOM 5705 C CA . TYR B 1 106 ? -4.969 -8.648 -22.844 1 98.12 106 TYR B CA 1
ATOM 5706 C C . TYR B 1 106 ? -5.949 -9.367 -23.766 1 98.12 106 TYR B C 1
ATOM 5708 O O . TYR B 1 106 ? -5.633 -10.422 -24.328 1 98.12 106 TYR B O 1
ATOM 5716 N N . LYS B 1 107 ? -7.137 -8.781 -23.922 1 98 107 LYS B N 1
ATOM 5717 C CA . LYS B 1 107 ? -8.102 -9.344 -24.875 1 98 107 LYS B CA 1
ATOM 5718 C C . LYS B 1 107 ? -7.512 -9.406 -26.281 1 98 107 LYS B C 1
ATOM 5720 O O . LYS B 1 107 ? -7.625 -10.422 -26.953 1 98 107 LYS B O 1
ATOM 5725 N N . GLU B 1 108 ? -6.949 -8.359 -26.703 1 98.44 108 GLU B N 1
ATOM 5726 C CA . GLU B 1 108 ? -6.348 -8.312 -28.031 1 98.44 108 GLU B CA 1
ATOM 5727 C C . GLU B 1 108 ? -5.23 -9.344 -28.156 1 98.44 108 GLU B C 1
ATOM 5729 O O . GLU B 1 108 ? -5.066 -9.961 -29.219 1 98.44 108 GLU B O 1
ATOM 5734 N N . TYR B 1 109 ? -4.469 -9.508 -27.141 1 98.44 109 TYR B N 1
ATOM 5735 C CA . TYR B 1 109 ? -3.434 -10.531 -27.109 1 98.44 109 TYR B CA 1
ATOM 5736 C C . TYR B 1 109 ? -4.031 -11.922 -27.312 1 98.44 109 TYR B C 1
ATOM 5738 O O . TYR B 1 109 ? -3.523 -12.711 -28.109 1 98.44 109 TYR B O 1
ATOM 5746 N N . LEU B 1 110 ? -5.078 -12.242 -26.578 1 98.56 110 LEU B N 1
ATOM 5747 C CA . LEU B 1 110 ? -5.719 -13.547 -26.688 1 98.56 110 LEU B CA 1
ATOM 5748 C C . LEU B 1 110 ? -6.227 -13.797 -28.109 1 98.56 110 LEU B C 1
ATOM 5750 O O . LEU B 1 110 ? -6.098 -14.906 -28.625 1 98.56 110 LEU B O 1
ATOM 5754 N N . LYS B 1 111 ? -6.805 -12.789 -28.688 1 98.62 111 LYS B N 1
ATOM 5755 C CA . LYS B 1 111 ? -7.234 -12.898 -30.078 1 98.62 111 LYS B CA 1
ATOM 5756 C C . LYS B 1 111 ? -6.059 -13.227 -31 1 98.62 111 LYS B C 1
ATOM 5758 O O . LYS B 1 111 ? -6.172 -14.07 -31.891 1 98.62 111 LYS B O 1
ATOM 5763 N N . TYR B 1 112 ? -5.004 -12.508 -30.75 1 98.69 112 TYR B N 1
ATOM 5764 C CA . TYR B 1 112 ? -3.797 -12.711 -31.547 1 98.69 112 TYR B CA 1
ATOM 5765 C C . TYR B 1 112 ? -3.293 -14.141 -31.422 1 98.69 112 TYR B C 1
ATOM 5767 O O . TYR B 1 112 ? -2.963 -14.781 -32.406 1 98.69 112 TYR B O 1
ATOM 5775 N N . VAL B 1 113 ? -3.232 -14.664 -30.234 1 98.62 113 VAL B N 1
ATOM 5776 C CA . VAL B 1 113 ? -2.762 -16.016 -29.969 1 98.62 113 VAL B CA 1
ATOM 5777 C C . VAL B 1 113 ? -3.66 -17.031 -30.688 1 98.62 113 VAL B C 1
ATOM 5779 O O . VAL B 1 113 ? -3.172 -17.938 -31.359 1 98.62 113 VAL B O 1
ATOM 5782 N N . ALA B 1 114 ? -4.953 -16.859 -30.547 1 98.69 114 ALA B N 1
ATOM 5783 C CA . ALA B 1 114 ? -5.895 -17.766 -31.188 1 98.69 114 ALA B CA 1
ATOM 5784 C C . ALA B 1 114 ? -5.66 -17.812 -32.688 1 98.69 114 ALA B C 1
ATOM 5786 O O . ALA B 1 114 ? -5.68 -18.891 -33.312 1 98.69 114 ALA B O 1
ATOM 5787 N N . ASP B 1 115 ? -5.461 -16.703 -33.25 1 98.5 115 ASP B N 1
ATOM 5788 C CA . ASP B 1 115 ? -5.266 -16.594 -34.688 1 98.5 115 ASP B CA 1
ATOM 5789 C C . ASP B 1 115 ? -3.92 -17.172 -35.094 1 98.5 115 ASP B C 1
ATOM 5791 O O . ASP B 1 115 ? -3.865 -18.094 -35.938 1 98.5 115 ASP B O 1
ATOM 5795 N N . LYS B 1 116 ? -2.832 -16.734 -34.5 1 98.25 116 LYS B N 1
ATOM 5796 C CA . LYS B 1 116 ? -1.475 -17.062 -34.938 1 98.25 116 LYS B CA 1
ATOM 5797 C C . LYS B 1 116 ? -1.139 -18.516 -34.656 1 98.25 116 LYS B C 1
ATOM 5799 O O . LYS B 1 116 ? -0.338 -19.125 -35.344 1 98.25 116 LYS B O 1
ATOM 5804 N N . MET B 1 117 ? -1.793 -19.062 -33.656 1 98.25 117 MET B N 1
ATOM 5805 C CA . MET B 1 117 ? -1.515 -20.453 -33.281 1 98.25 117 MET B CA 1
ATOM 5806 C C . MET B 1 117 ? -2.488 -21.391 -34 1 98.25 117 MET B C 1
ATOM 5808 O O . MET B 1 117 ? -2.494 -22.594 -33.719 1 98.25 117 MET B O 1
ATOM 5812 N N . GLY B 1 118 ? -3.373 -20.844 -34.812 1 97.69 118 GLY B N 1
ATOM 5813 C CA . GLY B 1 118 ? -4.238 -21.656 -35.656 1 97.69 118 GLY B CA 1
ATOM 5814 C C . GLY B 1 118 ? -5.41 -22.266 -34.906 1 97.69 118 GLY B C 1
ATOM 5815 O O . GLY B 1 118 ? -5.914 -23.328 -35.281 1 97.69 118 GLY B O 1
ATOM 5816 N N . LEU B 1 119 ? -5.859 -21.656 -33.906 1 98.5 119 LEU B N 1
ATOM 5817 C CA . LEU B 1 119 ? -6.93 -22.219 -33.062 1 98.5 119 LEU B CA 1
ATOM 5818 C C . LEU B 1 119 ? -8.297 -21.859 -33.656 1 98.5 119 LEU B C 1
ATOM 5820 O O . LEU B 1 119 ? -9.297 -22.5 -33.344 1 98.5 119 LEU B O 1
ATOM 5824 N N . VAL B 1 120 ? -8.391 -20.828 -34.406 1 97.94 120 VAL B N 1
ATOM 5825 C CA . VAL B 1 120 ? -9.641 -20.234 -34.875 1 97.94 120 VAL B CA 1
ATOM 5826 C C . VAL B 1 120 ? -10.484 -21.266 -35.594 1 97.94 120 VAL B C 1
ATOM 5828 O O . VAL B 1 120 ? -11.711 -21.266 -35.5 1 97.94 120 VAL B O 1
ATOM 5831 N N . LYS B 1 121 ? -9.859 -22.203 -36.25 1 97 121 LYS B N 1
ATOM 5832 C CA . LYS B 1 121 ? -10.57 -23.219 -37.031 1 97 121 LYS B CA 1
ATOM 5833 C C . LYS B 1 121 ? -11.398 -24.125 -36.125 1 97 121 LYS B C 1
ATOM 5835 O O . LYS B 1 121 ? -12.367 -24.734 -36.594 1 97 121 LYS B O 1
ATOM 5840 N N . CYS B 1 122 ? -11.031 -24.188 -34.906 1 98.19 122 CYS B N 1
ATOM 5841 C CA . CYS B 1 122 ? -11.719 -25.062 -33.969 1 98.19 122 CYS B CA 1
ATOM 5842 C C . CYS B 1 122 ? -12.5 -24.266 -32.938 1 98.19 122 CYS B C 1
ATOM 5844 O O . CYS B 1 122 ? -12.922 -24.812 -31.906 1 98.19 122 CYS B O 1
ATOM 5846 N N . ILE B 1 123 ? -12.641 -22.984 -33.125 1 98.31 123 ILE B N 1
ATOM 5847 C CA . ILE B 1 123 ? -13.391 -22.109 -32.25 1 98.31 123 ILE B CA 1
ATOM 5848 C C . ILE B 1 123 ? -14.688 -21.672 -32.906 1 98.31 123 ILE B C 1
ATOM 5850 O O . ILE B 1 123 ? -14.688 -21.297 -34.094 1 98.31 123 ILE B O 1
ATOM 5854 N N . ARG B 1 124 ? -15.766 -21.812 -32.25 1 97.75 124 ARG B N 1
ATOM 5855 C CA . ARG B 1 124 ? -17.047 -21.25 -32.688 1 97.75 124 ARG B CA 1
ATOM 5856 C C . ARG B 1 124 ? -17.516 -20.172 -31.719 1 97.75 124 ARG B C 1
ATOM 5858 O O . ARG B 1 124 ? -17.641 -20.422 -30.516 1 97.75 124 ARG B O 1
ATOM 5865 N N . THR B 1 125 ? -17.703 -19 -32.188 1 97 125 THR B N 1
ATOM 5866 C CA . THR B 1 125 ? -18.141 -17.859 -31.391 1 97 125 THR B CA 1
ATOM 5867 C C . THR B 1 125 ? -19.641 -17.688 -31.469 1 97 125 THR B C 1
ATOM 5869 O O . THR B 1 125 ? -20.328 -18.391 -32.219 1 97 125 THR B O 1
ATOM 5872 N N . ASN B 1 126 ? -20.172 -16.844 -30.609 1 96.31 126 ASN B N 1
ATOM 5873 C CA . ASN B 1 126 ? -21.609 -16.625 -30.5 1 96.31 126 ASN B CA 1
ATOM 5874 C C . ASN B 1 126 ? -22.344 -17.938 -30.219 1 96.31 126 ASN B C 1
ATOM 5876 O O . ASN B 1 126 ? -23.391 -18.203 -30.812 1 96.31 126 ASN B O 1
ATOM 5880 N N . MET B 1 127 ? -21.672 -18.75 -29.438 1 95.81 127 MET B N 1
ATOM 5881 C CA . MET B 1 127 ? -22.203 -20.062 -29.062 1 95.81 127 MET B CA 1
ATOM 5882 C C . MET B 1 127 ? -22.344 -20.172 -27.547 1 95.81 127 MET B C 1
ATOM 5884 O O . MET B 1 127 ? -21.594 -20.906 -26.891 1 95.81 127 MET B O 1
ATOM 5888 N N . ARG B 1 128 ? -23.375 -19.516 -27.016 1 95.44 128 ARG B N 1
ATOM 5889 C CA . ARG B 1 128 ? -23.641 -19.625 -25.594 1 95.44 128 ARG B CA 1
ATOM 5890 C C . ARG B 1 128 ? -24.266 -20.969 -25.25 1 95.44 128 ARG B C 1
ATOM 5892 O O . ARG B 1 128 ? -25.328 -21.312 -25.781 1 95.44 128 ARG B O 1
ATOM 5899 N N . VAL B 1 129 ? -23.625 -21.688 -24.438 1 96.56 129 VAL B N 1
ATOM 5900 C CA . VAL B 1 129 ? -24.156 -22.969 -23.984 1 96.56 129 VAL B CA 1
ATOM 5901 C C . VAL B 1 129 ? -25.312 -22.734 -23.016 1 96.56 129 VAL B C 1
ATOM 5903 O O . VAL B 1 129 ? -25.141 -22.031 -22.016 1 96.56 129 VAL B O 1
ATOM 5906 N N . ARG B 1 130 ? -26.422 -23.406 -23.234 1 96.12 130 ARG B N 1
ATOM 5907 C CA . ARG B 1 130 ? -27.609 -23.172 -22.438 1 96.12 130 ARG B CA 1
ATOM 5908 C C . ARG B 1 130 ? -27.812 -24.297 -21.422 1 96.12 130 ARG B C 1
ATOM 5910 O O . ARG B 1 130 ? -28.344 -24.062 -20.328 1 96.12 130 ARG B O 1
ATOM 5917 N N . ARG B 1 131 ? -27.438 -25.422 -21.938 1 96.44 131 ARG B N 1
ATOM 5918 C CA . ARG B 1 131 ? -27.719 -26.578 -21.094 1 96.44 131 ARG B CA 1
ATOM 5919 C C . ARG B 1 131 ? -26.75 -27.719 -21.375 1 96.44 131 ARG B C 1
ATOM 5921 O O . ARG B 1 131 ? -26.406 -27.969 -22.547 1 96.44 131 ARG B O 1
ATOM 5928 N N . ILE B 1 132 ? -26.328 -28.422 -20.328 1 97.44 132 ILE B N 1
ATOM 5929 C CA . ILE B 1 132 ? -25.484 -29.594 -20.438 1 97.44 132 ILE B CA 1
ATOM 5930 C C . ILE B 1 132 ? -26.188 -30.797 -19.797 1 97.44 132 ILE B C 1
ATOM 5932 O O . ILE B 1 132 ? -26.562 -30.75 -18.609 1 97.44 132 ILE B O 1
ATOM 5936 N N . MET B 1 133 ? -26.359 -31.781 -20.547 1 96.94 133 MET B N 1
ATOM 5937 C CA . MET B 1 133 ? -27 -33.031 -20.094 1 96.94 133 MET B CA 1
ATOM 5938 C C . MET B 1 133 ? -26.078 -34.219 -20.328 1 96.94 133 MET B C 1
ATOM 5940 O O . MET B 1 133 ? -25.062 -34.094 -21.016 1 96.94 133 MET B O 1
ATOM 5944 N N . LYS B 1 134 ? -26.391 -35.25 -19.688 1 95.88 134 LYS B N 1
ATOM 5945 C CA . LYS B 1 134 ? -25.672 -36.5 -19.922 1 95.88 134 LYS B CA 1
ATOM 5946 C C . LYS B 1 134 ? -26.641 -37.594 -20.312 1 95.88 134 LYS B C 1
ATOM 5948 O O . LYS B 1 134 ? -27.656 -37.812 -19.656 1 95.88 134 LYS B O 1
ATOM 5953 N N . GLU B 1 135 ? -26.344 -38.281 -21.516 1 93.06 135 GLU B N 1
ATOM 5954 C CA . GLU B 1 135 ? -27.109 -39.406 -22.031 1 93.06 135 GLU B CA 1
ATOM 5955 C C . GLU B 1 135 ? -26.188 -40.531 -22.469 1 93.06 135 GLU B C 1
ATOM 5957 O O . GLU B 1 135 ? -25.281 -40.312 -23.281 1 93.06 135 GLU B O 1
ATOM 5962 N N . ASN B 1 136 ? -26.516 -41.781 -22.109 1 89.06 136 ASN B N 1
ATOM 5963 C CA . ASN B 1 136 ? -25.75 -42.969 -22.484 1 89.06 136 ASN B CA 1
ATOM 5964 C C . ASN B 1 136 ? -24.25 -42.719 -22.344 1 89.06 136 ASN B C 1
ATOM 5966 O O . ASN B 1 136 ? -23.484 -42.938 -23.297 1 89.06 136 ASN B O 1
ATOM 5970 N N . GLU B 1 137 ? -23.75 -42.125 -21.406 1 88.31 137 GLU B N 1
ATOM 5971 C CA . GLU B 1 137 ? -22.344 -41.938 -21.016 1 88.31 137 GLU B CA 1
ATOM 5972 C C . GLU B 1 137 ? -21.734 -40.75 -21.75 1 88.31 137 GLU B C 1
ATOM 5974 O O . GLU B 1 137 ? -20.547 -40.438 -21.562 1 88.31 137 GLU B O 1
ATOM 5979 N N . HIS B 1 138 ? -22.547 -40.094 -22.625 1 95.44 138 HIS B N 1
ATOM 5980 C CA . HIS B 1 138 ? -22.062 -38.906 -23.344 1 95.44 138 HIS B CA 1
ATOM 5981 C C . HIS B 1 138 ? -22.734 -37.625 -22.812 1 95.44 138 HIS B C 1
ATOM 5983 O O . HIS B 1 138 ? -23.875 -37.656 -22.375 1 95.44 138 HIS B O 1
ATOM 5989 N N . PHE B 1 139 ? -21.953 -36.594 -22.938 1 98.06 139 PHE B N 1
ATOM 5990 C CA . PHE B 1 139 ? -22.531 -35.281 -22.641 1 98.06 139 PHE B CA 1
ATOM 5991 C C . PHE B 1 139 ? -23.281 -34.75 -23.844 1 98.06 139 PHE B C 1
ATOM 5993 O O . PHE B 1 139 ? -22.844 -34.906 -24.984 1 98.06 139 PHE B O 1
ATOM 6000 N N . ILE B 1 140 ? -24.406 -34.156 -23.594 1 97.69 140 ILE B N 1
ATOM 6001 C CA . ILE B 1 140 ? -25.172 -33.406 -24.609 1 97.69 140 ILE B CA 1
ATOM 6002 C C . ILE B 1 140 ? -25.172 -31.922 -24.266 1 97.69 140 ILE B C 1
ATOM 6004 O O . ILE B 1 140 ? -25.641 -31.516 -23.203 1 97.69 140 ILE B O 1
ATOM 6008 N N . ILE B 1 141 ? -24.641 -31.125 -25.172 1 97.62 141 ILE B N 1
ATOM 6009 C CA . ILE B 1 141 ? -24.531 -29.688 -24.984 1 97.62 141 ILE B CA 1
ATOM 6010 C C . ILE B 1 141 ? -25.547 -28.969 -25.875 1 97.62 141 ILE B C 1
ATOM 6012 O O . ILE B 1 141 ? -25.484 -29.062 -27.094 1 97.62 141 ILE B O 1
ATOM 6016 N N . GLU B 1 142 ? -26.422 -28.281 -25.234 1 96.88 142 GLU B N 1
ATOM 6017 C CA . GLU B 1 142 ? -27.438 -27.531 -25.938 1 96.88 142 GLU B CA 1
ATOM 6018 C C . GLU B 1 142 ? -27.047 -26.062 -26.109 1 96.88 142 GLU B C 1
ATOM 6020 O O . GLU B 1 142 ? -26.766 -25.375 -25.125 1 96.88 142 GLU B O 1
ATOM 6025 N N . ILE B 1 143 ? -27 -25.625 -27.297 1 95.56 143 ILE B N 1
ATOM 6026 C CA . ILE B 1 143 ? -26.641 -24.25 -27.609 1 95.56 143 ILE B CA 1
ATOM 6027 C C . ILE B 1 143 ? -27.906 -23.453 -27.938 1 95.56 143 ILE B C 1
ATOM 6029 O O . ILE B 1 143 ? -28.031 -22.297 -27.547 1 95.56 143 ILE B O 1
ATOM 6033 N N . SER B 1 144 ? -28.781 -24.047 -28.719 1 92.31 144 SER B N 1
ATOM 6034 C CA . SER B 1 144 ? -30.109 -23.516 -29.016 1 92.31 144 SER B CA 1
ATOM 6035 C C . SER B 1 144 ? -31.125 -24.641 -29.125 1 92.31 144 SER B C 1
ATOM 6037 O O . SER B 1 144 ? -30.781 -25.828 -28.984 1 92.31 144 SER B O 1
ATOM 6039 N N . ASP B 1 145 ? -32.344 -24.172 -29.422 1 89 145 ASP B N 1
ATOM 6040 C CA . ASP B 1 145 ? -33.406 -25.156 -29.562 1 89 145 ASP B CA 1
ATOM 6041 C C . ASP B 1 145 ? -33.156 -26.094 -30.719 1 89 145 ASP B C 1
ATOM 6043 O O . ASP B 1 145 ? -33.562 -27.266 -30.703 1 89 145 ASP B O 1
ATOM 6047 N N . SER B 1 146 ? -32.438 -25.703 -31.609 1 91.19 146 SER B N 1
ATOM 6048 C CA . SER B 1 146 ? -32.25 -26.484 -32.844 1 91.19 146 SER B CA 1
ATOM 6049 C C . SER B 1 146 ? -30.828 -27.016 -32.938 1 91.19 146 SER B C 1
ATOM 6051 O O . SER B 1 146 ? -30.484 -27.719 -33.906 1 91.19 146 SER B O 1
ATOM 6053 N N . LEU B 1 147 ? -30 -26.688 -31.984 1 93.75 147 LEU B N 1
ATOM 6054 C CA . LEU B 1 147 ? -28.609 -27.078 -32.125 1 93.75 147 LEU B CA 1
ATOM 6055 C C . LEU B 1 147 ? -28.094 -27.703 -30.828 1 93.75 147 LEU B C 1
ATOM 6057 O O . LEU B 1 147 ? -28.016 -27.047 -29.797 1 93.75 147 LEU B O 1
ATOM 6061 N N . SER B 1 148 ? -27.75 -28.953 -30.906 1 95.19 148 SER B N 1
ATOM 6062 C CA . SER B 1 148 ? -27.109 -29.719 -29.828 1 95.19 148 SER B CA 1
ATOM 6063 C C . SER B 1 148 ? -25.953 -30.562 -30.359 1 95.19 148 SER B C 1
ATOM 6065 O O . SER B 1 148 ? -26.031 -31.094 -31.469 1 95.19 148 SER B O 1
ATOM 6067 N N . ILE B 1 149 ? -24.984 -30.656 -29.562 1 96.5 149 ILE B N 1
ATOM 6068 C CA . ILE B 1 149 ? -23.828 -31.484 -29.922 1 96.5 149 ILE B CA 1
ATOM 6069 C C . ILE B 1 149 ? -23.453 -32.375 -28.734 1 96.5 149 ILE B C 1
ATOM 6071 O O . ILE B 1 149 ? -23.828 -32.094 -27.594 1 96.5 149 ILE B O 1
ATOM 6075 N N . SER B 1 150 ? -22.781 -33.438 -29 1 97.19 150 SER B N 1
ATOM 6076 C CA . SER B 1 150 ? -22.406 -34.375 -27.938 1 97.19 150 SER B CA 1
ATOM 6077 C C . SER B 1 150 ? -20.891 -34.438 -27.766 1 97.19 150 SER B C 1
ATOM 6079 O O . SER B 1 150 ? -20.141 -34.031 -28.672 1 97.19 150 SER B O 1
ATOM 6081 N N . ALA B 1 151 ? -20.453 -34.906 -26.609 1 97.81 151 ALA B N 1
ATOM 6082 C CA . ALA B 1 151 ? -19.016 -34.969 -26.328 1 97.81 151 ALA B CA 1
ATOM 6083 C C . ALA B 1 151 ? -18.719 -36.094 -25.328 1 97.81 151 ALA B C 1
ATOM 6085 O O . ALA B 1 151 ? -19.594 -36.469 -24.547 1 97.81 151 ALA B O 1
ATOM 6086 N N . ASP B 1 152 ? -17.484 -36.625 -25.422 1 97.88 152 ASP B N 1
ATOM 6087 C CA . ASP B 1 152 ? -17.016 -37.562 -24.406 1 97.88 152 ASP B CA 1
ATOM 6088 C C . ASP B 1 152 ? -16.609 -36.844 -23.125 1 97.88 152 ASP B C 1
ATOM 6090 O O . ASP B 1 152 ? -16.844 -37.312 -22.016 1 97.88 152 ASP B O 1
ATOM 6094 N N . ARG B 1 153 ? -15.977 -35.688 -23.266 1 97.94 153 ARG B N 1
ATOM 6095 C CA . ARG B 1 153 ? -15.445 -34.875 -22.172 1 97.94 153 ARG B CA 1
ATOM 6096 C C . ARG B 1 153 ? -15.727 -33.406 -22.391 1 97.94 153 ARG B C 1
ATOM 6098 O O . ARG B 1 153 ? -15.68 -32.906 -23.531 1 97.94 153 ARG B O 1
ATOM 6105 N N . ILE B 1 154 ? -15.969 -32.75 -21.312 1 98.19 154 ILE B N 1
ATOM 6106 C CA . ILE B 1 154 ? -16.203 -31.328 -21.344 1 98.19 154 ILE B CA 1
ATOM 6107 C C . ILE B 1 154 ? -15.219 -30.609 -20.422 1 98.19 154 ILE B C 1
ATOM 6109 O O . ILE B 1 154 ? -14.938 -31.078 -19.328 1 98.19 154 ILE B O 1
ATOM 6113 N N . PHE B 1 155 ? -14.633 -29.531 -20.906 1 98.69 155 PHE B N 1
ATOM 6114 C CA . PHE B 1 155 ? -13.812 -28.625 -20.109 1 98.69 155 PHE B CA 1
ATOM 6115 C C . PHE B 1 155 ? -14.516 -27.281 -19.906 1 98.69 155 PHE B C 1
ATOM 6117 O O . PHE B 1 155 ? -14.562 -26.469 -20.828 1 98.69 155 PHE B O 1
ATOM 6124 N N . CYS B 1 156 ? -15.031 -27.078 -18.719 1 98.12 156 CYS B N 1
ATOM 6125 C CA . CYS B 1 156 ? -15.734 -25.844 -18.391 1 98.12 156 CYS B CA 1
ATOM 6126 C C . CYS B 1 156 ? -14.742 -24.719 -18.094 1 98.12 156 CYS B C 1
ATOM 6128 O O . CYS B 1 156 ? -14.156 -24.688 -17.016 1 98.12 156 CYS B O 1
ATOM 6130 N N . ALA B 1 157 ? -14.594 -23.766 -18.953 1 97.69 157 ALA B N 1
ATOM 6131 C CA . ALA B 1 157 ? -13.703 -22.625 -18.828 1 97.69 157 ALA B CA 1
ATOM 6132 C C . ALA B 1 157 ? -14.484 -21.312 -18.875 1 97.69 157 ALA B C 1
ATOM 6134 O O . ALA B 1 157 ? -14.062 -20.344 -19.516 1 97.69 157 ALA B O 1
ATOM 6135 N N . THR B 1 158 ? -15.578 -21.188 -18.188 1 92.12 158 THR B N 1
ATOM 6136 C CA . THR B 1 158 ? -16.516 -20.078 -18.344 1 92.12 158 THR B CA 1
ATOM 6137 C C . THR B 1 158 ? -16.172 -18.938 -17.406 1 92.12 158 THR B C 1
ATOM 6139 O O . THR B 1 158 ? -16.672 -17.812 -17.578 1 92.12 158 THR B O 1
ATOM 6142 N N . GLY B 1 159 ? -15.266 -19.156 -16.484 1 86.94 159 GLY B N 1
ATOM 6143 C CA . GLY B 1 159 ? -14.984 -18.125 -15.508 1 86.94 159 GLY B CA 1
ATOM 6144 C C . GLY B 1 159 ? -16.125 -17.922 -14.523 1 86.94 159 GLY B C 1
ATOM 6145 O O . GLY B 1 159 ? -16.75 -18.875 -14.078 1 86.94 159 GLY B O 1
ATOM 6146 N N . VAL B 1 160 ? -16.359 -16.578 -14.133 1 78.75 160 VAL B N 1
ATOM 6147 C CA . VAL B 1 160 ? -17.344 -16.25 -13.117 1 78.75 160 VAL B CA 1
ATOM 6148 C C . VAL B 1 160 ? -18.75 -16.484 -13.656 1 78.75 160 VAL B C 1
ATOM 6150 O O . VAL B 1 160 ? -19.031 -16.219 -14.828 1 78.75 160 VAL B O 1
ATOM 6153 N N . SER B 1 161 ? -19.562 -16.953 -12.766 1 73 161 SER B N 1
ATOM 6154 C CA . SER B 1 161 ? -20.906 -17.297 -13.188 1 73 161 SER B CA 1
ATOM 6155 C C . SER B 1 161 ? -21.938 -16.312 -12.648 1 73 161 SER B C 1
ATOM 6157 O O . SER B 1 161 ? -22.719 -15.742 -13.406 1 73 161 SER B O 1
ATOM 6159 N N . LYS B 1 162 ? -21.938 -16.094 -11.336 1 85.25 162 LYS B N 1
ATOM 6160 C CA . LYS B 1 162 ? -22.953 -15.227 -10.742 1 85.25 162 LYS B CA 1
ATOM 6161 C C . LYS B 1 162 ? -22.391 -14.445 -9.555 1 85.25 162 LYS B C 1
ATOM 6163 O O . LYS B 1 162 ? -21.609 -14.977 -8.773 1 85.25 162 LYS B O 1
ATOM 6168 N N . PRO B 1 163 ? -22.938 -13.156 -9.422 1 89.5 163 PRO B N 1
ATOM 6169 C CA . PRO B 1 163 ? -22.547 -12.414 -8.219 1 89.5 163 PRO B CA 1
ATOM 6170 C C . PRO B 1 163 ? -23.172 -12.977 -6.945 1 89.5 163 PRO B C 1
ATOM 6172 O O . PRO B 1 163 ? -24.281 -13.516 -6.98 1 89.5 163 PRO B O 1
ATOM 6175 N N . ILE B 1 164 ? -22.5 -12.859 -5.895 1 89.75 164 ILE B N 1
ATOM 6176 C CA . ILE B 1 164 ? -23.031 -13.25 -4.594 1 89.75 164 ILE B CA 1
ATOM 6177 C C . ILE B 1 164 ? -23.781 -12.078 -3.967 1 89.75 164 ILE B C 1
ATOM 6179 O O . ILE B 1 164 ? -23.234 -10.984 -3.826 1 89.75 164 ILE B O 1
ATOM 6183 N N . MET B 1 165 ? -25.031 -12.312 -3.605 1 90.62 165 MET B N 1
ATOM 6184 C CA . MET B 1 165 ? -25.844 -11.312 -2.914 1 90.62 165 MET B CA 1
ATOM 6185 C C . MET B 1 165 ? -25.891 -11.586 -1.414 1 90.62 165 MET B C 1
ATOM 6187 O O . MET B 1 165 ? -26.297 -12.664 -0.982 1 90.62 165 MET B O 1
ATOM 6191 N N . PRO B 1 166 ? -25.391 -10.594 -0.667 1 92.25 166 PRO B N 1
ATOM 6192 C CA . PRO B 1 166 ? -25.484 -10.82 0.777 1 92.25 166 PRO B CA 1
ATOM 6193 C C . PRO B 1 166 ? -26.922 -10.805 1.287 1 92.25 166 PRO B C 1
ATOM 6195 O O . PRO B 1 166 ? -27.797 -10.172 0.686 1 92.25 166 PRO B O 1
ATOM 6198 N N . ASP B 1 167 ? -27.125 -11.516 2.395 1 92.75 167 ASP B N 1
ATOM 6199 C CA . ASP B 1 167 ? -28.438 -11.578 3.016 1 92.75 167 ASP B CA 1
ATOM 6200 C C . ASP B 1 167 ? -28.688 -10.375 3.92 1 92.75 167 ASP B C 1
ATOM 6202 O O . ASP B 1 167 ? -28.5 -10.453 5.137 1 92.75 167 ASP B O 1
ATOM 6206 N N . ILE B 1 168 ? -29.062 -9.219 3.424 1 96.5 168 ILE B N 1
ATOM 6207 C CA . ILE B 1 168 ? -29.375 -7.965 4.105 1 96.5 168 ILE B CA 1
ATOM 6208 C C . ILE B 1 168 ? -30.797 -7.547 3.789 1 96.5 168 ILE B C 1
ATOM 6210 O O . ILE B 1 168 ? -31.188 -7.48 2.621 1 96.5 168 ILE B O 1
ATOM 6214 N N . LYS B 1 169 ? -31.578 -7.293 4.844 1 97.69 169 LYS B N 1
ATOM 6215 C CA . LYS B 1 169 ? -32.969 -6.898 4.652 1 97.69 169 LYS B CA 1
ATOM 6216 C C . LYS B 1 169 ? -33.094 -5.652 3.775 1 97.69 169 LYS B C 1
ATOM 6218 O O . LYS B 1 169 ? -32.438 -4.641 4.047 1 97.69 169 LYS B O 1
ATOM 6223 N N . GLY B 1 170 ? -33.781 -5.746 2.668 1 97.56 170 GLY B N 1
ATOM 6224 C CA . GLY B 1 170 ? -34.062 -4.59 1.823 1 97.56 170 GLY B CA 1
ATOM 6225 C C . GLY B 1 170 ? -33.031 -4.434 0.7 1 97.56 170 GLY B C 1
ATOM 6226 O O . GLY B 1 170 ? -33.219 -3.576 -0.172 1 97.56 170 GLY B O 1
ATOM 6227 N N . LEU B 1 171 ? -31.984 -5.219 0.708 1 96.69 171 LEU B N 1
ATOM 6228 C CA . LEU B 1 171 ? -30.984 -5.145 -0.353 1 96.69 171 LEU B CA 1
ATOM 6229 C C . LEU B 1 171 ? -31.484 -5.824 -1.622 1 96.69 171 LEU B C 1
ATOM 6231 O O . LEU B 1 171 ? -31.797 -7.02 -1.613 1 96.69 171 LEU B O 1
ATOM 6235 N N . ASN B 1 172 ? -31.594 -5.062 -2.656 1 95.06 172 ASN B N 1
ATOM 6236 C CA . ASN B 1 172 ? -32.031 -5.562 -3.955 1 95.06 172 ASN B CA 1
ATOM 6237 C C . ASN B 1 172 ? -31.562 -4.66 -5.094 1 95.06 172 ASN B C 1
ATOM 6239 O O . ASN B 1 172 ? -30.75 -3.76 -4.883 1 95.06 172 ASN B O 1
ATOM 6243 N N . ALA B 1 173 ? -32.031 -4.941 -6.273 1 91.12 173 ALA B N 1
ATOM 6244 C CA . ALA B 1 173 ? -31.547 -4.254 -7.469 1 91.12 173 ALA B CA 1
ATOM 6245 C C . ALA B 1 173 ? -31.875 -2.764 -7.414 1 91.12 173 ALA B C 1
ATOM 6247 O O . ALA B 1 173 ? -31.172 -1.947 -8.023 1 91.12 173 ALA B O 1
ATOM 6248 N N . GLU B 1 174 ? -32.844 -2.396 -6.633 1 93 174 GLU B N 1
ATOM 6249 C CA . GLU B 1 174 ? -33.281 -1.002 -6.555 1 93 174 GLU B CA 1
ATOM 6250 C C . GLU B 1 174 ? -32.5 -0.246 -5.484 1 93 174 GLU B C 1
ATOM 6252 O O . GLU B 1 174 ? -32.5 0.986 -5.449 1 93 174 GLU B O 1
ATOM 6257 N N . THR B 1 175 ? -31.891 -1.001 -4.613 1 96.31 175 THR B N 1
ATOM 6258 C CA . THR B 1 175 ? -31.266 -0.339 -3.471 1 96.31 175 THR B CA 1
ATOM 6259 C C . THR B 1 175 ? -29.75 -0.52 -3.5 1 96.31 175 THR B C 1
ATOM 6261 O O . THR B 1 175 ? -29.062 -0.159 -2.547 1 96.31 175 THR B O 1
ATOM 6264 N N . CYS B 1 176 ? -29.234 -1.107 -4.543 1 96.44 176 CYS B N 1
ATOM 6265 C CA . CYS B 1 176 ? -27.797 -1.263 -4.617 1 96.44 176 CYS B CA 1
ATOM 6266 C C . CYS B 1 176 ? -27.312 -1.3 -6.066 1 96.44 176 CYS B C 1
ATOM 6268 O O . CYS B 1 176 ? -28.141 -1.397 -6.984 1 96.44 176 CYS B O 1
ATOM 6270 N N . THR B 1 177 ? -26.109 -1.061 -6.293 1 96.56 177 THR B N 1
ATOM 6271 C CA . THR B 1 177 ? -25.391 -1.308 -7.543 1 96.56 177 THR B CA 1
ATOM 6272 C C . THR B 1 177 ? -24.469 -2.518 -7.406 1 96.56 177 THR B C 1
ATOM 6274 O O . THR B 1 177 ? -23.641 -2.572 -6.5 1 96.56 177 THR B O 1
ATOM 6277 N N . LEU B 1 178 ? -24.656 -3.52 -8.266 1 95.88 178 LEU B N 1
ATOM 6278 C CA . LEU B 1 178 ? -23.75 -4.664 -8.258 1 95.88 178 LEU B CA 1
ATOM 6279 C C . LEU B 1 178 ? -22.422 -4.316 -8.922 1 95.88 178 LEU B C 1
ATOM 6281 O O . LEU B 1 178 ? -22.375 -3.451 -9.805 1 95.88 178 LEU B O 1
ATOM 6285 N N . TYR B 1 179 ? -21.391 -4.957 -8.531 1 95.75 179 TYR B N 1
ATOM 6286 C CA . TYR B 1 179 ? -20.047 -4.742 -9.078 1 95.75 179 TYR B CA 1
ATOM 6287 C C . TYR B 1 179 ? -20.078 -4.762 -10.602 1 95.75 179 TYR B C 1
ATOM 6289 O O . TYR B 1 179 ? -19.516 -3.883 -11.25 1 95.75 179 TYR B O 1
ATOM 6297 N N . GLU B 1 180 ? -20.797 -5.734 -11.141 1 92.81 180 GLU B N 1
ATOM 6298 C CA . GLU B 1 180 ? -20.812 -5.941 -12.586 1 92.81 180 GLU B CA 1
ATOM 6299 C C . GLU B 1 180 ? -21.547 -4.809 -13.297 1 92.81 180 GLU B C 1
ATOM 6301 O O . GLU B 1 180 ? -21.422 -4.648 -14.516 1 92.81 180 GLU B O 1
ATOM 6306 N N . ASN B 1 181 ? -22.297 -4.023 -12.508 1 94.38 181 ASN B N 1
ATOM 6307 C CA . ASN B 1 181 ? -23.078 -2.938 -13.094 1 94.38 181 ASN B CA 1
ATOM 6308 C C . ASN B 1 181 ? -22.391 -1.586 -12.891 1 94.38 181 ASN B C 1
ATOM 6310 O O . ASN B 1 181 ? -22.891 -0.56 -13.359 1 94.38 181 ASN B O 1
ATOM 6314 N N . PHE B 1 182 ? -21.281 -1.532 -12.172 1 96.38 182 PHE B N 1
ATOM 6315 C CA . PHE B 1 182 ? -20.516 -0.304 -12.008 1 96.38 182 PHE B CA 1
ATOM 6316 C C . PHE B 1 182 ? -19.875 0.117 -13.328 1 96.38 182 PHE B C 1
ATOM 6318 O O . PHE B 1 182 ? -19.219 -0.687 -13.984 1 96.38 182 PHE B O 1
ATOM 6325 N N . ASP B 1 183 ? -20.078 1.345 -13.734 1 96.44 183 ASP B N 1
ATOM 6326 C CA . ASP B 1 183 ? -19.484 1.888 -14.961 1 96.44 183 ASP B CA 1
ATOM 6327 C C . ASP B 1 183 ? -18.531 3.033 -14.648 1 96.44 183 ASP B C 1
ATOM 6329 O O . ASP B 1 183 ? -18.969 4.145 -14.336 1 96.44 183 ASP B O 1
ATOM 6333 N N . PRO B 1 184 ? -17.219 2.803 -14.766 1 95.44 184 PRO B N 1
ATOM 6334 C CA . PRO B 1 184 ? -16.219 3.838 -14.453 1 95.44 184 PRO B CA 1
ATOM 6335 C C . PRO B 1 184 ? -16.375 5.086 -15.32 1 95.44 184 PRO B C 1
ATOM 6337 O O . PRO B 1 184 ? -16 6.184 -14.906 1 95.44 184 PRO B O 1
ATOM 6340 N N . ASN B 1 185 ? -16.953 4.969 -16.516 1 94.94 185 ASN B N 1
ATOM 6341 C CA . ASN B 1 185 ? -17.078 6.094 -17.438 1 94.94 185 ASN B CA 1
ATOM 6342 C C . ASN B 1 185 ? -18.156 7.07 -16.984 1 94.94 185 ASN B C 1
ATOM 6344 O O . ASN B 1 185 ? -18.141 8.242 -17.375 1 94.94 185 ASN B O 1
ATOM 6348 N N . THR B 1 186 ? -19.047 6.594 -16.188 1 96.56 186 THR B N 1
ATOM 6349 C CA . THR B 1 186 ? -20.125 7.461 -15.727 1 96.56 186 THR B CA 1
ATOM 6350 C C . THR B 1 186 ? -20 7.727 -14.227 1 96.56 186 THR B C 1
ATOM 6352 O O . THR B 1 186 ? -20.828 8.453 -13.656 1 96.56 186 THR B O 1
ATOM 6355 N N . ALA B 1 187 ? -19.047 7.156 -13.602 1 96.44 187 ALA B N 1
ATOM 6356 C CA . ALA B 1 187 ? -18.906 7.23 -12.148 1 96.44 187 ALA B CA 1
ATOM 6357 C C . ALA B 1 187 ? -18.734 8.672 -11.688 1 96.44 187 ALA B C 1
ATOM 6359 O O . ALA B 1 187 ? -19.328 9.078 -10.68 1 96.44 187 ALA B O 1
ATOM 6360 N N . ALA B 1 188 ? -17.953 9.492 -12.422 1 95.25 188 ALA B N 1
ATOM 6361 C CA . ALA B 1 188 ? -17.656 10.875 -12.039 1 95.25 188 ALA B CA 1
ATOM 6362 C C . ALA B 1 188 ? -18.953 11.695 -11.938 1 95.25 188 ALA B C 1
ATOM 6364 O O . ALA B 1 188 ? -19.062 12.578 -11.086 1 95.25 188 ALA B O 1
ATOM 6365 N N . GLU B 1 189 ? -19.859 11.414 -12.805 1 96.75 189 GLU B N 1
ATOM 6366 C CA . GLU B 1 189 ? -21.141 12.117 -12.781 1 96.75 189 GLU B CA 1
ATOM 6367 C C . GLU B 1 189 ? -22.078 11.508 -11.75 1 96.75 189 GLU B C 1
ATOM 6369 O O . GLU B 1 189 ? -22.688 12.234 -10.961 1 96.75 189 GLU B O 1
ATOM 6374 N N . ARG B 1 190 ? -22.125 10.258 -11.695 1 96.5 190 ARG B N 1
ATOM 6375 C CA . ARG B 1 190 ? -23.094 9.539 -10.875 1 96.5 190 ARG B CA 1
ATOM 6376 C C . ARG B 1 190 ? -22.766 9.688 -9.391 1 96.5 190 ARG B C 1
ATOM 6378 O O . ARG B 1 190 ? -23.688 9.789 -8.562 1 96.5 190 ARG B O 1
ATOM 6385 N N . TYR B 1 191 ? -21.531 9.711 -9.047 1 97.19 191 TYR B N 1
ATOM 6386 C CA . TYR B 1 191 ? -21.156 9.617 -7.641 1 97.19 191 TYR B CA 1
ATOM 6387 C C . TYR B 1 191 ? -20.5 10.906 -7.168 1 97.19 191 TYR B C 1
ATOM 6389 O O . TYR B 1 191 ? -19.969 10.969 -6.055 1 97.19 191 TYR B O 1
ATOM 6397 N N . LYS B 1 192 ? -20.516 11.961 -7.98 1 96.56 192 LYS B N 1
ATOM 6398 C CA . LYS B 1 192 ? -19.906 13.242 -7.633 1 96.56 192 LYS B CA 1
ATOM 6399 C C . LYS B 1 192 ? -20.438 13.75 -6.293 1 96.56 192 LYS B C 1
ATOM 6401 O O . LYS B 1 192 ? -21.641 13.922 -6.113 1 96.56 192 LYS B O 1
ATOM 6406 N N . ASN B 1 193 ? -19.484 13.992 -5.355 1 94.81 193 ASN B N 1
ATOM 6407 C CA . ASN B 1 193 ? -19.781 14.617 -4.07 1 94.81 193 ASN B CA 1
ATOM 6408 C C . ASN B 1 193 ? -20.781 13.797 -3.266 1 94.81 193 ASN B C 1
ATOM 6410 O O . ASN B 1 193 ? -21.578 14.344 -2.5 1 94.81 193 ASN B O 1
ATOM 6414 N N . LYS B 1 194 ? -20.875 12.469 -3.5 1 95.44 194 LYS B N 1
ATOM 6415 C CA . LYS B 1 194 ? -21.828 11.594 -2.83 1 95.44 194 LYS B CA 1
ATOM 6416 C C . LYS B 1 194 ? -21.156 10.781 -1.73 1 95.44 194 LYS B C 1
ATOM 6418 O O . LYS B 1 194 ? -19.938 10.711 -1.664 1 95.44 194 LYS B O 1
ATOM 6423 N N . ILE B 1 195 ? -22.016 10.281 -0.823 1 93.69 195 ILE B N 1
ATOM 6424 C CA . ILE B 1 195 ? -21.578 9.297 0.167 1 93.69 195 ILE B CA 1
ATOM 6425 C C . ILE B 1 195 ? -21.906 7.891 -0.331 1 93.69 195 ILE B C 1
ATOM 6427 O O . ILE B 1 195 ? -23.078 7.535 -0.475 1 93.69 195 ILE B O 1
ATOM 6431 N N . VAL B 1 196 ? -20.859 7.102 -0.578 1 96.94 196 VAL B N 1
ATOM 6432 C CA . VAL B 1 196 ? -21.031 5.797 -1.204 1 96.94 196 VAL B CA 1
ATOM 6433 C C . VAL B 1 196 ? -20.453 4.707 -0.3 1 96.94 196 VAL B C 1
ATOM 6435 O O . VAL B 1 196 ? -19.344 4.832 0.199 1 96.94 196 VAL B O 1
ATOM 6438 N N . VAL B 1 197 ? -21.266 3.656 -0.073 1 96.56 197 VAL B N 1
ATOM 6439 C CA . VAL B 1 197 ? -20.828 2.482 0.674 1 96.56 197 VAL B CA 1
ATOM 6440 C C . VAL B 1 197 ? -20.438 1.369 -0.295 1 96.56 197 VAL B C 1
ATOM 6442 O O . VAL B 1 197 ? -21.172 1.074 -1.242 1 96.56 197 VAL B O 1
ATOM 6445 N N . VAL B 1 198 ? -19.297 0.827 -0.142 1 97.38 198 VAL B N 1
ATOM 6446 C CA . VAL B 1 198 ? -18.844 -0.335 -0.897 1 97.38 198 VAL B CA 1
ATOM 6447 C C . VAL B 1 198 ? -18.797 -1.557 0.017 1 97.38 198 VAL B C 1
ATOM 6449 O O . VAL B 1 198 ? -18.062 -1.566 1.01 1 97.38 198 VAL B O 1
ATOM 6452 N N . LEU B 1 199 ? -19.578 -2.6 -0.327 1 96.81 199 LEU B N 1
ATOM 6453 C CA . LEU B 1 199 ? -19.609 -3.83 0.456 1 96.81 199 LEU B CA 1
ATOM 6454 C C . LEU B 1 199 ? -18.609 -4.844 -0.089 1 96.81 199 LEU B C 1
ATOM 6456 O O . LEU B 1 199 ? -18.688 -5.242 -1.253 1 96.81 199 LEU B O 1
ATOM 6460 N N . GLY B 1 200 ? -17.609 -5.215 0.729 1 93.88 200 GLY B N 1
ATOM 6461 C CA . GLY B 1 200 ? -16.656 -6.23 0.325 1 93.88 200 GLY B CA 1
ATOM 6462 C C . GLY B 1 200 ? -15.281 -6.031 0.937 1 93.88 200 GLY B C 1
ATOM 6463 O O . GLY B 1 200 ? -14.984 -4.961 1.471 1 93.88 200 GLY B O 1
ATOM 6464 N N . ARG B 1 201 ? -14.445 -7.027 0.898 1 89.38 201 ARG B N 1
ATOM 6465 C CA . ARG B 1 201 ? -13.125 -6.938 1.51 1 89.38 201 ARG B CA 1
ATOM 6466 C C . ARG B 1 201 ? -12.023 -7.27 0.5 1 89.38 201 ARG B C 1
ATOM 6468 O O . ARG B 1 201 ? -10.836 -7.223 0.826 1 89.38 201 ARG B O 1
ATOM 6475 N N . GLY B 1 202 ? -12.398 -7.656 -0.641 1 92.56 202 GLY B N 1
ATOM 6476 C CA . GLY B 1 202 ? -11.414 -8.133 -1.603 1 92.56 202 GLY B CA 1
ATOM 6477 C C . GLY B 1 202 ? -11.047 -7.094 -2.646 1 92.56 202 GLY B C 1
ATOM 6478 O O . GLY B 1 202 ? -11.297 -5.902 -2.457 1 92.56 202 GLY B O 1
ATOM 6479 N N . ASN B 1 203 ? -10.406 -7.539 -3.723 1 94.12 203 ASN B N 1
ATOM 6480 C CA . ASN B 1 203 ? -9.836 -6.672 -4.746 1 94.12 203 ASN B CA 1
ATOM 6481 C C . ASN B 1 203 ? -10.914 -5.898 -5.496 1 94.12 203 ASN B C 1
ATOM 6483 O O . ASN B 1 203 ? -10.711 -4.738 -5.859 1 94.12 203 ASN B O 1
ATOM 6487 N N . SER B 1 204 ? -12.062 -6.504 -5.73 1 95.56 204 SER B N 1
ATOM 6488 C CA . SER B 1 204 ? -13.125 -5.812 -6.445 1 95.56 204 SER B CA 1
ATOM 6489 C C . SER B 1 204 ? -13.617 -4.598 -5.664 1 95.56 204 SER B C 1
ATOM 6491 O O . SER B 1 204 ? -13.852 -3.533 -6.238 1 95.56 204 SER B O 1
ATOM 6493 N N . ALA B 1 205 ? -13.797 -4.77 -4.352 1 96.5 205 ALA B N 1
ATOM 6494 C CA . ALA B 1 205 ? -14.258 -3.676 -3.502 1 96.5 205 ALA B CA 1
ATOM 6495 C C . ALA B 1 205 ? -13.266 -2.518 -3.51 1 96.5 205 ALA B C 1
ATOM 6497 O O . ALA B 1 205 ? -13.648 -1.362 -3.695 1 96.5 205 ALA B O 1
ATOM 6498 N N . PHE B 1 206 ? -12.039 -2.824 -3.383 1 95.06 206 PHE B N 1
ATOM 6499 C CA . PHE B 1 206 ? -11.031 -1.779 -3.254 1 95.06 206 PHE B CA 1
ATOM 6500 C C . PHE B 1 206 ? -10.688 -1.194 -4.617 1 95.06 206 PHE B C 1
ATOM 6502 O O . PHE B 1 206 ? -10.195 -0.066 -4.707 1 95.06 206 PHE B O 1
ATOM 6509 N N . GLU B 1 207 ? -10.914 -1.97 -5.672 1 96.25 207 GLU B N 1
ATOM 6510 C CA . GLU B 1 207 ? -10.859 -1.386 -7.008 1 96.25 207 GLU B CA 1
ATOM 6511 C C . GLU B 1 207 ? -11.844 -0.229 -7.148 1 96.25 207 GLU B C 1
ATOM 6513 O O . GLU B 1 207 ? -11.477 0.856 -7.602 1 96.25 207 GLU B O 1
ATOM 6518 N N . ILE B 1 208 ? -13.023 -0.484 -6.738 1 97.5 208 ILE B N 1
ATOM 6519 C CA . ILE B 1 208 ? -14.078 0.527 -6.84 1 97.5 208 ILE B CA 1
ATOM 6520 C C . ILE B 1 208 ? -13.773 1.682 -5.891 1 97.5 208 ILE B C 1
ATOM 6522 O O . ILE B 1 208 ? -13.852 2.85 -6.277 1 97.5 208 ILE B O 1
ATOM 6526 N N . ALA B 1 209 ? -13.422 1.369 -4.668 1 96.44 209 ALA B N 1
ATOM 6527 C CA . ALA B 1 209 ? -13.102 2.408 -3.691 1 96.44 209 ALA B CA 1
ATOM 6528 C C . ALA B 1 209 ? -11.969 3.301 -4.191 1 96.44 209 ALA B C 1
ATOM 6530 O O . ALA B 1 209 ? -12.031 4.527 -4.066 1 96.44 209 ALA B O 1
ATOM 6531 N N . HIS B 1 210 ? -10.953 2.682 -4.75 1 95 210 HIS B N 1
ATOM 6532 C CA . HIS B 1 210 ? -9.82 3.416 -5.309 1 95 210 HIS B CA 1
ATOM 6533 C C . HIS B 1 210 ? -10.273 4.359 -6.422 1 95 210 HIS B C 1
ATOM 6535 O O . HIS B 1 210 ? -9.828 5.508 -6.484 1 95 210 HIS B O 1
ATOM 6541 N N . HIS B 1 211 ? -11.141 3.887 -7.258 1 96.31 211 HIS B N 1
ATOM 6542 C CA . HIS B 1 211 ? -11.633 4.68 -8.383 1 96.31 211 HIS B CA 1
ATOM 6543 C C . HIS B 1 211 ? -12.453 5.871 -7.895 1 96.31 211 HIS B C 1
ATOM 6545 O O . HIS B 1 211 ? -12.461 6.926 -8.531 1 96.31 211 HIS B O 1
ATOM 6551 N N . LEU B 1 212 ? -13.055 5.746 -6.766 1 96.5 212 LEU B N 1
ATOM 6552 C CA . LEU B 1 212 ? -14.031 6.727 -6.297 1 96.5 212 LEU B CA 1
ATOM 6553 C C . LEU B 1 212 ? -13.359 7.781 -5.422 1 96.5 212 LEU B C 1
ATOM 6555 O O . LEU B 1 212 ? -13.977 8.789 -5.074 1 96.5 212 LEU B O 1
ATOM 6559 N N . ILE B 1 213 ? -12.125 7.699 -5.07 1 91.31 213 ILE B N 1
ATOM 6560 C CA . ILE B 1 213 ? -11.484 8.484 -4.027 1 91.31 213 ILE B CA 1
ATOM 6561 C C . ILE B 1 213 ? -11.555 9.969 -4.383 1 91.31 213 ILE B C 1
ATOM 6563 O O . ILE B 1 213 ? -11.727 10.82 -3.508 1 91.31 213 ILE B O 1
ATOM 6567 N N . ASP B 1 214 ? -11.414 10.328 -5.656 1 90.56 214 ASP B N 1
ATOM 6568 C CA . ASP B 1 214 ? -11.383 11.742 -6.02 1 90.56 214 ASP B CA 1
ATOM 6569 C C . ASP B 1 214 ? -12.742 12.203 -6.543 1 90.56 214 ASP B C 1
ATOM 6571 O O . ASP B 1 214 ? -12.867 13.312 -7.078 1 90.56 214 ASP B O 1
ATOM 6575 N N . ILE B 1 215 ? -13.758 11.359 -6.43 1 95.56 215 ILE B N 1
ATOM 6576 C CA . ILE B 1 215 ? -15.07 11.648 -7 1 95.56 215 ILE B CA 1
ATOM 6577 C C . ILE B 1 215 ? -16.078 11.891 -5.879 1 95.56 215 ILE B C 1
ATOM 6579 O O . ILE B 1 215 ? -16.844 12.852 -5.926 1 95.56 215 ILE B O 1
ATOM 6583 N N . THR B 1 216 ? -15.992 11.086 -4.855 1 95.94 216 THR B N 1
ATOM 6584 C CA . THR B 1 216 ? -17.016 11.094 -3.812 1 95.94 216 THR B CA 1
ATOM 6585 C C . THR B 1 216 ? -16.625 12.055 -2.693 1 95.94 216 THR B C 1
ATOM 6587 O O . THR B 1 216 ? -15.469 12.438 -2.564 1 95.94 216 THR B O 1
ATOM 6590 N N . ALA B 1 217 ? -17.656 12.453 -1.933 1 93.38 217 ALA B N 1
ATOM 6591 C CA . ALA B 1 217 ? -17.406 13.148 -0.672 1 93.38 217 ALA B CA 1
ATOM 6592 C C . ALA B 1 217 ? -16.875 12.188 0.386 1 93.38 217 ALA B C 1
ATOM 6594 O O . ALA B 1 217 ? -15.984 12.539 1.166 1 93.38 217 ALA B O 1
ATOM 6595 N N . GLU B 1 218 ? -17.484 11.016 0.332 1 92.12 218 GLU B N 1
ATOM 6596 C CA . GLU B 1 218 ? -17.062 9.953 1.247 1 92.12 218 GLU B CA 1
ATOM 6597 C C . GLU B 1 218 ? -17.25 8.578 0.62 1 92.12 218 GLU B C 1
ATOM 6599 O O . GLU B 1 218 ? -18.281 8.312 -0.012 1 92.12 218 GLU B O 1
ATOM 6604 N N . THR B 1 219 ? -16.266 7.805 0.697 1 94.25 219 THR B N 1
ATOM 6605 C CA . THR B 1 219 ? -16.344 6.387 0.361 1 94.25 219 THR B CA 1
ATOM 6606 C C . THR B 1 219 ? -16.109 5.523 1.596 1 94.25 219 THR B C 1
ATOM 6608 O O . THR B 1 219 ? -15.094 5.684 2.283 1 94.25 219 THR B O 1
ATOM 6611 N N . ARG B 1 220 ? -17.016 4.695 1.849 1 93.12 220 ARG B N 1
ATOM 6612 C CA . ARG B 1 220 ? -16.922 3.822 3.014 1 93.12 220 ARG B CA 1
ATOM 6613 C C . ARG B 1 220 ? -16.922 2.355 2.602 1 93.12 220 ARG B C 1
ATOM 6615 O O . ARG B 1 220 ? -17.938 1.846 2.109 1 93.12 220 ARG B O 1
ATOM 6622 N N . VAL B 1 221 ? -15.844 1.678 2.826 1 93.56 221 VAL B N 1
ATOM 6623 C CA . VAL B 1 221 ? -15.789 0.237 2.604 1 93.56 221 VAL B CA 1
ATOM 6624 C C . VAL B 1 221 ? -16.25 -0.499 3.861 1 93.56 221 VAL B C 1
ATOM 6626 O O . VAL B 1 221 ? -15.695 -0.285 4.945 1 93.56 221 VAL B O 1
ATOM 6629 N N . VAL B 1 222 ? -17.266 -1.263 3.736 1 91.69 222 VAL B N 1
ATOM 6630 C CA . VAL B 1 222 ? -17.797 -2.039 4.852 1 91.69 222 VAL B CA 1
ATOM 6631 C C . VAL B 1 222 ? -17.453 -3.514 4.668 1 91.69 222 VAL B C 1
ATOM 6633 O O . VAL B 1 222 ? -17.812 -4.117 3.652 1 91.69 222 VAL B O 1
ATOM 6636 N N . THR B 1 223 ? -16.75 -3.996 5.578 1 87.38 223 THR B N 1
ATOM 6637 C CA . THR B 1 223 ? -16.312 -5.383 5.496 1 87.38 223 THR B CA 1
ATOM 6638 C C . THR B 1 223 ? -16.766 -6.172 6.719 1 87.38 223 THR B C 1
ATOM 6640 O O . THR B 1 223 ? -16.938 -5.609 7.801 1 87.38 223 THR B O 1
ATOM 6643 N N . ARG B 1 224 ? -16.984 -7.445 6.598 1 80.88 224 ARG B N 1
ATOM 6644 C CA . ARG B 1 224 ? -17.391 -8.312 7.695 1 80.88 224 ARG B CA 1
ATOM 6645 C C . ARG B 1 224 ? -16.203 -9.039 8.297 1 80.88 224 ARG B C 1
ATOM 6647 O O . ARG B 1 224 ? -16.281 -9.594 9.391 1 80.88 224 ARG B O 1
ATOM 6654 N N . SER B 1 225 ? -15.109 -9.031 7.508 1 77.5 225 SER B N 1
ATOM 6655 C CA . SER B 1 225 ? -13.891 -9.68 7.973 1 77.5 225 SER B CA 1
ATOM 6656 C C . SER B 1 225 ? -12.664 -8.828 7.668 1 77.5 225 SER B C 1
ATOM 6658 O O . SER B 1 225 ? -12.734 -7.891 6.867 1 77.5 225 SER B O 1
ATOM 6660 N N . LEU B 1 226 ? -11.617 -9.188 8.281 1 76.25 226 LEU B N 1
ATOM 6661 C CA . LEU B 1 226 ? -10.375 -8.438 8.125 1 76.25 226 LEU B CA 1
ATOM 6662 C C . LEU B 1 226 ? -9.844 -8.555 6.703 1 76.25 226 LEU B C 1
ATOM 6664 O O . LEU B 1 226 ? -9.68 -9.664 6.184 1 76.25 226 LEU B O 1
ATOM 6668 N N . PRO B 1 227 ? -9.656 -7.371 6.07 1 81.38 227 PRO B N 1
ATOM 6669 C CA . PRO B 1 227 ? -8.953 -7.449 4.785 1 81.38 227 PRO B CA 1
ATOM 6670 C C . PRO B 1 227 ? -7.508 -7.922 4.934 1 81.38 227 PRO B C 1
ATOM 6672 O O . PRO B 1 227 ? -6.809 -7.5 5.855 1 81.38 227 PRO B O 1
ATOM 6675 N N . LEU B 1 228 ? -7.09 -8.836 4.148 1 81.5 228 LEU B N 1
ATOM 6676 C CA . LEU B 1 228 ? -5.723 -9.344 4.137 1 81.5 228 LEU B CA 1
ATOM 6677 C C . LEU B 1 228 ? -4.945 -8.789 2.945 1 81.5 228 LEU B C 1
ATOM 6679 O O . LEU B 1 228 ? -5.496 -8.656 1.852 1 81.5 228 LEU B O 1
ATOM 6683 N N . PHE B 1 229 ? -3.705 -8.477 3.182 1 83.06 229 PHE B N 1
ATOM 6684 C CA . PHE B 1 229 ? -2.859 -7.953 2.113 1 83.06 229 PHE B CA 1
ATOM 6685 C C . PHE B 1 229 ? -2.004 -9.062 1.511 1 83.06 229 PHE B C 1
ATOM 6687 O O . PHE B 1 229 ? -1.428 -9.875 2.238 1 83.06 229 PHE B O 1
ATOM 6694 N N . ALA B 1 230 ? -1.887 -9.047 0.178 1 84.38 230 ALA B N 1
ATOM 6695 C CA . ALA B 1 230 ? -1.076 -10.039 -0.523 1 84.38 230 ALA B CA 1
ATOM 6696 C C . ALA B 1 230 ? 0.375 -9.992 -0.055 1 84.38 230 ALA B C 1
ATOM 6698 O O . ALA B 1 230 ? 1.044 -11.023 0.021 1 84.38 230 ALA B O 1
ATOM 6699 N N . ARG B 1 231 ? 0.892 -8.859 0.267 1 79.44 231 ARG B N 1
ATOM 6700 C CA . ARG B 1 231 ? 2.273 -8.703 0.709 1 79.44 231 ARG B CA 1
ATOM 6701 C C . ARG B 1 231 ? 2.512 -9.43 2.029 1 79.44 231 ARG B C 1
ATOM 6703 O O . ARG B 1 231 ? 3.643 -9.812 2.338 1 79.44 231 ARG B O 1
ATOM 6710 N N . GLN B 1 232 ? 1.518 -9.641 2.744 1 76.88 232 GLN B N 1
ATOM 6711 C CA . GLN B 1 232 ? 1.643 -10.297 4.043 1 76.88 232 GLN B CA 1
ATOM 6712 C C . GLN B 1 232 ? 1.395 -11.797 3.924 1 76.88 232 GLN B C 1
ATOM 6714 O O . GLN B 1 232 ? 2.129 -12.602 4.504 1 76.88 232 GLN B O 1
ATOM 6719 N N . THR B 1 233 ? 0.395 -12.133 3.135 1 78.5 233 THR B N 1
ATOM 6720 C CA . THR B 1 233 ? -0.029 -13.523 3.078 1 78.5 233 THR B CA 1
ATOM 6721 C C . THR B 1 233 ? 0.692 -14.266 1.956 1 78.5 233 THR B C 1
ATOM 6723 O O . THR B 1 233 ? 0.673 -15.5 1.904 1 78.5 233 THR B O 1
ATOM 6726 N N . HIS B 1 234 ? 1.229 -13.586 1.006 1 80.94 234 HIS B N 1
ATOM 6727 C CA . HIS B 1 234 ? 1.808 -14.117 -0.223 1 80.94 234 HIS B CA 1
ATOM 6728 C C . HIS B 1 234 ? 0.737 -14.742 -1.111 1 80.94 234 HIS B C 1
ATOM 6730 O O . HIS B 1 234 ? 1.055 -15.438 -2.078 1 80.94 234 HIS B O 1
ATOM 6736 N N . ASN B 1 235 ? -0.529 -14.562 -0.699 1 86.5 235 ASN B N 1
ATOM 6737 C CA . ASN B 1 235 ? -1.655 -14.992 -1.517 1 86.5 235 ASN B CA 1
ATOM 6738 C C . ASN B 1 235 ? -2.1 -13.906 -2.488 1 86.5 235 ASN B C 1
ATOM 6740 O O . ASN B 1 235 ? -2.627 -12.875 -2.072 1 86.5 235 ASN B O 1
ATOM 6744 N N . VAL B 1 236 ? -1.995 -14.172 -3.736 1 89.44 236 VAL B N 1
ATOM 6745 C CA . VAL B 1 236 ? -2.213 -13.18 -4.777 1 89.44 236 VAL B CA 1
ATOM 6746 C C . VAL B 1 236 ? -3.695 -12.82 -4.848 1 89.44 236 VAL B C 1
ATOM 6748 O O . VAL B 1 236 ? -4.07 -11.82 -5.473 1 89.44 236 VAL B O 1
ATOM 6751 N N . HIS B 1 237 ? -4.543 -13.594 -4.164 1 90.25 237 HIS B N 1
ATOM 6752 C CA . HIS B 1 237 ? -5.973 -13.305 -4.141 1 90.25 237 HIS B CA 1
ATOM 6753 C C . HIS B 1 237 ? -6.305 -12.234 -3.111 1 90.25 237 HIS B C 1
ATOM 6755 O O . HIS B 1 237 ? -7.402 -11.672 -3.127 1 90.25 237 HIS B O 1
ATOM 6761 N N . ASP B 1 238 ? -5.371 -11.984 -2.215 1 89.06 238 ASP B N 1
ATOM 6762 C CA . ASP B 1 238 ? -5.586 -10.969 -1.196 1 89.06 238 ASP B CA 1
ATOM 6763 C C . ASP B 1 238 ? -5.324 -9.57 -1.757 1 89.06 238 ASP B C 1
ATOM 6765 O O . ASP B 1 238 ? -4.879 -9.422 -2.896 1 89.06 238 ASP B O 1
ATOM 6769 N N . LEU B 1 239 ? -5.578 -8.594 -0.96 1 89.56 239 LEU B N 1
ATOM 6770 C CA . LEU B 1 239 ? -5.586 -7.199 -1.395 1 89.56 239 LEU B CA 1
ATOM 6771 C C . LEU B 1 239 ? -4.203 -6.773 -1.879 1 89.56 239 LEU B C 1
ATOM 6773 O O . LEU B 1 239 ? -3.199 -7.035 -1.211 1 89.56 239 LEU B O 1
ATOM 6777 N N . ARG B 1 240 ? -4.242 -6.09 -3.012 1 89.06 240 ARG B N 1
ATOM 6778 C CA . ARG B 1 240 ? -3.002 -5.59 -3.602 1 89.06 240 ARG B CA 1
ATOM 6779 C C . ARG B 1 240 ? -2.715 -4.16 -3.148 1 89.06 240 ARG B C 1
ATOM 6781 O O . ARG B 1 240 ? -3.643 -3.387 -2.898 1 89.06 240 ARG B O 1
ATOM 6788 N N . ALA B 1 241 ? -1.458 -3.805 -3.137 1 82.5 241 ALA B N 1
ATOM 6789 C CA . ALA B 1 241 ? -1.024 -2.512 -2.615 1 82.5 241 ALA B CA 1
ATOM 6790 C C . ALA B 1 241 ? -1.487 -1.373 -3.518 1 82.5 241 ALA B C 1
ATOM 6792 O O . ALA B 1 241 ? -1.795 -0.279 -3.039 1 82.5 241 ALA B O 1
ATOM 6793 N N . GLN B 1 242 ? -1.569 -1.563 -4.77 1 83.62 242 GLN B N 1
ATOM 6794 C CA . GLN B 1 242 ? -1.813 -0.485 -5.723 1 83.62 242 GLN B CA 1
ATOM 6795 C C . GLN B 1 242 ? -3.215 0.093 -5.551 1 83.62 242 GLN B C 1
ATOM 6797 O O . GLN B 1 242 ? -3.496 1.203 -6.008 1 83.62 242 GLN B O 1
ATOM 6802 N N . ILE B 1 243 ? -4.133 -0.684 -4.938 1 87.81 243 ILE B N 1
ATOM 6803 C CA . ILE B 1 243 ? -5.5 -0.201 -4.758 1 87.81 243 ILE B CA 1
ATOM 6804 C C . ILE B 1 243 ? -5.824 -0.112 -3.268 1 87.81 243 ILE B C 1
ATOM 6806 O O . ILE B 1 243 ? -6.992 -0.157 -2.879 1 87.81 243 ILE B O 1
ATOM 6810 N N . SER B 1 244 ? -4.852 -0.048 -2.441 1 84.56 244 SER B N 1
ATOM 6811 C CA . SER B 1 244 ? -5.074 -0.065 -1 1 84.56 244 SER B CA 1
ATOM 6812 C C . SER B 1 244 ? -4.957 1.334 -0.404 1 84.56 244 SER B C 1
ATOM 6814 O O . SER B 1 244 ? -4.812 1.487 0.811 1 84.56 244 SER B O 1
ATOM 6816 N N . ASP B 1 245 ? -4.992 2.357 -1.195 1 86.5 245 ASP B N 1
ATOM 6817 C CA . ASP B 1 245 ? -4.781 3.732 -0.752 1 86.5 245 ASP B CA 1
ATOM 6818 C C . ASP B 1 245 ? -5.832 4.148 0.276 1 86.5 245 ASP B C 1
ATOM 6820 O O . ASP B 1 245 ? -5.578 5.016 1.114 1 86.5 245 ASP B O 1
ATOM 6824 N N . VAL B 1 246 ? -7.047 3.508 0.242 1 87.31 246 VAL B N 1
ATOM 6825 C CA . VAL B 1 246 ? -8.109 3.844 1.186 1 87.31 246 VAL B CA 1
ATOM 6826 C C . VAL B 1 246 ? -7.625 3.615 2.615 1 87.31 246 VAL B C 1
ATOM 6828 O O . VAL B 1 246 ? -8.016 4.336 3.533 1 87.31 246 VAL B O 1
ATOM 6831 N N . PHE B 1 247 ? -6.75 2.627 2.775 1 82.81 247 PHE B N 1
ATOM 6832 C CA . PHE B 1 247 ? -6.203 2.365 4.102 1 82.81 247 PHE B CA 1
ATOM 6833 C C . PHE B 1 247 ? -5.391 3.557 4.598 1 82.81 247 PHE B C 1
ATOM 6835 O O . PHE B 1 247 ? -5.5 3.947 5.762 1 82.81 247 PHE B O 1
ATOM 6842 N N . ASP B 1 248 ? -4.598 4.121 3.695 1 81.94 248 ASP B N 1
ATOM 6843 C CA . ASP B 1 248 ? -3.803 5.293 4.043 1 81.94 248 ASP B CA 1
ATOM 6844 C C . ASP B 1 248 ? -4.691 6.508 4.289 1 81.94 248 ASP B C 1
ATOM 6846 O O . ASP B 1 248 ? -4.48 7.254 5.25 1 81.94 248 ASP B O 1
ATOM 6850 N N . LEU B 1 249 ? -5.641 6.609 3.486 1 86.94 249 LEU B N 1
ATOM 6851 C CA . LEU B 1 249 ? -6.512 7.777 3.543 1 86.94 249 LEU B CA 1
ATOM 6852 C C . LEU B 1 249 ? -7.383 7.746 4.793 1 86.94 249 LEU B C 1
ATOM 6854 O O . LEU B 1 249 ? -7.691 8.797 5.367 1 86.94 249 LEU B O 1
ATOM 6858 N N . MET B 1 250 ? -7.742 6.57 5.164 1 85.12 250 MET B N 1
ATOM 6859 C CA . MET B 1 250 ? -8.5 6.438 6.406 1 85.12 250 MET B CA 1
ATOM 6860 C C . MET B 1 250 ? -7.668 6.867 7.605 1 85.12 250 MET B C 1
ATOM 6862 O O . MET B 1 250 ? -8.141 7.613 8.461 1 85.12 250 MET B O 1
ATOM 6866 N N . GLN B 1 251 ? -6.492 6.461 7.59 1 78.06 251 GLN B N 1
ATOM 6867 C CA . GLN B 1 251 ? -5.629 6.734 8.734 1 78.06 251 GLN B CA 1
ATOM 6868 C C . GLN B 1 251 ? -5.219 8.203 8.773 1 78.06 251 GLN B C 1
ATOM 6870 O O . GLN B 1 251 ? -4.977 8.758 9.852 1 78.06 251 GLN B O 1
ATOM 6875 N N . LEU B 1 252 ? -5.23 8.789 7.578 1 75.62 252 LEU B N 1
ATOM 6876 C CA . LEU B 1 252 ? -4.945 10.219 7.508 1 75.62 252 LEU B CA 1
ATOM 6877 C C . LEU B 1 252 ? -6.23 11.039 7.602 1 75.62 252 LEU B C 1
ATOM 6879 O O . LEU B 1 252 ? -6.207 12.258 7.434 1 75.62 252 LEU B O 1
ATOM 6883 N N . LYS B 1 253 ? -7.375 10.305 7.871 1 77.75 253 LYS B N 1
ATOM 6884 C CA . LYS B 1 253 ? -8.695 10.883 8.094 1 77.75 253 LYS B CA 1
ATOM 6885 C C . LYS B 1 253 ? -9.117 11.758 6.914 1 77.75 253 LYS B C 1
ATOM 6887 O O . LYS B 1 253 ? -9.539 12.898 7.102 1 77.75 253 LYS B O 1
ATOM 6892 N N . SER B 1 254 ? -9.07 11.219 5.727 1 81.38 254 SER B N 1
ATOM 6893 C CA . SER B 1 254 ? -9.398 11.938 4.5 1 81.38 254 SER B CA 1
ATOM 6894 C C . SER B 1 254 ? -10.742 11.477 3.941 1 81.38 254 SER B C 1
ATOM 6896 O O . SER B 1 254 ? -10.867 11.234 2.738 1 81.38 254 SER B O 1
ATOM 6898 N N . ASN B 1 255 ? -11.68 11.242 4.773 1 85.44 255 ASN B N 1
ATOM 6899 C CA . ASN B 1 255 ? -13.07 10.945 4.457 1 85.44 255 ASN B CA 1
ATOM 6900 C C . ASN B 1 255 ? -13.195 9.688 3.604 1 85.44 255 ASN B C 1
ATOM 6902 O O . ASN B 1 255 ? -14.078 9.602 2.746 1 85.44 255 ASN B O 1
ATOM 6906 N N . ASN B 1 256 ? -12.336 8.828 3.584 1 88.5 256 ASN B N 1
ATOM 6907 C CA . ASN B 1 256 ? -12.375 7.453 3.102 1 88.5 256 ASN B CA 1
ATOM 6908 C C . ASN B 1 256 ? -12.164 6.457 4.238 1 88.5 256 ASN B C 1
ATOM 6910 O O . ASN B 1 256 ? -11.195 6.555 4.988 1 88.5 256 ASN B O 1
ATOM 6914 N N . ASN B 1 257 ? -13.102 5.59 4.34 1 85.69 257 ASN B N 1
ATOM 6915 C CA . ASN B 1 257 ? -13.117 4.793 5.562 1 85.69 257 ASN B CA 1
ATOM 6916 C C . ASN B 1 257 ? -13.281 3.307 5.262 1 85.69 257 ASN B C 1
ATOM 6918 O O . ASN B 1 257 ? -13.805 2.939 4.207 1 85.69 257 ASN B O 1
ATOM 6922 N N . ILE B 1 258 ? -12.766 2.525 6.098 1 86.81 258 ILE B N 1
ATOM 6923 C CA . ILE B 1 258 ? -13.008 1.089 6.16 1 86.81 258 ILE B CA 1
ATOM 6924 C C . ILE B 1 258 ? -13.617 0.727 7.516 1 86.81 258 ILE B C 1
ATOM 6926 O O . ILE B 1 258 ? -13.023 1.011 8.562 1 86.81 258 ILE B O 1
ATOM 6930 N N . VAL B 1 259 ? -14.789 0.158 7.516 1 82.62 259 VAL B N 1
ATOM 6931 C CA . VAL B 1 259 ? -15.453 -0.151 8.773 1 82.62 259 VAL B CA 1
ATOM 6932 C C . VAL B 1 259 ? -15.883 -1.617 8.789 1 82.62 259 VAL B C 1
ATOM 6934 O O . VAL B 1 259 ? -16.156 -2.201 7.738 1 82.62 259 VAL B O 1
ATOM 6937 N N . SER B 1 260 ? -15.875 -2.215 9.945 1 79.69 260 SER B N 1
ATOM 6938 C CA . SER B 1 260 ? -16.297 -3.604 10.117 1 79.69 260 SER B CA 1
ATOM 6939 C C . SER B 1 260 ? -17.703 -3.689 10.68 1 79.69 260 SER B C 1
ATOM 6941 O O . SER B 1 260 ? -18.016 -4.586 11.469 1 79.69 260 SER B O 1
ATOM 6943 N N . ASP B 1 261 ? -18.547 -2.895 10.25 1 82.19 261 ASP B N 1
ATOM 6944 C CA . ASP B 1 261 ? -19.953 -2.893 10.672 1 82.19 261 ASP B CA 1
ATOM 6945 C C . ASP B 1 261 ? -20.734 -3.986 9.953 1 82.19 261 ASP B C 1
ATOM 6947 O O . ASP B 1 261 ? -20.359 -4.422 8.867 1 82.19 261 ASP B O 1
ATOM 6951 N N . ARG B 1 262 ? -21.75 -4.453 10.672 1 88 262 ARG B N 1
ATOM 6952 C CA . ARG B 1 262 ? -22.75 -5.316 10.039 1 88 262 ARG B CA 1
ATOM 6953 C C . ARG B 1 262 ? -23.938 -4.508 9.547 1 88 262 ARG B C 1
ATOM 6955 O O . ARG B 1 262 ? -24.672 -3.926 10.344 1 88 262 ARG B O 1
ATOM 6962 N N . ILE B 1 263 ? -24.062 -4.422 8.273 1 93.75 263 ILE B N 1
ATOM 6963 C CA . ILE B 1 263 ? -25.266 -3.809 7.746 1 93.75 263 ILE B CA 1
ATOM 6964 C C . ILE B 1 263 ? -26.422 -4.797 7.824 1 93.75 263 ILE B C 1
ATOM 6966 O O . ILE B 1 263 ? -26.344 -5.906 7.289 1 93.75 263 ILE B O 1
ATOM 6970 N N . VAL B 1 264 ? -27.516 -4.402 8.461 1 95.12 264 VAL B N 1
ATOM 6971 C CA . VAL B 1 264 ? -28.594 -5.359 8.711 1 95.12 264 VAL B CA 1
ATOM 6972 C C . VAL B 1 264 ? -29.828 -4.98 7.891 1 95.12 264 VAL B C 1
ATOM 6974 O O . VAL B 1 264 ? -30.688 -5.82 7.629 1 95.12 264 VAL B O 1
ATOM 6977 N N . GLU B 1 265 ? -29.906 -3.717 7.52 1 96.5 265 GLU B N 1
ATOM 6978 C CA . GLU B 1 265 ? -31.078 -3.277 6.762 1 96.5 265 GLU B CA 1
ATOM 6979 C C . GLU B 1 265 ? -30.75 -2.07 5.887 1 96.5 265 GLU B C 1
ATOM 6981 O O . GLU B 1 265 ? -29.953 -1.211 6.277 1 96.5 265 GLU B O 1
ATOM 6986 N N . ILE B 1 266 ? -31.328 -2.027 4.688 1 96.94 266 ILE B N 1
ATOM 6987 C CA . ILE B 1 266 ? -31.25 -0.893 3.775 1 96.94 266 ILE B CA 1
ATOM 6988 C C . ILE B 1 266 ? -32.625 -0.539 3.27 1 96.94 266 ILE B C 1
ATOM 6990 O O . ILE B 1 266 ? -33.406 -1.423 2.895 1 96.94 266 ILE B O 1
ATOM 6994 N N . ARG B 1 267 ? -33 0.743 3.328 1 95.31 267 ARG B N 1
ATOM 6995 C CA . ARG B 1 267 ? -34.281 1.193 2.816 1 95.31 267 ARG B CA 1
ATOM 6996 C C . ARG B 1 267 ? -34.156 2.533 2.1 1 95.31 267 ARG B C 1
ATOM 6998 O O . ARG B 1 267 ? -33.375 3.393 2.521 1 95.31 267 ARG B O 1
ATOM 7005 N N . ARG B 1 268 ? -34.906 2.693 1.104 1 95.56 268 ARG B N 1
ATOM 7006 C CA . ARG B 1 268 ? -34.969 3.977 0.411 1 95.56 268 ARG B CA 1
ATOM 7007 C C . ARG B 1 268 ? -35.812 4.977 1.18 1 95.56 268 ARG B C 1
ATOM 7009 O O . ARG B 1 268 ? -36.938 4.648 1.625 1 95.56 268 ARG B O 1
ATOM 7016 N N . ILE B 1 269 ? -35.188 6.148 1.365 1 93.94 269 ILE B N 1
ATOM 7017 C CA . ILE B 1 269 ? -35.969 7.223 1.999 1 93.94 269 ILE B CA 1
ATOM 7018 C C . ILE B 1 269 ? -36.938 7.812 1.001 1 93.94 269 ILE B C 1
ATOM 7020 O O . ILE B 1 269 ? -36.562 8.258 -0.082 1 93.94 269 ILE B O 1
ATOM 7024 N N . THR B 1 270 ? -38.219 7.875 1.366 1 94 270 THR B N 1
ATOM 7025 C CA . THR B 1 270 ? -39.25 8.195 0.387 1 94 270 THR B CA 1
ATOM 7026 C C . THR B 1 270 ? -39.781 9.602 0.604 1 94 270 THR B C 1
ATOM 7028 O O . THR B 1 270 ? -40.594 10.102 -0.198 1 94 270 THR B O 1
ATOM 7031 N N . SER B 1 271 ? -39.406 10.266 1.625 1 92.69 271 SER B N 1
ATOM 7032 C CA . SER B 1 271 ? -39.938 11.609 1.889 1 92.69 271 SER B CA 1
ATOM 7033 C C . SER B 1 271 ? -38.938 12.438 2.688 1 92.69 271 SER B C 1
ATOM 7035 O O . SER B 1 271 ? -37.969 11.898 3.242 1 92.69 271 SER B O 1
ATOM 7037 N N . GLY B 1 272 ? -39.094 13.711 2.516 1 90.88 272 GLY B N 1
ATOM 7038 C CA . GLY B 1 272 ? -38.281 14.609 3.311 1 90.88 272 GLY B CA 1
ATOM 7039 C C . GLY B 1 272 ? -37.031 15.078 2.578 1 90.88 272 GLY B C 1
ATOM 7040 O O . GLY B 1 272 ? -36.938 14.961 1.354 1 90.88 272 GLY B O 1
ATOM 7041 N N . LYS B 1 273 ? -36.125 15.625 3.283 1 88.44 273 LYS B N 1
ATOM 7042 C CA . LYS B 1 273 ? -34.938 16.266 2.75 1 88.44 273 LYS B CA 1
ATOM 7043 C C . LYS B 1 273 ? -34 15.242 2.123 1 88.44 273 LYS B C 1
ATOM 7045 O O . LYS B 1 273 ? -33.219 15.578 1.223 1 88.44 273 LYS B O 1
ATOM 7050 N N . HIS B 1 274 ? -34.125 14 2.537 1 90.56 274 HIS B N 1
ATOM 7051 C CA . HIS B 1 274 ? -33.188 12.969 2.084 1 90.56 274 HIS B CA 1
ATOM 7052 C C . HIS B 1 274 ? -33.875 12 1.127 1 90.56 274 HIS B C 1
ATOM 7054 O O . HIS B 1 274 ? -33.438 10.867 0.963 1 90.56 274 HIS B O 1
ATOM 7060 N N . LYS B 1 275 ? -34.938 12.492 0.538 1 93 275 LYS B N 1
ATOM 7061 C CA . LYS B 1 275 ? -35.656 11.641 -0.401 1 93 275 LYS B CA 1
ATOM 7062 C C . LYS B 1 275 ? -34.719 11.117 -1.496 1 93 275 LYS B C 1
ATOM 7064 O O . LYS B 1 275 ? -33.938 11.867 -2.064 1 93 275 LYS B O 1
ATOM 7069 N N . GLY B 1 276 ? -34.875 9.805 -1.727 1 93.44 276 GLY B N 1
ATOM 7070 C CA . GLY B 1 276 ? -34.062 9.188 -2.768 1 93.44 276 GLY B CA 1
ATOM 7071 C C . GLY B 1 276 ? -32.812 8.531 -2.238 1 93.44 276 GLY B C 1
ATOM 7072 O O . GLY B 1 276 ? -32.281 7.586 -2.838 1 93.44 276 GLY B O 1
ATOM 7073 N N . GLN B 1 277 ? -32.312 9.031 -1.1 1 94.56 277 GLN B N 1
ATOM 7074 C CA . GLN B 1 277 ? -31.156 8.438 -0.472 1 94.56 277 GLN B CA 1
ATOM 7075 C C . GLN B 1 277 ? -31.516 7.148 0.266 1 94.56 277 GLN B C 1
ATOM 7077 O O . GLN B 1 277 ? -32.688 6.738 0.269 1 94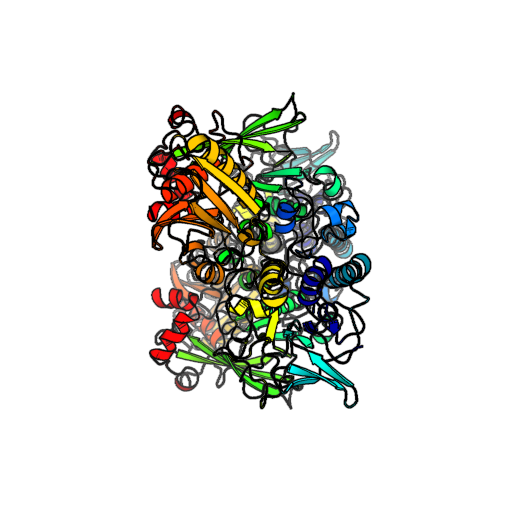.56 277 GLN B O 1
ATOM 7082 N N . LEU B 1 278 ? -30.5 6.488 0.749 1 96.25 278 LEU B N 1
ATOM 7083 C CA . LEU B 1 278 ? -30.703 5.215 1.429 1 96.25 278 LEU B CA 1
ATOM 7084 C C . LEU B 1 278 ? -30.469 5.355 2.93 1 96.25 278 LEU B C 1
ATOM 7086 O O . LEU B 1 278 ? -29.516 6.016 3.352 1 96.25 278 LEU B O 1
ATOM 7090 N N . LEU B 1 279 ? -31.391 4.84 3.684 1 94.31 279 LEU B N 1
ATOM 7091 C CA . LEU B 1 279 ? -31.188 4.652 5.113 1 94.31 279 LEU B CA 1
ATOM 7092 C C . LEU B 1 279 ? -30.594 3.279 5.398 1 94.31 279 LEU B C 1
ATOM 7094 O O . LEU B 1 279 ? -31.188 2.254 5.059 1 94.31 279 LEU B O 1
ATOM 7098 N N . VAL B 1 280 ? -29.406 3.25 5.996 1 94.94 280 VAL B N 1
ATOM 7099 C CA . VAL B 1 280 ? -28.703 2.006 6.277 1 94.94 280 VAL B CA 1
ATOM 7100 C C . VAL B 1 280 ? -28.625 1.783 7.789 1 94.94 280 VAL B C 1
ATOM 7102 O O . VAL B 1 280 ? -28.25 2.686 8.539 1 94.94 280 VAL B O 1
ATOM 7105 N N . SER B 1 281 ? -29.016 0.616 8.25 1 93.5 281 SER B N 1
ATOM 7106 C CA . SER B 1 281 ? -28.906 0.231 9.656 1 93.5 281 SER B CA 1
ATOM 7107 C C . SER B 1 281 ? -27.672 -0.618 9.906 1 93.5 281 SER B C 1
ATOM 7109 O O . SER B 1 281 ? -27.469 -1.644 9.258 1 93.5 281 SER B O 1
ATOM 7111 N N . TYR B 1 282 ? -26.891 -0.13 10.898 1 89.81 282 TYR B N 1
ATOM 7112 C CA . TYR B 1 282 ? -25.625 -0.796 11.234 1 89.81 282 TYR B CA 1
ATOM 7113 C C . TYR B 1 282 ? -25.688 -1.398 12.633 1 89.81 282 TYR B C 1
ATOM 7115 O O . TYR B 1 282 ? -26.297 -0.821 13.539 1 89.81 282 TYR B O 1
ATOM 7123 N N . GLU B 1 283 ? -25.094 -2.555 12.805 1 89.12 283 GLU B N 1
ATOM 7124 C CA . GLU B 1 283 ? -24.75 -3.123 14.102 1 89.12 283 GLU B CA 1
ATOM 7125 C C . GLU B 1 283 ? -23.25 -3.348 14.219 1 89.12 283 GLU B C 1
ATOM 7127 O O . GLU B 1 283 ? -22.672 -4.129 13.461 1 89.12 283 GLU B O 1
ATOM 7132 N N . THR B 1 284 ? -22.656 -2.623 15.102 1 84.88 284 THR B N 1
ATOM 7133 C CA . THR B 1 284 ? -21.219 -2.707 15.281 1 84.88 284 THR B CA 1
ATOM 7134 C C . THR B 1 284 ? -20.875 -3.428 16.578 1 84.88 284 THR B C 1
ATOM 7136 O O . THR B 1 284 ? -21.281 -2.998 17.656 1 84.88 284 THR B O 1
ATOM 7139 N N . PRO B 1 285 ? -20.156 -4.57 16.484 1 85.62 285 PRO B N 1
ATOM 7140 C CA . PRO B 1 285 ? -19.719 -5.211 17.719 1 85.62 285 PRO B CA 1
ATOM 7141 C C . PRO B 1 285 ? -18.609 -4.434 18.422 1 85.62 285 PRO B C 1
ATOM 7143 O O . PRO B 1 285 ? -17.609 -4.062 17.797 1 85.62 285 PRO B O 1
ATOM 7146 N N . CYS B 1 286 ? -18.781 -4.199 19.688 1 85.19 286 CYS B N 1
ATOM 7147 C CA . CYS B 1 286 ? -17.781 -3.48 20.484 1 85.19 286 CYS B CA 1
ATOM 7148 C C . CYS B 1 286 ? -17.328 -4.312 21.672 1 85.19 286 CYS B C 1
ATOM 7150 O O . CYS B 1 286 ? -17.547 -3.924 22.828 1 85.19 286 CYS B O 1
ATOM 7152 N N . PRO B 1 287 ? -16.578 -5.324 21.453 1 85.06 287 PRO B N 1
ATOM 7153 C CA . PRO B 1 287 ? -16.125 -6.188 22.547 1 85.06 287 PRO B CA 1
ATOM 7154 C C . PRO B 1 287 ? -15.133 -5.496 23.469 1 85.06 287 PRO B C 1
ATOM 7156 O O . PRO B 1 287 ? -14.906 -5.949 24.594 1 85.06 287 PRO B O 1
ATOM 7159 N N . HIS B 1 288 ? -14.531 -4.395 22.984 1 79.06 288 HIS B N 1
ATOM 7160 C CA . HIS B 1 288 ? -13.531 -3.672 23.75 1 79.06 288 HIS B CA 1
ATOM 7161 C C . HIS B 1 288 ? -14.18 -2.746 24.781 1 79.06 288 HIS B C 1
ATOM 7163 O O . HIS B 1 288 ? -13.5 -2.195 25.641 1 79.06 288 HIS B O 1
ATOM 7169 N N . TRP B 1 289 ? -15.453 -2.58 24.625 1 82.69 289 TRP B N 1
ATOM 7170 C CA . TRP B 1 289 ? -16.156 -1.772 25.609 1 82.69 289 TRP B CA 1
ATOM 7171 C C . TRP B 1 289 ? -16.297 -2.525 26.938 1 82.69 289 TRP B C 1
ATOM 7173 O O . TRP B 1 289 ? -16.172 -3.752 26.969 1 82.69 289 TRP B O 1
ATOM 7183 N N . SER B 1 290 ? -16.375 -1.798 28.031 1 82 290 SER B N 1
ATOM 7184 C CA . SER B 1 290 ? -16.625 -2.408 29.328 1 82 290 SER B CA 1
ATOM 7185 C C . SER B 1 290 ? -17.953 -1.959 29.906 1 82 290 SER B C 1
ATOM 7187 O O . SER B 1 290 ? -18.109 -0.813 30.328 1 82 290 SER B O 1
ATOM 7189 N N . PRO B 1 291 ? -18.953 -2.807 29.938 1 87.94 291 PRO B N 1
ATOM 7190 C CA . PRO B 1 291 ? -19.016 -4.156 29.375 1 87.94 291 PRO B CA 1
ATOM 7191 C C . PRO B 1 291 ? -19.156 -4.156 27.859 1 87.94 291 PRO B C 1
ATOM 7193 O O . PRO B 1 291 ? -19.531 -3.143 27.266 1 87.94 291 PRO B O 1
ATOM 7196 N N . PRO B 1 292 ? -18.875 -5.348 27.234 1 90.5 292 PRO B N 1
ATOM 7197 C CA . PRO B 1 292 ? -19.016 -5.441 25.766 1 90.5 292 PRO B CA 1
ATOM 7198 C C . PRO B 1 292 ? -20.453 -5.246 25.297 1 90.5 292 PRO B C 1
ATOM 7200 O O . PRO B 1 292 ? -21.375 -5.777 25.906 1 90.5 292 PRO B O 1
ATOM 7203 N N . ARG B 1 293 ? -20.656 -4.449 24.219 1 90.44 293 ARG B N 1
ATOM 7204 C CA . ARG B 1 293 ? -21.984 -4.098 23.75 1 90.44 293 ARG B CA 1
ATOM 7205 C C . ARG B 1 293 ? -22.031 -4.039 22.219 1 90.44 293 ARG B C 1
ATOM 7207 O O . ARG B 1 293 ? -20.984 -3.967 21.562 1 90.44 293 ARG B O 1
ATOM 7214 N N . TRP B 1 294 ? -23.281 -4.191 21.688 1 89.75 294 TRP B N 1
ATOM 7215 C CA . TRP B 1 294 ? -23.547 -3.834 20.297 1 89.75 294 TRP B CA 1
ATOM 7216 C C . TRP B 1 294 ? -23.922 -2.357 20.188 1 89.75 294 TRP B C 1
ATOM 7218 O O . TRP B 1 294 ? -24.672 -1.826 21 1 89.75 294 TRP B O 1
ATOM 7228 N N . MET B 1 295 ? -23.359 -1.759 19.219 1 86.12 295 MET B N 1
ATOM 7229 C CA . MET B 1 295 ? -23.766 -0.395 18.891 1 86.12 295 MET B CA 1
ATOM 7230 C C . MET B 1 295 ? -24.688 -0.378 17.688 1 86.12 295 MET B C 1
ATOM 7232 O O . MET B 1 295 ? -24.312 -0.864 16.609 1 86.12 295 MET B O 1
ATOM 7236 N N . LYS B 1 296 ? -25.891 0.021 17.875 1 87.94 296 LYS B N 1
ATOM 7237 C CA . LYS B 1 296 ? -26.859 0.128 16.781 1 87.94 296 LYS B CA 1
ATOM 7238 C C . LYS B 1 296 ? -26.984 1.566 16.297 1 87.94 296 LYS B C 1
ATOM 7240 O O . LYS B 1 296 ? -27.188 2.486 17.078 1 87.94 296 LYS B O 1
ATOM 7245 N N . ARG B 1 297 ? -26.797 1.708 14.961 1 86.94 297 ARG B N 1
ATOM 7246 C CA . ARG B 1 297 ? -26.828 3.049 14.391 1 86.94 297 ARG B CA 1
ATOM 7247 C C . ARG B 1 297 ? -27.391 3.027 12.977 1 86.94 297 ARG B C 1
ATOM 7249 O O . ARG B 1 297 ? -27.562 1.96 12.383 1 86.94 297 ARG B O 1
ATOM 7256 N N . THR B 1 298 ? -27.828 4.227 12.602 1 89 298 THR B N 1
ATOM 7257 C CA . THR B 1 298 ? -28.281 4.387 11.227 1 89 298 THR B CA 1
ATOM 7258 C C . THR B 1 298 ? -27.516 5.496 10.523 1 89 298 THR B C 1
ATOM 7260 O O . THR B 1 298 ? -26.969 6.387 11.172 1 89 298 THR B O 1
ATOM 7263 N N . GLY B 1 299 ? -27.359 5.344 9.273 1 88.06 299 GLY B N 1
ATOM 7264 C CA . GLY B 1 299 ? -26.719 6.355 8.445 1 88.06 299 GLY B CA 1
ATOM 7265 C C . GLY B 1 299 ? -27.406 6.543 7.102 1 88.06 299 GLY B C 1
ATOM 7266 O O . GLY B 1 299 ? -28.109 5.652 6.629 1 88.06 299 GLY B O 1
ATOM 7267 N N . ILE B 1 300 ? -27.344 7.773 6.594 1 91.06 300 ILE B N 1
ATOM 7268 C CA . ILE B 1 300 ? -27.891 8.078 5.277 1 91.06 300 ILE B CA 1
ATOM 7269 C C . ILE B 1 300 ? -26.766 8.102 4.242 1 91.06 300 ILE B C 1
ATOM 7271 O O . ILE B 1 300 ? -25.75 8.758 4.434 1 91.06 300 ILE B O 1
ATOM 7275 N N . VAL B 1 301 ? -26.922 7.344 3.24 1 93.88 301 VAL B N 1
ATOM 7276 C CA . VAL B 1 301 ? -25.922 7.277 2.176 1 93.88 301 VAL B CA 1
ATOM 7277 C C . VAL B 1 301 ? -26.609 7.441 0.819 1 93.88 301 VAL B C 1
ATOM 7279 O O . VAL B 1 301 ? -27.828 7.391 0.724 1 93.88 301 VAL B O 1
ATOM 7282 N N . ASP B 1 302 ? -25.797 7.688 -0.205 1 95 302 ASP B N 1
ATOM 7283 C CA . ASP B 1 302 ? -26.359 7.93 -1.531 1 95 302 ASP B CA 1
ATOM 7284 C C . ASP B 1 302 ? -26.453 6.633 -2.332 1 95 302 ASP B C 1
ATOM 7286 O O . ASP B 1 302 ? -27.344 6.48 -3.178 1 95 302 ASP B O 1
ATOM 7290 N N . ASP B 1 303 ? -25.531 5.723 -2.109 1 96.94 303 ASP B N 1
ATOM 7291 C CA . ASP B 1 303 ? -25.5 4.473 -2.863 1 96.94 303 ASP B CA 1
ATOM 7292 C C . ASP B 1 303 ? -24.75 3.389 -2.102 1 96.94 303 ASP B C 1
ATOM 7294 O O . ASP B 1 303 ? -23.969 3.688 -1.196 1 96.94 303 ASP B O 1
ATOM 7298 N N . VAL B 1 304 ? -25.109 2.164 -2.439 1 97.88 304 VAL B N 1
ATOM 7299 C CA . VAL B 1 304 ? -24.438 0.971 -1.938 1 97.88 304 VAL B CA 1
ATOM 7300 C C . VAL B 1 304 ? -23.984 0.101 -3.111 1 97.88 304 VAL B C 1
ATOM 7302 O O . VAL B 1 304 ? -24.812 -0.318 -3.93 1 97.88 304 VAL B O 1
ATOM 7305 N N . ILE B 1 305 ? -22.719 -0.093 -3.225 1 98.19 305 ILE B N 1
ATOM 7306 C CA . ILE B 1 305 ? -22.156 -0.945 -4.273 1 98.19 305 ILE B CA 1
ATOM 7307 C C . ILE B 1 305 ? -21.75 -2.291 -3.678 1 98.19 305 ILE B C 1
ATOM 7309 O O . ILE B 1 305 ? -20.953 -2.346 -2.742 1 98.19 305 ILE B O 1
ATOM 7313 N N . VAL B 1 306 ? -22.266 -3.375 -4.258 1 97.69 306 VAL B N 1
ATOM 7314 C CA . VAL B 1 306 ? -22.062 -4.711 -3.711 1 97.69 306 VAL B CA 1
ATOM 7315 C C . VAL B 1 306 ? -20.906 -5.398 -4.438 1 97.69 306 VAL B C 1
ATOM 7317 O O . VAL B 1 306 ? -21 -5.707 -5.625 1 97.69 306 VAL B O 1
ATOM 7320 N N . CYS B 1 307 ? -19.828 -5.637 -3.721 1 96.56 307 CYS B N 1
ATOM 7321 C CA . CYS B 1 307 ? -18.641 -6.336 -4.188 1 96.56 307 CYS B CA 1
ATOM 7322 C C . CYS B 1 307 ? -18.344 -7.547 -3.314 1 96.56 307 CYS B C 1
ATOM 7324 O O . CYS B 1 307 ? -17.234 -7.68 -2.785 1 96.56 307 CYS B O 1
ATOM 7326 N N . CYS B 1 308 ? -19.234 -8.492 -3.268 1 94 308 CYS B N 1
ATOM 7327 C CA . CYS B 1 308 ? -19.141 -9.586 -2.312 1 94 308 CYS B CA 1
ATOM 7328 C C . CYS B 1 308 ? -18.766 -10.891 -3.008 1 94 308 CYS B C 1
ATOM 7330 O O . CYS B 1 308 ? -19.016 -11.977 -2.486 1 94 308 CYS B O 1
ATOM 7332 N N . GLY B 1 309 ? -18.188 -10.789 -4.176 1 91 309 GLY B N 1
ATOM 7333 C CA . GLY B 1 309 ? -17.625 -11.961 -4.832 1 91 309 GLY B CA 1
ATOM 7334 C C . GLY B 1 309 ? -18.578 -12.602 -5.816 1 91 309 GLY B C 1
ATOM 7335 O O . GLY B 1 309 ? -19.656 -12.062 -6.09 1 91 309 GLY B O 1
ATOM 7336 N N . PHE B 1 310 ? -18.078 -13.766 -6.457 1 90.44 310 PHE B N 1
ATOM 7337 C CA . PHE B 1 310 ? -18.797 -14.523 -7.477 1 90.44 310 PHE B CA 1
ATOM 7338 C C . PHE B 1 310 ? -18.766 -16.016 -7.156 1 90.44 310 PHE B C 1
ATOM 7340 O O . PHE B 1 310 ? -17.922 -16.469 -6.379 1 90.44 310 PHE B O 1
ATOM 7347 N N . ASN B 1 311 ? -19.719 -16.703 -7.664 1 89.94 311 ASN B N 1
ATOM 7348 C CA . ASN B 1 311 ? -19.641 -18.156 -7.648 1 89.94 311 ASN B CA 1
ATOM 7349 C C . ASN B 1 311 ? -19.172 -18.703 -8.992 1 89.94 311 ASN B C 1
ATOM 7351 O O . ASN B 1 311 ? -19.172 -18 -9.992 1 89.94 311 ASN B O 1
ATOM 7355 N N . TYR B 1 312 ? -18.672 -20 -9.016 1 91.88 312 TYR B N 1
ATOM 7356 C CA . TYR B 1 312 ? -18.109 -20.641 -10.188 1 91.88 312 TYR B CA 1
ATOM 7357 C C . TYR B 1 312 ? -18.781 -21.984 -10.445 1 91.88 312 TYR B C 1
ATOM 7359 O O . TYR B 1 312 ? -18.203 -22.859 -11.102 1 91.88 312 TYR B O 1
ATOM 7367 N N . THR B 1 313 ? -20.016 -22.25 -10.008 1 89.25 313 THR B N 1
ATOM 7368 C CA . THR B 1 313 ? -20.625 -23.578 -9.984 1 89.25 313 THR B CA 1
ATOM 7369 C C . THR B 1 313 ? -21.391 -23.844 -11.273 1 89.25 313 THR B C 1
ATOM 7371 O O . THR B 1 313 ? -21.734 -25 -11.578 1 89.25 313 THR B O 1
ATOM 7374 N N . LEU B 1 314 ? -21.734 -22.812 -11.992 1 88.94 314 LEU B N 1
ATOM 7375 C CA . LEU B 1 314 ? -22.469 -22.938 -13.25 1 88.94 314 LEU B CA 1
ATOM 7376 C C . LEU B 1 314 ? -23.781 -23.672 -13.047 1 88.94 314 LEU B C 1
ATOM 7378 O O . LEU B 1 314 ? -24.203 -24.453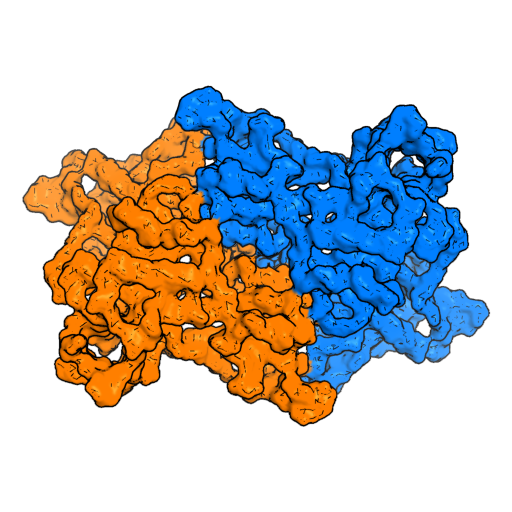 -13.898 1 88.94 314 LEU B O 1
ATOM 7382 N N . SER B 1 315 ? -24.391 -23.516 -12.055 1 83.69 315 SER B N 1
ATOM 7383 C CA . SER B 1 315 ? -25.578 -24.281 -11.68 1 83.69 315 SER B CA 1
ATOM 7384 C C . SER B 1 315 ? -26.734 -24.031 -12.656 1 83.69 315 SER B C 1
ATOM 7386 O O . SER B 1 315 ? -27.609 -24.875 -12.82 1 83.69 315 SER B O 1
ATOM 7388 N N . ASP B 1 316 ? -26.703 -23.016 -13.367 1 88 316 ASP B N 1
ATOM 7389 C CA . ASP B 1 316 ? -27.797 -22.656 -14.258 1 88 316 ASP B CA 1
ATOM 7390 C C . ASP B 1 316 ? -27.703 -23.406 -15.586 1 88 316 ASP B C 1
ATOM 7392 O O . ASP B 1 316 ? -28.672 -23.469 -16.344 1 88 316 ASP B O 1
ATOM 7396 N N . ILE B 1 317 ? -26.578 -24 -15.859 1 92.88 317 ILE B N 1
ATOM 7397 C CA . ILE B 1 317 ? -26.406 -24.594 -17.188 1 92.88 317 ILE B CA 1
ATOM 7398 C C . ILE B 1 317 ? -26.453 -26.125 -17.078 1 92.88 317 ILE B C 1
ATOM 7400 O O . ILE B 1 317 ? -26.672 -26.812 -18.078 1 92.88 317 ILE B O 1
ATOM 7404 N N . PHE B 1 318 ? -26.266 -26.672 -15.969 1 94.75 318 PHE B N 1
ATOM 7405 C CA . PHE B 1 318 ? -26.281 -28.125 -15.797 1 94.75 318 PHE B CA 1
ATOM 7406 C C . PHE B 1 318 ? -27.703 -28.625 -15.617 1 94.75 318 PHE B C 1
ATOM 7408 O O . PHE B 1 318 ? -28.484 -28.031 -14.867 1 94.75 318 PHE B O 1
ATOM 7415 N N . ASP B 1 319 ? -28.062 -29.609 -16.344 1 95.38 319 ASP B N 1
ATOM 7416 C CA . ASP B 1 319 ? -29.281 -30.359 -16.062 1 95.38 319 ASP B CA 1
ATOM 7417 C C . ASP B 1 319 ? -29.141 -31.172 -14.781 1 95.38 319 ASP B C 1
ATOM 7419 O O . ASP B 1 319 ? -28.578 -32.281 -14.805 1 95.38 319 ASP B O 1
ATOM 7423 N N . MET B 1 320 ? -29.75 -30.719 -13.797 1 92 320 MET B N 1
ATOM 7424 C CA . MET B 1 320 ? -29.5 -31.25 -12.453 1 92 320 MET B CA 1
ATOM 7425 C C . MET B 1 320 ? -30.031 -32.656 -12.312 1 92 320 MET B C 1
ATOM 7427 O O . MET B 1 320 ? -29.672 -33.375 -11.375 1 92 320 MET B O 1
ATOM 7431 N N . ASP B 1 321 ? -30.797 -33.094 -13.266 1 93.81 321 ASP B N 1
ATOM 7432 C CA . ASP B 1 321 ? -31.297 -34.469 -13.234 1 93.81 321 ASP B CA 1
ATOM 7433 C C . ASP B 1 321 ? -30.25 -35.438 -13.742 1 93.81 321 ASP B C 1
ATOM 7435 O O . ASP B 1 321 ? -30.203 -36.594 -13.305 1 93.81 321 ASP B O 1
ATOM 7439 N N . THR B 1 322 ? -29.406 -34.969 -14.648 1 95.38 322 THR B N 1
ATOM 7440 C CA . THR B 1 322 ? -28.469 -35.906 -15.281 1 95.38 322 THR B CA 1
ATOM 7441 C C . THR B 1 322 ? -27.031 -35.5 -14.969 1 95.38 322 THR B C 1
ATOM 7443 O O . THR B 1 322 ? -26.125 -36.312 -15.047 1 95.38 322 THR B O 1
ATOM 7446 N N . VAL B 1 323 ? -26.766 -34.281 -14.711 1 96.44 323 VAL B N 1
ATOM 7447 C CA . VAL B 1 323 ? -25.438 -33.75 -14.414 1 96.44 323 VAL B CA 1
ATOM 7448 C C . VAL B 1 323 ? -25.5 -32.844 -13.188 1 96.44 323 VAL B C 1
ATOM 7450 O O . VAL B 1 323 ? -25.922 -31.688 -13.281 1 96.44 323 VAL B O 1
ATOM 7453 N N . ARG B 1 324 ? -24.984 -33.312 -12.094 1 95.38 324 ARG B N 1
ATOM 7454 C CA . ARG B 1 324 ? -25.016 -32.562 -10.844 1 95.38 324 ARG B CA 1
ATOM 7455 C C . ARG B 1 324 ? -23.672 -32.625 -10.125 1 95.38 324 ARG B C 1
ATOM 7457 O O . ARG B 1 324 ? -23.531 -33.375 -9.148 1 95.38 324 ARG B O 1
ATOM 7464 N N . PRO B 1 325 ? -22.781 -31.781 -10.531 1 96.56 325 PRO B N 1
ATOM 7465 C CA . PRO B 1 325 ? -21.5 -31.797 -9.836 1 96.56 325 PRO B CA 1
ATOM 7466 C C . PRO B 1 325 ? -21.625 -31.406 -8.367 1 96.56 325 PRO B C 1
ATOM 7468 O O . PRO B 1 325 ? -22.391 -30.5 -8.023 1 96.56 325 PRO B O 1
ATOM 7471 N N . ASP B 1 326 ? -20.844 -32.062 -7.473 1 97.31 326 ASP B N 1
ATOM 7472 C CA . ASP B 1 326 ? -20.766 -31.703 -6.059 1 97.31 326 ASP B CA 1
ATOM 7473 C C . ASP B 1 326 ? -20.109 -30.328 -5.879 1 97.31 326 ASP B C 1
ATOM 7475 O O . ASP B 1 326 ? -19.172 -29.984 -6.605 1 97.31 326 ASP B O 1
ATOM 7479 N N . VAL B 1 327 ? -20.625 -29.594 -4.934 1 95.62 327 VAL B N 1
ATOM 7480 C CA . VAL B 1 327 ? -20.094 -28.266 -4.68 1 95.62 327 VAL B CA 1
ATOM 7481 C C . VAL B 1 327 ? -19.594 -28.172 -3.244 1 95.62 327 VAL B C 1
ATOM 7483 O O . VAL B 1 327 ? -19.922 -29 -2.404 1 95.62 327 VAL B O 1
ATOM 7486 N N . ASP B 1 328 ? -18.688 -27.25 -3.018 1 94.12 328 ASP B N 1
ATOM 7487 C CA . ASP B 1 328 ? -18.172 -27.031 -1.673 1 94.12 328 ASP B CA 1
ATOM 7488 C C . ASP B 1 328 ? -19.25 -26.531 -0.734 1 94.12 328 ASP B C 1
ATOM 7490 O O . ASP B 1 328 ? -20.359 -26.219 -1.173 1 94.12 328 ASP B O 1
ATOM 7494 N N . GLU B 1 329 ? -18.969 -26.391 0.491 1 90.88 329 GLU B N 1
ATOM 7495 C CA . GLU B 1 329 ? -19.922 -26.047 1.529 1 90.88 329 GLU B CA 1
ATOM 7496 C C . GLU B 1 329 ? -20.516 -24.656 1.294 1 90.88 329 GLU B C 1
ATOM 7498 O O . GLU B 1 329 ? -21.688 -24.422 1.573 1 90.88 329 GLU B O 1
ATOM 7503 N N . LYS B 1 330 ? -19.734 -23.812 0.726 1 84.75 330 LYS B N 1
ATOM 7504 C CA . LYS B 1 330 ? -20.172 -22.438 0.539 1 84.75 330 LYS B CA 1
ATOM 7505 C C . LYS B 1 330 ? -20.875 -22.25 -0.799 1 84.75 330 LYS B C 1
ATOM 7507 O O . LYS B 1 330 ? -21.422 -21.188 -1.077 1 84.75 330 LYS B O 1
ATOM 7512 N N . GLY B 1 331 ? -20.859 -23.328 -1.537 1 88.69 331 GLY B N 1
ATOM 7513 C CA . GLY B 1 331 ? -21.5 -23.25 -2.84 1 88.69 331 GLY B CA 1
ATOM 7514 C C . GLY B 1 331 ? -20.766 -22.375 -3.826 1 88.69 331 GLY B C 1
ATOM 7515 O O . GLY B 1 331 ? -21.359 -21.797 -4.73 1 88.69 331 GLY B O 1
ATOM 7516 N N . LYS B 1 332 ? -19.547 -22.25 -3.674 1 91.56 332 LYS B N 1
ATOM 7517 C CA . LYS B 1 332 ? -18.781 -21.328 -4.508 1 91.56 332 LYS B CA 1
ATOM 7518 C C . LYS B 1 332 ? -18.094 -22.062 -5.648 1 91.56 332 LYS B C 1
ATOM 7520 O O . LYS B 1 332 ? -17.969 -21.531 -6.754 1 91.56 332 LYS B O 1
ATOM 7525 N N . TYR B 1 333 ? -17.625 -23.281 -5.375 1 95.19 333 TYR B N 1
ATOM 7526 C CA . TYR B 1 333 ? -16.875 -24.062 -6.359 1 95.19 333 TYR B CA 1
ATOM 7527 C C . TYR B 1 333 ? -17.406 -25.484 -6.445 1 95.19 333 TYR B C 1
ATOM 7529 O O . TYR B 1 333 ? -17.891 -26.031 -5.453 1 95.19 333 TYR B O 1
ATOM 7537 N N . CYS B 1 334 ? -17.328 -26.047 -7.633 1 96.19 334 CYS B N 1
ATOM 7538 C CA . CYS B 1 334 ? -17.453 -27.5 -7.738 1 96.19 334 CYS B CA 1
ATOM 7539 C C . CYS B 1 334 ? -16.234 -28.203 -7.164 1 96.19 334 CYS B C 1
ATOM 7541 O O . CYS B 1 334 ? -15.117 -27.719 -7.285 1 96.19 334 CYS B O 1
ATOM 7543 N N . LEU B 1 335 ? -16.484 -29.312 -6.531 1 98.06 335 LEU B N 1
ATOM 7544 C CA . LEU B 1 335 ? -15.383 -30.094 -5.973 1 98.06 335 LEU B CA 1
ATOM 7545 C C . LEU B 1 335 ? -14.664 -30.875 -7.066 1 98.06 335 LEU B C 1
ATOM 7547 O O . LEU B 1 335 ? -15.305 -31.5 -7.918 1 98.06 335 LEU B O 1
ATOM 7551 N N . LEU B 1 336 ? -13.359 -30.844 -7.012 1 98.5 336 LEU B N 1
ATOM 7552 C CA . LEU B 1 336 ? -12.578 -31.406 -8.109 1 98.5 336 LEU B CA 1
ATOM 7553 C C . LEU B 1 336 ? -11.555 -32.406 -7.598 1 98.5 336 LEU B C 1
ATOM 7555 O O . LEU B 1 336 ? -11.055 -32.281 -6.477 1 98.5 336 LEU B O 1
ATOM 7559 N N . THR B 1 337 ? -11.227 -33.344 -8.438 1 98.56 337 THR B N 1
ATOM 7560 C CA . THR B 1 337 ? -10.141 -34.281 -8.172 1 98.56 337 THR B CA 1
ATOM 7561 C C . THR B 1 337 ? -8.789 -33.594 -8.367 1 98.56 337 THR B C 1
ATOM 7563 O O . THR B 1 337 ? -8.719 -32.406 -8.703 1 98.56 337 THR B O 1
ATOM 7566 N N . SER B 1 338 ? -7.707 -34.375 -8.164 1 98.12 338 SER B N 1
ATOM 7567 C CA . SER B 1 338 ? -6.352 -33.875 -8.336 1 98.12 338 SER B CA 1
ATOM 7568 C C . SER B 1 338 ? -6.062 -33.562 -9.805 1 98.12 338 SER B C 1
ATOM 7570 O O . SER B 1 338 ? -5.082 -32.875 -10.117 1 98.12 338 SER B O 1
ATOM 7572 N N . SER B 1 339 ? -6.891 -34.031 -10.703 1 98.25 339 SER B N 1
ATOM 7573 C CA . SER B 1 339 ? -6.766 -33.75 -12.125 1 98.25 339 SER B CA 1
ATOM 7574 C C . SER B 1 339 ? -7.863 -32.812 -12.602 1 98.25 339 SER B C 1
ATOM 7576 O O . SER B 1 339 ? -8.188 -32.781 -13.789 1 98.25 339 SER B O 1
ATOM 7578 N N . TRP B 1 340 ? -8.555 -32.125 -11.68 1 98.5 340 TRP B N 1
ATOM 7579 C CA . TRP B 1 340 ? -9.516 -31.062 -11.906 1 98.5 340 TRP B CA 1
ATOM 7580 C C . TRP B 1 340 ? -10.75 -31.578 -12.641 1 98.5 340 TRP B C 1
ATOM 7582 O O . TRP B 1 340 ? -11.328 -30.859 -13.461 1 98.5 340 TRP B O 1
ATOM 7592 N N . GLU B 1 341 ? -11.031 -32.844 -12.523 1 98.62 341 GLU B N 1
ATOM 7593 C CA . GLU B 1 341 ? -12.297 -33.469 -12.898 1 98.62 341 GLU B CA 1
ATOM 7594 C C . GLU B 1 341 ? -13.305 -33.406 -11.758 1 98.62 341 GLU B C 1
ATOM 7596 O O . GLU B 1 341 ? -12.93 -33.406 -10.586 1 98.62 341 GLU B O 1
ATOM 7601 N N . SER B 1 342 ? -14.609 -33.219 -12.195 1 98.19 342 SER B N 1
ATOM 7602 C CA . SER B 1 342 ? -15.633 -33.344 -11.156 1 98.19 342 SER B CA 1
ATOM 7603 C C . SER B 1 342 ? -15.461 -34.625 -10.344 1 98.19 342 SER B C 1
ATOM 7605 O O . SER B 1 342 ? -15.18 -35.688 -10.906 1 98.19 342 SER B O 1
ATOM 7607 N N . VAL B 1 343 ? -15.648 -34.531 -9.031 1 98.25 343 VAL B N 1
ATOM 7608 C CA . VAL B 1 343 ? -15.398 -35.656 -8.164 1 98.25 343 VAL B CA 1
ATOM 7609 C C . VAL B 1 343 ? -16.453 -36.75 -8.414 1 98.25 343 VAL B C 1
ATOM 7611 O O . VAL B 1 343 ? -16.234 -37.906 -8.125 1 98.25 343 VAL B O 1
ATOM 7614 N N . ASN B 1 344 ? -17.625 -36.312 -8.977 1 97.62 344 ASN B N 1
ATOM 7615 C CA . ASN B 1 344 ? -18.703 -37.281 -9.07 1 97.62 344 ASN B CA 1
ATOM 7616 C C . ASN B 1 344 ? -19.266 -37.375 -10.492 1 97.62 344 ASN B C 1
ATOM 7618 O O . ASN B 1 344 ? -20.188 -38.156 -10.758 1 97.62 344 ASN B O 1
ATOM 7622 N N . VAL B 1 345 ? -18.781 -36.562 -11.391 1 97.06 345 VAL B N 1
ATOM 7623 C CA . VAL B 1 345 ? -19.234 -36.625 -12.781 1 97.06 345 VAL B CA 1
ATOM 7624 C C . VAL B 1 345 ? -18.047 -36.875 -13.703 1 97.06 345 VAL B C 1
ATOM 7626 O O . VAL B 1 345 ? -17.469 -35.906 -14.25 1 97.06 345 VAL B O 1
ATOM 7629 N N . PRO B 1 346 ? -17.734 -38.094 -14.023 1 96.62 346 PRO B N 1
ATOM 7630 C CA . PRO B 1 346 ? -16.594 -38.406 -14.883 1 96.62 346 PRO B CA 1
ATOM 7631 C C . PRO B 1 346 ? -16.688 -37.75 -16.25 1 96.62 346 PRO B C 1
ATOM 7633 O O . PRO B 1 346 ? -17.75 -37.719 -16.859 1 96.62 346 PRO B O 1
ATOM 7636 N N . GLY B 1 347 ? -15.578 -37.156 -16.672 1 97.62 347 GLY B N 1
ATOM 7637 C CA . GLY B 1 347 ? -15.508 -36.531 -17.969 1 97.62 347 GLY B CA 1
ATOM 7638 C C . GLY B 1 347 ? -15.805 -35.031 -17.922 1 97.62 347 GLY B C 1
ATOM 7639 O O . GLY B 1 347 ? -15.633 -34.344 -18.922 1 97.62 347 GLY B O 1
ATOM 7640 N N . LEU B 1 348 ? -16.266 -34.562 -16.797 1 97.94 348 LEU B N 1
ATOM 7641 C CA . LEU B 1 348 ? -16.547 -33.156 -16.609 1 97.94 348 LEU B CA 1
ATOM 7642 C C . LEU B 1 348 ? -15.398 -32.469 -15.898 1 97.94 348 LEU B C 1
ATOM 7644 O O . LEU B 1 348 ? -15.164 -32.688 -14.719 1 97.94 348 LEU B O 1
ATOM 7648 N N . TYR B 1 349 ? -14.664 -31.625 -16.594 1 98.62 349 TYR B N 1
ATOM 7649 C CA . TYR B 1 349 ? -13.523 -30.906 -16.047 1 98.62 349 TYR B CA 1
ATOM 7650 C C . TYR B 1 349 ? -13.844 -29.422 -15.867 1 98.62 349 TYR B C 1
ATOM 7652 O O . TYR B 1 349 ? -14.672 -28.875 -16.594 1 98.62 349 TYR B O 1
ATOM 7660 N N . PHE B 1 350 ? -13.312 -28.828 -14.859 1 98.12 350 PHE B N 1
ATOM 7661 C CA . PHE B 1 350 ? -13.359 -27.391 -14.648 1 98.12 350 PHE B CA 1
ATOM 7662 C C . PHE B 1 350 ? -11.961 -26.781 -14.719 1 98.12 350 PHE B C 1
ATOM 7664 O O . PHE B 1 350 ? -11.055 -27.219 -14.016 1 98.12 350 PHE B O 1
ATOM 7671 N N . ILE B 1 351 ? -11.797 -25.766 -15.602 1 98.31 351 ILE B N 1
ATOM 7672 C CA . ILE B 1 351 ? -10.484 -25.156 -15.766 1 98.31 351 ILE B CA 1
ATOM 7673 C C . ILE B 1 351 ? -10.586 -23.641 -15.641 1 98.31 351 ILE B C 1
ATOM 7675 O O . ILE B 1 351 ? -11.656 -23.078 -15.859 1 98.31 351 ILE B O 1
ATOM 7679 N N . GLY B 1 352 ? -9.492 -23 -15.297 1 97.19 352 GLY B N 1
ATOM 7680 C CA . GLY B 1 352 ? -9.484 -21.562 -15 1 97.19 352 GLY B CA 1
ATOM 7681 C C . GLY B 1 352 ? -9.602 -21.266 -13.516 1 97.19 352 GLY B C 1
ATOM 7682 O O . GLY B 1 352 ? -9.047 -21.984 -12.688 1 97.19 352 GLY B O 1
ATOM 7683 N N . ALA B 1 353 ? -10.281 -20.219 -13.203 1 95 353 ALA B N 1
ATOM 7684 C CA . ALA B 1 353 ? -10.391 -19.719 -11.836 1 95 353 ALA B CA 1
ATOM 7685 C C . ALA B 1 353 ? -10.938 -20.797 -10.898 1 95 353 ALA B C 1
ATOM 7687 O O . ALA B 1 353 ? -10.5 -20.906 -9.75 1 95 353 ALA B O 1
ATOM 7688 N N . PRO B 1 354 ? -11.812 -21.656 -11.328 1 95.81 354 PRO B N 1
ATOM 7689 C CA . PRO B 1 354 ? -12.367 -22.672 -10.43 1 95.81 354 PRO B CA 1
ATOM 7690 C C . PRO B 1 354 ? -11.305 -23.641 -9.906 1 95.81 354 PRO B C 1
ATOM 7692 O O . PRO B 1 354 ? -11.523 -24.312 -8.891 1 95.81 354 PRO B O 1
ATOM 7695 N N . MET B 1 355 ? -10.188 -23.719 -10.586 1 97.44 355 MET B N 1
ATOM 7696 C CA . MET B 1 355 ? -9.141 -24.641 -10.18 1 97.44 355 MET B CA 1
ATOM 7697 C C . MET B 1 355 ? -8.562 -24.25 -8.82 1 97.44 355 MET B C 1
ATOM 7699 O O . MET B 1 355 ? -7.879 -25.047 -8.18 1 97.44 355 MET B O 1
ATOM 7703 N N . ARG B 1 356 ? -8.883 -23.125 -8.352 1 95.5 356 ARG B N 1
ATOM 7704 C CA . ARG B 1 356 ? -8.422 -22.609 -7.059 1 95.5 356 ARG B CA 1
ATOM 7705 C C . ARG B 1 356 ? -8.945 -23.484 -5.914 1 95.5 356 ARG B C 1
ATOM 7707 O O . ARG B 1 356 ? -8.359 -23.5 -4.832 1 95.5 356 ARG B O 1
ATOM 7714 N N . VAL B 1 357 ? -10.055 -24.141 -6.117 1 96.19 357 VAL B N 1
ATOM 7715 C CA . VAL B 1 357 ? -10.68 -24.922 -5.062 1 96.19 357 VAL B CA 1
ATOM 7716 C C . VAL B 1 357 ? -9.664 -25.906 -4.484 1 96.19 357 VAL B C 1
ATOM 7718 O O . VAL B 1 357 ? -9.703 -26.219 -3.293 1 96.19 357 VAL B O 1
ATOM 7721 N N . ASN B 1 358 ? -8.695 -26.344 -5.328 1 97.5 358 ASN B N 1
ATOM 7722 C CA . ASN B 1 358 ? -7.68 -27.297 -4.898 1 97.5 358 ASN B CA 1
ATOM 7723 C C . ASN B 1 358 ? -6.426 -26.594 -4.387 1 97.5 358 ASN B C 1
ATOM 7725 O O . ASN B 1 358 ? -5.527 -27.234 -3.84 1 97.5 358 ASN B O 1
ATOM 7729 N N . ASP B 1 359 ? -6.305 -25.359 -4.605 1 94.69 359 ASP B N 1
ATOM 7730 C CA . ASP B 1 359 ? -5.121 -24.562 -4.312 1 94.69 359 ASP B CA 1
ATOM 7731 C C . ASP B 1 359 ? -5.508 -23.188 -3.752 1 94.69 359 ASP B C 1
ATOM 7733 O O . ASP B 1 359 ? -5.289 -22.156 -4.398 1 94.69 359 ASP B O 1
ATOM 7737 N N . PRO B 1 360 ? -5.988 -23.109 -2.578 1 88.62 360 PRO B N 1
ATOM 7738 C CA . PRO B 1 360 ? -6.52 -21.859 -2.047 1 88.62 360 PRO B CA 1
ATOM 7739 C C . PRO B 1 360 ? -5.426 -20.828 -1.754 1 88.62 360 PRO B C 1
ATOM 7741 O O . PRO B 1 360 ? -5.703 -19.625 -1.665 1 88.62 360 PRO B O 1
ATOM 7744 N N . ASP B 1 361 ? -4.207 -21.203 -1.686 1 85.38 361 ASP B N 1
ATOM 7745 C CA . ASP B 1 361 ? -3.174 -20.312 -1.163 1 85.38 361 ASP B CA 1
ATOM 7746 C C . ASP B 1 361 ? -2.26 -19.812 -2.279 1 85.38 361 ASP B C 1
ATOM 7748 O O . ASP B 1 361 ? -1.612 -18.766 -2.143 1 85.38 361 ASP B O 1
ATOM 7752 N N . ALA B 1 362 ? -2.266 -20.594 -3.355 1 89 362 ALA B N 1
ATOM 7753 C CA . ALA B 1 362 ? -1.346 -20.203 -4.426 1 89 362 ALA B CA 1
ATOM 7754 C C . ALA B 1 362 ? -2.09 -19.531 -5.566 1 89 362 ALA B C 1
ATOM 7756 O O . ALA B 1 362 ? -3.035 -18.766 -5.34 1 89 362 ALA B O 1
ATOM 7757 N N . ALA B 1 363 ? -1.597 -19.656 -6.84 1 94.56 363 ALA B N 1
ATOM 7758 C CA . ALA B 1 363 ? -2 -18.734 -7.906 1 94.56 363 ALA B CA 1
ATOM 7759 C C . ALA B 1 363 ? -3.02 -19.391 -8.836 1 94.56 363 ALA B C 1
ATOM 7761 O O . ALA B 1 363 ? -3.336 -18.859 -9.898 1 94.56 363 ALA B O 1
ATOM 7762 N N . SER B 1 364 ? -3.695 -20.469 -8.422 1 96.94 364 SER B N 1
ATOM 7763 C CA . SER B 1 364 ? -4.523 -21.25 -9.336 1 96.94 364 SER B CA 1
ATOM 7764 C C . SER B 1 364 ? -5.781 -20.5 -9.727 1 96.94 364 SER B C 1
ATOM 7766 O O . SER B 1 364 ? -6.477 -20.875 -10.672 1 96.94 364 SER B O 1
ATOM 7768 N N . GLY B 1 365 ? -6.066 -19.469 -9.047 1 95.12 365 GLY B N 1
ATOM 7769 C CA . GLY B 1 365 ? -7.246 -18.688 -9.391 1 95.12 365 GLY B CA 1
ATOM 7770 C C . GLY B 1 365 ? -6.977 -17.625 -10.438 1 95.12 365 GLY B C 1
ATOM 7771 O O . GLY B 1 365 ? -7.898 -16.953 -10.906 1 95.12 365 GLY B O 1
ATOM 7772 N N . PHE B 1 366 ? -5.742 -17.5 -10.859 1 95.75 366 PHE B N 1
ATOM 7773 C CA . PHE B 1 366 ? -5.324 -16.5 -11.828 1 95.75 366 PHE B CA 1
ATOM 7774 C C . PHE B 1 366 ? -4.648 -17.156 -13.031 1 95.75 366 PHE B C 1
ATOM 7776 O O . PHE B 1 366 ? -4.25 -18.328 -12.961 1 95.75 366 PHE B O 1
ATOM 7783 N N . VAL B 1 367 ? -4.461 -16.359 -14.055 1 97.31 367 VAL B N 1
ATOM 7784 C CA . VAL B 1 367 ? -3.93 -16.875 -15.312 1 97.31 367 VAL B CA 1
ATOM 7785 C C . VAL B 1 367 ? -2.541 -17.469 -15.086 1 97.31 367 VAL B C 1
ATOM 7787 O O . VAL B 1 367 ? -2.254 -18.578 -15.531 1 97.31 367 VAL B O 1
ATOM 7790 N N . HIS B 1 368 ? -1.717 -16.781 -14.336 1 96.81 368 HIS B N 1
ATOM 7791 C CA . HIS B 1 368 ? -0.341 -17.234 -14.156 1 96.81 368 HIS B CA 1
ATOM 7792 C C . HIS B 1 368 ? -0.281 -18.5 -13.305 1 96.81 368 HIS B C 1
ATOM 7794 O O . HIS B 1 368 ? 0.751 -19.172 -13.266 1 96.81 368 HIS B O 1
ATOM 7800 N N . GLY B 1 369 ? -1.352 -18.844 -12.617 1 97.38 369 GLY B N 1
ATOM 7801 C CA . GLY B 1 369 ? -1.43 -20.078 -11.875 1 97.38 369 GLY B CA 1
ATOM 7802 C C . GLY B 1 369 ? -2.102 -21.203 -12.648 1 97.38 369 GLY B C 1
ATOM 7803 O O . GLY B 1 369 ? -1.5 -22.25 -12.883 1 97.38 369 GLY B O 1
ATOM 7804 N N . PHE B 1 370 ? -3.334 -20.922 -13.18 1 98.12 370 PHE B N 1
ATOM 7805 C CA . PHE B 1 370 ? -4.086 -22.031 -13.766 1 98.12 370 PHE B CA 1
ATOM 7806 C C . PHE B 1 370 ? -3.5 -22.438 -15.117 1 98.12 370 PHE B C 1
ATOM 7808 O O . PHE B 1 370 ? -3.752 -23.531 -15.609 1 98.12 370 PHE B O 1
ATOM 7815 N N . ARG B 1 371 ? -2.709 -21.547 -15.758 1 98.38 371 ARG B N 1
ATOM 7816 C CA . ARG B 1 371 ? -2.055 -21.969 -17 1 98.38 371 ARG B CA 1
ATOM 7817 C C . ARG B 1 371 ? -1.131 -23.156 -16.75 1 98.38 371 ARG B C 1
ATOM 7819 O O . ARG B 1 371 ? -1.012 -24.047 -17.594 1 98.38 371 ARG B O 1
ATOM 7826 N N . CYS B 1 372 ? -0.515 -23.172 -15.539 1 98 372 CYS B N 1
ATOM 7827 C CA . CYS B 1 372 ? 0.318 -24.312 -15.148 1 98 372 CYS B CA 1
ATOM 7828 C C . CYS B 1 372 ? -0.53 -25.547 -14.898 1 98 372 CYS B C 1
ATOM 7830 O O . CYS B 1 372 ? -0.159 -26.656 -15.312 1 98 372 CYS B O 1
ATOM 7832 N N . ASN B 1 373 ? -1.688 -25.344 -14.242 1 98.69 373 ASN B N 1
ATOM 7833 C CA . ASN B 1 373 ? -2.635 -26.438 -14.055 1 98.69 373 ASN B CA 1
ATOM 7834 C C . ASN B 1 373 ? -3.057 -27.047 -15.383 1 98.69 373 ASN B C 1
ATOM 7836 O O . ASN B 1 373 ? -3.102 -28.281 -15.523 1 98.69 373 ASN B O 1
ATOM 7840 N N . ILE B 1 374 ? -3.283 -26.219 -16.297 1 98.75 374 ILE B N 1
ATOM 7841 C CA . ILE B 1 374 ? -3.822 -26.656 -17.578 1 98.75 374 ILE B CA 1
ATOM 7842 C C . ILE B 1 374 ? -2.746 -27.406 -18.375 1 98.75 374 ILE B C 1
ATOM 7844 O O . ILE B 1 374 ? -3.035 -28.391 -19.047 1 98.75 374 ILE B O 1
ATOM 7848 N N . GLN B 1 375 ? -1.541 -26.922 -18.297 1 98.06 375 GLN B N 1
ATOM 7849 C CA . GLN B 1 375 ? -0.449 -27.656 -18.938 1 98.06 375 GLN B CA 1
ATOM 7850 C C . GLN B 1 375 ? -0.319 -29.062 -18.359 1 98.06 375 GLN B C 1
ATOM 7852 O O . GLN B 1 375 ? -0.136 -30.031 -19.094 1 98.06 375 GLN B O 1
ATOM 7857 N N . ALA B 1 376 ? -0.4 -29.172 -17.078 1 98.56 376 ALA B N 1
ATOM 7858 C CA . ALA B 1 376 ? -0.39 -30.484 -16.422 1 98.56 376 ALA B CA 1
ATOM 7859 C C . ALA B 1 376 ? -1.576 -31.328 -16.891 1 98.56 376 ALA B C 1
ATOM 7861 O O . ALA B 1 376 ? -1.422 -32.531 -17.172 1 98.56 376 ALA B O 1
ATOM 7862 N N . LEU B 1 377 ? -2.727 -30.734 -16.922 1 98.81 377 LEU B N 1
ATOM 7863 C CA . LEU B 1 377 ? -3.934 -31.438 -17.359 1 98.81 377 LEU B CA 1
ATOM 7864 C C . LEU B 1 377 ? -3.781 -31.938 -18.797 1 98.81 377 LEU B C 1
ATOM 7866 O O . LEU B 1 377 ? -4.242 -33.031 -19.125 1 98.81 377 LEU B O 1
ATOM 7870 N N . GLY B 1 378 ? -3.176 -31.094 -19.641 1 98.62 378 GLY B N 1
ATOM 7871 C CA . GLY B 1 378 ? -2.898 -31.531 -21 1 98.62 378 GLY B CA 1
ATOM 7872 C C . GLY B 1 378 ? -2.15 -32.844 -21.062 1 98.62 378 GLY B C 1
ATOM 7873 O O . GLY B 1 378 ? -2.5 -33.75 -21.844 1 98.62 378 GLY B O 1
ATOM 7874 N N . ASN B 1 379 ? -1.145 -32.969 -20.234 1 98.5 379 ASN B N 1
ATOM 7875 C CA . ASN B 1 379 ? -0.394 -34.219 -20.141 1 98.5 379 ASN B CA 1
ATOM 7876 C C . ASN B 1 379 ? -1.277 -35.375 -19.656 1 98.5 379 ASN B C 1
ATOM 7878 O O . ASN B 1 379 ? -1.203 -36.5 -20.203 1 98.5 379 ASN B O 1
ATOM 7882 N N . ILE B 1 380 ? -2.109 -35.125 -18.703 1 98.69 380 ILE B N 1
ATOM 7883 C CA . ILE B 1 380 ? -2.951 -36.156 -18.094 1 98.69 380 ILE B CA 1
ATOM 7884 C C . ILE B 1 380 ? -3.971 -36.656 -19.125 1 98.69 380 ILE B C 1
ATOM 7886 O O . ILE B 1 380 ? -4.148 -37.844 -19.297 1 98.69 380 ILE B O 1
ATOM 7890 N N . ILE B 1 381 ? -4.625 -35.75 -19.812 1 98.56 381 ILE B N 1
ATOM 7891 C CA . ILE B 1 381 ? -5.645 -36.062 -20.797 1 98.56 381 ILE B CA 1
ATOM 7892 C C . ILE B 1 381 ? -5.016 -36.875 -21.938 1 98.56 381 ILE B C 1
ATOM 7894 O O . ILE B 1 381 ? -5.578 -37.875 -22.391 1 98.56 381 ILE B O 1
ATOM 7898 N N . ALA B 1 382 ? -3.896 -36.406 -22.406 1 98.38 382 ALA B N 1
ATOM 7899 C CA . ALA B 1 382 ? -3.205 -37.094 -23.516 1 98.38 382 ALA B CA 1
ATOM 7900 C C . ALA B 1 382 ? -2.871 -38.531 -23.156 1 98.38 382 ALA B C 1
ATOM 7902 O O . ALA B 1 382 ? -3.041 -39.438 -23.984 1 98.38 382 ALA B O 1
ATOM 7903 N N . GLU B 1 383 ? -2.373 -38.688 -21.969 1 98.31 383 GLU B N 1
ATOM 7904 C CA . GLU B 1 383 ? -1.991 -40.031 -21.547 1 98.31 383 GLU B CA 1
ATOM 7905 C C . GLU B 1 383 ? -3.219 -40.906 -21.281 1 98.31 383 GLU B C 1
ATOM 7907 O O . GLU B 1 383 ? -3.301 -42.031 -21.75 1 98.31 383 GLU B O 1
ATOM 7912 N N . LYS B 1 384 ? -4.199 -40.438 -20.594 1 97.81 384 LYS B N 1
ATOM 7913 C CA . LYS B 1 384 ? -5.352 -41.188 -20.109 1 97.81 384 LYS B CA 1
ATOM 7914 C C . LYS B 1 384 ? -6.281 -41.562 -21.266 1 97.81 384 LYS B C 1
ATOM 7916 O O . LYS B 1 384 ? -6.848 -42.656 -21.281 1 97.81 384 LYS B O 1
ATOM 7921 N N . TYR B 1 385 ? -6.453 -40.688 -22.281 1 97.5 385 TYR B N 1
ATOM 7922 C CA . TYR B 1 385 ? -7.547 -40.906 -23.219 1 97.5 385 TYR B CA 1
ATOM 7923 C C . TYR B 1 385 ? -7.023 -41 -24.641 1 97.5 385 TYR B C 1
ATOM 7925 O O . TYR B 1 385 ? -7.746 -41.406 -25.547 1 97.5 385 TYR B O 1
ATOM 7933 N N . HIS B 1 386 ? -5.754 -40.656 -24.844 1 96.44 386 HIS B N 1
ATOM 7934 C CA . HIS B 1 386 ? -5.316 -40.562 -26.234 1 96.44 386 HIS B CA 1
ATOM 7935 C C . HIS B 1 386 ? -4.016 -41.344 -26.453 1 96.44 386 HIS B C 1
ATOM 7937 O O . HIS B 1 386 ? -3.314 -41.125 -27.438 1 96.44 386 HIS B O 1
ATOM 7943 N N . GLY B 1 387 ? -3.586 -42.062 -25.516 1 96.31 387 GLY B N 1
ATOM 7944 C CA . GLY B 1 387 ? -2.512 -43.031 -25.672 1 96.31 387 GLY B CA 1
ATOM 7945 C C . GLY B 1 387 ? -1.138 -42.406 -25.734 1 96.31 387 GLY B C 1
ATOM 7946 O O . GLY B 1 387 ? -0.189 -43 -26.234 1 96.31 387 GLY B O 1
ATOM 7947 N N . MET B 1 388 ? -0.973 -41.219 -25.359 1 97.62 388 MET B N 1
ATOM 7948 C CA . MET B 1 388 ? 0.317 -40.531 -25.344 1 97.62 388 MET B CA 1
ATOM 7949 C C . MET B 1 388 ? 0.982 -40.656 -23.984 1 97.62 388 MET B C 1
ATOM 7951 O O . MET B 1 388 ? 0.628 -39.906 -23.047 1 97.62 388 MET B O 1
ATOM 7955 N N . ALA B 1 389 ? 2.031 -41.344 -23.938 1 97.44 389 ALA B N 1
ATOM 7956 C CA . ALA B 1 389 ? 2.699 -41.625 -22.656 1 97.44 389 ALA B CA 1
ATOM 7957 C C . ALA B 1 389 ? 3.434 -40.375 -22.172 1 97.44 389 ALA B C 1
ATOM 7959 O O . ALA B 1 389 ? 4.023 -39.625 -22.953 1 97.44 389 ALA B O 1
ATOM 7960 N N . LEU B 1 390 ? 3.426 -40.219 -20.875 1 97.62 390 LEU B N 1
ATOM 7961 C CA . LEU B 1 390 ? 4.191 -39.125 -20.25 1 97.62 390 LEU B CA 1
ATOM 7962 C C . LEU B 1 390 ? 5.688 -39.375 -20.422 1 97.62 390 LEU B C 1
ATOM 7964 O O . LEU B 1 390 ? 6.168 -40.5 -20.25 1 97.62 390 LEU B O 1
ATOM 7968 N N . LYS B 1 391 ? 6.422 -38.375 -20.797 1 97.19 391 LYS B N 1
ATOM 7969 C CA . LYS B 1 391 ? 7.875 -38.438 -20.953 1 97.19 391 LYS B CA 1
ATOM 7970 C C . LYS B 1 391 ? 8.586 -37.688 -19.828 1 97.19 391 LYS B C 1
ATOM 7972 O O . LYS B 1 391 ? 8.148 -36.625 -19.406 1 97.19 391 LYS B O 1
ATOM 7977 N N . PRO B 1 392 ? 9.641 -38.281 -19.266 1 97.94 392 PRO B N 1
ATOM 7978 C CA . PRO B 1 392 ? 10.406 -37.531 -18.266 1 97.94 392 PRO B CA 1
ATOM 7979 C C . PRO B 1 392 ? 11.141 -36.344 -18.859 1 97.94 392 PRO B C 1
ATOM 7981 O O . PRO B 1 392 ? 11.461 -36.344 -20.062 1 97.94 392 PRO B O 1
ATOM 7984 N N . MET B 1 393 ? 11.375 -35.406 -18.047 1 97.69 393 MET B N 1
ATOM 7985 C CA . MET B 1 393 ? 12.102 -34.219 -18.453 1 97.69 393 MET B CA 1
ATOM 7986 C C . MET B 1 393 ? 13.602 -34.5 -18.547 1 97.69 393 MET B C 1
ATOM 7988 O O . MET B 1 393 ? 14.32 -33.812 -19.266 1 97.69 393 MET B O 1
ATOM 7992 N N . PHE B 1 394 ? 14.078 -35.344 -17.75 1 98.06 394 PHE B N 1
ATOM 7993 C CA . PHE B 1 394 ? 15.477 -35.75 -17.641 1 98.06 394 PHE B CA 1
ATOM 7994 C C . PHE B 1 394 ? 15.594 -37.188 -17.188 1 98.06 394 PHE B C 1
ATOM 7996 O O . PHE B 1 394 ? 14.766 -37.656 -16.391 1 98.06 394 PHE B O 1
ATOM 8003 N N . GLU B 1 395 ? 16.562 -37.906 -17.703 1 97.19 395 GLU B N 1
ATOM 8004 C CA . GLU B 1 395 ? 16.828 -39.281 -17.328 1 97.19 395 GLU B CA 1
ATOM 8005 C C . GLU B 1 395 ? 18.328 -39.594 -17.297 1 97.19 395 GLU B C 1
ATOM 8007 O O . GLU B 1 395 ? 19.062 -39.094 -18.156 1 97.19 395 GLU B O 1
ATOM 8012 N N . CYS B 1 396 ? 18.766 -40.281 -16.266 1 96.19 396 CYS B N 1
ATOM 8013 C CA . CYS B 1 396 ? 20.156 -40.719 -16.203 1 96.19 396 CYS B CA 1
ATOM 8014 C C . CYS B 1 396 ? 20.281 -42.031 -15.484 1 96.19 396 CYS B C 1
ATOM 8016 O O . CYS B 1 396 ? 19.344 -42.469 -14.812 1 96.19 396 CYS B O 1
ATOM 8018 N N . ARG B 1 397 ? 21.469 -42.781 -15.719 1 96.19 397 ARG B N 1
ATOM 8019 C CA . ARG B 1 397 ? 21.812 -44.031 -15.062 1 96.19 397 ARG B CA 1
ATOM 8020 C C . ARG B 1 397 ? 22.859 -43.812 -13.977 1 96.19 397 ARG B C 1
ATOM 8022 O O . ARG B 1 397 ? 23.891 -43.156 -14.211 1 96.19 397 ARG B O 1
ATOM 8029 N N . ILE B 1 398 ? 22.516 -44.219 -12.805 1 96.06 398 ILE B N 1
ATOM 8030 C CA . ILE B 1 398 ? 23.391 -44.031 -11.648 1 96.06 398 ILE B CA 1
ATOM 8031 C C . ILE B 1 398 ? 24 -45.375 -11.242 1 96.06 398 ILE B C 1
ATOM 8033 O O . ILE B 1 398 ? 23.344 -46.188 -10.602 1 96.06 398 ILE B O 1
ATOM 8037 N N . PRO B 1 399 ? 25.312 -45.625 -11.555 1 94.25 399 PRO B N 1
ATOM 8038 C CA . PRO B 1 399 ? 25.984 -46.812 -11.023 1 94.25 399 PRO B CA 1
ATOM 8039 C C . PRO B 1 399 ? 26.219 -46.75 -9.523 1 94.25 399 PRO B C 1
ATOM 8041 O O . PRO B 1 399 ? 26.859 -45.781 -9.039 1 94.25 399 PRO B O 1
ATOM 8044 N N . LEU B 1 400 ? 25.781 -47.656 -8.734 1 89.69 400 LEU B N 1
ATOM 8045 C CA . LEU B 1 400 ? 25.859 -47.625 -7.273 1 89.69 400 LEU B CA 1
ATOM 8046 C C . LEU B 1 400 ? 27.312 -47.812 -6.809 1 89.69 400 LEU B C 1
ATOM 8048 O O . LEU B 1 400 ? 27.641 -47.469 -5.676 1 89.69 400 LEU B O 1
ATOM 8052 N N . THR B 1 401 ? 28.188 -48.375 -7.672 1 89.38 401 THR B N 1
ATOM 8053 C CA . THR B 1 401 ? 29.594 -48.531 -7.332 1 89.38 401 THR B CA 1
ATOM 8054 C C . THR B 1 401 ? 30.297 -47.188 -7.266 1 89.38 401 THR B C 1
ATOM 8056 O O . THR B 1 401 ? 31.172 -46.969 -6.426 1 89.38 401 THR B O 1
ATOM 8059 N N . ASN B 1 402 ? 29.938 -46.25 -8.141 1 91.12 402 ASN B N 1
ATOM 8060 C CA . ASN B 1 402 ? 30.453 -44.906 -8.172 1 91.12 402 ASN B CA 1
ATOM 8061 C C . ASN B 1 402 ? 29.391 -43.906 -8.578 1 91.12 402 ASN B C 1
ATOM 8063 O O . ASN B 1 402 ? 29.438 -43.344 -9.672 1 91.12 402 ASN B O 1
ATOM 8067 N N . PRO B 1 403 ? 28.516 -43.594 -7.703 1 92.81 403 PRO B N 1
ATOM 8068 C CA . PRO B 1 403 ? 27.312 -42.812 -8.055 1 92.81 403 PRO B CA 1
ATOM 8069 C C . PRO B 1 403 ? 27.609 -41.312 -8.195 1 92.81 403 PRO B C 1
ATOM 8071 O O . PRO B 1 403 ? 26.781 -40.562 -8.727 1 92.81 403 PRO B O 1
ATOM 8074 N N . SER B 1 404 ? 28.766 -40.781 -7.793 1 92.12 404 SER B N 1
ATOM 8075 C CA . SER B 1 404 ? 29.031 -39.375 -7.59 1 92.12 404 SER B CA 1
ATOM 8076 C C . SER B 1 404 ? 28.859 -38.594 -8.883 1 92.12 404 SER B C 1
ATOM 8078 O O . SER B 1 404 ? 28.219 -37.531 -8.898 1 92.12 404 SER B O 1
ATOM 8080 N N . ASP B 1 405 ? 29.391 -39.062 -9.969 1 91.94 405 ASP B N 1
ATOM 8081 C CA . ASP B 1 405 ? 29.344 -38.344 -11.242 1 91.94 405 ASP B CA 1
ATOM 8082 C C . ASP B 1 405 ? 27.906 -38.219 -11.734 1 91.94 405 ASP B C 1
ATOM 8084 O O . ASP B 1 405 ? 27.5 -37.156 -12.195 1 91.94 405 ASP B O 1
ATOM 8088 N N . ALA B 1 406 ? 27.203 -39.312 -11.672 1 94 406 ALA B N 1
ATOM 8089 C CA . ALA B 1 406 ? 25.797 -39.281 -12.102 1 94 406 ALA B CA 1
ATOM 8090 C C . ALA B 1 406 ? 24.969 -38.375 -11.219 1 94 406 ALA B C 1
ATOM 8092 O O . ALA B 1 406 ? 24.094 -37.656 -11.719 1 94 406 ALA B O 1
ATOM 8093 N N . LEU B 1 407 ? 25.281 -38.344 -9.992 1 96.62 407 LEU B N 1
ATOM 8094 C CA . LEU B 1 407 ? 24.562 -37.469 -9.062 1 96.62 407 LEU B CA 1
ATOM 8095 C C . LEU B 1 407 ? 24.875 -36 -9.312 1 96.62 407 LEU B C 1
ATOM 8097 O O . LEU B 1 407 ? 24.016 -35.156 -9.141 1 96.62 407 LEU B O 1
ATOM 8101 N N . VAL B 1 408 ? 26.078 -35.719 -9.727 1 96.5 408 VAL B N 1
ATOM 8102 C CA . VAL B 1 408 ? 26.453 -34.344 -10.07 1 96.5 408 VAL B CA 1
ATOM 8103 C C . VAL B 1 408 ? 25.641 -33.875 -11.273 1 96.5 408 VAL B C 1
ATOM 8105 O O . VAL B 1 408 ? 25.141 -32.75 -11.281 1 96.5 408 VAL B O 1
ATOM 8108 N N . SER B 1 409 ? 25.531 -34.719 -12.242 1 96.81 409 SER B N 1
ATOM 8109 C CA . SER B 1 409 ? 24.766 -34.406 -13.438 1 96.81 409 SER B CA 1
ATOM 8110 C C . SER B 1 409 ? 23.297 -34.188 -13.109 1 96.81 409 SER B C 1
ATOM 8112 O O . SER B 1 409 ? 22.672 -33.219 -13.57 1 96.81 409 SER B O 1
ATOM 8114 N N . LEU B 1 410 ? 22.719 -35.094 -12.336 1 98.06 410 LEU B N 1
ATOM 8115 C CA . LEU B 1 410 ? 21.328 -34.969 -11.906 1 98.06 410 LEU B CA 1
ATOM 8116 C C . LEU B 1 410 ? 21.109 -33.688 -11.094 1 98.06 410 LEU B C 1
ATOM 8118 O O . LEU B 1 410 ? 20.141 -32.969 -11.297 1 98.06 410 LEU B O 1
ATOM 8122 N N . SER B 1 411 ? 22.047 -33.406 -10.227 1 98 411 SER B N 1
ATOM 8123 C CA . SER B 1 411 ? 21.969 -32.219 -9.383 1 98 411 SER B CA 1
ATOM 8124 C C . SER B 1 411 ? 22 -30.938 -10.219 1 98 411 SER B C 1
ATOM 8126 O O . SER B 1 411 ? 21.297 -29.969 -9.922 1 98 411 SER B O 1
ATOM 8128 N N . LYS B 1 412 ? 22.828 -30.953 -11.195 1 97.19 412 LYS B N 1
ATOM 8129 C CA . LYS B 1 412 ? 22.906 -29.797 -12.086 1 97.19 412 LYS B CA 1
ATOM 8130 C C . LYS B 1 412 ? 21.562 -29.547 -12.781 1 97.19 412 LYS B C 1
ATOM 8132 O O . LYS B 1 412 ? 21.094 -28.422 -12.859 1 97.19 412 LYS B O 1
ATOM 8137 N N . PHE B 1 413 ? 20.984 -30.641 -13.289 1 97.75 413 PHE B N 1
ATOM 8138 C CA . PHE B 1 413 ? 19.688 -30.516 -13.945 1 97.75 413 PHE B CA 1
ATOM 8139 C C . PHE B 1 413 ? 18.641 -29.969 -12.977 1 97.75 413 PHE B C 1
ATOM 8141 O O . PHE B 1 413 ? 17.844 -29.094 -13.336 1 97.75 413 PHE B O 1
ATOM 8148 N N . LEU B 1 414 ? 18.625 -30.484 -11.734 1 98.44 414 LEU B N 1
ATOM 8149 C CA . LEU B 1 414 ? 17.625 -30.094 -10.75 1 98.44 414 LEU B CA 1
ATOM 8150 C C . LEU B 1 414 ? 17.781 -28.625 -10.375 1 98.44 414 LEU B C 1
ATOM 8152 O O . LEU B 1 414 ? 16.781 -27.938 -10.156 1 98.44 414 LEU B O 1
ATOM 8156 N N . VAL B 1 415 ? 18.969 -28.109 -10.281 1 97.25 415 VAL B N 1
ATOM 8157 C CA . VAL B 1 415 ? 19.203 -26.703 -9.969 1 97.25 415 VAL B CA 1
ATOM 8158 C C . VAL B 1 415 ? 18.734 -25.828 -11.133 1 97.25 415 VAL B C 1
ATOM 8160 O O . VAL B 1 415 ? 18.125 -24.781 -10.93 1 97.25 415 VAL B O 1
ATOM 8163 N N . ASP B 1 416 ? 19.031 -26.297 -12.367 1 96.25 416 ASP B N 1
ATOM 8164 C CA . ASP B 1 416 ? 18.516 -25.578 -13.531 1 96.25 416 ASP B CA 1
ATOM 8165 C C . ASP B 1 416 ? 16.984 -25.547 -13.523 1 96.25 416 ASP B C 1
ATOM 8167 O O . ASP B 1 416 ? 16.391 -24.516 -13.844 1 96.25 416 ASP B O 1
ATOM 8171 N N . LEU B 1 417 ? 16.422 -26.656 -13.156 1 97.69 417 LEU B N 1
ATOM 8172 C CA . LEU B 1 417 ? 14.961 -26.781 -13.109 1 97.69 417 LEU B CA 1
ATOM 8173 C C . LEU B 1 417 ? 14.359 -25.797 -12.117 1 97.69 417 LEU B C 1
ATOM 8175 O O . LEU B 1 417 ? 13.469 -25.016 -12.469 1 97.69 417 LEU B O 1
ATOM 8179 N N . VAL B 1 418 ? 14.867 -25.734 -10.891 1 97.25 418 VAL B N 1
ATOM 8180 C CA . VAL B 1 418 ? 14.266 -24.891 -9.867 1 97.25 418 VAL B CA 1
ATOM 8181 C C . VAL B 1 418 ? 14.586 -23.422 -10.148 1 97.25 418 VAL B C 1
ATOM 8183 O O . VAL B 1 418 ? 13.852 -22.531 -9.719 1 97.25 418 VAL B O 1
ATOM 8186 N N . SER B 1 419 ? 15.633 -23.141 -10.906 1 95.31 419 SER B N 1
ATOM 8187 C CA . SER B 1 419 ? 16.031 -21.766 -11.219 1 95.31 419 SER B CA 1
ATOM 8188 C C . SER B 1 419 ? 15.109 -21.156 -12.273 1 95.31 419 SER B C 1
ATOM 8190 O O . SER B 1 419 ? 15.039 -19.938 -12.406 1 95.31 419 SER B O 1
ATOM 8192 N N . THR B 1 420 ? 14.367 -22.047 -12.992 1 95.31 420 THR B N 1
ATOM 8193 C CA . THR B 1 420 ? 13.641 -21.5 -14.125 1 95.31 420 THR B CA 1
ATOM 8194 C C . THR B 1 420 ? 12.18 -21.938 -14.102 1 95.31 420 THR B C 1
ATOM 8196 O O . THR B 1 420 ? 11.352 -21.406 -14.836 1 95.31 420 THR B O 1
ATOM 8199 N N . SER B 1 421 ? 11.812 -22.828 -13.273 1 96.19 421 SER B N 1
ATOM 8200 C CA . SER B 1 421 ? 10.477 -23.422 -13.297 1 96.19 421 SER B CA 1
ATOM 8201 C C . SER B 1 421 ? 9.406 -22.391 -12.977 1 96.19 421 SER B C 1
ATOM 8203 O O . SER B 1 421 ? 9.414 -21.797 -11.898 1 96.19 421 SER B O 1
ATOM 8205 N N . MET B 1 422 ? 8.508 -22.297 -13.898 1 95.44 422 MET B N 1
ATOM 8206 C CA . MET B 1 422 ? 7.367 -21.406 -13.703 1 95.44 422 MET B CA 1
ATOM 8207 C C . MET B 1 422 ? 6.301 -22.062 -12.836 1 95.44 422 MET B C 1
ATOM 8209 O O . MET B 1 422 ? 5.844 -21.484 -11.852 1 95.44 422 MET B O 1
ATOM 8213 N N . PRO B 1 423 ? 5.93 -23.344 -13.016 1 97.25 423 PRO B N 1
ATOM 8214 C CA . PRO B 1 423 ? 4.852 -23.953 -12.234 1 97.25 423 PRO B CA 1
ATOM 8215 C C . PRO B 1 423 ? 5.191 -24.062 -10.75 1 97.25 423 PRO B C 1
ATOM 8217 O O . PRO B 1 423 ? 4.332 -23.828 -9.898 1 97.25 423 PRO B O 1
ATOM 8220 N N . LEU B 1 424 ? 6.465 -24.453 -10.422 1 97.06 424 LEU B N 1
ATOM 8221 C CA . LEU B 1 424 ? 6.836 -24.594 -9.023 1 97.06 424 LEU B CA 1
ATOM 8222 C C . LEU B 1 424 ? 6.84 -23.25 -8.312 1 97.06 424 LEU B C 1
ATOM 8224 O O . LEU B 1 424 ? 6.504 -23.156 -7.133 1 97.06 424 LEU B O 1
ATOM 8228 N N . PHE B 1 425 ? 7.195 -22.234 -9.094 1 94.94 425 PHE B N 1
ATOM 8229 C CA . PHE B 1 425 ? 7.273 -20.891 -8.531 1 94.94 425 PHE B CA 1
ATOM 8230 C C . PHE B 1 425 ? 5.879 -20.312 -8.305 1 94.94 425 PHE B C 1
ATOM 8232 O O . PHE B 1 425 ? 5.598 -19.781 -7.23 1 94.94 425 PHE B O 1
ATOM 8239 N N . GLU B 1 426 ? 4.992 -20.453 -9.242 1 94.69 426 GLU B N 1
ATOM 8240 C CA . GLU B 1 426 ? 3.66 -19.859 -9.188 1 94.69 426 GLU B CA 1
ATOM 8241 C C . GLU B 1 426 ? 2.732 -20.656 -8.281 1 94.69 426 GLU B C 1
ATOM 8243 O O . GLU B 1 426 ? 1.82 -20.109 -7.668 1 94.69 426 GLU B O 1
ATOM 8248 N N . LEU B 1 427 ? 2.92 -21.922 -8.305 1 96.94 427 LEU B N 1
ATOM 8249 C CA . LEU B 1 427 ? 2.049 -22.812 -7.559 1 96.94 427 LEU B CA 1
ATOM 8250 C C . LEU B 1 427 ? 2.799 -23.453 -6.395 1 96.94 427 LEU B C 1
ATOM 8252 O O . LEU B 1 427 ? 2.787 -24.672 -6.242 1 96.94 427 LEU B O 1
ATOM 8256 N N . PHE B 1 428 ? 3.398 -22.594 -5.578 1 94.12 428 PHE B N 1
ATOM 8257 C CA . PHE B 1 428 ? 4.172 -23.031 -4.422 1 94.12 428 PHE B CA 1
ATOM 8258 C C . PHE B 1 428 ? 3.316 -23.859 -3.482 1 94.12 428 PHE B C 1
ATOM 8260 O O . PHE B 1 428 ? 2.117 -23.625 -3.338 1 94.12 428 PHE B O 1
ATOM 8267 N N . SER B 1 429 ? 3.932 -24.875 -2.887 1 94.25 429 SER B N 1
ATOM 8268 C CA . SER B 1 429 ? 3.35 -25.797 -1.913 1 94.25 429 SER B CA 1
ATOM 8269 C C . SER B 1 429 ? 2.25 -26.641 -2.543 1 94.25 429 SER B C 1
ATOM 8271 O O . SER B 1 429 ? 1.665 -27.5 -1.879 1 94.25 429 SER B O 1
ATOM 8273 N N . TYR B 1 430 ? 1.928 -26.438 -3.766 1 97.12 430 TYR B N 1
ATOM 8274 C CA . TYR B 1 430 ? 0.847 -27.156 -4.426 1 97.12 430 TYR B CA 1
ATOM 8275 C C . TYR B 1 430 ? 1.391 -28.078 -5.512 1 97.12 430 TYR B C 1
ATOM 8277 O O . TYR B 1 430 ? 0.956 -29.219 -5.637 1 97.12 430 TYR B O 1
ATOM 8285 N N . PHE B 1 431 ? 2.291 -27.547 -6.328 1 98.38 431 PHE B N 1
ATOM 8286 C CA . PHE B 1 431 ? 2.896 -28.328 -7.398 1 98.38 431 PHE B CA 1
ATOM 8287 C C . PHE B 1 431 ? 4.266 -28.844 -6.977 1 98.38 431 PHE B C 1
ATOM 8289 O O . PHE B 1 431 ? 4.934 -28.25 -6.133 1 98.38 431 PHE B O 1
ATOM 8296 N N . GLY B 1 432 ? 4.688 -29.953 -7.586 1 98.56 432 GLY B N 1
ATOM 8297 C CA . GLY B 1 432 ? 6.023 -30.5 -7.402 1 98.56 432 GLY B CA 1
ATOM 8298 C C . GLY B 1 432 ? 6.488 -31.344 -8.562 1 98.56 432 GLY B C 1
ATOM 8299 O O . GLY B 1 432 ? 5.668 -31.859 -9.336 1 98.56 432 GLY B O 1
ATOM 8300 N N . ASN B 1 433 ? 7.789 -31.438 -8.742 1 98.75 433 ASN B N 1
ATOM 8301 C CA . ASN B 1 433 ? 8.414 -32.438 -9.617 1 98.75 433 ASN B CA 1
ATOM 8302 C C . ASN B 1 433 ? 8.852 -33.656 -8.836 1 98.75 433 ASN B C 1
ATOM 8304 O O . ASN B 1 433 ? 9.445 -33.531 -7.758 1 98.75 433 ASN B O 1
ATOM 8308 N N . VAL B 1 434 ? 8.531 -34.812 -9.383 1 98.56 434 VAL B N 1
ATOM 8309 C CA . VAL B 1 434 ? 8.945 -36.031 -8.75 1 98.56 434 VAL B CA 1
ATOM 8310 C C . VAL B 1 434 ? 10.18 -36.594 -9.469 1 98.56 434 VAL B C 1
ATOM 8312 O O . VAL B 1 434 ? 10.273 -36.531 -10.695 1 98.56 434 VAL B O 1
ATOM 8315 N N . VAL B 1 435 ? 11.164 -37 -8.711 1 98.69 435 VAL B N 1
ATOM 8316 C CA . VAL B 1 435 ? 12.297 -37.781 -9.195 1 98.69 435 VAL B CA 1
ATOM 8317 C C . VAL B 1 435 ? 12.156 -39.25 -8.727 1 98.69 435 VAL B C 1
ATOM 8319 O O . VAL B 1 435 ? 12.125 -39.5 -7.523 1 98.69 435 VAL B O 1
ATOM 8322 N N . THR B 1 436 ? 12.094 -40.156 -9.656 1 97.62 436 THR B N 1
ATOM 8323 C CA . THR B 1 436 ? 12.016 -41.562 -9.289 1 97.62 436 THR B CA 1
ATOM 8324 C C . THR B 1 436 ? 13.375 -42.25 -9.461 1 97.62 436 THR B C 1
ATOM 8326 O O . THR B 1 436 ? 14.133 -41.906 -10.367 1 97.62 436 THR B O 1
ATOM 8329 N N . PHE B 1 437 ? 13.664 -43.094 -8.516 1 96.75 437 PHE B N 1
ATOM 8330 C CA . PHE B 1 437 ? 14.852 -43.938 -8.562 1 96.75 437 PHE B CA 1
ATOM 8331 C C . PHE B 1 437 ? 14.461 -45.406 -8.672 1 96.75 437 PHE B C 1
ATOM 8333 O O . PHE B 1 437 ? 14.039 -46.031 -7.688 1 96.75 437 PHE B O 1
ATOM 8340 N N . GLU B 1 438 ? 14.656 -45.969 -9.867 1 93.5 438 GLU B N 1
ATOM 8341 C CA . GLU B 1 438 ? 14.195 -47.344 -10.102 1 93.5 438 GLU B CA 1
ATOM 8342 C C . GLU B 1 438 ? 15.336 -48.219 -10.586 1 93.5 438 GLU B C 1
ATOM 8344 O O . GLU B 1 438 ? 16.219 -47.75 -11.312 1 93.5 438 GLU B O 1
ATOM 8349 N N . GLU B 1 439 ? 15.25 -49.438 -10.188 1 89.75 439 GLU B N 1
ATOM 8350 C CA . GLU B 1 439 ? 16.25 -50.375 -10.648 1 89.75 439 GLU B CA 1
ATOM 8351 C C . GLU B 1 439 ? 16.078 -50.688 -12.133 1 89.75 439 GLU B C 1
ATOM 8353 O O . GLU B 1 439 ? 14.961 -50.719 -12.641 1 89.75 439 GLU B O 1
ATOM 8358 N N . CYS B 1 440 ? 17.234 -50.625 -12.703 1 85.31 440 CYS B N 1
ATOM 8359 C CA . CYS B 1 440 ? 17.234 -51 -14.117 1 85.31 440 CYS B CA 1
ATOM 8360 C C . CYS B 1 440 ? 17.625 -52.469 -14.297 1 85.31 440 CYS B C 1
ATOM 8362 O O . CYS B 1 440 ? 17.844 -53.188 -13.312 1 85.31 440 CYS B O 1
ATOM 8364 N N . ASN B 1 441 ? 17.578 -52.938 -15.562 1 82.81 441 ASN B N 1
ATOM 8365 C CA . ASN B 1 441 ? 17.922 -54.312 -15.906 1 82.81 441 ASN B CA 1
ATOM 8366 C C . ASN B 1 441 ? 19.391 -54.625 -15.602 1 82.81 441 ASN B C 1
ATOM 8368 O O . ASN B 1 441 ? 19.75 -55.781 -15.375 1 82.81 441 ASN B O 1
ATOM 8372 N N . ASP B 1 442 ? 20.266 -53.625 -15.609 1 83.31 442 ASP B N 1
ATOM 8373 C CA . ASP B 1 442 ? 21.672 -53.812 -15.281 1 83.31 442 ASP B CA 1
ATOM 8374 C C . ASP B 1 442 ? 21.891 -53.844 -13.773 1 83.31 442 ASP B C 1
ATOM 8376 O O . ASP B 1 442 ? 21.438 -52.938 -13.062 1 83.31 442 ASP B O 1
ATOM 8380 N N . GLU B 1 443 ? 22.469 -54.938 -13.398 1 81.81 443 GLU B N 1
ATOM 8381 C CA . GLU B 1 443 ? 22.703 -55.094 -11.969 1 81.81 443 GLU B CA 1
ATOM 8382 C C . GLU B 1 443 ? 23.516 -53.938 -11.391 1 81.81 443 GLU B C 1
ATOM 8384 O O . GLU B 1 443 ? 24.531 -53.562 -11.961 1 81.81 443 GLU B O 1
ATOM 8389 N N . GLY B 1 444 ? 23.047 -53.312 -10.391 1 88.44 444 GLY B N 1
ATOM 8390 C CA . GLY B 1 444 ? 23.781 -52.281 -9.656 1 88.44 444 GLY B CA 1
ATOM 8391 C C . GLY B 1 444 ? 23.609 -50.906 -10.219 1 88.44 444 GLY B C 1
ATOM 8392 O O . GLY B 1 444 ? 24.375 -49.969 -9.891 1 88.44 444 GLY B O 1
ATOM 8393 N N . VAL B 1 445 ? 22.688 -50.781 -11.172 1 94.12 445 VAL B N 1
ATOM 8394 C CA . VAL B 1 445 ? 22.469 -49.5 -11.781 1 94.12 445 VAL B CA 1
ATOM 8395 C C . VAL B 1 445 ? 21.047 -49.031 -11.516 1 94.12 445 VAL B C 1
ATOM 8397 O O . VAL B 1 445 ? 20.094 -49.812 -11.656 1 94.12 445 VAL B O 1
ATOM 8400 N N . ILE B 1 446 ? 20.875 -47.812 -11.047 1 95.5 446 ILE B N 1
ATOM 8401 C CA . ILE B 1 446 ? 19.594 -47.188 -10.773 1 95.5 446 ILE B CA 1
ATOM 8402 C C . ILE B 1 446 ? 19.25 -46.188 -11.859 1 95.5 446 ILE B C 1
ATOM 8404 O O . ILE B 1 446 ? 20.109 -45.375 -12.258 1 95.5 446 ILE B O 1
ATOM 8408 N N . ARG B 1 447 ? 18.047 -46.281 -12.398 1 95.88 447 ARG B N 1
ATOM 8409 C CA . ARG B 1 447 ? 17.562 -45.281 -13.336 1 95.88 447 ARG B CA 1
ATOM 8410 C C . ARG B 1 447 ? 16.828 -44.156 -12.609 1 95.88 447 ARG B C 1
ATOM 8412 O O . ARG B 1 447 ? 15.836 -44.406 -11.922 1 95.88 447 ARG B O 1
ATOM 8419 N N . ALA B 1 448 ? 17.344 -42.938 -12.75 1 97.44 448 ALA B N 1
ATOM 8420 C CA . ALA B 1 448 ? 16.703 -41.75 -12.195 1 97.44 448 ALA B CA 1
ATOM 8421 C C . ALA B 1 448 ? 15.938 -41 -13.273 1 97.44 448 ALA B C 1
ATOM 8423 O O . ALA B 1 448 ? 16.469 -40.75 -14.359 1 97.44 448 ALA B O 1
ATOM 8424 N N . ARG B 1 449 ? 14.656 -40.719 -13.055 1 97.94 449 ARG B N 1
ATOM 8425 C CA . ARG B 1 449 ? 13.836 -39.938 -13.977 1 97.94 449 ARG B CA 1
ATOM 8426 C C . ARG B 1 449 ? 13.188 -38.75 -13.266 1 97.94 449 ARG B C 1
ATOM 8428 O O . ARG B 1 449 ? 12.625 -38.906 -12.18 1 97.94 449 ARG B O 1
ATOM 8435 N N . VAL B 1 450 ? 13.367 -37.531 -13.852 1 98.69 450 VAL B N 1
ATOM 8436 C CA . VAL B 1 450 ? 12.672 -36.344 -13.391 1 98.69 450 VAL B CA 1
ATOM 8437 C C . VAL B 1 450 ? 11.398 -36.125 -14.203 1 98.69 450 VAL B C 1
ATOM 8439 O O . VAL B 1 450 ? 11.445 -36.031 -15.43 1 98.69 450 VAL B O 1
ATOM 8442 N N . TRP B 1 451 ? 10.289 -36.062 -13.57 1 98.56 451 TRP B N 1
ATOM 8443 C CA . TRP B 1 451 ? 9 -36 -14.25 1 98.56 451 TRP B CA 1
ATOM 8444 C C . TRP B 1 451 ? 8.461 -34.594 -14.258 1 98.56 451 TRP B C 1
ATOM 8446 O O . TRP B 1 451 ? 8.875 -33.75 -13.445 1 98.56 451 TRP B O 1
ATOM 8456 N N . PRO B 1 452 ? 7.555 -34.25 -15.211 1 98.06 452 PRO B N 1
ATOM 8457 C CA . PRO B 1 452 ? 6.918 -32.938 -15.227 1 98.06 452 PRO B CA 1
ATOM 8458 C C . PRO B 1 452 ? 6.172 -32.625 -13.93 1 98.06 452 PRO B C 1
ATOM 8460 O O . PRO B 1 452 ? 5.93 -33.531 -13.125 1 98.06 452 PRO B O 1
ATOM 8463 N N . SER B 1 453 ? 5.961 -31.391 -13.734 1 98.06 453 SER B N 1
ATOM 8464 C CA . SER B 1 453 ? 5.328 -30.953 -12.492 1 98.06 453 SER B CA 1
ATOM 8465 C C . SER B 1 453 ? 3.824 -31.219 -12.523 1 98.06 453 SER B C 1
ATOM 8467 O O . SER B 1 453 ? 3.172 -31 -13.547 1 98.06 453 SER B O 1
ATOM 8469 N N . PHE B 1 454 ? 3.262 -31.734 -11.469 1 98.62 454 PHE B N 1
ATOM 8470 C CA . PHE B 1 454 ? 1.842 -31.906 -11.195 1 98.62 454 PHE B CA 1
ATOM 8471 C C . PHE B 1 454 ? 1.508 -31.5 -9.766 1 98.62 454 PHE B C 1
ATOM 8473 O O . PHE B 1 454 ? 2.396 -31.109 -9.008 1 98.62 454 PHE B O 1
ATOM 8480 N N . SER B 1 455 ? 0.165 -31.422 -9.453 1 98.38 455 SER B N 1
ATOM 8481 C CA . SER B 1 455 ? -0.198 -31.203 -8.062 1 98.38 455 SER B CA 1
ATOM 8482 C C . SER B 1 455 ? 0.37 -32.281 -7.164 1 98.38 455 SER B C 1
ATOM 8484 O O . SER B 1 455 ? 0.48 -33.438 -7.582 1 98.38 455 SER B O 1
ATOM 8486 N N . ARG B 1 456 ? 0.757 -31.953 -5.973 1 97.81 456 ARG B N 1
ATOM 8487 C CA . ARG B 1 456 ? 1.352 -32.906 -5.051 1 97.81 456 ARG B CA 1
ATOM 8488 C C . ARG B 1 456 ? 0.409 -34.094 -4.805 1 97.81 456 ARG B C 1
ATOM 8490 O O . ARG B 1 456 ? 0.854 -35.219 -4.648 1 97.81 456 ARG B O 1
ATOM 8497 N N . LYS B 1 457 ? -0.895 -33.781 -4.711 1 97.94 457 LYS B N 1
ATOM 8498 C CA . LYS B 1 457 ? -1.873 -34.844 -4.555 1 97.94 457 LYS B CA 1
ATOM 8499 C C . LYS B 1 457 ? -1.806 -35.812 -5.719 1 97.94 457 LYS B C 1
ATOM 8501 O O . LYS B 1 457 ? -1.807 -37.031 -5.516 1 97.94 457 LYS B O 1
ATOM 8506 N N . TYR B 1 458 ? -1.798 -35.312 -6.945 1 98.5 458 TYR B N 1
ATOM 8507 C CA . TYR B 1 458 ? -1.681 -36.188 -8.117 1 98.5 458 TYR B CA 1
ATOM 8508 C C . TYR B 1 458 ? -0.363 -36.938 -8.102 1 98.5 458 TYR B C 1
ATOM 8510 O O . TYR B 1 458 ? -0.32 -38.125 -8.445 1 98.5 458 TYR B O 1
ATOM 8518 N N . ASN B 1 459 ? 0.751 -36.281 -7.77 1 98.12 459 ASN B N 1
ATOM 8519 C CA . ASN B 1 459 ? 2.051 -36.938 -7.645 1 98.12 459 ASN B CA 1
ATOM 8520 C C . ASN B 1 459 ? 1.985 -38.125 -6.719 1 98.12 459 ASN B C 1
ATOM 8522 O O . ASN B 1 459 ? 2.531 -39.188 -7.035 1 98.12 459 ASN B O 1
ATOM 8526 N N . ASN B 1 460 ? 1.359 -37.938 -5.613 1 96.88 460 ASN B N 1
ATOM 8527 C CA . ASN B 1 460 ? 1.235 -39.031 -4.652 1 96.88 460 ASN B CA 1
ATOM 8528 C C . ASN B 1 460 ? 0.417 -40.188 -5.219 1 96.88 460 ASN B C 1
ATOM 8530 O O . ASN B 1 460 ? 0.739 -41.344 -4.988 1 96.88 460 ASN B O 1
ATOM 8534 N N . GLU B 1 461 ? -0.668 -39.875 -5.914 1 97.38 461 GLU B N 1
ATOM 8535 C CA . GLU B 1 461 ? -1.5 -40.906 -6.535 1 97.38 461 GLU B CA 1
ATOM 8536 C C . GLU B 1 461 ? -0.716 -41.688 -7.586 1 97.38 461 GLU B C 1
ATOM 8538 O O . GLU B 1 461 ? -0.893 -42.906 -7.723 1 97.38 461 GLU B O 1
ATOM 8543 N N . ARG B 1 462 ? 0.112 -41 -8.273 1 96.88 462 ARG B N 1
ATOM 8544 C CA . ARG B 1 462 ? 0.799 -41.625 -9.406 1 96.88 462 ARG B CA 1
ATOM 8545 C C . ARG B 1 462 ? 2.066 -42.344 -8.953 1 96.88 462 ARG B C 1
ATOM 8547 O O . ARG B 1 462 ? 2.365 -43.438 -9.422 1 96.88 462 ARG B O 1
ATOM 8554 N N . TRP B 1 463 ? 2.855 -41.719 -8.078 1 96.31 463 TRP B N 1
ATOM 8555 C CA . TRP B 1 463 ? 4.188 -42.219 -7.77 1 96.31 463 TRP B CA 1
ATOM 8556 C C . TRP B 1 463 ? 4.312 -42.562 -6.285 1 96.31 463 TRP B C 1
ATOM 8558 O O . TRP B 1 463 ? 5.395 -42.906 -5.812 1 96.31 463 TRP B O 1
ATOM 8568 N N . GLY B 1 464 ? 3.262 -42.438 -5.531 1 92.69 464 GLY B N 1
ATOM 8569 C CA . GLY B 1 464 ? 3.312 -42.656 -4.098 1 92.69 464 GLY B CA 1
ATOM 8570 C C . GLY B 1 464 ? 3.771 -44.031 -3.721 1 92.69 464 GLY B C 1
ATOM 8571 O O . GLY B 1 464 ? 4.285 -44.25 -2.621 1 92.69 464 GLY B O 1
ATOM 8572 N N . ASP B 1 465 ? 3.654 -45 -4.629 1 90.19 465 ASP B N 1
ATOM 8573 C CA . ASP B 1 465 ? 3.988 -46.375 -4.344 1 90.19 465 ASP B CA 1
ATOM 8574 C C . ASP B 1 465 ? 5.461 -46.656 -4.633 1 90.19 465 ASP B C 1
ATOM 8576 O O . ASP B 1 465 ? 5.969 -47.719 -4.297 1 90.19 465 ASP B O 1
ATOM 8580 N N . LYS B 1 466 ? 6.117 -45.719 -5.176 1 88.25 466 LYS B N 1
ATOM 8581 C CA . LYS B 1 466 ? 7.535 -45.938 -5.445 1 88.25 466 LYS B CA 1
ATOM 8582 C C . LYS B 1 466 ? 8.344 -45.938 -4.148 1 88.25 466 LYS B C 1
ATOM 8584 O O . LYS B 1 466 ? 8.078 -45.156 -3.232 1 88.25 466 LYS B O 1
ATOM 8589 N N . GLN B 1 467 ? 9.32 -46.812 -4.098 1 86.19 467 GLN B N 1
ATOM 8590 C CA . GLN B 1 467 ? 10.102 -47.031 -2.883 1 86.19 467 GLN B CA 1
ATOM 8591 C C . GLN B 1 467 ? 10.977 -45.812 -2.574 1 86.19 467 GLN B C 1
ATOM 8593 O O . GLN B 1 467 ? 10.984 -45.312 -1.445 1 86.19 467 GLN B O 1
ATOM 8598 N N . ASN B 1 468 ? 11.742 -45.406 -3.592 1 93.94 468 ASN B N 1
ATOM 8599 C CA . ASN B 1 468 ? 12.633 -44.25 -3.439 1 93.94 468 ASN B CA 1
ATOM 8600 C C . ASN B 1 468 ? 12.289 -43.125 -4.43 1 93.94 468 ASN B C 1
ATOM 8602 O O . ASN B 1 468 ? 12.234 -43.375 -5.637 1 93.94 468 ASN B O 1
ATOM 8606 N N . ARG B 1 469 ? 12.078 -41.969 -3.873 1 97.12 469 ARG B N 1
ATOM 8607 C CA . ARG B 1 469 ? 11.781 -40.844 -4.75 1 97.12 469 ARG B CA 1
ATOM 8608 C C . ARG B 1 469 ? 12.078 -39.5 -4.055 1 97.12 469 ARG B C 1
ATOM 8610 O O . ARG B 1 469 ? 12.273 -39.469 -2.838 1 97.12 469 ARG B O 1
ATOM 8617 N N . LEU B 1 470 ? 12.211 -38.5 -4.848 1 97.94 470 LEU B N 1
ATOM 8618 C CA . LEU B 1 470 ? 12.273 -37.125 -4.414 1 97.94 470 LEU B CA 1
ATOM 8619 C C . LEU B 1 470 ? 11.078 -36.312 -4.945 1 97.94 470 LEU B C 1
ATOM 8621 O O . LEU B 1 470 ? 10.578 -36.594 -6.035 1 97.94 470 LEU B O 1
ATOM 8625 N N . GLU B 1 471 ? 10.586 -35.469 -4.164 1 98.44 471 GLU B N 1
ATOM 8626 C CA . GLU B 1 471 ? 9.648 -34.438 -4.652 1 98.44 471 GLU B CA 1
ATOM 8627 C C . GLU B 1 471 ? 10.18 -33.031 -4.414 1 98.44 471 GLU B C 1
ATOM 8629 O O . GLU B 1 471 ? 10.469 -32.656 -3.275 1 98.44 471 GLU B O 1
ATOM 8634 N N . VAL B 1 472 ? 10.398 -32.312 -5.473 1 98.69 472 VAL B N 1
ATOM 8635 C CA . VAL B 1 472 ? 10.891 -30.938 -5.398 1 98.69 472 VAL B CA 1
ATOM 8636 C C . VAL B 1 472 ? 9.711 -29.953 -5.398 1 98.69 472 VAL B C 1
ATOM 8638 O O . VAL B 1 472 ? 8.898 -29.953 -6.328 1 98.69 472 VAL B O 1
ATOM 8641 N N . VAL B 1 473 ? 9.594 -29.172 -4.34 1 97.94 473 VAL B N 1
ATOM 8642 C CA . VAL B 1 473 ? 8.484 -28.25 -4.141 1 97.94 473 VAL B CA 1
ATOM 8643 C C . VAL B 1 473 ? 9.016 -26.891 -3.697 1 97.94 473 VAL B C 1
ATOM 8645 O O . VAL B 1 473 ? 10.023 -26.812 -2.982 1 97.94 473 VAL B O 1
ATOM 8648 N N . PHE B 1 474 ? 8.461 -25.797 -4.25 1 95.75 474 PHE B N 1
ATOM 8649 C CA . PHE B 1 474 ? 8.75 -24.484 -3.678 1 95.75 474 PHE B CA 1
ATOM 8650 C C . PHE B 1 474 ? 7.859 -24.219 -2.467 1 95.75 474 PHE B C 1
ATOM 8652 O O . PHE B 1 474 ? 6.672 -24.547 -2.477 1 95.75 474 PHE B O 1
ATOM 8659 N N . GLU B 1 475 ? 8.461 -23.641 -1.413 1 91.62 475 GLU B N 1
ATOM 8660 C CA . GLU B 1 475 ? 7.711 -23.359 -0.193 1 91.62 475 GLU B CA 1
ATOM 8661 C C . GLU B 1 475 ? 8.148 -22.031 0.423 1 91.62 475 GLU B C 1
ATOM 8663 O O . GLU B 1 475 ? 9.297 -21.609 0.243 1 91.62 475 GLU B O 1
ATOM 8668 N N . TYR B 1 476 ? 7.195 -21.375 1.018 1 83.31 476 TYR B N 1
ATOM 8669 C CA . TYR B 1 476 ? 7.543 -20.297 1.937 1 83.31 476 TYR B CA 1
ATOM 8670 C C . TYR B 1 476 ? 7.828 -20.844 3.332 1 83.31 476 TYR B C 1
ATOM 8672 O O . TYR B 1 476 ? 7.191 -21.797 3.773 1 83.31 476 TYR B O 1
ATOM 8680 N N . GLY B 1 477 ? 8.836 -20.5 3.945 1 70.81 477 GLY B N 1
ATOM 8681 C CA . GLY B 1 477 ? 9.148 -21 5.277 1 70.81 477 GLY B CA 1
ATOM 8682 C C . GLY B 1 477 ? 8.289 -20.359 6.359 1 70.81 477 GLY B C 1
ATOM 8683 O O . GLY B 1 477 ? 7.824 -21.062 7.27 1 70.81 477 GLY B O 1
ATOM 8684 N N . PHE B 1 478 ? 8.602 -19.078 6.82 1 57.62 478 PHE B N 1
ATOM 8685 C CA . PHE B 1 478 ? 8.078 -18.547 8.07 1 57.62 478 PHE B CA 1
ATOM 8686 C C . PHE B 1 478 ? 6.566 -18.344 7.988 1 57.62 478 PHE B C 1
ATOM 8688 O O . PHE B 1 478 ? 6.082 -17.578 7.164 1 57.62 478 PHE B O 1
ATOM 8695 N N . TYR B 1 479 ? 5.867 -19.422 8.516 1 51.94 479 TYR B N 1
ATOM 8696 C CA . TYR B 1 479 ? 4.422 -19.359 8.703 1 51.94 479 TYR B CA 1
ATOM 8697 C C . TYR B 1 479 ? 4 -18.016 9.273 1 51.94 479 TYR B C 1
ATOM 8699 O O . TYR B 1 479 ? 2.877 -17.562 9.047 1 51.94 479 TYR B O 1
ATOM 8707 N N . ARG B 1 480 ? 4.938 -17.438 10.047 1 49.66 480 ARG B N 1
ATOM 8708 C CA . ARG B 1 480 ? 4.52 -16.281 10.836 1 49.66 480 ARG B CA 1
ATOM 8709 C C . ARG B 1 480 ? 4.348 -15.055 9.945 1 49.66 480 ARG B C 1
ATOM 8711 O O . ARG B 1 480 ? 3.738 -14.07 10.359 1 49.66 480 ARG B O 1
ATOM 8718 N N . TYR B 1 481 ? 5.133 -15.07 8.82 1 52.19 481 TYR B N 1
ATOM 8719 C CA . TYR B 1 481 ? 4.953 -13.914 7.949 1 52.19 481 TYR B CA 1
ATOM 8720 C C . TYR B 1 481 ? 3.549 -13.891 7.355 1 52.19 481 TYR B C 1
ATOM 8722 O O . TYR B 1 481 ? 3.062 -12.836 6.941 1 52.19 481 TYR B O 1
ATOM 8730 N N . GLY B 1 482 ? 2.885 -15.086 7.531 1 49.56 482 GLY B N 1
ATOM 8731 C CA . GLY B 1 482 ? 1.62 -15.195 6.82 1 49.56 482 GLY B CA 1
ATOM 8732 C C . GLY B 1 482 ? 0.412 -15.047 7.727 1 49.56 482 GLY B C 1
ATOM 8733 O O . GLY B 1 482 ? -0.72 -14.945 7.246 1 49.56 482 GLY B O 1
ATOM 8734 N N . ASN B 1 483 ? 0.719 -15.062 9.023 1 47.88 483 ASN B N 1
ATOM 8735 C CA . ASN B 1 483 ? -0.505 -15.117 9.82 1 47.88 483 ASN B CA 1
ATOM 8736 C C . ASN B 1 483 ? -0.967 -13.727 10.234 1 47.88 483 ASN B C 1
ATOM 8738 O O . ASN B 1 483 ? -1.852 -13.594 11.086 1 47.88 483 ASN B O 1
ATOM 8742 N N . GLY B 1 484 ? -0.385 -12.719 9.586 1 50.41 484 GLY B N 1
ATOM 8743 C CA . GLY B 1 484 ? -0.874 -11.375 9.867 1 50.41 484 GLY B CA 1
ATOM 8744 C C . GLY B 1 484 ? -0.272 -10.773 11.125 1 50.41 484 GLY B C 1
ATOM 8745 O O . GLY B 1 484 ? -0.54 -9.617 11.453 1 50.41 484 GLY B O 1
ATOM 8746 N N . GLU B 1 485 ? 0.504 -11.547 11.859 1 52.97 485 GLU B N 1
ATOM 8747 C CA . GLU B 1 485 ? 0.985 -11.023 13.133 1 52.97 485 GLU B CA 1
ATOM 8748 C C . GLU B 1 485 ? 2.25 -10.188 12.938 1 52.97 485 GLU B C 1
ATOM 8750 O O . GLU B 1 485 ? 2.598 -9.375 13.797 1 52.97 485 GLU B O 1
ATOM 8755 N N . LEU B 1 486 ? 2.926 -10.484 11.898 1 56.91 486 LEU B N 1
ATOM 8756 C CA . LEU B 1 486 ? 4.141 -9.711 11.672 1 56.91 486 LEU B CA 1
ATOM 8757 C C . LEU B 1 486 ? 3.852 -8.469 10.836 1 56.91 486 LEU B C 1
ATOM 8759 O O . LEU B 1 486 ? 3.096 -8.531 9.867 1 56.91 486 LEU B O 1
ATOM 8763 N N . PRO B 1 487 ? 4.316 -7.391 11.492 1 54.88 487 PRO B N 1
ATOM 8764 C CA . PRO B 1 487 ? 4.129 -6.184 10.68 1 54.88 487 PRO B CA 1
ATOM 8765 C C . PRO B 1 487 ? 4.703 -6.328 9.266 1 54.88 487 PRO B C 1
ATOM 8767 O O . PRO B 1 487 ? 5.73 -6.984 9.086 1 54.88 487 PRO B O 1
ATOM 8770 N N . THR B 1 488 ? 3.922 -6.172 8.281 1 52.34 488 THR B N 1
ATOM 8771 C CA . THR B 1 488 ? 4.141 -6.32 6.844 1 52.34 488 THR B CA 1
ATOM 8772 C C . THR B 1 488 ? 5.492 -5.734 6.441 1 52.34 488 THR B C 1
ATOM 8774 O O . THR B 1 488 ? 6 -6.027 5.355 1 52.34 488 THR B O 1
ATOM 8777 N N . HIS B 1 489 ? 6.094 -4.871 7.223 1 51.91 489 HIS B N 1
ATOM 8778 C CA . HIS B 1 489 ? 7.273 -4.164 6.734 1 51.91 489 HIS B CA 1
ATOM 8779 C C . HIS B 1 489 ? 8.555 -4.902 7.109 1 51.91 489 HIS B C 1
ATOM 8781 O O . HIS B 1 489 ? 9.656 -4.418 6.84 1 51.91 489 HIS B O 1
ATOM 8787 N N . TYR B 1 490 ? 8.359 -6.086 7.676 1 52.97 490 TYR B N 1
ATOM 8788 C CA . TYR B 1 490 ? 9.57 -6.77 8.141 1 52.97 490 TYR B CA 1
ATOM 8789 C C . TYR B 1 490 ? 10.203 -7.578 7.012 1 52.97 490 TYR B C 1
ATOM 8791 O O . TYR B 1 490 ? 9.68 -8.625 6.617 1 52.97 490 TYR B O 1
ATOM 8799 N N . PHE B 1 491 ? 10.859 -7.027 5.984 1 51 491 PHE B N 1
ATOM 8800 C CA . PHE B 1 491 ? 11.227 -7.609 4.703 1 51 491 PHE B CA 1
ATOM 8801 C C . PHE B 1 491 ? 12.68 -8.07 4.711 1 51 491 PHE B C 1
ATOM 8803 O O . PHE B 1 491 ? 13.18 -8.594 3.717 1 51 491 PHE B O 1
ATOM 8810 N N . THR B 1 492 ? 13.461 -7.961 5.855 1 51.19 492 THR B N 1
ATOM 8811 C CA . THR B 1 492 ? 14.852 -8.18 5.465 1 51.19 492 THR B CA 1
ATOM 8812 C C . THR B 1 492 ? 15.156 -9.672 5.359 1 51.19 492 THR B C 1
ATOM 8814 O O . THR B 1 492 ? 14.477 -10.492 5.98 1 51.19 492 THR B O 1
ATOM 8817 N N . LEU B 1 493 ? 15.992 -10.062 4.301 1 55.66 493 LEU B N 1
ATOM 8818 C CA . LEU B 1 493 ? 16.484 -11.367 3.875 1 55.66 493 LEU B CA 1
ATOM 8819 C C . LEU B 1 493 ? 16.922 -12.195 5.074 1 55.66 493 LEU B C 1
ATOM 8821 O O . LEU B 1 493 ? 18.062 -12.07 5.539 1 55.66 493 LEU B O 1
ATOM 8825 N N . PRO B 1 494 ? 15.984 -12.758 5.895 1 57.34 494 PRO B N 1
ATOM 8826 C CA . PRO B 1 494 ? 16.281 -13.336 7.211 1 57.34 494 PRO B CA 1
ATOM 8827 C C . PRO B 1 494 ? 16.969 -14.695 7.121 1 57.34 494 PRO B C 1
ATOM 8829 O O . PRO B 1 494 ? 17.281 -15.297 8.148 1 57.34 494 PRO B O 1
ATOM 8832 N N . ALA B 1 495 ? 17.422 -15.25 5.898 1 64.62 495 ALA B N 1
ATOM 8833 C CA . ALA B 1 495 ? 17.609 -16.688 6.086 1 64.62 495 ALA B CA 1
ATOM 8834 C C . ALA B 1 495 ? 18.953 -16.969 6.758 1 64.62 495 ALA B C 1
ATOM 8836 O O . ALA B 1 495 ? 19.938 -16.281 6.516 1 64.62 495 ALA B O 1
ATOM 8837 N N . ASP B 1 496 ? 18.938 -17.844 7.754 1 75 496 ASP B N 1
ATOM 8838 C CA . ASP B 1 496 ? 20.141 -18.406 8.352 1 75 496 ASP B CA 1
ATOM 8839 C C . ASP B 1 496 ? 20.844 -19.359 7.383 1 75 496 ASP B C 1
ATOM 8841 O O . ASP B 1 496 ? 20.281 -20.391 7 1 75 496 ASP B O 1
ATOM 8845 N N . HIS B 1 497 ? 22.094 -19.125 6.891 1 80 497 HIS B N 1
ATOM 8846 C CA . HIS B 1 497 ? 22.828 -19.938 5.93 1 80 497 HIS B CA 1
ATOM 8847 C C . HIS B 1 497 ? 23.25 -21.281 6.543 1 80 497 HIS B C 1
ATOM 8849 O O . HIS B 1 497 ? 23.531 -22.234 5.82 1 80 497 HIS B O 1
ATOM 8855 N N . PHE B 1 498 ? 23.281 -21.344 7.797 1 84.56 498 PHE B N 1
ATOM 8856 C CA . PHE B 1 498 ? 23.703 -22.562 8.492 1 84.56 498 PHE B CA 1
ATOM 8857 C C . PHE B 1 498 ? 22.516 -23.469 8.773 1 84.56 498 PHE B C 1
ATOM 8859 O O . PHE B 1 498 ? 22.703 -24.641 9.141 1 84.56 498 PHE B O 1
ATOM 8866 N N . ASP B 1 499 ? 21.406 -22.953 8.586 1 85.75 499 ASP B N 1
ATOM 8867 C CA . ASP B 1 499 ? 20.172 -23.703 8.695 1 85.75 499 ASP B CA 1
ATOM 8868 C C . ASP B 1 499 ? 19.141 -23.234 7.668 1 85.75 499 ASP B C 1
ATOM 8870 O O . ASP B 1 499 ? 18.234 -22.484 7.996 1 85.75 499 ASP B O 1
ATOM 8874 N N . THR B 1 500 ? 19.266 -23.766 6.578 1 85.56 500 THR B N 1
ATOM 8875 C CA . THR B 1 500 ? 18.469 -23.328 5.434 1 85.56 500 THR B CA 1
ATOM 8876 C C . THR B 1 500 ? 16.984 -23.641 5.66 1 85.56 500 THR B C 1
ATOM 8878 O O . THR B 1 500 ? 16.125 -23.125 4.949 1 85.56 500 THR B O 1
ATOM 8881 N N . SER B 1 501 ? 16.625 -24.469 6.645 1 83.19 501 SER B N 1
ATOM 8882 C CA . SER B 1 501 ? 15.227 -24.766 6.945 1 83.19 501 SER B CA 1
ATOM 8883 C C . SER B 1 501 ? 14.531 -23.547 7.539 1 83.19 501 SER B C 1
ATOM 8885 O O . SER B 1 501 ? 13.297 -23.5 7.625 1 83.19 501 SER B O 1
ATOM 8887 N N . GLN B 1 502 ? 15.352 -22.469 7.805 1 78.69 502 GLN B N 1
ATOM 8888 C CA . GLN B 1 502 ? 14.812 -21.25 8.383 1 78.69 502 GLN B CA 1
ATOM 8889 C C . GLN B 1 502 ? 14.578 -20.188 7.305 1 78.69 502 GLN B C 1
ATOM 8891 O O . GLN B 1 502 ? 14.289 -19.031 7.617 1 78.69 502 GLN B O 1
ATOM 8896 N N . SER B 1 503 ? 14.742 -20.625 6.09 1 79.94 503 SER B N 1
ATOM 8897 C CA . SER B 1 503 ? 14.445 -19.688 5.008 1 79.94 503 SER B CA 1
ATOM 8898 C C . SER B 1 503 ? 13 -19.219 5.062 1 79.94 503 SER B C 1
ATOM 8900 O O . SER B 1 503 ? 12.086 -20.016 5.258 1 79.94 503 SER B O 1
ATOM 8902 N N . ALA B 1 504 ? 12.844 -17.906 4.973 1 76.62 504 ALA B N 1
ATOM 8903 C CA . ALA B 1 504 ? 11.508 -17.328 5.133 1 76.62 504 ALA B CA 1
ATOM 8904 C C . ALA B 1 504 ? 10.805 -17.203 3.787 1 76.62 504 ALA B C 1
ATOM 8906 O O . ALA B 1 504 ? 9.594 -17.438 3.689 1 76.62 504 ALA B O 1
ATOM 8907 N N . TYR B 1 505 ? 11.492 -16.875 2.746 1 81.19 505 TYR B N 1
ATOM 8908 C CA . TYR B 1 505 ? 10.875 -16.594 1.455 1 81.19 505 TYR B CA 1
ATOM 8909 C C . TYR B 1 505 ? 10.844 -17.844 0.59 1 81.19 505 TYR B C 1
ATOM 8911 O O . TYR B 1 505 ? 11.367 -18.891 0.978 1 81.19 505 TYR B O 1
ATOM 8919 N N . ILE B 1 506 ? 10.172 -17.719 -0.496 1 87.44 506 ILE B N 1
ATOM 8920 C CA . ILE B 1 506 ? 9.953 -18.859 -1.385 1 87.44 506 ILE B CA 1
ATOM 8921 C C . ILE B 1 506 ? 11.289 -19.469 -1.786 1 87.44 506 ILE B C 1
ATOM 8923 O O . ILE B 1 506 ? 12.227 -18.75 -2.141 1 87.44 506 ILE B O 1
ATOM 8927 N N . HIS B 1 507 ? 11.477 -20.75 -1.565 1 91.38 507 HIS B N 1
ATOM 8928 C CA . HIS B 1 507 ? 12.688 -21.484 -1.901 1 91.38 507 HIS B CA 1
ATOM 8929 C C . HIS B 1 507 ? 12.383 -22.953 -2.203 1 91.38 507 HIS B C 1
ATOM 8931 O O . HIS B 1 507 ? 11.344 -23.469 -1.783 1 91.38 507 HIS B O 1
ATOM 8937 N N . PRO B 1 508 ? 13.258 -23.594 -2.975 1 96.38 508 PRO B N 1
ATOM 8938 C CA . PRO B 1 508 ? 13.055 -25.016 -3.264 1 96.38 508 PRO B CA 1
ATOM 8939 C C . PRO B 1 508 ? 13.281 -25.906 -2.043 1 96.38 508 PRO B C 1
ATOM 8941 O O . PRO B 1 508 ? 14.242 -25.688 -1.297 1 96.38 508 PRO B O 1
ATOM 8944 N N . VAL B 1 509 ? 12.477 -26.812 -1.862 1 97.12 509 VAL B N 1
ATOM 8945 C CA . VAL B 1 509 ? 12.602 -27.859 -0.848 1 97.12 509 VAL B CA 1
ATOM 8946 C C . VAL B 1 509 ? 12.562 -29.234 -1.512 1 97.12 509 VAL B C 1
ATOM 8948 O O . VAL B 1 509 ? 11.648 -29.531 -2.293 1 97.12 509 VAL B O 1
ATOM 8951 N N . PHE B 1 510 ? 13.562 -30.062 -1.219 1 98.38 510 PHE B N 1
ATOM 8952 C CA . PHE B 1 510 ? 13.641 -31.438 -1.708 1 98.38 510 PHE B CA 1
ATOM 8953 C C . PHE B 1 510 ? 13.164 -32.406 -0.644 1 98.38 510 PHE B C 1
ATOM 8955 O O . PHE B 1 510 ? 13.906 -32.75 0.276 1 98.38 510 PHE B O 1
ATOM 8962 N N . HIS B 1 511 ? 11.961 -32.875 -0.793 1 98.25 511 HIS B N 1
ATOM 8963 C CA . HIS B 1 511 ? 11.422 -33.875 0.108 1 98.25 511 HIS B CA 1
ATOM 8964 C C . HIS B 1 511 ? 11.891 -35.281 -0.286 1 98.25 511 HIS B C 1
ATOM 8966 O O . HIS B 1 511 ? 11.688 -35.719 -1.424 1 98.25 511 HIS B O 1
ATOM 8972 N N . VAL B 1 512 ? 12.453 -35.969 0.659 1 98.38 512 VAL B N 1
ATOM 8973 C CA . VAL B 1 512 ? 13.055 -37.281 0.37 1 98.38 512 VAL B CA 1
ATOM 8974 C C . VAL B 1 512 ? 12.172 -38.375 0.937 1 98.38 512 VAL B C 1
ATOM 8976 O O . VAL B 1 512 ? 11.859 -38.375 2.129 1 98.38 512 VAL B O 1
ATOM 8979 N N . PHE B 1 513 ? 11.82 -39.312 0.054 1 97.56 513 PHE B N 1
ATOM 8980 C CA . PHE B 1 513 ? 11.008 -40.469 0.455 1 97.56 513 PHE B CA 1
ATOM 8981 C C . PHE B 1 513 ? 11.773 -41.75 0.262 1 97.56 513 PHE B C 1
ATOM 8983 O O . PHE B 1 513 ? 12.352 -42 -0.804 1 97.56 513 PHE B O 1
ATOM 8990 N N . ARG B 1 514 ? 11.805 -42.594 1.266 1 95.31 514 ARG B N 1
ATOM 8991 C CA . ARG B 1 514 ? 12.289 -43.969 1.229 1 95.31 514 ARG B CA 1
ATOM 8992 C C . ARG B 1 514 ? 11.227 -44.938 1.738 1 95.31 514 ARG B C 1
ATOM 8994 O O . ARG B 1 514 ? 10.617 -44.688 2.781 1 95.31 514 ARG B O 1
ATOM 9001 N N . GLU B 1 515 ? 11.039 -46 0.952 1 90.12 515 GLU B N 1
ATOM 9002 C CA . GLU B 1 515 ? 10.023 -46.969 1.284 1 90.12 515 GLU B CA 1
ATOM 9003 C C . GLU B 1 515 ? 8.664 -46.344 1.531 1 90.12 515 GLU B C 1
ATOM 9005 O O . GLU B 1 515 ? 7.98 -46.656 2.5 1 90.12 515 GLU B O 1
ATOM 9010 N N . GLY B 1 516 ? 8.422 -45.219 0.817 1 86.88 516 GLY B N 1
ATOM 9011 C CA . GLY B 1 516 ? 7.121 -44.562 0.811 1 86.88 516 GLY B CA 1
ATOM 9012 C C . GLY B 1 516 ? 6.949 -43.562 1.924 1 86.88 516 GLY B C 1
ATOM 9013 O O . GLY B 1 516 ? 5.918 -42.875 2.012 1 86.88 516 GLY B O 1
ATOM 9014 N N . VAL B 1 517 ? 8.008 -43.406 2.75 1 93.31 517 VAL B N 1
ATOM 9015 C CA . VAL B 1 517 ? 7.906 -42.5 3.881 1 93.31 517 VAL B CA 1
ATOM 9016 C C . VAL B 1 517 ? 8.914 -41.344 3.723 1 93.31 517 VAL B C 1
ATOM 9018 O O . VAL B 1 517 ? 10.039 -41.562 3.279 1 93.31 517 VAL B O 1
ATOM 9021 N N . GLU B 1 518 ? 8.422 -40.156 3.998 1 95.75 518 GLU B N 1
ATOM 9022 C CA . GLU B 1 518 ? 9.359 -39.031 3.967 1 95.75 518 GLU B CA 1
ATOM 9023 C C . GLU B 1 518 ? 10.398 -39.156 5.078 1 95.75 518 GLU B C 1
ATOM 9025 O O . GLU B 1 518 ? 10.047 -39.188 6.262 1 95.75 518 GLU B O 1
ATOM 9030 N N . VAL B 1 519 ? 11.633 -39.156 4.766 1 96.69 519 VAL B N 1
ATOM 9031 C CA . VAL B 1 519 ? 12.68 -39.406 5.754 1 96.69 519 VAL B CA 1
ATOM 9032 C C . VAL B 1 519 ? 13.477 -38.125 6 1 96.69 519 VAL B C 1
ATOM 9034 O O . VAL B 1 519 ? 14.188 -38.031 7.004 1 96.69 519 VAL B O 1
ATOM 9037 N N . ASN B 1 520 ? 13.391 -37.188 5.027 1 96.62 520 ASN B N 1
ATOM 9038 C CA . ASN B 1 520 ? 14.148 -35.969 5.168 1 96.62 520 ASN B CA 1
ATOM 9039 C C . ASN B 1 520 ? 13.641 -34.875 4.211 1 96.62 520 ASN B C 1
ATOM 9041 O O . ASN B 1 520 ? 12.844 -35.156 3.312 1 96.62 520 ASN B O 1
ATOM 9045 N N . ALA B 1 521 ? 13.992 -33.656 4.461 1 96.94 521 ALA B N 1
ATOM 9046 C CA . ALA B 1 521 ? 13.75 -32.5 3.576 1 96.94 521 ALA B CA 1
ATOM 9047 C C . ALA B 1 521 ? 14.977 -31.594 3.51 1 96.94 521 ALA B C 1
ATOM 9049 O O . ALA B 1 521 ? 15.516 -31.188 4.543 1 96.94 521 ALA B O 1
ATOM 9050 N N . PHE B 1 522 ? 15.461 -31.359 2.326 1 96.62 522 PHE B N 1
ATOM 9051 C CA . PHE B 1 522 ? 16.594 -30.469 2.121 1 96.62 522 PHE B CA 1
ATOM 9052 C C . PHE B 1 522 ? 16.141 -29.125 1.554 1 96.62 522 PHE B C 1
ATOM 9054 O O . PHE B 1 522 ? 15.586 -29.062 0.455 1 96.62 522 PHE B O 1
ATOM 9061 N N . HIS B 1 523 ? 16.391 -28.047 2.291 1 94.06 523 HIS B N 1
ATOM 9062 C CA . HIS B 1 523 ? 16.016 -26.688 1.903 1 94.06 523 HIS B CA 1
ATOM 9063 C C . HIS B 1 523 ? 17.172 -25.984 1.195 1 94.06 523 HIS B C 1
ATOM 9065 O O . HIS B 1 523 ? 18.297 -26.016 1.668 1 94.06 523 HIS B O 1
ATOM 9071 N N . MET B 1 524 ? 16.828 -25.484 0.057 1 92.38 524 MET B N 1
ATOM 9072 C CA . MET B 1 524 ? 17.797 -24.594 -0.578 1 92.38 524 MET B CA 1
ATOM 9073 C C . MET B 1 524 ? 17.719 -23.188 0.009 1 92.38 524 MET B C 1
ATOM 9075 O O . MET B 1 524 ? 16.625 -22.703 0.314 1 92.38 524 MET B O 1
ATOM 9079 N N . GLN B 1 525 ? 18.906 -22.641 0.16 1 87.25 525 GLN B N 1
ATOM 9080 C CA . GLN B 1 525 ? 18.922 -21.25 0.625 1 87.25 525 GLN B CA 1
ATOM 9081 C C . GLN B 1 525 ? 18.141 -20.344 -0.316 1 87.25 525 GLN B C 1
ATOM 9083 O O . GLN B 1 525 ? 18.25 -20.469 -1.538 1 87.25 525 GLN B O 1
ATOM 9088 N N . GLU B 1 526 ? 17.406 -19.422 0.262 1 83.44 526 GLU B N 1
ATOM 9089 C CA . GLU B 1 526 ? 16.594 -18.516 -0.552 1 83.44 526 GLU B CA 1
ATOM 9090 C C . GLU B 1 526 ? 17.484 -17.594 -1.386 1 83.44 526 GLU B C 1
ATOM 9092 O O . GLU B 1 526 ? 18.609 -17.281 -0.997 1 83.44 526 GLU B O 1
ATOM 9097 N N . SER B 1 527 ? 16.969 -17.25 -2.521 1 82.12 527 SER B N 1
ATOM 9098 C CA . SER B 1 527 ? 17.625 -16.344 -3.453 1 82.12 527 SER B CA 1
ATOM 9099 C C . SER B 1 527 ? 16.828 -15.047 -3.607 1 82.12 527 SER B C 1
ATOM 9101 O O . SER B 1 527 ? 15.602 -15.07 -3.654 1 82.12 527 SER B O 1
ATOM 9103 N N . LEU B 1 528 ? 17.547 -13.93 -3.695 1 77.5 528 LEU B N 1
ATOM 9104 C CA . LEU B 1 528 ? 16.922 -12.633 -3.873 1 77.5 528 LEU B CA 1
ATOM 9105 C C . LEU B 1 528 ? 16.234 -12.547 -5.23 1 77.5 528 LEU B C 1
ATOM 9107 O O . LEU B 1 528 ? 15.172 -11.914 -5.352 1 77.5 528 LEU B O 1
ATOM 9111 N N . ILE B 1 529 ? 16.812 -13.18 -6.254 1 77.75 529 ILE B N 1
ATOM 9112 C CA . ILE B 1 529 ? 16.266 -13.047 -7.602 1 77.75 529 ILE B CA 1
ATOM 9113 C C . ILE B 1 529 ? 15.508 -14.32 -7.984 1 77.75 529 ILE B C 1
ATOM 9115 O O . ILE B 1 529 ? 15.109 -14.484 -9.141 1 77.75 529 ILE B O 1
ATOM 9119 N N . GLY B 1 530 ? 15.383 -15.258 -7.07 1 83.06 530 GLY B N 1
ATOM 9120 C CA . GLY B 1 530 ? 14.633 -16.484 -7.312 1 83.06 530 GLY B CA 1
ATOM 9121 C C . GLY B 1 530 ? 15.328 -17.422 -8.281 1 83.06 530 GLY B C 1
ATOM 9122 O O . GLY B 1 530 ? 14.672 -18.141 -9.039 1 83.06 530 GLY B O 1
ATOM 9123 N N . ARG B 1 531 ? 16.625 -17.328 -8.344 1 88.19 531 ARG B N 1
ATOM 9124 C CA . ARG B 1 531 ? 17.438 -18.219 -9.172 1 88.19 531 ARG B CA 1
ATOM 9125 C C . ARG B 1 531 ? 18.562 -18.844 -8.367 1 88.19 531 ARG B C 1
ATOM 9127 O O . ARG B 1 531 ? 19.188 -18.172 -7.527 1 88.19 531 ARG B O 1
ATOM 9134 N N . TRP B 1 532 ? 18.891 -20.062 -8.633 1 91.31 532 TRP B N 1
ATOM 9135 C CA . TRP B 1 532 ? 19.891 -20.797 -7.875 1 91.31 532 TRP B CA 1
ATOM 9136 C C . TRP B 1 532 ? 21 -21.312 -8.789 1 91.31 532 TRP B C 1
ATOM 9138 O O . TRP B 1 532 ? 21.875 -22.062 -8.359 1 91.31 532 TRP B O 1
ATOM 9148 N N . ASP B 1 533 ? 20.922 -20.906 -10.094 1 88.44 533 ASP B N 1
ATOM 9149 C CA . ASP B 1 533 ? 22 -21.172 -11.023 1 88.44 533 ASP B CA 1
ATOM 9150 C C . ASP B 1 533 ? 22.938 -19.969 -11.164 1 88.44 533 ASP B C 1
ATOM 9152 O O . ASP B 1 533 ? 23.984 -20.062 -11.797 1 88.44 533 ASP B O 1
ATOM 9156 N N . LEU B 1 534 ? 22.422 -18.844 -10.594 1 76.5 534 LEU B N 1
ATOM 9157 C CA . LEU B 1 534 ? 23.172 -17.609 -10.523 1 76.5 534 LEU B CA 1
ATOM 9158 C C . LEU B 1 534 ? 23.328 -17.141 -9.078 1 76.5 534 LEU B C 1
ATOM 9160 O O . LEU B 1 534 ? 22.438 -17.359 -8.258 1 76.5 534 LEU B O 1
ATOM 9164 N N . ASP B 1 535 ? 24.469 -16.594 -8.812 1 67.81 535 ASP B N 1
ATOM 9165 C CA . ASP B 1 535 ? 24.609 -16.047 -7.469 1 67.81 535 ASP B CA 1
ATOM 9166 C C . ASP B 1 535 ? 24.062 -14.617 -7.406 1 67.81 535 ASP B C 1
ATOM 9168 O O . ASP B 1 535 ? 24.266 -13.828 -8.328 1 67.81 535 ASP B O 1
ATOM 9172 N N . ASP B 1 536 ? 23.328 -14.367 -6.344 1 61.34 536 ASP B N 1
ATOM 9173 C CA . ASP B 1 536 ? 22.828 -13.023 -6.078 1 61.34 536 ASP B CA 1
ATOM 9174 C C . ASP B 1 536 ? 23.969 -12.031 -5.914 1 61.34 536 ASP B C 1
ATOM 9176 O O . ASP B 1 536 ? 23.875 -10.883 -6.348 1 61.34 536 ASP B O 1
ATOM 9180 N N . TYR B 1 537 ? 24.922 -12.539 -5.125 1 63.25 537 TYR B N 1
ATOM 9181 C CA . TYR B 1 537 ? 26.141 -11.805 -4.773 1 63.25 537 TYR B CA 1
ATOM 9182 C C . TYR B 1 537 ? 27.375 -12.594 -5.148 1 63.25 537 TYR B C 1
ATOM 9184 O O . TYR B 1 537 ? 27.312 -13.805 -5.387 1 63.25 537 TYR B O 1
ATOM 9192 N N . VAL B 1 538 ? 28.312 -11.906 -5.641 1 63.12 538 VAL B N 1
ATOM 9193 C CA . VAL B 1 538 ? 29.578 -12.594 -5.879 1 63.12 538 VAL B CA 1
ATOM 9194 C C . VAL B 1 538 ? 30.453 -12.516 -4.629 1 63.12 538 VAL B C 1
ATOM 9196 O O . VAL B 1 538 ? 30.781 -11.422 -4.164 1 63.12 538 VAL B O 1
ATOM 9199 N N . ASP B 1 539 ? 30.375 -13.578 -3.846 1 58.06 539 ASP B N 1
ATOM 9200 C CA . ASP B 1 539 ? 31.203 -13.664 -2.639 1 58.06 539 ASP B CA 1
ATOM 9201 C C . ASP B 1 539 ? 32.656 -13.945 -2.982 1 58.06 539 ASP B C 1
ATOM 9203 O O . ASP B 1 539 ? 32.938 -14.539 -4.02 1 58.06 539 ASP B O 1
ATOM 9207 N N . ALA B 1 540 ? 33.469 -13.281 -2.271 1 63.06 540 ALA B N 1
ATOM 9208 C CA . ALA B 1 540 ? 34.844 -13.781 -2.275 1 63.06 540 ALA B CA 1
ATOM 9209 C C . ALA B 1 540 ? 34.906 -15.242 -1.833 1 63.06 540 ALA B C 1
ATOM 9211 O O . ALA B 1 540 ? 34.188 -15.641 -0.903 1 63.06 540 ALA B O 1
ATOM 9212 N N . GLU B 1 541 ? 35.469 -16.125 -2.441 1 72.94 541 GLU B N 1
ATOM 9213 C CA . GLU B 1 541 ? 35.656 -17.547 -2.178 1 72.94 541 GLU B CA 1
ATOM 9214 C C . GLU B 1 541 ? 34.344 -18.312 -2.16 1 72.94 541 GLU B C 1
ATOM 9216 O O . GLU B 1 541 ? 34.062 -19.078 -1.232 1 72.94 541 GLU B O 1
ATOM 9221 N N . THR B 1 542 ? 33.531 -17.922 -3.109 1 79.25 542 THR B N 1
ATOM 9222 C CA . THR B 1 542 ? 32.188 -18.453 -3.244 1 79.25 542 THR B CA 1
ATOM 9223 C C . THR B 1 542 ? 32.219 -19.969 -3.498 1 79.25 542 THR B C 1
ATOM 9225 O O . THR B 1 542 ? 33.062 -20.453 -4.266 1 79.25 542 THR B O 1
ATOM 9228 N N . ASN B 1 543 ? 31.531 -20.703 -2.67 1 85.69 543 ASN B N 1
ATOM 9229 C CA . ASN B 1 543 ? 31.172 -22.078 -3.02 1 85.69 543 ASN B CA 1
ATOM 9230 C C . ASN B 1 543 ? 30.156 -22.109 -4.16 1 85.69 543 ASN B C 1
ATOM 9232 O O . ASN B 1 543 ? 28.953 -22.062 -3.924 1 85.69 543 ASN B O 1
ATOM 9236 N N . VAL B 1 544 ? 30.641 -22.312 -5.359 1 83.25 544 VAL B N 1
ATOM 9237 C CA . VAL B 1 544 ? 29.812 -22.203 -6.555 1 83.25 544 VAL B CA 1
ATOM 9238 C C . VAL B 1 544 ? 28.828 -23.375 -6.617 1 83.25 544 VAL B C 1
ATOM 9240 O O . VAL B 1 544 ? 27.844 -23.328 -7.355 1 83.25 544 VAL B O 1
ATOM 9243 N N . ASP B 1 545 ? 29.109 -24.406 -5.762 1 89.62 545 ASP B N 1
ATOM 9244 C CA . ASP B 1 545 ? 28.281 -25.609 -5.84 1 89.62 545 ASP B CA 1
ATOM 9245 C C . ASP B 1 545 ? 27.281 -25.672 -4.699 1 89.62 545 ASP B C 1
ATOM 9247 O O . ASP B 1 545 ? 26.578 -26.656 -4.531 1 89.62 545 ASP B O 1
ATOM 9251 N N . GLN B 1 546 ? 27.188 -24.625 -3.955 1 90.06 546 GLN B N 1
ATOM 9252 C CA . GLN B 1 546 ? 26.359 -24.656 -2.756 1 90.06 546 GLN B CA 1
ATOM 9253 C C . GLN B 1 546 ? 24.969 -25.188 -3.061 1 90.06 546 GLN B C 1
ATOM 9255 O O . GLN B 1 546 ? 24.453 -26.047 -2.334 1 90.06 546 GLN B O 1
ATOM 9260 N N . TYR B 1 547 ? 24.344 -24.75 -4.129 1 93.25 547 TYR B N 1
ATOM 9261 C CA . TYR B 1 547 ? 22.969 -25.156 -4.453 1 93.25 547 TYR B CA 1
ATOM 9262 C C . TYR B 1 547 ? 22.953 -26.562 -5.055 1 93.25 547 TYR B C 1
ATOM 9264 O O . TYR B 1 547 ? 22.062 -27.359 -4.734 1 93.25 547 TYR B O 1
ATOM 9272 N N . ARG B 1 548 ? 23.922 -26.891 -5.859 1 95.88 548 ARG B N 1
ATOM 9273 C CA . ARG B 1 548 ? 24.016 -28.234 -6.418 1 95.88 548 ARG B CA 1
ATOM 9274 C C . ARG B 1 548 ? 24.234 -29.266 -5.32 1 95.88 548 ARG B C 1
ATOM 9276 O O . ARG B 1 548 ? 23.766 -30.406 -5.418 1 95.88 548 ARG B O 1
ATOM 9283 N N . ASN B 1 549 ? 24.938 -28.797 -4.336 1 96.38 549 ASN B N 1
ATOM 9284 C CA . ASN B 1 549 ? 25.203 -29.703 -3.221 1 96.38 549 ASN B CA 1
ATOM 9285 C C . ASN B 1 549 ? 23.922 -30.031 -2.461 1 96.38 549 ASN B C 1
ATOM 9287 O O . ASN B 1 549 ? 23.781 -31.141 -1.928 1 96.38 549 ASN B O 1
ATOM 9291 N N . VAL B 1 550 ? 22.984 -29.109 -2.398 1 96.75 550 VAL B N 1
ATOM 9292 C CA . VAL B 1 550 ? 21.703 -29.406 -1.765 1 96.75 550 VAL B CA 1
ATOM 9293 C C . VAL B 1 550 ? 20.984 -30.516 -2.531 1 96.75 550 VAL B C 1
ATOM 9295 O O . VAL B 1 550 ? 20.516 -31.484 -1.935 1 96.75 550 VAL B O 1
ATOM 9298 N N . ALA B 1 551 ? 20.906 -30.359 -3.818 1 98.19 551 ALA B N 1
ATOM 9299 C CA . ALA B 1 551 ? 20.281 -31.375 -4.664 1 98.19 551 ALA B CA 1
ATOM 9300 C C . ALA B 1 551 ? 21.031 -32.688 -4.594 1 98.19 551 ALA B C 1
ATOM 9302 O O . ALA B 1 551 ? 20.422 -33.781 -4.527 1 98.19 551 ALA B O 1
ATOM 9303 N N . PHE B 1 552 ? 22.391 -32.625 -4.605 1 98.31 552 PHE B N 1
ATOM 9304 C CA . PHE B 1 552 ? 23.234 -33.812 -4.488 1 98.31 552 PHE B CA 1
ATOM 9305 C C . PHE B 1 552 ? 22.922 -34.562 -3.205 1 98.31 552 PHE B C 1
ATOM 9307 O O . PHE B 1 552 ? 22.703 -35.781 -3.232 1 98.31 552 PHE B O 1
ATOM 9314 N N . ASN B 1 553 ? 22.906 -33.844 -2.127 1 98.12 553 ASN B N 1
ATOM 9315 C CA . ASN B 1 553 ? 22.656 -34.438 -0.824 1 98.12 553 ASN B CA 1
ATOM 9316 C C . ASN B 1 553 ? 21.266 -35.094 -0.757 1 98.12 553 ASN B C 1
ATOM 9318 O O . ASN B 1 553 ? 21.094 -36.156 -0.162 1 98.12 553 ASN B O 1
ATOM 9322 N N . ALA B 1 554 ? 20.266 -34.438 -1.334 1 98.31 554 ALA B N 1
ATOM 9323 C CA . ALA B 1 554 ? 18.922 -34.969 -1.362 1 98.31 554 ALA B CA 1
ATOM 9324 C C . ALA B 1 554 ? 18.875 -36.281 -2.148 1 98.31 554 ALA B C 1
ATOM 9326 O O . ALA B 1 554 ? 18.281 -37.25 -1.694 1 98.31 554 ALA B O 1
ATOM 9327 N N . CYS B 1 555 ? 19.516 -36.312 -3.316 1 98 555 CYS B N 1
ATOM 9328 C CA . CYS B 1 555 ? 19.547 -37.5 -4.145 1 98 555 CYS B CA 1
ATOM 9329 C C . CYS B 1 555 ? 20.297 -38.625 -3.441 1 98 555 CYS B C 1
ATOM 9331 O O . CYS B 1 555 ? 19.844 -39.781 -3.453 1 98 555 CYS B O 1
ATOM 9333 N N . ALA B 1 556 ? 21.422 -38.25 -2.875 1 97.38 556 ALA B N 1
ATOM 9334 C CA . ALA B 1 556 ? 22.203 -39.25 -2.131 1 97.38 556 ALA B CA 1
ATOM 9335 C C . ALA B 1 556 ? 21.375 -39.844 -0.994 1 97.38 556 ALA B C 1
ATOM 9337 O O . ALA B 1 556 ? 21.406 -41.062 -0.762 1 97.38 556 ALA B O 1
ATOM 9338 N N . CYS B 1 557 ? 20.688 -38.969 -0.319 1 97.12 557 CYS B N 1
ATOM 9339 C CA . CYS B 1 557 ? 19.844 -39.438 0.773 1 97.12 557 CYS B CA 1
ATOM 9340 C C . CYS B 1 557 ? 18.766 -40.375 0.268 1 97.12 557 CYS B C 1
ATOM 9342 O O . CYS B 1 557 ? 18.516 -41.438 0.887 1 97.12 557 CYS B O 1
ATOM 9344 N N . ALA B 1 558 ? 18.156 -40.062 -0.803 1 96.62 558 ALA B N 1
ATOM 9345 C CA . ALA B 1 558 ? 17.109 -40.906 -1.375 1 96.62 558 ALA B CA 1
ATOM 9346 C C . ALA B 1 558 ? 17.641 -42.281 -1.737 1 96.62 558 ALA B C 1
ATOM 9348 O O . ALA B 1 558 ? 16.922 -43.281 -1.646 1 96.62 558 ALA B O 1
ATOM 9349 N N . LEU B 1 559 ? 18.906 -42.375 -2.068 1 94.62 559 LEU B N 1
ATOM 9350 C CA . LEU B 1 559 ? 19.516 -43.625 -2.535 1 94.62 559 LEU B CA 1
ATOM 9351 C C . LEU B 1 559 ? 20.219 -44.344 -1.39 1 94.62 559 LEU B C 1
ATOM 9353 O O . LEU B 1 559 ? 20.812 -45.406 -1.593 1 94.62 559 LEU B O 1
ATOM 9357 N N . GLY B 1 560 ? 20.203 -43.719 -0.242 1 92.56 560 GLY B N 1
ATOM 9358 C CA . GLY B 1 560 ? 20.844 -44.312 0.911 1 92.56 560 GLY B CA 1
ATOM 9359 C C . GLY B 1 560 ? 22.359 -44.219 0.875 1 92.56 560 GLY B C 1
ATOM 9360 O O . GLY B 1 560 ? 23.062 -45.031 1.482 1 92.56 560 GLY B O 1
ATOM 9361 N N . ILE B 1 561 ? 22.859 -43.281 0.117 1 93.25 561 ILE B N 1
ATOM 9362 C CA . ILE B 1 561 ? 24.297 -43.031 0.03 1 93.25 561 ILE B CA 1
ATOM 9363 C C . ILE B 1 561 ? 24.719 -42.094 1.158 1 93.25 561 ILE B C 1
ATOM 9365 O O . ILE B 1 561 ? 24.047 -41.125 1.449 1 93.25 561 ILE B O 1
ATOM 9369 N N . GLU B 1 562 ? 25.875 -42.25 1.774 1 92.31 562 GLU B N 1
ATOM 9370 C CA . GLU B 1 562 ? 26.312 -41.531 2.961 1 92.31 562 GLU B CA 1
ATOM 9371 C C . GLU B 1 562 ? 27 -40.219 2.586 1 92.31 562 GLU B C 1
ATOM 9373 O O . GLU B 1 562 ? 27.016 -39.281 3.379 1 92.31 562 GLU B O 1
ATOM 9378 N N . GLU B 1 563 ? 27.5 -40.125 1.412 1 93.88 563 GLU B N 1
ATOM 9379 C CA . GLU B 1 563 ? 28.219 -38.938 0.988 1 93.88 563 GLU B CA 1
ATOM 9380 C C . GLU B 1 563 ? 27.344 -37.688 1.109 1 93.88 563 GLU B C 1
ATOM 9382 O O . GLU B 1 563 ? 26.156 -37.719 0.735 1 93.88 563 GLU B O 1
ATOM 9387 N N . ARG B 1 564 ? 27.938 -36.688 1.738 1 95.44 564 ARG B N 1
ATOM 9388 C CA . ARG B 1 564 ? 27.328 -35.375 1.826 1 95.44 564 ARG B CA 1
ATOM 9389 C C . ARG B 1 564 ? 28.328 -34.25 1.482 1 95.44 564 ARG B C 1
ATOM 9391 O O . ARG B 1 564 ? 29.516 -34.375 1.778 1 95.44 564 ARG B O 1
ATOM 9398 N N . ARG B 1 565 ? 27.797 -33.25 0.901 1 95.88 565 ARG B N 1
ATOM 9399 C CA . ARG B 1 565 ? 28.609 -32.094 0.498 1 95.88 565 ARG B CA 1
ATOM 9400 C C . ARG B 1 565 ? 28.125 -30.812 1.155 1 95.88 565 ARG B C 1
ATOM 9402 O O . ARG B 1 565 ? 26.953 -30.719 1.532 1 95.88 565 ARG B O 1
ATOM 9409 N N . SER B 1 566 ? 29.062 -29.828 1.229 1 93.31 566 SER B N 1
ATOM 9410 C CA . SER B 1 566 ? 28.75 -28.578 1.935 1 93.31 566 SER B CA 1
ATOM 9411 C C . SER B 1 566 ? 27.766 -27.734 1.146 1 93.31 566 SER B C 1
ATOM 9413 O O . SER B 1 566 ? 27.938 -27.531 -0.056 1 93.31 566 SER B O 1
ATOM 9415 N N . MET B 1 567 ? 26.828 -27.219 1.859 1 91 567 MET B N 1
ATOM 9416 C CA . MET B 1 567 ? 25.797 -26.391 1.249 1 91 567 MET B CA 1
ATOM 9417 C C . MET B 1 567 ? 26.031 -24.922 1.577 1 91 567 MET B C 1
ATOM 9419 O O . MET B 1 567 ? 25.188 -24.078 1.255 1 91 567 MET B O 1
ATOM 9423 N N . LEU B 1 568 ? 27.094 -24.562 2.264 1 87.19 568 LEU B N 1
ATOM 9424 C CA . LEU B 1 568 ? 27.391 -23.172 2.615 1 87.19 568 LEU B CA 1
ATOM 9425 C C . LEU B 1 568 ? 27.812 -22.391 1.386 1 87.19 568 LEU B C 1
ATOM 9427 O O . LEU B 1 568 ? 28.469 -22.922 0.491 1 87.19 568 LEU B O 1
ATOM 9431 N N . PRO B 1 569 ? 27.484 -21.109 1.37 1 84.75 569 PRO B N 1
ATOM 9432 C CA . PRO B 1 569 ? 27.828 -20.297 0.206 1 84.75 569 PRO B CA 1
ATOM 9433 C C . PRO B 1 569 ? 29.328 -20.031 0.104 1 84.75 569 PRO B C 1
ATOM 9435 O O . PRO B 1 569 ? 29.812 -19.625 -0.953 1 84.75 569 PRO B O 1
ATOM 9438 N N . VAL B 1 570 ? 30.062 -20.234 1.208 1 87.19 570 VAL B N 1
ATOM 9439 C CA . VAL B 1 570 ? 31.516 -20.047 1.24 1 87.19 570 VAL B CA 1
ATOM 9440 C C . VAL B 1 570 ? 32.219 -21.359 1.549 1 87.19 570 VAL B C 1
ATOM 9442 O O . VAL B 1 570 ? 31.656 -22.219 2.244 1 87.19 570 VAL B O 1
ATOM 9445 N N . LEU B 1 571 ? 33.406 -21.406 0.934 1 88.88 571 LEU B N 1
ATOM 9446 C CA . LEU B 1 571 ? 34.188 -22.578 1.264 1 88.88 571 LEU B CA 1
ATOM 9447 C C . LEU B 1 571 ? 34.469 -22.641 2.76 1 88.88 571 LEU B C 1
ATOM 9449 O O . LEU B 1 571 ? 34.688 -21.609 3.4 1 88.88 571 LEU B O 1
ATOM 9453 N N . ASP B 1 572 ? 34.469 -23.828 3.252 1 87.81 572 ASP B N 1
ATOM 9454 C CA . ASP B 1 572 ? 34.562 -24.078 4.688 1 87.81 572 ASP B CA 1
ATOM 9455 C C . ASP B 1 572 ? 35.75 -23.344 5.312 1 87.81 572 ASP B C 1
ATOM 9457 O O . ASP B 1 572 ? 35.625 -22.797 6.41 1 87.81 572 ASP B O 1
ATOM 9461 N N . GLU B 1 573 ? 36.781 -23.328 4.598 1 89.69 573 GLU B N 1
ATOM 9462 C CA . GLU B 1 573 ? 38.031 -22.766 5.148 1 89.69 573 GLU B CA 1
ATOM 9463 C C . GLU B 1 573 ? 37.938 -21.234 5.223 1 89.69 573 GLU B C 1
ATOM 9465 O O . GLU B 1 573 ? 38.75 -20.609 5.922 1 89.69 573 GLU B O 1
ATOM 9470 N N . PHE B 1 574 ? 36.969 -20.688 4.605 1 88.94 574 PHE B N 1
ATOM 9471 C CA . PHE B 1 574 ? 36.875 -19.234 4.535 1 88.94 574 PHE B CA 1
ATOM 9472 C C . PHE B 1 574 ? 35.688 -18.703 5.328 1 88.94 574 PHE B C 1
ATOM 9474 O O . PHE B 1 574 ? 35.406 -17.516 5.312 1 88.94 574 PHE B O 1
ATOM 9481 N N . VAL B 1 575 ? 34.938 -19.5 6.004 1 88.75 575 VAL B N 1
ATOM 9482 C CA . VAL B 1 575 ? 33.719 -19.141 6.695 1 88.75 575 VAL B CA 1
ATOM 9483 C C . VAL B 1 575 ? 34 -18.031 7.719 1 88.75 575 VAL B C 1
ATOM 9485 O O . VAL B 1 575 ? 33.281 -17.031 7.773 1 88.75 575 VAL B O 1
ATOM 9488 N N . GLU B 1 576 ? 35.062 -18.125 8.477 1 89 576 GLU B N 1
ATOM 9489 C CA . GLU B 1 576 ? 35.344 -17.156 9.523 1 89 576 GLU B CA 1
ATOM 9490 C C . GLU B 1 576 ? 35.75 -15.797 8.93 1 89 576 GLU B C 1
ATOM 9492 O O . GLU B 1 576 ? 35.438 -14.75 9.508 1 89 576 GLU B O 1
ATOM 9497 N N . LYS B 1 577 ? 36.375 -15.859 7.832 1 87.69 577 LYS B N 1
ATOM 9498 C CA . LYS B 1 577 ? 36.781 -14.625 7.168 1 87.69 577 LYS B CA 1
ATOM 9499 C C . LYS B 1 577 ? 35.594 -13.914 6.523 1 87.69 577 LYS B C 1
ATOM 9501 O O . LYS B 1 577 ? 35.469 -12.688 6.613 1 87.69 577 LYS B O 1
ATOM 9506 N N . CYS B 1 578 ? 34.75 -14.68 5.918 1 87.44 578 CYS B N 1
ATOM 9507 C CA . CYS B 1 578 ? 33.656 -14.117 5.156 1 87.44 578 CYS B CA 1
ATOM 9508 C C . CYS B 1 578 ? 32.469 -13.82 6.062 1 87.44 578 CYS B C 1
ATOM 9510 O O . CYS B 1 578 ? 31.625 -12.977 5.738 1 87.44 578 CYS B O 1
ATOM 9512 N N . TYR B 1 579 ? 32.406 -14.555 7.176 1 89.69 579 TYR B N 1
ATOM 9513 C CA . TYR B 1 579 ? 31.328 -14.383 8.148 1 89.69 579 TYR B CA 1
ATOM 9514 C C . TYR B 1 579 ? 31.891 -14.172 9.555 1 89.69 579 TYR B C 1
ATOM 9516 O O . TYR B 1 579 ? 31.719 -15.016 10.43 1 89.69 579 TYR B O 1
ATOM 9524 N N . PRO B 1 580 ? 32.469 -13.031 9.734 1 92.56 580 PRO B N 1
ATOM 9525 C CA . PRO B 1 580 ? 33 -12.805 11.078 1 92.56 580 PRO B CA 1
ATOM 9526 C C . PRO B 1 580 ? 31.891 -12.688 12.141 1 92.56 580 PRO B C 1
ATOM 9528 O O . PRO B 1 580 ? 30.766 -12.281 11.828 1 92.56 580 PRO B O 1
ATOM 9531 N N . LEU B 1 581 ? 32.219 -12.984 13.367 1 94.88 581 LEU B N 1
ATOM 9532 C CA . LEU B 1 581 ? 31.297 -12.938 14.492 1 94.88 581 LEU B CA 1
ATOM 9533 C C . LEU B 1 581 ? 30.953 -11.492 14.836 1 94.88 581 LEU B C 1
ATOM 9535 O O . LEU B 1 581 ? 31.797 -10.602 14.719 1 94.88 581 LEU B O 1
ATOM 9539 N N . MET B 1 582 ? 29.734 -11.289 15.203 1 94.62 582 MET B N 1
ATOM 9540 C CA . MET B 1 582 ? 29.281 -9.984 15.664 1 94.62 582 MET B CA 1
ATOM 9541 C C . MET B 1 582 ? 29.562 -9.805 17.156 1 94.62 582 MET B C 1
ATOM 9543 O O . MET B 1 582 ? 29.516 -10.766 17.922 1 94.62 582 MET B O 1
ATOM 9547 N N . SER B 1 583 ? 29.844 -8.531 17.578 1 95.75 583 SER B N 1
ATOM 9548 C CA . SER B 1 583 ? 29.938 -8.203 18.984 1 95.75 583 SER B CA 1
ATOM 9549 C C . SER B 1 583 ? 28.562 -8.008 19.625 1 95.75 583 SER B C 1
ATOM 9551 O O . SER B 1 583 ? 27.562 -7.902 18.906 1 95.75 583 SER B O 1
ATOM 9553 N N . GLU B 1 584 ? 28.5 -8.047 20.938 1 93.62 584 GLU B N 1
ATOM 9554 C CA . GLU B 1 584 ? 27.234 -7.82 21.641 1 93.62 584 GLU B CA 1
ATOM 9555 C C . GLU B 1 584 ? 26.656 -6.449 21.312 1 93.62 584 GLU B C 1
ATOM 9557 O O . GLU B 1 584 ? 25.438 -6.297 21.188 1 93.62 584 GLU B O 1
ATOM 9562 N N . GLU B 1 585 ? 27.484 -5.52 21.172 1 94.31 585 GLU B N 1
ATOM 9563 C CA . GLU B 1 585 ? 27.062 -4.164 20.844 1 94.31 585 GLU B CA 1
ATOM 9564 C C . GLU B 1 585 ? 26.484 -4.098 19.438 1 94.31 585 GLU B C 1
ATOM 9566 O O . GLU B 1 585 ? 25.484 -3.412 19.188 1 94.31 585 GLU B O 1
ATOM 9571 N N . GLU B 1 586 ? 27.109 -4.801 18.609 1 91.31 586 GLU B N 1
ATOM 9572 C CA . GLU B 1 586 ? 26.641 -4.832 17.219 1 91.31 586 GLU B CA 1
ATOM 9573 C C . GLU B 1 586 ? 25.281 -5.527 17.109 1 91.31 586 GLU B C 1
ATOM 9575 O O . GLU B 1 586 ? 24.422 -5.102 16.344 1 91.31 586 GLU B O 1
ATOM 9580 N N . ILE B 1 587 ? 25.156 -6.555 17.844 1 90.62 587 ILE B N 1
ATOM 9581 C CA . ILE B 1 587 ? 23.891 -7.293 17.875 1 90.62 587 ILE B CA 1
ATOM 9582 C C . ILE B 1 587 ? 22.766 -6.383 18.375 1 90.62 587 ILE B C 1
ATOM 9584 O O . ILE B 1 587 ? 21.703 -6.297 17.75 1 90.62 587 ILE B O 1
ATOM 9588 N N . ALA B 1 588 ? 23.016 -5.664 19.422 1 88.31 588 ALA B N 1
ATOM 9589 C CA . ALA B 1 588 ? 22.031 -4.766 20 1 88.31 588 ALA B CA 1
ATOM 9590 C C . ALA B 1 588 ? 21.641 -3.66 19.016 1 88.31 588 ALA B C 1
ATOM 9592 O O . ALA B 1 588 ? 20.469 -3.305 18.891 1 88.31 588 ALA B O 1
ATOM 9593 N N . GLU B 1 589 ? 22.578 -3.197 18.359 1 85.06 589 GLU B N 1
ATOM 9594 C CA . GLU B 1 589 ? 22.344 -2.141 17.391 1 85.06 589 GLU B CA 1
ATOM 9595 C C . GLU B 1 589 ? 21.5 -2.652 16.219 1 85.06 589 GLU B C 1
ATOM 9597 O O . GLU B 1 589 ? 20.547 -1.986 15.789 1 85.06 589 GLU B O 1
ATOM 9602 N N . ALA B 1 590 ? 21.906 -3.816 15.75 1 82.75 590 ALA B N 1
ATOM 9603 C CA . ALA B 1 590 ? 21.188 -4.395 14.617 1 82.75 590 ALA B CA 1
ATOM 9604 C C . ALA B 1 590 ? 19.734 -4.656 14.969 1 82.75 590 ALA B C 1
ATOM 9606 O O . ALA B 1 590 ? 18.844 -4.418 14.156 1 82.75 590 ALA B O 1
ATOM 9607 N N . LEU B 1 591 ? 19.484 -5.125 16.141 1 80.25 591 LEU B N 1
ATOM 9608 C CA . LEU B 1 591 ? 18.141 -5.453 16.578 1 80.25 591 LEU B CA 1
ATOM 9609 C C . LEU B 1 591 ? 17.312 -4.188 16.812 1 80.25 591 LEU B C 1
ATOM 9611 O O . LEU B 1 591 ? 16.094 -4.191 16.625 1 80.25 591 LEU B O 1
ATOM 9615 N N . ARG B 1 592 ? 17.969 -3.164 17.156 1 74.88 592 ARG B N 1
ATOM 9616 C CA . ARG B 1 592 ? 17.281 -1.887 17.359 1 74.88 592 ARG B CA 1
ATOM 9617 C C . ARG B 1 592 ? 16.844 -1.276 16.031 1 74.88 592 ARG B C 1
ATOM 9619 O O . ARG B 1 592 ? 15.766 -0.689 15.938 1 74.88 592 ARG B O 1
ATOM 9626 N N . ILE B 1 593 ? 17.672 -1.513 15.133 1 71.5 593 ILE B N 1
ATOM 9627 C CA . ILE B 1 593 ? 17.453 -0.877 13.836 1 71.5 593 ILE B CA 1
ATOM 9628 C C . ILE B 1 593 ? 16.391 -1.649 13.062 1 71.5 593 ILE B C 1
ATOM 9630 O O . ILE B 1 593 ? 15.594 -1.056 12.328 1 71.5 593 ILE B O 1
ATOM 9634 N N . GLN B 1 594 ? 16.406 -2.979 13.258 1 72.25 594 GLN B N 1
ATOM 9635 C CA . GLN B 1 594 ? 15.477 -3.797 12.5 1 72.25 594 GLN B CA 1
ATOM 9636 C C . GLN B 1 594 ? 14.688 -4.73 13.414 1 72.25 594 GLN B C 1
ATOM 9638 O O . GLN B 1 594 ? 15.094 -5.867 13.648 1 72.25 594 GLN B O 1
ATOM 9643 N N . PRO B 1 595 ? 13.555 -4.273 13.695 1 64.19 595 PRO B N 1
ATOM 9644 C CA . PRO B 1 595 ? 12.766 -5.109 14.602 1 64.19 595 PRO B CA 1
ATOM 9645 C C . PRO B 1 595 ? 12.414 -6.469 14 1 64.19 595 PRO B C 1
ATOM 9647 O O . PRO B 1 595 ? 12.188 -7.434 14.734 1 64.19 595 PRO B O 1
ATOM 9650 N N . THR B 1 596 ? 12.531 -6.598 12.703 1 65.69 596 THR B N 1
ATOM 9651 C CA . THR B 1 596 ? 12.273 -7.883 12.062 1 65.69 596 THR B CA 1
ATOM 9652 C C . THR B 1 596 ? 13.352 -8.898 12.445 1 65.69 596 THR B C 1
ATOM 9654 O O . THR B 1 596 ? 13.062 -10.078 12.633 1 65.69 596 THR B O 1
ATOM 9657 N N . LEU B 1 597 ? 14.594 -8.359 12.547 1 70.75 597 LEU B N 1
ATOM 9658 C CA . LEU B 1 597 ? 15.695 -9.234 12.953 1 70.75 597 LEU B CA 1
ATOM 9659 C C . LEU B 1 597 ? 15.508 -9.719 14.383 1 70.75 597 LEU B C 1
ATOM 9661 O O . LEU B 1 597 ? 15.836 -10.859 14.703 1 70.75 597 LEU B O 1
ATOM 9665 N N . ALA B 1 598 ? 14.883 -8.82 15.117 1 68.75 598 ALA B N 1
ATOM 9666 C CA . ALA B 1 598 ? 14.617 -9.18 16.516 1 68.75 598 ALA B CA 1
ATOM 9667 C C . ALA B 1 598 ? 13.602 -10.312 16.609 1 68.75 598 ALA B C 1
ATOM 9669 O O . ALA B 1 598 ? 13.75 -11.227 17.422 1 68.75 598 ALA B O 1
ATOM 9670 N N . LEU B 1 599 ? 12.688 -10.289 15.789 1 67.06 599 LEU B N 1
ATOM 9671 C CA . LEU B 1 599 ? 11.664 -11.328 15.766 1 67.06 599 LEU B CA 1
ATOM 9672 C C . LEU B 1 599 ? 12.258 -12.672 15.352 1 67.06 599 LEU B C 1
ATOM 9674 O O . LEU B 1 599 ? 11.906 -13.711 15.914 1 67.06 599 LEU B O 1
ATOM 9678 N N . LEU B 1 600 ? 13.188 -12.617 14.422 1 69.06 600 LEU B N 1
ATOM 9679 C CA . LEU B 1 600 ? 13.82 -13.844 13.938 1 69.06 600 LEU B CA 1
ATOM 9680 C C . LEU B 1 600 ? 14.781 -14.406 14.977 1 69.06 600 LEU B C 1
ATOM 9682 O O . LEU B 1 600 ? 14.938 -15.625 15.094 1 69.06 600 LEU B O 1
ATOM 9686 N N . ALA B 1 601 ? 15.375 -13.445 15.703 1 70.06 601 ALA B N 1
ATOM 9687 C CA . ALA B 1 601 ? 16.359 -13.859 16.703 1 70.06 601 ALA B CA 1
ATOM 9688 C C . ALA B 1 601 ? 15.672 -14.5 17.906 1 70.06 601 ALA B C 1
ATOM 9690 O O . ALA B 1 601 ? 16.234 -15.383 18.547 1 70.06 601 ALA B O 1
ATOM 9691 N N . LYS B 1 602 ? 14.5 -13.945 18.312 1 61.94 602 LYS B N 1
ATOM 9692 C CA . LYS B 1 602 ? 13.766 -14.469 19.469 1 61.94 602 LYS B CA 1
ATOM 9693 C C . LYS B 1 602 ? 13.219 -15.867 19.188 1 61.94 602 LYS B C 1
ATOM 9695 O O . LYS B 1 602 ? 12.945 -16.625 20.109 1 61.94 602 LYS B O 1
ATOM 9700 N N . GLN B 1 603 ? 13.078 -16.125 17.875 1 51.81 603 GLN B N 1
ATOM 9701 C CA . GLN B 1 603 ? 12.5 -17.422 17.531 1 51.81 603 GLN B CA 1
ATOM 9702 C C . GLN B 1 603 ? 13.594 -18.484 17.422 1 51.81 603 GLN B C 1
ATOM 9704 O O . GLN B 1 603 ? 13.289 -19.672 17.281 1 51.81 603 GLN B O 1
ATOM 9709 N N . SER B 1 604 ? 14.836 -18.062 17.344 1 45.97 604 SER B N 1
ATOM 9710 C CA . SER B 1 604 ? 15.898 -19.047 17.344 1 45.97 604 SER B CA 1
ATOM 9711 C C . SER B 1 604 ? 16.266 -19.469 18.766 1 45.97 604 SER B C 1
ATOM 9713 O O . SER B 1 604 ? 16.219 -18.641 19.688 1 45.97 604 SER B O 1
#

Sequence (1208 aa):
MRNHYPNIIIGGGPAGLNMALELSKRGIEYLLLEANETVGGQWDRFPVCGELISLNKKYVPGDNHTYRMRYDWHTLSTIDAEDVVNDPKLQFTEWTSAHWPSARIYKEYLKYVADKMGLVKCIRTNMRVRRIMKENEHFIIEISDSLSISADRIFCATGVSKPIMPDIKGLNAETCTLYENFDPNTAAERYKNKIVVVLGRGNSAFEIAHHLIDITAETRVVTRSLPLFARQTHNVHDLRAQISDVFDLMQLKSNNNIVSDRIVEIRRITSGKHKGQLLVSYETPCPHWSPPRWMKRTGIVDDVIVCCGFNYTLSDIFDMDTVRPDVDEKGKYCLLTSSWESVNVPGLYFIGAPMRVNDPDAASGFVHGFRCNIQALGNIIAEKYHGMALKPMFECRIPLTNPSDALVSLSKFLVDLVSTSMPLFELFSYFGNVVTFEECNDEGVIRARVWPSFSRKYNNERWGDKQNRLEVVFEYGFYRYGNGELPTHYFTLPADHFDTSQSAYIHPVFHVFREGVEVNAFHMQESLIGRWDLDDYVDAETNVDQYRNVAFNACACALGIEERRSMLPVLDEFVEKCYPLMSEEEIAEALRIQPTLALLAKQSMRNHYPNIIIGGGPAGLNMALELSKRGIEYLLLEANETVGGQWDRFPVCGELISLNKKYVPGDNHTYRMRYDWHTLSTIDAEDVVNDPKLQFTEWTSAHWPSARIYKEYLKYVADKMGLVKCIRTNMRVRRIMKENEHFIIEISDSLSISADRIFCATGVSKPIMPDIKGLNAETCTLYENFDPNTAAERYKNKIVVVLGRGNSAFEIAHHLIDITAETRVVTRSLPLFARQTHNVHDLRAQISDVFDLMQLKSNNNIVSDRIVEIRRITSGKHKGQLLVSYETPCPHWSPPRWMKRTGIVDDVIVCCGFNYTLSDIFDMDTVRPDVDEKGKYCLLTSSWESVNVPGLYFIGAPMRVNDPDAASGFVHGFRCNIQALGNIIAEKYHGMALKPMFECRIPLTNPSDALVSLSKFLVDLVSTSMPLFELFSYFGNVVTFEECNDEGVIRARVWPSFSRKYNNERWGDKQNRLEVVFEYGFYRYGNGELPTHYFTLPADHFDTSQSAYIHPVFHVFREGVEVNAFHMQESLIGRWDLDDYVDAETNVDQYRNVAFNACACALGIEERRSMLPVLDEFVEKCYPLMSEEEIAEALRIQPTLALLAKQS

Solvent-accessible surface area (backbone atoms only — not comparable to full-atom values): 61389 Å² total; per-residue (Å²): 133,70,63,64,35,65,29,36,29,38,20,36,32,72,44,22,46,41,45,48,44,42,32,53,79,67,71,45,72,60,39,33,32,16,52,36,87,48,56,25,53,63,35,78,57,44,54,55,79,37,59,40,88,55,49,31,46,58,37,52,92,72,80,53,58,48,41,49,42,64,37,29,31,71,43,54,62,73,65,45,64,68,55,30,73,76,36,56,74,65,33,50,53,71,76,45,48,49,40,56,37,47,24,61,59,50,25,53,47,49,45,48,45,35,54,77,71,61,42,53,87,40,47,42,56,63,36,46,73,53,34,35,37,52,56,96,86,26,36,37,40,29,51,49,97,87,39,66,35,33,24,56,26,39,36,42,17,65,55,74,60,43,75,46,77,78,97,33,50,63,65,43,81,88,58,39,42,48,53,91,68,52,51,65,90,50,37,60,72,74,37,46,60,27,38,36,36,30,35,26,54,40,50,67,23,30,47,52,51,51,69,38,61,54,30,20,20,26,43,35,33,33,14,82,50,67,63,52,46,17,52,32,49,59,20,74,76,33,28,52,55,89,41,41,46,51,60,37,31,31,55,67,62,61,42,23,42,57,39,63,43,41,67,55,34,40,44,72,32,84,59,72,95,53,46,73,24,31,41,35,33,34,43,32,82,32,61,48,28,91,73,34,24,32,42,54,37,26,35,80,33,60,46,36,34,44,27,62,54,61,24,42,55,52,68,81,30,40,34,66,90,59,35,68,70,49,53,43,97,81,56,36,33,50,40,56,43,72,75,33,28,33,70,76,36,87,47,36,28,48,39,28,42,55,42,15,77,83,32,81,57,36,28,21,53,40,63,55,17,21,34,43,52,41,55,36,40,40,54,50,51,34,32,76,77,64,74,39,75,87,68,60,77,44,75,51,69,30,40,68,92,65,36,64,64,43,39,51,53,52,11,49,53,52,33,50,43,67,31,26,43,35,50,35,64,39,24,37,72,43,23,25,30,42,33,40,55,37,80,47,95,51,86,64,28,32,36,37,35,32,39,68,58,37,41,47,68,38,45,42,74,72,51,44,84,44,46,26,30,36,37,41,27,20,36,66,44,51,64,56,50,43,68,57,65,43,36,70,74,53,64,55,82,74,44,32,76,89,43,27,78,57,17,46,53,64,23,52,31,36,36,22,19,48,76,57,36,76,78,48,70,41,45,39,71,56,42,83,74,57,34,60,79,52,72,80,46,53,41,79,64,50,30,89,48,14,55,37,22,41,45,31,33,37,53,25,52,37,71,69,44,82,68,74,59,70,54,39,61,40,37,78,92,43,40,62,76,46,36,34,72,56,51,74,66,53,41,54,50,52,35,66,41,29,60,46,49,39,56,49,33,71,72,94,134,69,61,65,35,65,28,34,29,40,20,37,32,72,45,24,47,40,46,48,46,41,32,51,79,68,72,45,72,58,39,35,30,15,52,36,88,49,58,24,54,63,34,80,58,44,52,56,79,37,58,39,89,55,50,31,46,58,36,50,91,73,80,53,57,48,40,49,42,65,37,31,33,68,44,52,64,74,64,46,63,67,53,30,73,76,36,56,75,66,33,48,56,71,77,47,49,48,40,56,38,47,23,62,59,51,25,54,47,50,45,47,46,35,54,78,70,62,44,53,87,39,47,43,54,62,37,44,73,53,34,34,38,53,54,98,86,26,36,37,41,28,49,49,99,88,38,68,33,32,23,57,26,40,36,43,16,65,54,74,62,43,77,45,77,77,95,32,49,64,64,43,84,89,58,37,42,47,53,89,70,50,50,66,89,50,39,61,72,75,37,47,58,27,39,36,36,30,34,26,53,40,50,66,23,31,48,52,51,52,69,37,61,52,32,20,20,26,43,35,33,34,17,83,50,66,61,49,45,16,51,33,52,61,20,74,76,35,27,53,56,89,40,40,46,52,60,36,31,32,53,67,62,61,42,22,43,60,39,62,41,39,67,55,34,39,43,73,32,84,61,73,96,52,46,73,24,32,41,36,34,35,43,33,81,32,61,47,28,89,72,36,24,32,44,51,35,28,38,80,34,59,45,34,36,45,28,62,54,62,24,44,56,53,69,83,31,39,34,68,90,60,35,67,68,49,55,43,96,83,56,37,32,48,40,56,44,72,77,34,28,33,70,77,35,84,45,36,28,47,39,30,42,54,41,16,76,83,32,80,59,34,30,20,54,40,62,54,16,22,35,43,52,43,54,35,40,39,52,51,50,35,33,75,76,63,74,40,75,86,67,61,77,44,75,50,69,31,40,68,91,63,38,64,65,42,38,50,54,52,12,48,52,52,33,51,45,65,30,27,44,34,50,34,64,38,24,36,74,42,23,26,30,42,33,41,57,38,79,47,93,52,88,66,28,33,36,38,36,34,37,67,60,36,39,47,67,37,45,42,73,73,51,44,82,43,43,27,29,35,38,40,28,22,36,65,44,50,64,55,48,44,68,58,67,41,38,70,75,56,60,59,87,70,53,27,76,91,42,27,78,53,18,44,52,63,24,51,31,34,36,22,20,47,76,58,36,77,78,49,70,42,44,38,68,57,42,83,75,58,35,62,77,53,72,81,46,56,42,82,64,50,30,88,47,14,54,37,21,39,45,31,32,38,53,25,52,36,71,69,43,83,70,74,56,71,54,38,62,41,37,79,92,41,39,64,77,46,37,35,74,56,51,76,66,54,42,54,50,51,35,69,41,29,60,50,49,38,57,49,33,72,72,95

Nearest PDB structures (foldseek):
  4up3-assembly1_B  TM=7.371E-01  e=5.616E-13  Entamoeba histolytica
  4a65-assembly1_A  TM=6.652E-01  e=2.846E-13  Entamoeba histolytica
  8odw-assembly2_B  TM=5.867E-01  e=7.737E-14  Gynuella sunshinyii
  2zbw-assembly1_A  TM=4.506E-01  e=3.245E-15  Thermus thermophilus HB8
  4ccr-assembly1_A  TM=5.311E-01  e=3.998E-13  Entamoeba histolytica

pLDDT: mean 91.12, std 10.05, range [45.97, 98.88]

Secondary structure (DSSP, 8-state):
--SEEEEEEE--SHHHHHHHHHHHHTT---EEE-SSSSTTGGGGTSSTTSB--S-B-S--SS--HHHHHTSBSSS-TT--HHHHHH-GGGSGGGT---SS-BHHHHHHHHHHHHHHTT-GGGEE-S----EEEEETTEEEEEEETTEEEEEEEEEE-----EEPPP--BT-STTT-EEGGG--HHHHHHHTTT-EEEEE-SSHHHHHHHHHHTTT-SEEEEE-SS---BHHHH--TTSB-GGG-HHHHHHHTTSSEEEE--EEEEEEE--SSTTTTSEEEEEEEEETTSSS-EEEEEEEEESEEEE---EE---TTTB-TTT----B-TTSSSB-B-TTSBBSSSTTEEE-SGGGGGG-SSSSTTSHHHHHHHHHHHHHHHHHHHH------SEEEEEETTSTHHHHHHHHHHHHHHHHH-HHHHHTTTTEEEEEEEEE-SSTTEEEEEEPPPEEHHHHHHHHTT-SEEEEEEEE---GGGTSS-S-TT-------TT-GGG--S-EEEEEEEETTEEEEEEEPPP-SSS-SSS-SSB-TTB-TTHHHHHHHHHHHHHTT--------SB-GGGHHHHSPBPPHHHHHHHHHH-HHHHHHHHT-/--SEEEEEEE--SHHHHHHHHHHHHTT---EEE-SSSSTTGGGGTSSTTSB--S-B-S--SS--HHHHTTSBSSS-TT--HHHHHH-GGGSGGGT---SS-BHHHHHHHHHHHHHHTT-GGGEE-S----EEEEETTEEEEEEETTEEEEEEEEEE-----EEPPP--BT-STTT-EEGGG--HHHHHHHSTT-EEEEE-SSHHHHHHHHHHTTT-SEEEEE-SSPPPBHHHH--TTSB-GGG-HHHHHHHTTSSEEEE--EEEEEEE--SSTTTTSEEEEEEEEETTSSS-EEEEEEEEESEEEE---EE---TTTB-TTT----B-TTSSSB-B-TTSBBSSSTTEEE-SGGGGGG-SSSSTTSHHHHHHHHHHHHHHHHHHHH------SEEEEEETTSTHHHHHHHHHHHHHHHHH-HHHHHTTTTEEEEEEEEE-SSTTEEEEEEPPPEEHHHHHHHHTT-SEEEEEEEE---GGGTSS-S-TT--S----TT-GGG--S-EEEEEEEETTEEEEEEEPPP-SSS-SSS-SSB-TTB-TTHHHHHHHHHHHHHTT--------SB-GGGHHHHSPBPPHHHHHHHHHH-HHHHHHHHT-